Protein 7KMM (pdb70)

Secondary structure (DSSP, 8-state):
--B--TTSSTT-EEESSS-EEEEEE-STT-EEEEEETTEEEEEE--TTSEEEEEEPP--SEEEEEEEEE-SS-EEEEEEEEEEEEEEEEE---S-BGGGSTTHHHHHHH--EEEEEEEE--S---SS--SS-S---EEEE-HHHHTTSBHHHHHHHHHHHHHH-S-EEEEEEE-TT--GGGGS-HHHHT-----GGGSTTHHIIIIIGGGTTS--SEEEEE--GGG-STTTTTTHHHHHHHHHHHHHHHTT-TT--EEEEPPPP---S--BTTB-HHHHHHHHHHHGGGSTTEEEE--TTS--TT-SS-S--HHHHHHHHHHHHHHTT---S--S--EEEEEEEETTEEEEEEE-TTS-EEEGGGSS---EEEE-TT--EEE-EEEEETTEEEEEBTTBSS--EEEES-SS---S--EEETT-PBPPPEES---/--B--TTSSTT-EEETTS-EEEEEE-STT-EEEEEETTEEEEEE--TTSEEEEEEPP--SEEEEEEEEEETTEEEEEEEEEEEEEEEEEE---S-BGGGSTTHHHHHHT--EEEEEEEEPPP---SS--SS-S---EEEE-HHHHTTSBHHHHHHHHHHHHHH-S-EEEEEEE-TT--GGGGS-HHHH---GGGSTTHHHHHHTGGGTTS--SEEEEE--GGG-STTTTTTHHHHHHHHHHHHHHHHT-TT--EEEEPPPP---S--BTTB-HHHHHHHHHHHGGGSTTEEEE--TTS--TT-SS-S--HHHHHHHHHHHHHHTT---S--S--EEEEEEEETTEEEEEEE-TTS-EEETTSSS--SEEEEETT--EEE-EEEEETTEEEEE-TT-SSEEEEEES-SS--TT--EEETT-PBPPPEES---

Foldseek 3Di:
DWDFAQQQAALHEAEADAKGKGKTFDAAQWWKWKDKPHDIDIDTHHNVRIDMDIHDGHHWDDDIWIWMDTPVGIDIHTTYTYHFEEEEEAALQQQALCQFPCRVVVLQVFDDSLEKEWEQDQFWDLAADQGAPDTHIDGSHSVPRRRHRNLVVLLQVLCCVVVVGRYYYYYQYHHLADVQCQAAQVLVVHPRVVSSDDGPTSNRHRPRNCQQRDHLAYEYEYCPNQLAPPRQQCLLSSVLSRLCVSCVSNVHRQRAYEYEQQEFELPVRDDALDASSLSNSVSVVVSVVRHNYYYAYHNQQQDHHDSNGNNSNVSSVLRNLSCCCRRVVDQDQNAAWAWDDWDWDWQKIKIFTDRSPFWKAWVVRDFFAFKWWDQPVPHTDGWGWDDDTRIIMIHDPPGGGTDKMWGLRHSNSNPGTIGTPVRRHYRTDMDDPD/DWDFAQQQAALHEAEAQAWTKGKTFDAAQWWKWKDKPHDIDIDTHHNRRIDMDTHDHHHWDDDIWIWMDTPVGIDIHTGYTYHFEEEEEAALQQQFLCLFPCRLVVLQVQPFQLEKEWEQDQFWDPAADQGGDDTHIDGSHSVPRRRHRNLVVLLQVLCCVVPVGRYYYYYQYHHLADVQCQACCVLVCPPSSDHHVTSVRHRPRNCLVRDHLAYEYEYQPNQLAPPRQQVLLSSVLSRLCVSCVSNVHNQRAYEYEQQEFELPVHDDQLDASSLSNSVSVVVSPVRHNYYYAYHNQQADHHDSNGNPSNVSSVLRNLSCCCRRVVDQDQNAAWEWDDWDWPQQKIKTFTDRSPFWKDFAVDDWAFFKWWAQPVPDTDGWGWDGDTRIIMIHDPVGRGTDKMWGLRHSRSNRGTIGTPVRRGYRTDMDDPD

Sequence (865 aa):
VPTLPLLLADGAVLQRDQPMPVWGWSSPNAAIAVSFDGKRATVKADATGQWKVRLPAHAAGGPYVLRVQGDGGELQVRDVLVGDVWLAGGQNMEWPLAQASDGPQAVAAANDAQLRQFKVPKSWSVQPQARLTGGEWKAATPANAGEFTAVGYFFAKELRASTGVPIGIVNSTWGGSAIEAWMDAASLGLNADNKNQLPTLLYNQMIHPLQPFPVKGVIWYQGETNATDTGAVKYREQFAAMIRQWRAERGDKTLPFLWVQLANFKAGGDKGELSPWALLRESQSKTLALPATGQAVIIDIGNPTDIHPTNKRDVGHRLALAARHVAYGETLVYSAPVFKRASFDGGKAVLGFDLQGSALQVRGGGAVQGFRIAGADQRFHPATAQIDGDRVIVRSDAVAAPVAVRYGWSENPDDANLINRDALPVSPFRTDTWVPTLPLLLADGAVLQRDQPMPVWGWSSPNAAIAVSFDGKRATVKADATGQWKVRLPAHAAGGPYVLRVQGDGGELQVRDVLVGDVWLAGGQNMEWPLAQASDGPQAVAAANDAQLRQFKVPKSWSVQPQARLTGGEWKAATPANAGEFTAVGYFFAKELRASTGVPIGIVNSTWGGSAIEAWMDAASLGDNKNQLPTLLYNQMIHPLQPFPVKGVIWYQGETNATDTGAVKYREQFAAMIRQWRAERGDKTLPFLWVQLANFKAGGDKGELSPWALLRESQSKTLALPATGQAVIIDIGNPTDIHPTNKRDVGHRLALAARHVAYGETLVYSAPVFKRASFDGGKAVLGFDLQGSALQVRGGGAVQGFRIAGADQRFHPATAQIDGDRVIVRSDAVAAPVAVRYGWSENPDDANLINRDALPVSPFRTDTW

B-factor: mean 26.59, std 8.89, range [11.52, 85.83]

Nearest PDB structures (foldseek):
  7kmm-assembly1_A  TM=1.002E+00  e=4.870E-103  Xanthomonas citri pv. citri str. 306
  7kmm-assembly2_B  TM=9.979E-01  e=4.837E-97  Xanthomonas citri pv. citri str. 306
  8f9p-assembly1_A  TM=9.121E-01  e=1.038E-41  Canis lupus familiaris
  8f9o-assembly1_A  TM=9.042E-01  e=1.168E-41  Canis lupus familiaris
  1zmb-assembly2_C  TM=7.294E-01  e=3.458E-09  Clostridium acetobutylicum ATCC 824

Solvent-accessible surface area: 34286 Å² total

Structure (mmCIF, N/CA/C/O backbone):
data_7KMM
#
_entry.id   7KMM
#
_cell.length_a   77.852
_cell.length_b   63.497
_cell.length_c   88.284
_cell.angle_alpha   90.000
_cell.angle_beta   98.150
_cell.angle_gamma   90.000
#
_symmetry.space_group_name_H-M   'P 1 21 1'
#
loop_
_entity.id
_entity.type
_entity.pdbx_description
1 polymer 'Sialic acid-specific 9-O-acetylesterase'
2 non-polymer 'ZINC ION'
3 water water
#
loop_
_atom_site.group_PDB
_atom_site.id
_atom_site.type_symbol
_atom_site.label_atom_id
_atom_site.label_alt_id
_atom_site.label_comp_id
_atom_site.label_asym_id
_atom_site.label_entity_id
_atom_site.label_seq_id
_atom_site.pdbx_PDB_ins_code
_atom_site.Cartn_x
_atom_site.Cartn_y
_atom_site.Cartn_z
_atom_site.occupancy
_atom_site.B_iso_or_equiv
_atom_site.auth_seq_id
_atom_site.auth_comp_id
_atom_site.auth_asym_id
_atom_site.auth_atom_id
_atom_site.pdbx_PDB_model_num
ATOM 1 N N . VAL A 1 22 A 29.955 -5.845 129.418 1.00 53.92 24 VAL A N 1
ATOM 2 C CA . VAL A 1 22 A 29.431 -5.287 128.175 1.00 49.68 24 VAL A CA 1
ATOM 3 C C . VAL A 1 22 A 30.471 -5.403 127.053 1.00 49.18 24 VAL A C 1
ATOM 4 O O . VAL A 1 22 A 31.396 -4.586 126.962 1.00 48.13 24 VAL A O 1
ATOM 8 N N . PRO A 1 23 ? 30.312 -6.409 126.195 1.00 43.28 25 PRO A N 1
ATOM 9 C CA . PRO A 1 23 ? 31.352 -6.718 125.205 1.00 34.59 25 PRO A CA 1
ATOM 10 C C . PRO A 1 23 ? 31.345 -5.759 124.022 1.00 36.51 25 PRO A C 1
ATOM 11 O O . PRO A 1 23 ? 30.368 -5.056 123.751 1.00 36.49 25 PRO A O 1
ATOM 15 N N . THR A 1 24 ? 32.478 -5.734 123.320 1.00 36.00 26 THR A N 1
ATOM 16 C CA . THR A 1 24 ? 32.621 -4.974 122.085 1.00 33.72 26 THR A CA 1
ATOM 17 C C . THR A 1 24 ? 33.111 -5.899 120.979 1.00 31.30 26 THR A C 1
ATOM 18 O O . THR A 1 24 ? 33.708 -6.947 121.240 1.00 36.75 26 THR A O 1
ATOM 22 N N . LEU A 1 25 ? 32.858 -5.491 119.739 1.00 26.83 27 LEU A N 1
ATOM 23 C CA . LEU A 1 25 ? 33.151 -6.243 118.528 1.00 30.03 27 LEU A CA 1
ATOM 24 C C . LEU A 1 25 ? 34.021 -5.428 117.583 1.00 25.94 27 LEU A C 1
ATOM 25 O O . LEU A 1 25 ? 34.018 -4.195 117.628 1.00 27.90 27 LEU A O 1
ATOM 30 N N . PRO A 1 26 ? 34.757 -6.092 116.696 1.00 24.86 28 PRO A N 1
ATOM 31 C CA . PRO A 1 26 ? 35.537 -5.372 115.683 1.00 27.03 28 PRO A CA 1
ATOM 32 C C . PRO A 1 26 ? 34.643 -4.734 114.631 1.00 29.13 28 PRO A C 1
ATOM 33 O O . PRO A 1 26 ? 33.494 -5.131 114.426 1.00 25.37 28 PRO A O 1
ATOM 37 N N . LEU A 1 27 ? 35.214 -3.744 113.935 1.00 24.26 29 LEU A N 1
ATOM 38 C CA . LEU A 1 27 ? 34.427 -2.901 113.036 1.00 22.30 29 LEU A CA 1
ATOM 39 C C . LEU A 1 27 ? 33.855 -3.683 111.865 1.00 23.71 29 LEU A C 1
ATOM 40 O O . LEU A 1 27 ? 32.820 -3.293 111.313 1.00 25.69 29 LEU A O 1
ATOM 45 N N . LEU A 1 28 ? 34.495 -4.797 111.490 1.00 24.13 30 LEU A N 1
ATOM 46 C CA . LEU A 1 28 ? 33.990 -5.645 110.415 1.00 20.43 30 LEU A CA 1
ATOM 47 C C . LEU A 1 28 ? 32.744 -6.428 110.819 1.00 24.09 30 LEU A C 1
ATOM 48 O O . LEU A 1 28 ? 31.930 -6.766 109.956 1.00 21.44 30 LEU A O 1
ATOM 53 N N . LEU A 1 29 ? 32.595 -6.759 112.102 1.00 23.55 31 LEU A N 1
ATOM 54 C CA . LEU A 1 29 ? 31.431 -7.511 112.576 1.00 24.39 31 LEU A CA 1
ATOM 55 C C . LEU A 1 29 ? 30.395 -6.527 113.107 1.00 24.66 31 LEU A C 1
ATOM 56 O O . LEU A 1 29 ? 30.168 -6.388 114.310 1.00 26.69 31 LEU A O 1
ATOM 61 N N . ALA A 1 30 ? 29.767 -5.834 112.156 1.00 24.83 32 ALA A N 1
ATOM 62 C CA . ALA A 1 30 ? 28.821 -4.760 112.435 1.00 22.07 32 ALA A CA 1
ATOM 63 C C . ALA A 1 30 ? 27.584 -4.936 111.561 1.00 21.56 32 ALA A C 1
ATOM 64 O O . ALA A 1 30 ? 27.535 -5.809 110.694 1.00 20.46 32 ALA A O 1
ATOM 66 N N . ASP A 1 31 ? 26.562 -4.112 111.816 1.00 24.31 33 ASP A N 1
ATOM 67 C CA . ASP A 1 31 ? 25.320 -4.174 111.047 1.00 21.91 33 ASP A CA 1
ATOM 68 C C . ASP A 1 31 ? 25.592 -4.205 109.546 1.00 21.28 33 ASP A C 1
ATOM 69 O O . ASP A 1 31 ? 26.369 -3.401 109.022 1.00 18.99 33 ASP A O 1
ATOM 74 N N . GLY A 1 32 ? 24.943 -5.137 108.854 1.00 21.15 34 GLY A N 1
ATOM 75 C CA . GLY A 1 32 ? 25.037 -5.221 107.411 1.00 19.88 34 GLY A CA 1
ATOM 76 C C . GLY A 1 32 ? 26.184 -6.050 106.863 1.00 18.20 34 GLY A C 1
ATOM 77 O O . GLY A 1 32 ? 26.362 -6.093 105.634 1.00 18.35 34 GLY A O 1
ATOM 78 N N . ALA A 1 33 ? 26.944 -6.728 107.722 1.00 18.71 35 ALA A N 1
ATOM 79 C CA . ALA A 1 33 ? 28.127 -7.467 107.282 1.00 16.93 35 ALA A CA 1
ATOM 80 C C . ALA A 1 33 ? 27.767 -8.637 106.367 1.00 19.42 35 ALA A C 1
ATOM 81 O O . ALA A 1 33 ? 26.689 -9.228 106.477 1.00 19.65 35 ALA A O 1
ATOM 83 N N . VAL A 1 34 ? 28.690 -8.974 105.447 1.00 18.29 36 VAL A N 1
ATOM 84 C CA . VAL A 1 34 ? 28.679 -10.245 104.721 1.00 17.87 36 VAL A CA 1
ATOM 85 C C . VAL A 1 34 ? 29.775 -11.138 105.296 1.00 21.33 36 VAL A C 1
ATOM 86 O O . VAL A 1 34 ? 30.944 -10.733 105.366 1.00 21.89 36 VAL A O 1
ATOM 90 N N . LEU A 1 35 ? 29.397 -12.338 105.744 1.00 17.91 37 LEU A N 1
ATOM 91 C CA . LEU A 1 35 ? 30.325 -13.307 106.312 1.00 20.04 37 LEU A CA 1
ATOM 92 C C . LEU A 1 35 ? 30.577 -14.440 105.318 1.00 21.33 37 LEU A C 1
ATOM 93 O O . LEU A 1 35 ? 29.667 -14.861 104.594 1.00 19.70 37 LEU A O 1
ATOM 98 N N . GLN A 1 36 ? 31.822 -14.922 105.286 1.00 17.23 38 GLN A N 1
ATOM 99 C CA . GLN A 1 36 ? 32.220 -15.945 104.329 1.00 17.91 38 GLN A CA 1
ATOM 100 C C . GLN A 1 36 ? 31.497 -17.259 104.604 1.00 20.29 38 GLN A C 1
ATOM 101 O O . GLN A 1 36 ? 31.562 -17.798 105.718 1.00 24.93 38 GLN A O 1
ATOM 107 N N . ARG A 1 37 ? 30.827 -17.780 103.575 1.00 20.88 39 ARG A N 1
ATOM 108 C CA . ARG A 1 37 ? 30.042 -19.005 103.653 1.00 20.84 39 ARG A CA 1
ATOM 109 C C . ARG A 1 37 ? 30.943 -20.225 103.566 1.00 27.16 39 ARG A C 1
ATOM 110 O O . ARG A 1 37 ? 32.078 -20.152 103.080 1.00 21.81 39 ARG A O 1
ATOM 118 N N . ASP A 1 38 ? 30.404 -21.362 104.039 1.00 24.58 40 ASP A N 1
ATOM 119 C CA . ASP A 1 38 ? 30.944 -22.696 103.768 1.00 24.10 40 ASP A CA 1
ATOM 120 C C . ASP A 1 38 ? 32.363 -22.866 104.304 1.00 26.98 40 ASP A C 1
ATOM 121 O O . ASP A 1 38 ? 33.132 -23.685 103.815 1.00 25.71 40 ASP A O 1
ATOM 126 N N . GLN A 1 39 ? 32.714 -22.105 105.323 1.00 25.93 41 GLN A N 1
ATOM 127 C CA . GLN A 1 39 ? 33.913 -22.384 106.098 1.00 29.44 41 GLN A CA 1
ATOM 128 C C . GLN A 1 39 ? 33.691 -21.830 107.493 1.00 32.55 41 GLN A C 1
ATOM 129 O O . GLN A 1 39 ? 32.748 -21.059 107.717 1.00 30.65 41 GLN A O 1
ATOM 135 N N . PRO A 1 40 ? 34.520 -22.235 108.468 1.00 30.24 42 PRO A N 1
ATOM 136 C CA . PRO A 1 40 ? 34.292 -21.825 109.861 1.00 32.39 42 PRO A CA 1
ATOM 137 C C . PRO A 1 40 ? 34.164 -20.313 110.020 1.00 30.65 42 PRO A C 1
ATOM 138 O O . PRO A 1 40 ? 34.837 -19.531 109.345 1.00 26.69 42 PRO A O 1
ATOM 142 N N . MET A 1 41 ? 33.314 -19.911 110.961 1.00 28.68 43 MET A N 1
ATOM 143 C CA . MET A 1 41 ? 32.932 -18.516 111.139 1.00 26.15 43 MET A CA 1
ATOM 144 C C . MET A 1 41 ? 33.523 -17.952 112.422 1.00 28.61 43 MET A C 1
ATOM 145 O O . MET A 1 41 ? 32.950 -18.146 113.507 1.00 28.34 43 MET A O 1
ATOM 150 N N . PRO A 1 42 ? 34.643 -17.235 112.370 1.00 26.65 44 PRO A N 1
ATOM 151 C CA . PRO A 1 42 ? 35.198 -16.675 113.607 1.00 21.95 44 PRO A CA 1
ATOM 152 C C . PRO A 1 42 ? 34.455 -15.426 114.055 1.00 27.30 44 PRO A C 1
ATOM 153 O O . PRO A 1 42 ? 34.079 -14.564 113.256 1.00 27.75 44 PRO A O 1
ATOM 157 N N . VAL A 1 43 ? 34.222 -15.342 115.357 1.00 27.36 45 VAL A N 1
ATOM 158 C CA . VAL A 1 43 ? 33.700 -14.132 115.977 1.00 26.75 45 VAL A CA 1
ATOM 159 C C . VAL A 1 43 ? 34.616 -13.812 117.149 1.00 29.92 45 VAL A C 1
ATOM 160 O O . VAL A 1 43 ? 34.858 -14.671 118.004 1.00 31.85 45 VAL A O 1
ATOM 164 N N . TRP A 1 44 ? 35.163 -12.602 117.163 1.00 29.92 46 TRP A N 1
ATOM 165 C CA . TRP A 1 44 ? 36.156 -12.227 118.154 1.00 28.25 46 TRP A CA 1
ATOM 166 C C . TRP A 1 44 ? 35.829 -10.831 118.654 1.00 28.79 46 TRP A C 1
ATOM 167 O O . TRP A 1 44 ? 35.036 -10.109 118.048 1.00 29.44 46 TRP A O 1
ATOM 178 N N . GLY A 1 45 ? 36.430 -10.461 119.780 1.00 26.20 47 GLY A N 1
ATOM 179 C CA . GLY A 1 45 ? 36.183 -9.149 120.347 1.00 33.42 47 GLY A CA 1
ATOM 180 C C . GLY A 1 45 ? 36.810 -9.025 121.724 1.00 33.82 47 GLY A C 1
ATOM 181 O O . GLY A 1 45 ? 37.712 -9.782 122.079 1.00 29.97 47 GLY A O 1
ATOM 182 N N . TRP A 1 46 ? 36.312 -8.061 122.490 1.00 36.43 48 TRP A N 1
ATOM 183 C CA . TRP A 1 46 ? 36.894 -7.725 123.779 1.00 39.30 48 TRP A CA 1
ATOM 184 C C . TRP A 1 46 ? 35.803 -7.610 124.836 1.00 37.11 48 TRP A C 1
ATOM 185 O O . TRP A 1 46 ? 34.608 -7.531 124.534 1.00 34.89 48 TRP A O 1
ATOM 196 N N . SER A 1 47 ? 36.237 -7.615 126.089 1.00 38.46 49 SER A N 1
ATOM 197 C CA . SER A 1 47 ? 35.355 -7.569 127.250 1.00 36.84 49 SER A CA 1
ATOM 198 C C . SER A 1 47 ? 36.232 -7.447 128.488 1.00 43.36 49 SER A C 1
ATOM 199 O O . SER A 1 47 ? 37.436 -7.185 128.389 1.00 39.86 49 SER A O 1
ATOM 202 N N . SER A 1 48 ? 35.627 -7.646 129.656 1.00 42.78 50 SER A N 1
ATOM 203 C CA . SER A 1 48 ? 36.388 -7.724 130.890 1.00 43.47 50 SER A CA 1
ATOM 204 C C . SER A 1 48 ? 37.274 -8.968 130.879 1.00 38.68 50 SER A C 1
ATOM 205 O O . SER A 1 48 ? 36.946 -9.968 130.235 1.00 37.78 50 SER A O 1
ATOM 208 N N . PRO A 1 49 ? 38.413 -8.926 131.568 1.00 44.84 51 PRO A N 1
ATOM 209 C CA . PRO A 1 49 ? 39.246 -10.128 131.665 1.00 41.02 51 PRO A CA 1
ATOM 210 C C . PRO A 1 49 ? 38.443 -11.306 132.204 1.00 42.71 51 PRO A C 1
ATOM 211 O O . PRO A 1 49 ? 37.624 -11.164 133.117 1.00 39.11 51 PRO A O 1
ATOM 215 N N . ASN A 1 50 ? 38.650 -12.469 131.585 1.00 42.41 52 ASN A N 1
ATOM 216 C CA . ASN A 1 50 ? 37.991 -13.711 131.983 1.00 43.34 52 ASN A CA 1
ATOM 217 C C . ASN A 1 50 ? 36.469 -13.582 132.011 1.00 42.56 52 ASN A C 1
ATOM 218 O O . ASN A 1 50 ? 35.794 -14.295 132.753 1.00 41.91 52 ASN A O 1
ATOM 223 N N . ALA A 1 51 ? 35.907 -12.680 131.207 1.00 38.64 53 ALA A N 1
ATOM 224 C CA . ALA A 1 51 ? 34.456 -12.560 131.145 1.00 35.71 53 ALA A CA 1
ATOM 225 C C . ALA A 1 51 ? 33.849 -13.737 130.385 1.00 35.01 53 ALA A C 1
ATOM 226 O O . ALA A 1 51 ? 34.433 -14.257 129.431 1.00 35.78 53 ALA A O 1
ATOM 228 N N . ALA A 1 52 ? 32.665 -14.161 130.825 1.00 36.70 54 ALA A N 1
ATOM 229 C CA . ALA A 1 52 ? 31.929 -15.216 130.142 1.00 34.34 54 ALA A CA 1
ATOM 230 C C . ALA A 1 52 ? 31.123 -14.613 128.998 1.00 35.06 54 ALA A C 1
ATOM 231 O O . ALA A 1 52 ? 30.408 -13.627 129.189 1.00 35.23 54 ALA A O 1
ATOM 233 N N . ILE A 1 53 ? 31.241 -15.210 127.815 1.00 31.17 55 ILE A N 1
ATOM 234 C CA . ILE A 1 53 ? 30.709 -14.651 126.578 1.00 32.41 55 ILE A CA 1
ATOM 235 C C . ILE A 1 53 ? 29.947 -15.743 125.846 1.00 33.25 55 ILE A C 1
ATOM 236 O O . ILE A 1 53 ? 30.416 -16.882 125.757 1.00 32.91 55 ILE A O 1
ATOM 241 N N . ALA A 1 54 ? 28.779 -15.396 125.311 1.00 28.25 56 ALA A N 1
ATOM 242 C CA . ALA A 1 54 ? 28.020 -16.295 124.457 1.00 29.71 56 ALA A CA 1
ATOM 243 C C . ALA A 1 54 ? 27.772 -15.624 123.112 1.00 29.26 56 ALA A C 1
ATOM 244 O O . ALA A 1 54 ? 27.460 -14.435 123.056 1.00 28.37 56 ALA A O 1
ATOM 246 N N . VAL A 1 55 ? 27.941 -16.384 122.029 1.00 32.65 57 VAL A N 1
ATOM 247 C CA . VAL A 1 55 ? 27.746 -15.900 120.664 1.00 27.33 57 VAL A CA 1
ATOM 248 C C . VAL A 1 55 ? 26.749 -16.817 119.974 1.00 32.14 57 VAL A C 1
ATOM 249 O O . VAL A 1 55 ? 26.945 -18.037 119.952 1.00 28.92 57 VAL A O 1
ATOM 253 N N . SER A 1 56 ? 25.698 -16.238 119.389 1.00 28.64 58 SER A N 1
ATOM 254 C CA . SER A 1 56 ? 24.697 -17.032 118.687 1.00 26.37 58 SER A CA 1
ATOM 255 C C . SER A 1 56 ? 24.426 -16.484 117.289 1.00 32.17 58 SER A C 1
ATOM 256 O O . SER A 1 56 ? 24.399 -15.265 117.079 1.00 31.34 58 SER A O 1
ATOM 259 N N . PHE A 1 57 ? 24.198 -17.396 116.341 1.00 27.20 59 PHE A N 1
ATOM 260 C CA . PHE A 1 57 ? 23.975 -17.033 114.946 1.00 28.51 59 PHE A CA 1
ATOM 261 C C . PHE A 1 57 ? 23.138 -18.115 114.277 1.00 24.05 59 PHE A C 1
ATOM 262 O O . PHE A 1 57 ? 23.556 -19.274 114.224 1.00 30.78 59 PHE A O 1
ATOM 270 N N . ASP A 1 58 ? 21.965 -17.732 113.778 1.00 26.85 60 ASP A N 1
ATOM 271 C CA . ASP A 1 58 ? 21.010 -18.643 113.129 1.00 28.83 60 ASP A CA 1
ATOM 272 C C . ASP A 1 58 ? 20.844 -19.943 113.915 1.00 29.84 60 ASP A C 1
ATOM 273 O O . ASP A 1 58 ? 20.985 -21.049 113.386 1.00 34.75 60 ASP A O 1
ATOM 278 N N . GLY A 1 59 ? 20.543 -19.804 115.202 1.00 32.47 61 GLY A N 1
ATOM 279 C CA . GLY A 1 59 ? 20.243 -20.968 116.008 1.00 32.64 61 GLY A CA 1
ATOM 280 C C . GLY A 1 59 ? 21.425 -21.812 116.407 1.00 32.13 61 GLY A C 1
ATOM 281 O O . GLY A 1 59 ? 21.237 -22.961 116.811 1.00 42.82 61 GLY A O 1
ATOM 282 N N . LYS A 1 60 ? 22.640 -21.294 116.298 1.00 34.17 62 LYS A N 1
ATOM 283 C CA . LYS A 1 60 ? 23.824 -21.950 116.836 1.00 33.82 62 LYS A CA 1
ATOM 284 C C . LYS A 1 60 ? 24.403 -21.066 117.928 1.00 33.17 62 LYS A C 1
ATOM 285 O O . LYS A 1 60 ? 24.460 -19.846 117.775 1.00 31.45 62 LYS A O 1
ATOM 291 N N . ARG A 1 61 ? 24.815 -21.675 119.034 1.00 33.95 63 ARG A N 1
ATOM 292 C CA . ARG A 1 61 ? 25.291 -20.931 120.190 1.00 31.44 63 ARG A CA 1
ATOM 293 C C . ARG A 1 61 ? 26.654 -21.450 120.616 1.00 37.69 63 ARG A C 1
ATOM 294 O O . ARG A 1 61 ? 26.882 -22.662 120.672 1.00 39.87 63 ARG A O 1
ATOM 302 N N . ALA A 1 62 ? 27.557 -20.526 120.916 1.00 31.11 64 ALA A N 1
ATOM 303 C CA . ALA A 1 62 ? 28.894 -20.856 121.379 1.00 35.58 64 ALA A CA 1
ATOM 304 C C . ALA A 1 62 ? 29.215 -19.997 122.587 1.00 34.17 64 ALA A C 1
ATOM 305 O O . ALA A 1 62 ? 28.870 -18.813 122.626 1.00 35.46 64 ALA A O 1
ATOM 307 N N . THR A 1 63 ? 29.858 -20.608 123.579 1.00 35.86 65 THR A N 1
ATOM 308 C CA . THR A 1 63 ? 30.293 -19.928 124.789 1.00 39.30 65 THR A CA 1
ATOM 309 C C . THR A 1 63 ? 31.804 -20.029 124.896 1.00 39.54 65 THR A C 1
ATOM 310 O O . THR A 1 63 ? 32.414 -20.971 124.385 1.00 44.07 65 THR A O 1
ATOM 314 N N . VAL A 1 64 ? 32.407 -19.049 125.564 1.00 37.15 66 VAL A N 1
ATOM 315 C CA . VAL A 1 64 ? 33.854 -19.014 125.737 1.00 42.27 66 VAL A CA 1
ATOM 316 C C . VAL A 1 64 ? 34.150 -18.034 126.856 1.00 39.26 66 VAL A C 1
ATOM 317 O O . VAL A 1 64 ? 33.329 -17.175 127.185 1.00 39.09 66 VAL A O 1
ATOM 321 N N . LYS A 1 65 ? 35.327 -18.165 127.450 1.00 38.61 67 LYS A N 1
ATOM 322 C CA . LYS A 1 65 ? 35.803 -17.243 128.467 1.00 44.26 67 LYS A CA 1
ATOM 323 C C . LYS A 1 65 ? 36.919 -16.396 127.869 1.00 42.51 67 LYS A C 1
ATOM 324 O O . LYS A 1 65 ? 37.840 -16.931 127.244 1.00 47.77 67 LYS A O 1
ATOM 330 N N . ALA A 1 66 ? 36.820 -15.080 128.024 1.00 42.65 68 ALA A N 1
ATOM 331 C CA . ALA A 1 66 ? 37.900 -14.223 127.566 1.00 42.14 68 ALA A CA 1
ATOM 332 C C . ALA A 1 66 ? 39.140 -14.487 128.412 1.00 44.99 68 ALA A C 1
ATOM 333 O O . ALA A 1 66 ? 39.062 -15.062 129.501 1.00 49.79 68 ALA A O 1
ATOM 335 N N . ASP A 1 67 ? 40.300 -14.087 127.897 1.00 44.18 69 ASP A N 1
ATOM 336 C CA . ASP A 1 67 ? 41.526 -14.256 128.660 1.00 45.31 69 ASP A CA 1
ATOM 337 C C . ASP A 1 67 ? 41.741 -13.035 129.555 1.00 46.73 69 ASP A C 1
ATOM 338 O O . ASP A 1 67 ? 40.940 -12.097 129.572 1.00 43.97 69 ASP A O 1
ATOM 343 N N . ALA A 1 68 ? 42.841 -13.042 130.313 1.00 50.23 70 ALA A N 1
ATOM 344 C CA . ALA A 1 68 ? 43.110 -11.952 131.244 1.00 45.70 70 ALA A CA 1
ATOM 345 C C . ALA A 1 68 ? 43.362 -10.626 130.544 1.00 46.51 70 ALA A C 1
ATOM 346 O O . ALA A 1 68 ? 43.356 -9.587 131.210 1.00 51.79 70 ALA A O 1
ATOM 348 N N . THR A 1 69 ? 43.584 -10.634 129.230 1.00 49.00 71 THR A N 1
ATOM 349 C CA . THR A 1 69 ? 43.617 -9.386 128.473 1.00 51.97 71 THR A CA 1
ATOM 350 C C . THR A 1 69 ? 42.215 -8.821 128.265 1.00 50.25 71 THR A C 1
ATOM 351 O O . THR A 1 69 ? 42.047 -7.604 128.112 1.00 50.73 71 THR A O 1
ATOM 355 N N . GLY A 1 70 ? 41.202 -9.682 128.273 1.00 46.79 72 GLY A N 1
ATOM 356 C CA . GLY A 1 70 ? 39.862 -9.300 127.885 1.00 45.98 72 GLY A CA 1
ATOM 357 C C . GLY A 1 70 ? 39.496 -9.673 126.466 1.00 44.77 72 GLY A C 1
ATOM 358 O O . GLY A 1 70 ? 38.398 -9.327 126.016 1.00 45.33 72 GLY A O 1
ATOM 359 N N . GLN A 1 71 ? 40.377 -10.361 125.749 1.00 43.27 73 GLN A N 1
ATOM 360 C CA . GLN A 1 71 ? 40.105 -10.787 124.387 1.00 43.13 73 GLN A CA 1
ATOM 361 C C . GLN A 1 71 ? 39.428 -12.149 124.389 1.00 40.40 73 GLN A C 1
ATOM 362 O O . GLN A 1 71 ? 39.712 -13.001 125.236 1.00 39.68 73 GLN A O 1
ATOM 368 N N . TRP A 1 72 ? 38.533 -12.350 123.423 1.00 36.01 74 TRP A N 1
ATOM 369 C CA . TRP A 1 72 ? 37.802 -13.604 123.306 1.00 35.20 74 TRP A CA 1
ATOM 370 C C . TRP A 1 72 ? 37.577 -13.927 121.838 1.00 34.09 74 TRP A C 1
ATOM 371 O O . TRP A 1 72 ? 37.555 -13.037 120.984 1.00 35.45 74 TRP A O 1
ATOM 382 N N . LYS A 1 73 ? 37.391 -15.216 121.555 1.00 33.68 75 LYS A N 1
ATOM 383 C CA . LYS A 1 73 ? 37.184 -15.680 120.188 1.00 35.49 75 LYS A CA 1
ATOM 384 C C . LYS A 1 73 ? 36.478 -17.027 120.218 1.00 36.54 75 LYS A C 1
ATOM 385 O O . LYS A 1 73 ? 36.851 -17.905 121.002 1.00 40.49 75 LYS A O 1
ATOM 391 N N . VAL A 1 74 ? 35.450 -17.178 119.385 1.00 35.35 76 VAL A N 1
ATOM 392 C CA . VAL A 1 74 ? 34.837 -18.470 119.108 1.00 33.83 76 VAL A CA 1
ATOM 393 C C . VAL A 1 74 ? 34.905 -18.698 117.606 1.00 29.74 76 VAL A C 1
ATOM 394 O O . VAL A 1 74 ? 35.118 -17.770 116.829 1.00 33.12 76 VAL A O 1
ATOM 398 N N . ARG A 1 75 ? 34.689 -19.946 117.196 1.00 30.03 77 ARG A N 1
ATOM 399 C CA . ARG A 1 75 ? 34.475 -20.278 115.792 1.00 31.25 77 ARG A CA 1
ATOM 400 C C . ARG A 1 75 ? 33.118 -20.960 115.683 1.00 36.37 77 ARG A C 1
ATOM 401 O O . ARG A 1 75 ? 32.845 -21.941 116.384 1.00 36.13 77 ARG A O 1
ATOM 409 N N . LEU A 1 76 ? 32.274 -20.407 114.902 1.00 31.93 78 LEU A N 1
ATOM 410 C CA . LEU A 1 76 ? 30.936 -20.911 114.669 1.00 25.95 78 LEU A CA 1
ATOM 411 C C . LEU A 1 76 ? 30.937 -21.826 113.454 1.00 29.16 78 LEU A C 1
ATOM 412 O O . LEU A 1 76 ? 31.792 -21.689 112.571 1.00 32.37 78 LEU A O 1
ATOM 417 N N . PRO A 1 77 ? 29.992 -22.765 113.394 1.00 33.84 79 PRO A N 1
ATOM 418 C CA . PRO A 1 77 ? 29.995 -23.742 112.302 1.00 32.96 79 PRO A CA 1
ATOM 419 C C . PRO A 1 77 ? 29.941 -23.073 110.938 1.00 31.72 79 PRO A C 1
ATOM 420 O O . PRO A 1 77 ? 29.439 -21.959 110.786 1.00 34.66 79 PRO A O 1
ATOM 424 N N . ALA A 1 78 ? 30.470 -23.780 109.941 1.00 33.97 80 ALA A N 1
ATOM 425 C CA . ALA A 1 78 ? 30.366 -23.328 108.564 1.00 30.30 80 ALA A CA 1
ATOM 426 C C . ALA A 1 78 ? 28.904 -23.206 108.180 1.00 30.95 80 ALA A C 1
ATOM 427 O O . ALA A 1 78 ? 28.082 -24.063 108.508 1.00 29.08 80 ALA A O 1
ATOM 429 N N . HIS A 1 79 ? 28.569 -22.112 107.510 1.00 28.12 81 HIS A N 1
ATOM 430 C CA . HIS A 1 79 ? 27.181 -21.800 107.223 1.00 28.72 81 HIS A CA 1
ATOM 431 C C . HIS A 1 79 ? 27.031 -21.573 105.729 1.00 27.59 81 HIS A C 1
ATOM 432 O O . HIS A 1 79 ? 27.933 -21.031 105.077 1.00 28.33 81 HIS A O 1
ATOM 439 N N . ALA A 1 80 ? 25.905 -22.015 105.186 1.00 24.99 82 ALA A N 1
ATOM 440 C CA . ALA A 1 80 ? 25.628 -21.850 103.769 1.00 23.40 82 ALA A CA 1
ATOM 441 C C . ALA A 1 80 ? 25.161 -20.424 103.484 1.00 20.83 82 ALA A C 1
ATOM 442 O O . ALA A 1 80 ? 24.845 -19.653 104.396 1.00 22.87 82 ALA A O 1
ATOM 444 N N . ALA A 1 81 ? 25.092 -20.084 102.194 1.00 21.96 83 ALA A N 1
ATOM 445 C CA . ALA A 1 81 ? 24.674 -18.746 101.798 1.00 19.11 83 ALA A CA 1
ATOM 446 C C . ALA A 1 81 ? 23.254 -18.465 102.274 1.00 26.06 83 ALA A C 1
ATOM 447 O O . ALA A 1 81 ? 22.394 -19.342 102.245 1.00 25.10 83 ALA A O 1
ATOM 449 N N . GLY A 1 82 ? 23.013 -17.238 102.720 1.00 25.29 84 GLY A N 1
ATOM 450 C CA . GLY A 1 82 ? 21.673 -16.849 103.102 1.00 28.20 84 GLY A CA 1
ATOM 451 C C . GLY A 1 82 ? 21.680 -15.548 103.876 1.00 27.06 84 GLY A C 1
ATOM 452 O O . GLY A 1 82 ? 22.679 -14.822 103.908 1.00 20.81 84 GLY A O 1
ATOM 453 N N . GLY A 1 83 ? 20.538 -15.279 104.513 1.00 27.72 85 GLY A N 1
ATOM 454 C CA . GLY A 1 83 ? 20.368 -14.098 105.325 1.00 25.25 85 GLY A CA 1
ATOM 455 C C . GLY A 1 83 ? 19.201 -13.258 104.853 1.00 30.28 85 GLY A C 1
ATOM 456 O O . GLY A 1 83 ? 18.723 -13.406 103.727 1.00 31.88 85 GLY A O 1
ATOM 457 N N . PRO A 1 84 ? 18.781 -12.283 105.671 1.00 26.95 86 PRO A N 1
ATOM 458 C CA . PRO A 1 84 ? 19.570 -11.765 106.788 1.00 24.72 86 PRO A CA 1
ATOM 459 C C . PRO A 1 84 ? 19.417 -12.538 108.104 1.00 26.24 86 PRO A C 1
ATOM 460 O O . PRO A 1 84 ? 18.369 -13.110 108.413 1.00 22.32 86 PRO A O 1
ATOM 464 N N . TYR A 1 85 ? 20.498 -12.570 108.866 1.00 23.30 87 TYR A N 1
ATOM 465 C CA . TYR A 1 85 ? 20.478 -13.116 110.211 1.00 23.89 87 TYR A CA 1
ATOM 466 C C . TYR A 1 85 ? 20.948 -12.057 111.191 1.00 24.03 87 TYR A C 1
ATOM 467 O O . TYR A 1 85 ? 21.526 -11.034 110.813 1.00 21.41 87 TYR A O 1
ATOM 476 N N . VAL A 1 86 ? 20.725 -12.345 112.468 1.00 28.02 88 VAL A N 1
ATOM 477 C CA . VAL A 1 86 ? 21.211 -11.523 113.568 1.00 25.94 88 VAL A CA 1
ATOM 478 C C . VAL A 1 86 ? 22.318 -12.290 114.282 1.00 23.84 88 VAL A C 1
ATOM 479 O O . VAL A 1 86 ? 22.141 -13.460 114.644 1.00 26.05 88 VAL A O 1
ATOM 483 N N . LEU A 1 87 ? 23.463 -11.644 114.458 1.00 18.61 89 LEU A N 1
ATOM 484 C CA . LEU A 1 87 ? 24.529 -12.155 115.309 1.00 25.33 89 LEU A CA 1
ATOM 485 C C . LEU A 1 87 ? 24.373 -11.513 116.681 1.00 24.53 89 LEU A C 1
ATOM 486 O O . LEU A 1 87 ? 24.410 -10.283 116.792 1.00 28.15 89 LEU A O 1
ATOM 491 N N . ARG A 1 88 ? 24.159 -12.335 117.708 1.00 24.11 90 ARG A N 1
ATOM 492 C CA . ARG A 1 88 ? 24.036 -11.878 119.088 1.00 31.90 90 ARG A CA 1
ATOM 493 C C . ARG A 1 88 ? 25.300 -12.214 119.867 1.00 27.70 90 ARG A C 1
ATOM 494 O O . ARG A 1 88 ? 25.837 -13.318 119.750 1.00 28.17 90 ARG A O 1
ATOM 502 N N . VAL A 1 89 ? 25.755 -11.270 120.684 1.00 21.25 91 VAL A N 1
ATOM 503 C CA . VAL A 1 89 ? 26.842 -11.510 121.617 1.00 24.78 91 VAL A CA 1
ATOM 504 C C . VAL A 1 89 ? 26.357 -11.095 122.995 1.00 27.51 91 VAL A C 1
ATOM 505 O O . VAL A 1 89 ? 25.785 -10.012 123.154 1.00 29.01 91 VAL A O 1
ATOM 509 N N . GLN A 1 90 ? 26.573 -11.961 123.980 1.00 25.79 92 GLN A N 1
ATOM 510 C CA . GLN A 1 90 ? 25.976 -11.843 125.307 1.00 32.06 92 GLN A CA 1
ATOM 511 C C . GLN A 1 90 ? 27.078 -11.890 126.355 1.00 34.36 92 GLN A C 1
ATOM 512 O O . GLN A 1 90 ? 27.827 -12.870 126.427 1.00 35.34 92 GLN A O 1
ATOM 518 N N . GLY A 1 91 ? 27.192 -10.821 127.144 1.00 32.08 93 GLY A N 1
ATOM 519 C CA . GLY A 1 91 ? 27.949 -10.828 128.374 1.00 35.53 93 GLY A CA 1
ATOM 520 C C . GLY A 1 91 ? 27.019 -10.561 129.548 1.00 46.00 93 GLY A C 1
ATOM 521 O O . GLY A 1 91 ? 25.812 -10.349 129.383 1.00 43.75 93 GLY A O 1
ATOM 522 N N . ASP A 1 92 ? 27.603 -10.575 130.746 1.00 38.89 94 ASP A N 1
ATOM 523 C CA . ASP A 1 92 ? 26.776 -10.341 131.925 1.00 46.48 94 ASP A CA 1
ATOM 524 C C . ASP A 1 92 ? 26.280 -8.902 131.983 1.00 50.98 94 ASP A C 1
ATOM 525 O O . ASP A 1 92 ? 25.232 -8.634 132.584 1.00 43.07 94 ASP A O 1
ATOM 530 N N . GLY A 1 93 ? 27.006 -7.970 131.354 1.00 50.67 95 GLY A N 1
ATOM 531 C CA . GLY A 1 93 ? 26.598 -6.577 131.350 1.00 44.83 95 GLY A CA 1
ATOM 532 C C . GLY A 1 93 ? 25.508 -6.242 130.357 1.00 43.85 95 GLY A C 1
ATOM 533 O O . GLY A 1 93 ? 24.790 -5.257 130.556 1.00 44.52 95 GLY A O 1
ATOM 534 N N . GLY A 1 94 ? 25.367 -7.029 129.299 1.00 39.72 96 GLY A N 1
ATOM 535 C CA . GLY A 1 94 ? 24.370 -6.745 128.289 1.00 39.94 96 GLY A CA 1
ATOM 536 C C . GLY A 1 94 ? 24.630 -7.535 127.019 1.00 33.37 96 GLY A C 1
ATOM 537 O O . GLY A 1 94 ? 25.501 -8.399 126.966 1.00 34.92 96 GLY A O 1
ATOM 538 N N . GLU A 1 95 ? 23.854 -7.200 125.995 1.00 29.09 97 GLU A N 1
ATOM 539 C CA . GLU A 1 95 ? 23.852 -7.923 124.734 1.00 29.11 97 GLU A CA 1
ATOM 540 C C . GLU A 1 95 ? 24.166 -6.983 123.588 1.00 30.60 97 GLU A C 1
ATOM 541 O O . GLU A 1 95 ? 23.732 -5.830 123.580 1.00 36.80 97 GLU A O 1
ATOM 547 N N . LEU A 1 96 ? 24.920 -7.490 122.622 1.00 26.40 98 LEU A N 1
ATOM 548 C CA . LEU A 1 96 ? 25.148 -6.822 121.352 1.00 30.63 98 LEU A CA 1
ATOM 549 C C . LEU A 1 96 ? 24.340 -7.551 120.292 1.00 28.86 98 LEU A C 1
ATOM 550 O O . LEU A 1 96 ? 24.355 -8.786 120.237 1.00 27.74 98 LEU A O 1
ATOM 555 N N . GLN A 1 97 ? 23.620 -6.805 119.467 1.00 30.28 99 GLN A N 1
ATOM 556 C CA . GLN A 1 97 ? 22.961 -7.412 118.318 1.00 32.52 99 GLN A CA 1
ATOM 557 C C . GLN A 1 97 ? 23.517 -6.775 117.053 1.00 30.22 99 GLN A C 1
ATOM 558 O O . GLN A 1 97 ? 23.528 -5.545 116.917 1.00 32.19 99 GLN A O 1
ATOM 564 N N . VAL A 1 98 ? 24.022 -7.618 116.164 1.00 22.77 100 VAL A N 1
ATOM 565 C CA . VAL A 1 98 ? 24.495 -7.212 114.852 1.00 25.75 100 VAL A CA 1
ATOM 566 C C . VAL A 1 98 ? 23.438 -7.637 113.844 1.00 25.10 100 VAL A C 1
ATOM 567 O O . VAL A 1 98 ? 23.141 -8.831 113.716 1.00 22.64 100 VAL A O 1
ATOM 571 N N . ARG A 1 99 ? 22.858 -6.663 113.147 1.00 25.58 101 ARG A N 1
ATOM 572 C CA . ARG A 1 99 ? 21.661 -6.857 112.338 1.00 23.85 101 ARG A CA 1
ATOM 573 C C . ARG A 1 99 ? 21.995 -7.022 110.857 1.00 25.51 101 ARG A C 1
ATOM 574 O O . ARG A 1 99 ? 23.048 -6.590 110.377 1.00 22.88 101 ARG A O 1
ATOM 582 N N . ASP A 1 100 ? 21.059 -7.649 110.132 1.00 22.68 102 ASP A N 1
ATOM 583 C CA . ASP A 1 100 ? 21.086 -7.716 108.662 1.00 22.68 102 ASP A CA 1
ATOM 584 C C . ASP A 1 100 ? 22.387 -8.347 108.159 1.00 21.42 102 ASP A C 1
ATOM 585 O O . ASP A 1 100 ? 23.003 -7.876 107.202 1.00 26.65 102 ASP A O 1
ATOM 590 N N . VAL A 1 101 ? 22.816 -9.421 108.807 1.00 19.33 103 VAL A N 1
ATOM 591 C CA . VAL A 1 101 ? 24.040 -10.114 108.418 1.00 18.54 103 VAL A CA 1
ATOM 592 C C . VAL A 1 101 ? 23.705 -11.114 107.325 1.00 23.75 103 VAL A C 1
ATOM 593 O O . VAL A 1 101 ? 22.792 -11.934 107.475 1.00 22.66 103 VAL A O 1
ATOM 597 N N . LEU A 1 102 ? 24.438 -11.044 106.223 1.00 20.13 104 LEU A N 1
ATOM 598 C CA . LEU A 1 102 ? 24.345 -12.013 105.144 1.00 16.71 104 LEU A CA 1
ATOM 599 C C . LEU A 1 102 ? 25.515 -12.975 105.215 1.00 18.05 104 LEU A C 1
ATOM 600 O O . LEU A 1 102 ? 26.570 -12.666 105.772 1.00 19.41 104 LEU A O 1
ATOM 605 N N . VAL A 1 103 ? 25.306 -14.165 104.661 1.00 21.70 105 VAL A N 1
ATOM 606 C CA . VAL A 1 103 ? 26.356 -15.155 104.493 1.00 20.69 105 VAL A CA 1
ATOM 607 C C . VAL A 1 103 ? 26.511 -15.390 102.998 1.00 19.41 105 VAL A C 1
ATOM 608 O O . VAL A 1 103 ? 25.533 -15.704 102.303 1.00 19.86 105 VAL A O 1
ATOM 612 N N . GLY A 1 104 ? 27.729 -15.211 102.499 1.00 19.57 106 GLY A N 1
ATOM 613 C CA . GLY A 1 104 ? 28.000 -15.304 101.075 1.00 15.90 106 GLY A CA 1
ATOM 614 C C . GLY A 1 104 ? 29.488 -15.339 100.818 1.00 19.44 106 GLY A C 1
ATOM 615 O O . GLY A 1 104 ? 30.240 -15.821 101.662 1.00 18.94 106 GLY A O 1
ATOM 616 N N . ASP A 1 105 ? 29.936 -14.821 99.680 1.00 19.69 107 ASP A N 1
ATOM 617 C CA . ASP A 1 105 ? 31.360 -14.759 99.368 1.00 19.64 107 ASP A CA 1
ATOM 618 C C . ASP A 1 105 ? 31.865 -13.345 99.591 1.00 18.76 107 ASP A C 1
ATOM 619 O O . ASP A 1 105 ? 31.249 -12.379 99.133 1.00 21.48 107 ASP A O 1
ATOM 624 N N . VAL A 1 106 ? 32.973 -13.228 100.309 1.00 17.19 108 VAL A N 1
ATOM 625 C CA . VAL A 1 106 ? 33.593 -11.949 100.613 1.00 16.27 108 VAL A CA 1
ATOM 626 C C . VAL A 1 106 ? 34.895 -11.887 99.828 1.00 18.93 108 VAL A C 1
ATOM 627 O O . VAL A 1 106 ? 35.699 -12.828 99.874 1.00 16.04 108 VAL A O 1
ATOM 631 N N . TRP A 1 107 ? 35.085 -10.808 99.081 1.00 16.08 109 TRP A N 1
ATOM 632 C CA . TRP A 1 107 ? 36.290 -10.615 98.283 1.00 17.18 109 TRP A CA 1
ATOM 633 C C . TRP A 1 107 ? 36.993 -9.361 98.771 1.00 18.53 109 TRP A C 1
ATOM 634 O O . TRP A 1 107 ? 36.350 -8.331 98.965 1.00 17.75 109 TRP A O 1
ATOM 645 N N . LEU A 1 108 ? 38.302 -9.461 98.975 1.00 18.35 110 LEU A N 1
ATOM 646 C CA . LEU A 1 108 ? 39.143 -8.320 99.309 1.00 17.32 110 LEU A CA 1
ATOM 647 C C . LEU A 1 108 ? 39.595 -7.626 98.026 1.00 15.01 110 LEU A C 1
ATOM 648 O O . LEU A 1 108 ? 40.069 -8.284 97.098 1.00 16.07 110 LEU A O 1
ATOM 653 N N . ALA A 1 109 ? 39.405 -6.305 97.959 1.00 13.85 111 ALA A N 1
ATOM 654 C CA . ALA A 1 109 ? 39.699 -5.516 96.766 1.00 14.10 111 ALA A CA 1
ATOM 655 C C . ALA A 1 109 ? 40.738 -4.483 97.157 1.00 16.66 111 ALA A C 1
ATOM 656 O O . ALA A 1 109 ? 40.465 -3.622 97.997 1.00 21.37 111 ALA A O 1
ATOM 658 N N . GLY A 1 110 ? 41.941 -4.592 96.583 1.00 17.39 112 GLY A N 1
ATOM 659 C CA . GLY A 1 110 ? 43.043 -3.730 96.958 1.00 17.50 112 GLY A CA 1
ATOM 660 C C . GLY A 1 110 ? 43.702 -3.115 95.735 1.00 16.09 112 GLY A C 1
ATOM 661 O O . GLY A 1 110 ? 43.397 -3.464 94.596 1.00 18.48 112 GLY A O 1
ATOM 662 N N . GLY A 1 111 ? 44.601 -2.164 95.999 1.00 17.48 113 GLY A N 1
ATOM 663 C CA . GLY A 1 111 ? 45.454 -1.599 94.984 1.00 16.29 113 GLY A CA 1
ATOM 664 C C . GLY A 1 111 ? 45.452 -0.091 95.052 1.00 15.06 113 GLY A C 1
ATOM 665 O O . GLY A 1 111 ? 45.110 0.510 96.080 1.00 17.02 113 GLY A O 1
ATOM 666 N N . GLN A 1 112 ? 45.858 0.545 93.958 1.00 15.17 114 GLN A N 1
ATOM 667 C CA . GLN A 1 112 ? 45.919 2.005 93.994 1.00 17.24 114 GLN A CA 1
ATOM 668 C C . GLN A 1 112 ? 44.745 2.610 93.226 1.00 18.46 114 GLN A C 1
ATOM 669 O O . GLN A 1 112 ? 43.627 2.093 93.328 1.00 19.15 114 GLN A O 1
ATOM 691 N N . ASN A 1 114 ? 43.168 2.946 90.430 1.00 18.88 116 ASN A N 1
ATOM 692 C CA . ASN A 1 114 ? 42.165 2.368 89.547 1.00 17.94 116 ASN A CA 1
ATOM 693 C C . ASN A 1 114 ? 41.297 1.314 90.218 1.00 22.04 116 ASN A C 1
ATOM 694 O O . ASN A 1 114 ? 40.210 1.038 89.716 1.00 16.01 116 ASN A O 1
ATOM 699 N N . MET A 1 115 ? 41.729 0.756 91.365 1.00 16.08 117 MET A N 1
ATOM 700 C CA . MET A 1 115 ? 40.763 0.007 92.170 1.00 18.30 117 MET A CA 1
ATOM 701 C C . MET A 1 115 ? 39.984 0.941 93.085 1.00 21.52 117 MET A C 1
ATOM 702 O O . MET A 1 115 ? 38.802 0.716 93.358 1.00 19.68 117 MET A O 1
ATOM 707 N N . GLU A 1 116 ? 40.642 1.988 93.580 1.00 16.87 118 GLU A N 1
ATOM 708 C CA . GLU A 1 116 ? 39.951 2.977 94.394 1.00 18.03 118 GLU A CA 1
ATOM 709 C C . GLU A 1 116 ? 38.851 3.694 93.613 1.00 17.31 118 GLU A C 1
ATOM 710 O O . GLU A 1 116 ? 37.865 4.134 94.204 1.00 17.88 118 GLU A O 1
ATOM 716 N N . TRP A 1 117 ? 38.994 3.805 92.292 1.00 18.41 119 TRP A N 1
ATOM 717 C CA . TRP A 1 117 ? 38.128 4.629 91.455 1.00 20.46 119 TRP A CA 1
ATOM 718 C C . TRP A 1 117 ? 36.657 4.299 91.704 1.00 18.46 119 TRP A C 1
ATOM 719 O O . TRP A 1 117 ? 36.269 3.125 91.584 1.00 20.06 119 TRP A O 1
ATOM 730 N N . PRO A 1 118 ? 35.817 5.281 92.056 1.00 21.67 120 PRO A N 1
ATOM 731 C CA . PRO A 1 118 ? 34.446 4.968 92.474 1.00 20.75 120 PRO A CA 1
ATOM 732 C C . PRO A 1 118 ? 33.480 4.829 91.310 1.00 20.80 120 PRO A C 1
ATOM 733 O O . PRO A 1 118 ? 33.669 5.391 90.230 1.00 21.60 120 PRO A O 1
ATOM 737 N N . LEU A 1 119 ? 32.406 4.081 91.571 1.00 17.65 121 LEU A N 1
ATOM 738 C CA . LEU A 1 119 ? 31.436 3.772 90.529 1.00 19.83 121 LEU A CA 1
ATOM 739 C C . LEU A 1 119 ? 30.873 5.038 89.889 1.00 20.14 121 LEU A C 1
ATOM 740 O O . LEU A 1 119 ? 30.678 5.086 88.669 1.00 23.76 121 LEU A O 1
ATOM 745 N N . ALA A 1 120 ? 30.611 6.072 90.697 1.00 22.27 122 ALA A N 1
ATOM 746 C CA . ALA A 1 120 ? 30.019 7.304 90.171 1.00 22.95 122 ALA A CA 1
ATOM 747 C C . ALA A 1 120 ? 30.842 7.892 89.027 1.00 26.08 122 ALA A C 1
ATOM 748 O O . ALA A 1 120 ? 30.283 8.543 88.134 1.00 22.57 122 ALA A O 1
ATOM 750 N N . GLN A 1 121 ? 32.156 7.661 89.025 1.00 25.07 123 GLN A N 1
ATOM 751 C CA . GLN A 1 121 ? 33.062 8.245 88.046 1.00 21.78 123 GLN A CA 1
ATOM 752 C C . GLN A 1 121 ? 33.451 7.275 86.935 1.00 23.33 123 GLN A C 1
ATOM 753 O O . GLN A 1 121 ? 34.334 7.590 86.129 1.00 21.21 123 GLN A O 1
ATOM 759 N N . ALA A 1 122 ? 32.820 6.111 86.867 1.00 21.87 124 ALA A N 1
ATOM 760 C CA . ALA A 1 122 ? 33.046 5.222 85.737 1.00 19.41 124 ALA A CA 1
ATOM 761 C C . ALA A 1 122 ? 32.323 5.755 84.496 1.00 27.94 124 ALA A C 1
ATOM 762 O O . ALA A 1 122 ? 31.435 6.612 84.588 1.00 26.27 124 ALA A O 1
ATOM 764 N N . SER A 1 123 ? 32.706 5.221 83.326 1.00 25.95 125 SER A N 1
ATOM 765 C CA . SER A 1 123 ? 32.079 5.624 82.064 1.00 28.27 125 SER A CA 1
ATOM 766 C C . SER A 1 123 ? 30.563 5.518 82.130 1.00 33.20 125 SER A C 1
ATOM 767 O O . SER A 1 123 ? 29.844 6.370 81.594 1.00 33.50 125 SER A O 1
ATOM 770 N N . ASP A 1 124 ? 30.067 4.463 82.770 1.00 33.46 126 ASP A N 1
ATOM 771 C CA . ASP A 1 124 ? 28.648 4.186 82.945 1.00 34.80 126 ASP A CA 1
ATOM 772 C C . ASP A 1 124 ? 28.125 4.650 84.295 1.00 31.78 126 ASP A C 1
ATOM 773 O O . ASP A 1 124 ? 27.044 4.215 84.706 1.00 31.04 126 ASP A O 1
ATOM 778 N N . GLY A 1 125 ? 28.878 5.491 85.002 1.00 29.79 127 GLY A N 1
ATOM 779 C CA . GLY A 1 125 ? 28.636 5.765 86.403 1.00 26.41 127 GLY A CA 1
ATOM 780 C C . GLY A 1 125 ? 27.217 6.133 86.798 1.00 28.08 127 GLY A C 1
ATOM 781 O O . GLY A 1 125 ? 26.593 5.466 87.633 1.00 26.77 127 GLY A O 1
ATOM 782 N N . PRO A 1 126 ? 26.684 7.216 86.222 1.00 31.40 128 PRO A N 1
ATOM 783 C CA . PRO A 1 126 ? 25.311 7.619 86.592 1.00 31.50 128 PRO A CA 1
ATOM 784 C C . PRO A 1 126 ? 24.290 6.528 86.336 1.00 28.71 128 PRO A C 1
ATOM 785 O O . PRO A 1 126 ? 23.477 6.218 87.220 1.00 27.64 128 PRO A O 1
ATOM 789 N N . GLN A 1 127 ? 24.331 5.912 85.151 1.00 29.61 129 GLN A N 1
ATOM 790 C CA . GLN A 1 127 ? 23.379 4.852 84.833 1.00 30.04 129 GLN A CA 1
ATOM 791 C C . GLN A 1 127 ? 23.630 3.600 85.671 1.00 27.76 129 GLN A C 1
ATOM 792 O O . GLN A 1 127 ? 22.678 2.944 86.107 1.00 25.75 129 GLN A O 1
ATOM 798 N N . ALA A 1 128 ? 24.898 3.253 85.924 1.00 24.01 130 ALA A N 1
ATOM 799 C CA . ALA A 1 128 ? 25.155 2.061 86.733 1.00 24.53 130 ALA A CA 1
ATOM 800 C C . ALA A 1 128 ? 24.716 2.269 88.175 1.00 21.92 130 ALA A C 1
ATOM 801 O O . ALA A 1 128 ? 24.147 1.360 88.790 1.00 26.69 130 ALA A O 1
ATOM 803 N N . VAL A 1 129 ? 24.971 3.458 88.733 1.00 21.28 131 VAL A N 1
ATOM 804 C CA . VAL A 1 129 ? 24.475 3.759 90.074 1.00 20.05 131 VAL A CA 1
ATOM 805 C C . VAL A 1 129 ? 22.951 3.696 90.088 1.00 20.16 131 VAL A C 1
ATOM 806 O O . VAL A 1 129 ? 22.347 3.123 90.997 1.00 19.08 131 VAL A O 1
ATOM 810 N N . ALA A 1 130 ? 22.314 4.238 89.049 1.00 26.60 132 ALA A N 1
ATOM 811 C CA . ALA A 1 130 ? 20.856 4.257 88.991 1.00 24.04 132 ALA A CA 1
ATOM 812 C C . ALA A 1 130 ? 20.275 2.850 88.895 1.00 26.53 132 ALA A C 1
ATOM 813 O O . ALA A 1 130 ? 19.138 2.618 89.328 1.00 25.28 132 ALA A O 1
ATOM 815 N N . ALA A 1 131 ? 21.039 1.905 88.338 1.00 27.32 133 ALA A N 1
ATOM 816 C CA . ALA A 1 131 ? 20.623 0.510 88.247 1.00 26.53 133 ALA A CA 1
ATOM 817 C C . ALA A 1 131 ? 21.037 -0.319 89.454 1.00 27.67 133 ALA A C 1
ATOM 818 O O . ALA A 1 131 ? 20.569 -1.457 89.596 1.00 30.47 133 ALA A O 1
ATOM 820 N N . ALA A 1 132 ? 21.868 0.227 90.336 1.00 27.69 134 ALA A N 1
ATOM 821 C CA . ALA A 1 132 ? 22.415 -0.532 91.459 1.00 30.57 134 ALA A CA 1
ATOM 822 C C . ALA A 1 132 ? 21.346 -0.637 92.528 1.00 32.20 134 ALA A C 1
ATOM 823 O O . ALA A 1 132 ? 21.214 0.236 93.386 1.00 40.00 134 ALA A O 1
ATOM 825 N N . ASN A 1 133 ? 20.582 -1.733 92.493 1.00 31.49 135 ASN A N 1
ATOM 826 C CA . ASN A 1 133 ? 19.487 -1.967 93.426 1.00 33.42 135 ASN A CA 1
ATOM 827 C C . ASN A 1 133 ? 19.554 -3.422 93.903 1.00 33.75 135 ASN A C 1
ATOM 828 O O . ASN A 1 133 ? 18.656 -4.230 93.659 1.00 32.82 135 ASN A O 1
ATOM 833 N N . ASP A 1 134 ? 20.637 -3.755 94.608 1.00 27.76 136 ASP A N 1
ATOM 834 C CA . ASP A 1 134 ? 20.896 -5.115 95.075 1.00 26.26 136 ASP A CA 1
ATOM 835 C C . ASP A 1 134 ? 21.251 -5.064 96.559 1.00 26.15 136 ASP A C 1
ATOM 836 O O . ASP A 1 134 ? 22.383 -4.726 96.919 1.00 25.69 136 ASP A O 1
ATOM 841 N N . ALA A 1 135 ? 20.302 -5.431 97.417 1.00 23.31 137 ALA A N 1
ATOM 842 C CA . ALA A 1 135 ? 20.562 -5.440 98.853 1.00 29.60 137 ALA A CA 1
ATOM 843 C C . ALA A 1 135 ? 21.560 -6.510 99.270 1.00 27.66 137 ALA A C 1
ATOM 844 O O . ALA A 1 135 ? 22.054 -6.453 100.400 1.00 24.83 137 ALA A O 1
ATOM 846 N N . GLN A 1 136 ? 21.855 -7.482 98.405 1.00 22.15 138 GLN A N 1
ATOM 847 C CA . GLN A 1 136 ? 22.748 -8.579 98.743 1.00 23.35 138 GLN A CA 1
ATOM 848 C C . GLN A 1 136 ? 24.154 -8.378 98.203 1.00 21.78 138 GLN A C 1
ATOM 849 O O . GLN A 1 136 ? 24.954 -9.316 98.226 1.00 22.21 138 GLN A O 1
ATOM 855 N N . LEU A 1 137 ? 24.471 -7.172 97.727 1.00 23.89 139 LEU A N 1
ATOM 856 C CA . LEU A 1 137 ? 25.801 -6.795 97.258 1.00 22.05 139 LEU A CA 1
ATOM 857 C C . LEU A 1 137 ? 26.240 -5.625 98.123 1.00 23.96 139 LEU A C 1
ATOM 858 O O . LEU A 1 137 ? 25.581 -4.584 98.127 1.00 24.75 139 LEU A O 1
ATOM 863 N N . ARG A 1 138 ? 27.332 -5.794 98.870 1.00 19.83 140 ARG A N 1
ATOM 864 C CA . ARG A 1 138 ? 27.692 -4.822 99.895 1.00 19.20 140 ARG A CA 1
ATOM 865 C C . ARG A 1 138 ? 29.181 -4.520 99.843 1.00 21.91 140 ARG A C 1
ATOM 866 O O . ARG A 1 138 ? 29.981 -5.337 99.382 1.00 18.51 140 ARG A O 1
ATOM 874 N N . GLN A 1 139 ? 29.547 -3.327 100.330 1.00 20.59 141 GLN A N 1
ATOM 875 C CA . GLN A 1 139 ? 30.945 -2.918 100.401 1.00 21.73 141 GLN A CA 1
ATOM 876 C C . GLN A 1 139 ? 31.274 -2.397 101.790 1.00 21.88 141 GLN A C 1
ATOM 877 O O . GLN A 1 139 ? 30.467 -1.689 102.406 1.00 20.71 141 GLN A O 1
ATOM 883 N N . PHE A 1 140 ? 32.467 -2.761 102.272 1.00 18.40 142 PHE A N 1
ATOM 884 C CA . PHE A 1 140 ? 33.068 -2.211 103.480 1.00 17.86 142 PHE A CA 1
ATOM 885 C C . PHE A 1 140 ? 34.284 -1.415 103.023 1.00 18.21 142 PHE A C 1
ATOM 886 O O . PHE A 1 140 ? 35.248 -1.992 102.521 1.00 17.98 142 PHE A O 1
ATOM 894 N N . LYS A 1 141 ? 34.238 -0.092 103.182 1.00 20.03 143 LYS A N 1
ATOM 895 C CA . LYS A 1 141 ? 35.332 0.774 102.761 1.00 21.48 143 LYS A CA 1
ATOM 896 C C . LYS A 1 141 ? 36.274 0.994 103.941 1.00 19.67 143 LYS A C 1
ATOM 897 O O . LYS A 1 141 ? 35.951 1.726 104.880 1.00 20.48 143 LYS A O 1
ATOM 903 N N . VAL A 1 142 ? 37.435 0.364 103.882 1.00 19.88 144 VAL A N 1
ATOM 904 C CA . VAL A 1 142 ? 38.509 0.596 104.853 1.00 20.07 144 VAL A CA 1
ATOM 905 C C . VAL A 1 142 ? 39.040 2.013 104.668 1.00 18.58 144 VAL A C 1
ATOM 906 O O . VAL A 1 142 ? 39.451 2.370 103.555 1.00 23.68 144 VAL A O 1
ATOM 910 N N . PRO A 1 143 ? 39.070 2.845 105.701 1.00 22.69 145 PRO A N 1
ATOM 911 C CA . PRO A 1 143 ? 39.566 4.213 105.511 1.00 23.71 145 PRO A CA 1
ATOM 912 C C . PRO A 1 143 ? 41.064 4.214 105.227 1.00 22.10 145 PRO A C 1
ATOM 913 O O . PRO A 1 143 ? 41.801 3.349 105.693 1.00 17.55 145 PRO A O 1
ATOM 917 N N . LYS A 1 144 ? 41.512 5.199 104.446 1.00 23.24 146 LYS A N 1
ATOM 918 C CA . LYS A 1 144 ? 42.938 5.359 104.188 1.00 24.69 146 LYS A CA 1
ATOM 919 C C . LYS A 1 144 ? 43.673 5.675 105.483 1.00 22.08 146 LYS A C 1
ATOM 920 O O . LYS A 1 144 ? 43.462 6.734 106.076 1.00 23.81 146 LYS A O 1
ATOM 926 N N . SER A 1 145 ? 44.531 4.766 105.941 1.00 23.80 147 SER A N 1
ATOM 927 C CA . SER A 1 145 ? 45.192 4.945 107.226 1.00 21.82 147 SER A CA 1
ATOM 928 C C . SER A 1 145 ? 46.461 4.111 107.238 1.00 23.26 147 SER A C 1
ATOM 929 O O . SER A 1 145 ? 46.595 3.152 106.476 1.00 21.24 147 SER A O 1
ATOM 932 N N . TRP A 1 146 ? 47.394 4.480 108.114 1.00 18.92 148 TRP A N 1
ATOM 933 C CA . TRP A 1 146 ? 48.687 3.815 108.151 1.00 18.30 148 TRP A CA 1
ATOM 934 C C . TRP A 1 146 ? 49.171 3.693 109.586 1.00 21.37 148 TRP A C 1
ATOM 935 O O . TRP A 1 146 ? 48.676 4.365 110.491 1.00 20.93 148 TRP A O 1
ATOM 946 N N . SER A 1 147 ? 50.168 2.830 109.782 1.00 21.57 149 SER A N 1
ATOM 947 C CA . SER A 1 147 ? 50.767 2.671 111.100 1.00 20.48 149 SER A CA 1
ATOM 948 C C . SER A 1 147 ? 52.162 2.079 110.948 1.00 20.29 149 SER A C 1
ATOM 949 O O . SER A 1 147 ? 52.405 1.254 110.068 1.00 16.95 149 SER A O 1
ATOM 952 N N . VAL A 1 148 ? 53.075 2.496 111.826 1.00 19.98 150 VAL A N 1
ATOM 953 C CA . VAL A 1 148 ? 54.426 1.944 111.791 1.00 16.40 150 VAL A CA 1
ATOM 954 C C . VAL A 1 148 ? 54.494 0.524 112.333 1.00 19.15 150 VAL A C 1
ATOM 955 O O . VAL A 1 148 ? 55.535 -0.118 112.212 1.00 22.54 150 VAL A O 1
ATOM 959 N N . GLN A 1 149 ? 53.417 0.013 112.922 1.00 23.51 151 GLN A N 1
ATOM 960 C CA . GLN A 1 149 ? 53.363 -1.344 113.447 1.00 25.04 151 GLN A CA 1
ATOM 961 C C . GLN A 1 149 ? 52.087 -2.021 112.975 1.00 23.29 151 GLN A C 1
ATOM 962 O O . GLN A 1 149 ? 51.066 -1.352 112.797 1.00 22.61 151 GLN A O 1
ATOM 968 N N . PRO A 1 150 ? 52.111 -3.340 112.772 1.00 22.47 152 PRO A N 1
ATOM 969 C CA . PRO A 1 150 ? 50.870 -4.052 112.425 1.00 21.05 152 PRO A CA 1
ATOM 970 C C . PRO A 1 150 ? 49.821 -3.884 113.521 1.00 26.80 152 PRO A C 1
ATOM 971 O O . PRO A 1 150 ? 50.119 -3.963 114.709 1.00 24.78 152 PRO A O 1
ATOM 975 N N . GLN A 1 151 ? 48.585 -3.654 113.111 1.00 23.24 153 GLN A N 1
ATOM 976 C CA . GLN A 1 151 ? 47.510 -3.300 114.026 1.00 20.35 153 GLN A CA 1
ATOM 977 C C . GLN A 1 151 ? 46.454 -4.391 114.052 1.00 22.14 153 GLN A C 1
ATOM 978 O O . GLN A 1 151 ? 46.153 -5.009 113.027 1.00 23.25 153 GLN A O 1
ATOM 984 N N . ALA A 1 152 ? 45.876 -4.606 115.233 1.00 22.03 154 ALA A N 1
ATOM 985 C CA . ALA A 1 152 ? 44.836 -5.609 115.400 1.00 23.13 154 ALA A CA 1
ATOM 986 C C . ALA A 1 152 ? 43.445 -5.083 115.084 1.00 21.26 154 ALA A C 1
ATOM 987 O O . ALA A 1 152 ? 42.534 -5.893 114.906 1.00 22.59 154 ALA A O 1
ATOM 989 N N . ARG A 1 153 ? 43.260 -3.762 114.996 1.00 20.47 155 ARG A N 1
ATOM 990 C CA . ARG A 1 153 ? 41.946 -3.169 114.777 1.00 29.96 155 ARG A CA 1
ATOM 991 C C . ARG A 1 153 ? 41.995 -2.167 113.634 1.00 28.26 155 ARG A C 1
ATOM 992 O O . ARG A 1 153 ? 43.019 -1.524 113.392 1.00 29.38 155 ARG A O 1
ATOM 1000 N N . LEU A 1 154 ? 40.870 -2.033 112.940 1.00 26.71 156 LEU A N 1
ATOM 1001 C CA . LEU A 1 154 ? 40.694 -0.938 112.001 1.00 27.17 156 LEU A CA 1
ATOM 1002 C C . LEU A 1 154 ? 40.350 0.343 112.752 1.00 30.09 156 LEU A C 1
ATOM 1003 O O . LEU A 1 154 ? 39.931 0.324 113.913 1.00 29.69 156 LEU A O 1
ATOM 1008 N N . THR A 1 155 ? 40.517 1.472 112.070 1.00 28.25 157 THR A N 1
ATOM 1009 C CA . THR A 1 155 ? 40.184 2.757 112.667 1.00 31.16 157 THR A CA 1
ATOM 1010 C C . THR A 1 155 ? 38.859 3.327 112.167 1.00 29.88 157 THR A C 1
ATOM 1011 O O . THR A 1 155 ? 38.505 4.445 112.551 1.00 34.35 157 THR A O 1
ATOM 1015 N N . GLY A 1 156 ? 38.131 2.602 111.319 1.00 29.47 158 GLY A N 1
ATOM 1016 C CA . GLY A 1 156 ? 36.877 3.098 110.773 1.00 25.43 158 GLY A CA 1
ATOM 1017 C C . GLY A 1 156 ? 36.314 2.138 109.740 1.00 22.65 158 GLY A C 1
ATOM 1018 O O . GLY A 1 156 ? 36.901 1.097 109.435 1.00 26.59 158 GLY A O 1
ATOM 1019 N N . GLY A 1 157 ? 35.150 2.501 109.201 1.00 25.25 159 GLY A N 1
ATOM 1020 C CA . GLY A 1 157 ? 34.504 1.675 108.193 1.00 22.13 159 GLY A CA 1
ATOM 1021 C C . GLY A 1 157 ? 33.173 1.082 108.622 1.00 24.11 159 GLY A C 1
ATOM 1022 O O . GLY A 1 157 ? 32.990 0.694 109.776 1.00 20.11 159 GLY A O 1
ATOM 1023 N N . GLU A 1 158 ? 32.240 0.976 107.683 1.00 20.78 160 GLU A N 1
ATOM 1024 C CA . GLU A 1 158 ? 30.978 0.283 107.914 1.00 24.49 160 GLU A CA 1
ATOM 1025 C C . GLU A 1 158 ? 30.560 -0.410 106.624 1.00 21.45 160 GLU A C 1
ATOM 1026 O O . GLU A 1 158 ? 31.120 -0.167 105.549 1.00 21.48 160 GLU A O 1
ATOM 1032 N N . TRP A 1 159 ? 29.573 -1.292 106.742 1.00 18.55 161 TRP A N 1
ATOM 1033 C CA . TRP A 1 159 ? 29.026 -1.988 105.583 1.00 20.80 161 TRP A CA 1
ATOM 1034 C C . TRP A 1 159 ? 27.871 -1.177 105.015 1.00 22.94 161 TRP A C 1
ATOM 1035 O O . TRP A 1 159 ? 27.022 -0.687 105.771 1.00 21.20 161 TRP A O 1
ATOM 1046 N N . LYS A 1 160 ? 27.861 -1.022 103.691 1.00 21.01 162 LYS A N 1
ATOM 1047 C CA . LYS A 1 160 ? 26.795 -0.376 102.937 1.00 24.52 162 LYS A CA 1
ATOM 1048 C C . LYS A 1 160 ? 26.326 -1.318 101.841 1.00 24.12 162 LYS A C 1
ATOM 1049 O O . LYS A 1 160 ? 27.149 -1.940 101.166 1.00 24.06 162 LYS A O 1
ATOM 1055 N N . ALA A 1 161 ? 25.009 -1.404 101.643 1.00 25.26 163 ALA A N 1
ATOM 1056 C CA . ALA A 1 161 ? 24.468 -2.183 100.539 1.00 21.82 163 ALA A CA 1
ATOM 1057 C C . ALA A 1 161 ? 24.446 -1.361 99.246 1.00 27.62 163 ALA A C 1
ATOM 1058 O O . ALA A 1 161 ? 24.517 -0.129 99.258 1.00 28.04 163 ALA A O 1
ATOM 1060 N N . ALA A 1 162 ? 24.311 -2.062 98.118 1.00 21.29 164 ALA A N 1
ATOM 1061 C CA . ALA A 1 162 ? 24.386 -1.442 96.796 1.00 25.53 164 ALA A CA 1
ATOM 1062 C C . ALA A 1 162 ? 23.029 -0.853 96.388 1.00 29.08 164 ALA A C 1
ATOM 1063 O O . ALA A 1 162 ? 22.370 -1.294 95.445 1.00 33.93 164 ALA A O 1
ATOM 1065 N N . THR A 1 163 ? 22.632 0.187 97.100 1.00 27.00 165 THR A N 1
ATOM 1066 C CA . THR A 1 163 ? 21.511 1.038 96.726 1.00 26.55 165 THR A CA 1
ATOM 1067 C C . THR A 1 163 ? 22.016 2.249 95.946 1.00 28.03 165 THR A C 1
ATOM 1068 O O . THR A 1 163 ? 23.202 2.586 96.016 1.00 29.42 165 THR A O 1
ATOM 1072 N N . PRO A 1 164 ? 21.155 2.947 95.191 1.00 25.25 166 PRO A N 1
ATOM 1073 C CA . PRO A 1 164 ? 21.653 4.130 94.469 1.00 26.06 166 PRO A CA 1
ATOM 1074 C C . PRO A 1 164 ? 22.206 5.212 95.385 1.00 26.59 166 PRO A C 1
ATOM 1075 O O . PRO A 1 164 ? 23.062 5.992 94.956 1.00 23.05 166 PRO A O 1
ATOM 1079 N N . ALA A 1 165 ? 21.772 5.262 96.648 1.00 24.69 167 ALA A N 1
ATOM 1080 C CA . ALA A 1 165 ? 22.322 6.246 97.580 1.00 23.72 167 ALA A CA 1
ATOM 1081 C C . ALA A 1 165 ? 23.778 5.950 97.953 1.00 23.95 167 ALA A C 1
ATOM 1082 O O . ALA A 1 165 ? 24.540 6.879 98.250 1.00 24.79 167 ALA A O 1
ATOM 1084 N N . ASN A 1 166 ? 24.180 4.680 97.950 1.00 22.87 168 ASN A N 1
ATOM 1085 C CA . ASN A 1 166 ? 25.499 4.257 98.422 1.00 22.40 168 ASN A CA 1
ATOM 1086 C C . ASN A 1 166 ? 26.453 3.849 97.312 1.00 26.36 168 ASN A C 1
ATOM 1087 O O . ASN A 1 166 ? 27.678 3.979 97.485 1.00 26.31 168 ASN A O 1
ATOM 1092 N N . ALA A 1 167 ? 25.922 3.344 96.189 1.00 21.93 169 ALA A N 1
ATOM 1093 C CA . ALA A 1 167 ? 26.746 2.646 95.204 1.00 22.10 169 ALA A CA 1
ATOM 1094 C C . ALA A 1 167 ? 27.733 3.565 94.506 1.00 22.88 169 ALA A C 1
ATOM 1095 O O . ALA A 1 167 ? 28.761 3.089 94.010 1.00 25.18 169 ALA A O 1
ATOM 1097 N N . GLY A 1 168 ? 27.451 4.867 94.447 1.00 22.91 170 GLY A N 1
ATOM 1098 C CA . GLY A 1 168 ? 28.371 5.775 93.787 1.00 23.78 170 GLY A CA 1
ATOM 1099 C C . GLY A 1 168 ? 29.757 5.758 94.401 1.00 20.26 170 GLY A C 1
ATOM 1100 O O . GLY A 1 168 ? 30.742 5.993 93.708 1.00 22.53 170 GLY A O 1
ATOM 1101 N N . GLU A 1 169 ? 29.850 5.444 95.698 1.00 21.67 171 GLU A N 1
ATOM 1102 C CA . GLU A 1 169 ? 31.100 5.378 96.440 1.00 26.15 171 GLU A CA 1
ATOM 1103 C C . GLU A 1 169 ? 31.735 3.986 96.452 1.00 27.40 171 GLU A C 1
ATOM 1104 O O . GLU A 1 169 ? 32.821 3.822 97.031 1.00 28.55 171 GLU A O 1
ATOM 1110 N N . PHE A 1 170 ? 31.097 2.984 95.853 1.00 19.71 172 PHE A N 1
ATOM 1111 C CA . PHE A 1 170 ? 31.731 1.673 95.739 1.00 22.03 172 PHE A CA 1
ATOM 1112 C C . PHE A 1 170 ? 32.910 1.750 94.779 1.00 22.59 172 PHE A C 1
ATOM 1113 O O . PHE A 1 170 ? 32.920 2.555 93.847 1.00 21.44 172 PHE A O 1
ATOM 1121 N N . THR A 1 171 ? 33.916 0.903 95.005 1.00 21.38 173 THR A N 1
ATOM 1122 C CA . THR A 1 171 ? 34.926 0.713 93.973 1.00 17.75 173 THR A CA 1
ATOM 1123 C C . THR A 1 171 ? 34.217 0.294 92.695 1.00 19.86 173 THR A C 1
ATOM 1124 O O . THR A 1 171 ? 33.339 -0.577 92.718 1.00 16.30 173 THR A O 1
ATOM 1128 N N . ALA A 1 172 ? 34.543 0.977 91.596 1.00 16.30 174 ALA A N 1
ATOM 1129 C CA . ALA A 1 172 ? 33.864 0.716 90.336 1.00 15.26 174 ALA A CA 1
ATOM 1130 C C . ALA A 1 172 ? 34.206 -0.673 89.841 1.00 18.91 174 ALA A C 1
ATOM 1131 O O . AL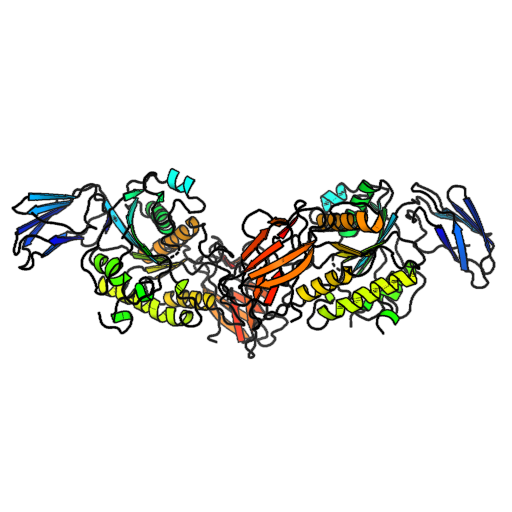A A 1 172 ? 33.318 -1.457 89.490 1.00 20.75 174 ALA A O 1
ATOM 1133 N N . VAL A 1 173 ? 35.502 -1.002 89.845 1.00 17.78 175 VAL A N 1
ATOM 1134 C CA . VAL A 1 173 ? 35.946 -2.320 89.422 1.00 17.32 175 VAL A CA 1
ATOM 1135 C C . VAL A 1 173 ? 35.385 -3.394 90.352 1.00 17.43 175 VAL A C 1
ATOM 1136 O O . VAL A 1 173 ? 34.950 -4.458 89.900 1.00 21.16 175 VAL A O 1
ATOM 1140 N N . GLY A 1 174 ? 35.350 -3.112 91.655 1.00 18.41 176 GLY A N 1
ATOM 1141 C CA . GLY A 1 174 ? 34.838 -4.086 92.609 1.00 15.56 176 GLY A CA 1
ATOM 1142 C C . GLY A 1 174 ? 33.337 -4.277 92.502 1.00 18.50 176 GLY A C 1
ATOM 1143 O O . GLY A 1 174 ? 32.839 -5.399 92.593 1.00 17.38 176 GLY A O 1
ATOM 1144 N N . TYR A 1 175 ? 32.593 -3.182 92.333 1.00 15.50 177 TYR A N 1
ATOM 1145 C CA . TYR A 1 175 ? 31.154 -3.292 92.098 1.00 17.46 177 TYR A CA 1
ATOM 1146 C C . TYR A 1 175 ? 30.856 -4.167 90.879 1.00 20.43 177 TYR A C 1
ATOM 1147 O O . TYR A 1 175 ? 30.052 -5.106 90.949 1.00 17.84 177 TYR A O 1
ATOM 1156 N N . PHE A 1 176 ? 31.470 -3.856 89.737 1.00 18.67 178 PHE A N 1
ATOM 1157 C CA . PHE A 1 176 ? 31.145 -4.607 88.527 1.00 18.30 178 PHE A CA 1
ATOM 1158 C C . PHE A 1 176 ? 31.571 -6.063 88.659 1.00 20.76 178 PHE A C 1
ATOM 1159 O O . PHE A 1 176 ? 30.857 -6.963 88.213 1.00 18.50 178 PHE A O 1
ATOM 1167 N N . PHE A 1 177 ? 32.731 -6.309 89.281 1.00 21.15 179 PHE A N 1
ATOM 1168 C CA . PHE A 1 177 ? 33.151 -7.669 89.613 1.00 20.20 179 PHE A CA 1
ATOM 1169 C C . PHE A 1 177 ? 32.103 -8.370 90.466 1.00 17.50 179 PHE A C 1
ATOM 1170 O O . PHE A 1 177 ? 31.693 -9.495 90.160 1.00 20.46 179 PHE A O 1
ATOM 1178 N N . ALA A 1 178 ? 31.649 -7.712 91.537 1.00 17.15 180 ALA A N 1
ATOM 1179 C CA . ALA A 1 178 ? 30.661 -8.319 92.431 1.00 21.30 180 ALA A CA 1
ATOM 1180 C C . ALA A 1 178 ? 29.336 -8.556 91.726 1.00 21.41 180 ALA A C 1
ATOM 1181 O O . ALA A 1 178 ? 28.671 -9.570 91.963 1.00 20.39 180 ALA A O 1
ATOM 1183 N N . LYS A 1 179 ? 28.933 -7.621 90.865 1.00 18.58 181 LYS A N 1
ATOM 1184 C CA . LYS A 1 179 ? 27.679 -7.767 90.134 1.00 21.15 181 LYS A CA 1
ATOM 1185 C C . LYS A 1 179 ? 27.703 -9.004 89.244 1.00 21.34 181 LYS A C 1
ATOM 1186 O O . LYS A 1 179 ? 26.687 -9.689 89.086 1.00 17.68 181 LYS A O 1
ATOM 1192 N N . GLU A 1 180 ? 28.855 -9.301 88.654 1.00 20.93 182 GLU A N 1
ATOM 1193 C CA . GLU A 1 180 ? 28.994 -10.502 87.839 1.00 18.64 182 GLU A CA 1
ATOM 1194 C C . GLU A 1 180 ? 28.882 -11.761 88.684 1.00 20.22 182 GLU A C 1
ATOM 1195 O O . GLU A 1 180 ? 28.230 -12.727 88.280 1.00 22.72 182 GLU A O 1
ATOM 1201 N N . LEU A 1 181 ? 29.534 -11.772 89.849 1.00 17.27 183 LEU A N 1
ATOM 1202 C CA . LEU A 1 181 ? 29.480 -12.933 90.732 1.00 19.27 183 LEU A CA 1
ATOM 1203 C C . LEU A 1 181 ? 28.082 -13.136 91.322 1.00 20.98 183 LEU A C 1
ATOM 1204 O O . LEU A 1 181 ? 27.642 -14.277 91.503 1.00 22.38 183 LEU A O 1
ATOM 1209 N N . ARG A 1 182 ? 27.382 -12.053 91.664 1.00 18.13 184 ARG A N 1
ATOM 1210 C CA . ARG A 1 182 ? 26.000 -12.207 92.113 1.00 18.40 184 ARG A CA 1
ATOM 1211 C C . ARG A 1 182 ? 25.207 -13.012 91.095 1.00 22.36 184 ARG A C 1
ATOM 1212 O O . ARG A 1 182 ? 24.452 -13.916 91.462 1.00 23.07 184 ARG A O 1
ATOM 1220 N N . ALA A 1 183 ? 25.421 -12.737 89.802 1.00 24.23 185 ALA A N 1
ATOM 1221 C CA . ALA A 1 183 ? 24.681 -13.432 88.751 1.00 22.09 185 ALA A CA 1
ATOM 1222 C C . ALA A 1 183 ? 25.159 -14.864 88.564 1.00 25.46 185 ALA A C 1
ATOM 1223 O O . ALA A 1 183 ? 24.350 -15.755 88.288 1.00 30.90 185 ALA A O 1
ATOM 1225 N N . SER A 1 184 ? 26.462 -15.122 88.678 1.00 24.88 186 SER A N 1
ATOM 1226 C CA . SER A 1 184 ? 26.896 -16.498 88.445 1.00 21.35 186 SER A CA 1
ATOM 1227 C C . SER A 1 184 ? 26.734 -17.378 89.681 1.00 26.73 186 SER A C 1
ATOM 1228 O O . SER A 1 184 ? 26.472 -18.578 89.543 1.00 27.46 186 SER A O 1
ATOM 1231 N N . THR A 1 185 ? 26.886 -16.818 90.886 1.00 27.43 187 THR A N 1
ATOM 1232 C CA . THR A 1 185 ? 26.770 -17.607 92.108 1.00 24.09 187 THR A CA 1
ATOM 1233 C C . THR A 1 185 ? 25.352 -17.633 92.657 1.00 23.98 187 THR A C 1
ATOM 1234 O O . THR A 1 185 ? 24.969 -18.600 93.322 1.00 25.46 187 THR A O 1
ATOM 1238 N N . GLY A 1 186 ? 24.589 -16.570 92.437 1.00 19.00 188 GLY A N 1
ATOM 1239 C CA . GLY A 1 186 ? 23.344 -16.394 93.153 1.00 25.31 188 GLY A CA 1
ATOM 1240 C C . GLY A 1 186 ? 23.454 -16.267 94.666 1.00 23.80 188 GLY A C 1
ATOM 1241 O O . GLY A 1 186 ? 22.456 -16.481 95.350 1.00 25.58 188 GLY A O 1
ATOM 1242 N N . VAL A 1 187 ? 24.610 -15.911 95.218 1.00 21.91 189 VAL A N 1
ATOM 1243 C CA . VAL A 1 187 ? 24.736 -15.765 96.669 1.00 16.42 189 VAL A CA 1
ATOM 1244 C C . VAL A 1 187 ? 25.118 -14.323 96.983 1.00 21.13 189 VAL A C 1
ATOM 1245 O O . VAL A 1 187 ? 25.535 -13.566 96.093 1.00 19.46 189 VAL A O 1
ATOM 1249 N N . PRO A 1 188 ? 24.971 -13.897 98.244 1.00 20.15 190 PRO A N 1
ATOM 1250 C CA . PRO A 1 188 ? 25.432 -12.559 98.626 1.00 17.86 190 PRO A CA 1
ATOM 1251 C C . PRO A 1 188 ? 26.910 -12.379 98.328 1.00 18.73 190 PRO A C 1
ATOM 1252 O O . PRO A 1 188 ? 27.712 -13.301 98.491 1.00 20.62 190 PRO A O 1
ATOM 1256 N N . ILE A 1 189 ? 27.266 -11.181 97.878 1.00 17.91 191 ILE A N 1
ATOM 1257 C CA . ILE A 1 189 ? 28.657 -10.814 97.645 1.00 17.23 191 ILE A CA 1
ATOM 1258 C C . ILE A 1 189 ? 28.969 -9.584 98.485 1.00 21.68 191 ILE A C 1
ATOM 1259 O O . ILE A 1 189 ? 28.215 -8.607 98.460 1.00 21.15 191 ILE A O 1
ATOM 1264 N N . GLY A 1 190 ? 30.082 -9.629 99.207 1.00 15.08 192 GLY A N 1
ATOM 1265 C CA . GLY A 1 190 ? 30.587 -8.474 99.930 1.00 16.09 192 GLY A CA 1
ATOM 1266 C C . GLY A 1 190 ? 31.977 -8.133 99.434 1.00 18.63 192 GLY A C 1
ATOM 1267 O O . GLY A 1 190 ? 32.782 -9.034 99.159 1.00 18.75 192 GLY A O 1
ATOM 1268 N N . ILE A 1 191 ? 32.247 -6.833 99.288 1.00 17.60 193 ILE A N 1
ATOM 1269 C CA . ILE A 1 191 ? 33.569 -6.334 98.902 1.00 18.35 193 ILE A CA 1
ATOM 1270 C C . ILE A 1 191 ? 34.168 -5.582 100.095 1.00 18.92 193 ILE A C 1
ATOM 1271 O O . ILE A 1 191 ? 33.576 -4.615 100.600 1.00 14.34 193 ILE A O 1
ATOM 1276 N N . VAL A 1 192 ? 35.340 -6.014 100.542 1.00 14.67 194 VAL A N 1
ATOM 1277 C CA . VAL A 1 192 ? 36.124 -5.239 101.494 1.00 17.75 194 VAL A CA 1
ATOM 1278 C C . VAL A 1 192 ? 37.092 -4.403 100.670 1.00 18.70 194 VAL A C 1
ATOM 1279 O O . VAL A 1 192 ? 38.015 -4.939 100.058 1.00 18.20 194 VAL A O 1
ATOM 1283 N N . ASN A 1 193 ? 36.830 -3.096 100.602 1.00 17.61 195 ASN A N 1
ATOM 1284 C CA . ASN A 1 193 ? 37.556 -2.165 99.740 1.00 21.82 195 ASN A CA 1
ATOM 1285 C C . ASN A 1 193 ? 38.709 -1.579 100.553 1.00 19.08 195 ASN A C 1
ATOM 1286 O O . ASN A 1 193 ? 38.487 -0.812 101.490 1.00 17.85 195 ASN A O 1
ATOM 1291 N N . SER A 1 194 ? 39.940 -1.933 100.204 1.00 19.59 196 SER A N 1
ATOM 1292 C CA . SER A 1 194 ? 41.108 -1.452 100.939 1.00 20.13 196 SER A CA 1
ATOM 1293 C C . SER A 1 194 ? 42.105 -0.957 99.894 1.00 15.20 196 SER A C 1
ATOM 1294 O O . SER A 1 194 ? 42.897 -1.743 99.377 1.00 17.24 196 SER A O 1
ATOM 1297 N N . THR A 1 195 ? 42.039 0.337 99.568 1.00 18.42 197 THR A N 1
ATOM 1298 C CA . THR A 1 195 ? 42.746 0.916 98.426 1.00 13.07 197 THR A CA 1
ATOM 1299 C C . THR A 1 195 ? 43.280 2.293 98.802 1.00 17.69 197 THR A C 1
ATOM 1300 O O . THR A 1 195 ? 42.777 2.945 99.727 1.00 18.02 197 THR A O 1
ATOM 1304 N N . TRP A 1 196 ? 44.305 2.740 98.065 1.00 15.31 198 TRP A N 1
ATOM 1305 C CA . TRP A 1 196 ? 44.896 4.054 98.304 1.00 16.35 198 TRP A CA 1
ATOM 1306 C C . TRP A 1 196 ? 45.588 4.517 97.022 1.00 18.61 198 TRP A C 1
ATOM 1307 O O . TRP A 1 196 ? 46.589 3.921 96.607 1.00 14.88 198 TRP A O 1
ATOM 1318 N N . GLY A 1 197 ? 45.072 5.584 96.416 1.00 16.46 199 GLY A N 1
ATOM 1319 C CA . GLY A 1 197 ? 45.650 6.068 95.168 1.00 19.24 199 GLY A CA 1
ATOM 1320 C C . GLY A 1 197 ? 47.119 6.424 95.333 1.00 22.96 199 GLY A C 1
ATOM 1321 O O . GLY A 1 197 ? 47.539 6.944 96.370 1.00 21.29 199 GLY A O 1
ATOM 1322 N N . GLY A 1 198 ? 47.915 6.098 94.306 1.00 18.20 200 GLY A N 1
ATOM 1323 C CA . GLY A 1 198 ? 49.321 6.435 94.291 1.00 21.30 200 GLY A CA 1
ATOM 1324 C C . GLY A 1 198 ? 50.219 5.511 95.082 1.00 24.24 200 GLY A C 1
ATOM 1325 O O . GLY A 1 198 ? 51.436 5.737 95.114 1.00 23.98 200 GLY A O 1
ATOM 1326 N N . SER A 1 199 ? 49.675 4.469 95.701 1.00 18.06 201 SER A N 1
ATOM 1327 C CA . SER A 1 199 ? 50.485 3.653 96.587 1.00 22.97 201 SER A CA 1
ATOM 1328 C C . SER A 1 199 ? 51.447 2.753 95.812 1.00 20.42 201 SER A C 1
ATOM 1329 O O . SER A 1 199 ? 51.189 2.340 94.675 1.00 20.76 201 SER A O 1
ATOM 1332 N N . ALA A 1 200 ? 52.578 2.475 96.447 1.00 19.71 202 ALA A N 1
ATOM 1333 C CA . ALA A 1 200 ? 53.562 1.512 95.987 1.00 18.47 202 ALA A CA 1
ATOM 1334 C C . ALA A 1 200 ? 53.261 0.141 96.591 1.00 19.43 202 ALA A C 1
ATOM 1335 O O . ALA A 1 200 ? 52.703 0.044 97.684 1.00 19.65 202 ALA A O 1
ATOM 1337 N N . ILE A 1 201 ? 53.658 -0.927 95.894 1.00 17.66 203 ILE A N 1
ATOM 1338 C CA . ILE A 1 201 ? 53.394 -2.247 96.463 1.00 17.88 203 ILE A CA 1
ATOM 1339 C C . ILE A 1 201 ? 54.124 -2.433 97.796 1.00 16.59 203 ILE A C 1
ATOM 1340 O O . ILE A 1 201 ? 53.626 -3.133 98.692 1.00 14.23 203 ILE A O 1
ATOM 1345 N N . GLU A 1 202 ? 55.279 -1.781 97.974 1.00 13.66 204 GLU A N 1
ATOM 1346 C CA . GLU A 1 202 ? 56.018 -1.937 99.226 1.00 19.04 204 GLU A CA 1
ATOM 1347 C C . GLU A 1 202 ? 55.183 -1.488 100.423 1.00 17.32 204 GLU A C 1
ATOM 1348 O O . GLU A 1 202 ? 55.325 -2.042 101.521 1.00 18.36 204 GLU A O 1
ATOM 1354 N N . ALA A 1 203 ? 54.305 -0.497 100.239 1.00 16.45 205 ALA A N 1
ATOM 1355 C CA . ALA A 1 203 ? 53.452 -0.075 101.355 1.00 20.05 205 ALA A CA 1
ATOM 1356 C C . ALA A 1 203 ? 52.449 -1.146 101.744 1.00 18.36 205 ALA A C 1
ATOM 1357 O O . ALA A 1 203 ? 51.991 -1.165 102.896 1.00 16.36 205 ALA A O 1
ATOM 1359 N N . TRP A 1 204 ? 52.113 -2.041 100.814 1.00 16.65 206 TRP A N 1
ATOM 1360 C CA . TRP A 1 204 ? 51.096 -3.062 101.018 1.00 16.41 206 TRP A CA 1
ATOM 1361 C C . TRP A 1 204 ? 51.690 -4.370 101.479 1.00 17.26 206 TRP A C 1
ATOM 1362 O O . TRP A 1 204 ? 50.944 -5.329 101.685 1.00 15.91 206 TRP A O 1
ATOM 1373 N N . MET A 1 205 ? 53.013 -4.434 101.633 1.00 16.64 207 MET A N 1
ATOM 1374 C CA . MET A 1 205 ? 53.704 -5.667 101.972 1.00 16.86 207 MET A CA 1
ATOM 1375 C C . MET A 1 205 ? 54.118 -5.626 103.437 1.00 20.45 207 MET A C 1
ATOM 1376 O O . MET A 1 205 ? 54.479 -4.569 103.959 1.00 18.74 207 MET A O 1
ATOM 1381 N N . ASP A 1 206 ? 54.051 -6.772 104.109 1.00 18.24 208 ASP A N 1
ATOM 1382 C CA . ASP A 1 206 ? 54.463 -6.745 105.502 1.00 19.31 208 ASP A CA 1
ATOM 1383 C C . ASP A 1 206 ? 55.989 -6.704 105.586 1.00 20.52 208 ASP A C 1
ATOM 1384 O O . ASP A 1 206 ? 56.692 -6.847 104.584 1.00 18.30 208 ASP A O 1
ATOM 1389 N N . ALA A 1 207 ? 56.496 -6.460 106.798 1.00 17.10 209 ALA A N 1
ATOM 1390 C CA . ALA A 1 207 ? 57.942 -6.349 106.993 1.00 22.83 209 ALA A CA 1
ATOM 1391 C C . ALA A 1 207 ? 58.685 -7.572 106.458 1.00 22.31 209 ALA A C 1
ATOM 1392 O O . ALA A 1 207 ? 59.681 -7.439 105.737 1.00 21.04 209 ALA A O 1
ATOM 1394 N N . ALA A 1 208 ? 58.205 -8.776 106.793 1.00 24.05 210 ALA A N 1
ATOM 1395 C CA . ALA A 1 208 ? 58.917 -10.003 106.435 1.00 24.34 210 ALA A CA 1
ATOM 1396 C C . ALA A 1 208 ? 59.098 -10.149 104.928 1.00 24.55 210 ALA A C 1
ATOM 1397 O O . ALA A 1 208 ? 60.174 -10.541 104.462 1.00 22.84 210 ALA A O 1
ATOM 1399 N N . SER A 1 209 ? 58.040 -9.891 104.144 1.00 19.37 211 SER A N 1
ATOM 1400 C CA . SER A 1 209 ? 58.166 -10.024 102.703 1.00 23.41 211 SER A CA 1
ATOM 1401 C C . SER A 1 209 ? 59.156 -9.019 102.120 1.00 22.53 211 SER A C 1
ATOM 1402 O O . SER A 1 209 ? 59.570 -9.178 100.969 1.00 21.37 211 SER A O 1
ATOM 1405 N N . LEU A 1 210 ? 59.583 -8.026 102.905 1.00 21.95 212 LEU A N 1
ATOM 1406 C CA . LEU A 1 210 ? 60.523 -7.002 102.469 1.00 20.10 212 LEU A CA 1
ATOM 1407 C C . LEU A 1 210 ? 61.908 -7.171 103.067 1.00 23.05 212 LEU A C 1
ATOM 1408 O O . LEU A 1 210 ? 62.806 -6.385 102.748 1.00 25.12 212 LEU A O 1
ATOM 1413 N N . GLY A 1 211 ? 62.102 -8.154 103.933 1.00 19.34 213 GLY A N 1
ATOM 1414 C CA . GLY A 1 211 ? 63.370 -8.285 104.617 1.00 23.52 213 GLY A CA 1
ATOM 1415 C C . GLY A 1 211 ? 63.561 -7.307 105.756 1.00 28.68 213 GLY A C 1
ATOM 1416 O O . GLY A 1 211 ? 64.702 -7.075 106.163 1.00 23.55 213 GLY A O 1
ATOM 1417 N N . LEU A 1 212 ? 62.483 -6.718 106.281 1.00 22.97 214 LEU A N 1
ATOM 1418 C CA . LEU A 1 212 ? 62.569 -5.630 107.253 1.00 28.87 214 LEU A CA 1
ATOM 1419 C C . LEU A 1 212 ? 62.184 -6.123 108.639 1.00 29.81 214 LEU A C 1
ATOM 1420 O O . LEU A 1 212 ? 61.791 -7.274 108.830 1.00 30.98 214 LEU A O 1
ATOM 1425 N N . ASN A 1 213 ? 62.273 -5.214 109.609 1.00 33.19 215 ASN A N 1
ATOM 1426 C CA . ASN A 1 213 ? 61.794 -5.442 110.963 1.00 38.94 215 ASN A CA 1
ATOM 1427 C C . ASN A 1 213 ? 60.383 -4.878 111.115 1.00 42.25 215 ASN A C 1
ATOM 1428 O O . ASN A 1 213 ? 60.050 -3.840 110.530 1.00 38.37 215 ASN A O 1
ATOM 1433 N N . ALA A 1 214 ? 59.557 -5.564 111.902 1.00 43.90 216 ALA A N 1
ATOM 1434 C CA . ALA A 1 214 ? 58.183 -5.120 112.136 1.00 45.59 216 ALA A CA 1
ATOM 1435 C C . ALA A 1 214 ? 58.146 -3.842 112.971 1.00 48.50 216 ALA A C 1
ATOM 1436 O O . ALA A 1 214 ? 59.002 -3.623 113.827 1.00 49.16 216 ALA A O 1
ATOM 1438 N N . ASP A 1 395 ? 57.839 12.062 103.756 1.00 51.16 397 ASP A N 1
ATOM 1439 C CA . ASP A 1 395 ? 57.451 11.580 102.432 1.00 54.40 397 ASP A CA 1
ATOM 1440 C C . ASP A 1 395 ? 56.021 11.022 102.442 1.00 50.67 397 ASP A C 1
ATOM 1441 O O . ASP A 1 395 ? 55.416 10.866 103.509 1.00 48.64 397 ASP A O 1
ATOM 1446 N N . ASN A 1 396 ? 55.481 10.743 101.254 1.00 45.49 398 ASN A N 1
ATOM 1447 C CA . ASN A 1 396 ? 54.139 10.179 101.141 1.00 44.63 398 ASN A CA 1
ATOM 1448 C C . ASN A 1 396 ? 54.087 8.790 101.768 1.00 34.77 398 ASN A C 1
ATOM 1449 O O . ASN A 1 396 ? 54.784 7.871 101.329 1.00 31.51 398 ASN A O 1
ATOM 1454 N N . LYS A 1 397 ? 53.238 8.639 102.783 1.00 32.02 399 LYS A N 1
ATOM 1455 C CA . LYS A 1 397 ? 53.193 7.390 103.532 1.00 30.96 399 LYS A CA 1
ATOM 1456 C C . LYS A 1 397 ? 52.733 6.220 102.670 1.00 27.98 399 LYS A C 1
ATOM 1457 O O . LYS A 1 397 ? 53.143 5.079 102.910 1.00 25.66 399 LYS A O 1
ATOM 1463 N N . ASN A 1 398 ? 51.908 6.482 101.652 1.00 27.32 400 ASN A N 1
ATOM 1464 C CA . ASN A 1 398 ? 51.423 5.426 100.772 1.00 28.20 400 ASN A CA 1
ATOM 1465 C C . ASN A 1 398 ? 52.516 4.844 99.878 1.00 25.07 400 ASN A C 1
ATOM 1466 O O . ASN A 1 398 ? 52.228 3.923 99.120 1.00 24.40 400 ASN A O 1
ATOM 1471 N N . GLN A 1 399 ? 53.751 5.342 99.955 1.00 24.48 401 GLN A N 1
ATOM 1472 C CA . GLN A 1 399 ? 54.873 4.756 99.244 1.00 27.97 401 GLN A CA 1
ATOM 1473 C C . GLN A 1 399 ? 55.931 4.186 100.177 1.00 28.68 401 GLN A C 1
ATOM 1474 O O . GLN A 1 399 ? 56.945 3.668 99.695 1.00 27.57 401 GLN A O 1
ATOM 1480 N N . LEU A 1 400 ? 55.711 4.243 101.491 1.00 24.95 402 LEU A N 1
ATOM 1481 C CA . LEU A 1 400 ? 56.655 3.745 102.481 1.00 21.08 402 LEU A CA 1
ATOM 1482 C C . LEU A 1 400 ? 56.361 2.282 102.826 1.00 22.79 402 LEU A C 1
ATOM 1483 O O . LEU A 1 400 ? 55.190 1.894 102.956 1.00 22.59 402 LEU A O 1
ATOM 1488 N N . PRO A 1 401 ? 57.426 1.504 103.010 1.00 23.38 403 PRO A N 1
ATOM 1489 C CA . PRO A 1 401 ? 57.286 0.072 103.322 1.00 18.95 403 PRO A CA 1
ATOM 1490 C C . PRO A 1 401 ? 56.389 -0.198 104.520 1.00 21.66 403 PRO A C 1
ATOM 1491 O O . PRO A 1 401 ? 56.548 0.402 105.588 1.00 22.59 403 PRO A O 1
ATOM 1495 N N . THR A 1 402 ? 55.450 -1.135 104.332 1.00 16.66 404 THR A N 1
ATOM 1496 C CA . THR A 1 402 ? 54.612 -1.740 105.363 1.00 18.92 404 THR A CA 1
ATOM 1497 C C . THR A 1 402 ? 53.530 -0.829 105.931 1.00 17.40 404 THR A C 1
ATOM 1498 O O . THR A 1 402 ? 52.637 -1.324 106.620 1.00 22.24 404 THR A O 1
ATOM 1502 N N . LEU A 1 403 ? 53.572 0.487 105.677 1.00 18.67 405 LEU A N 1
ATOM 1503 C CA . LEU A 1 403 ? 52.713 1.381 106.460 1.00 19.83 405 LEU A CA 1
ATOM 1504 C C . LEU A 1 403 ? 51.225 1.163 106.176 1.00 18.72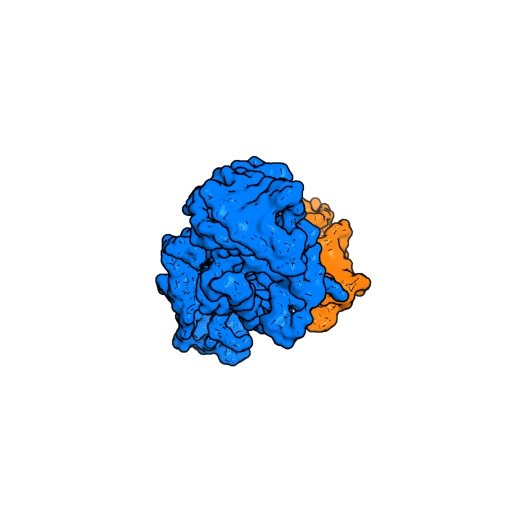 405 LEU A C 1
ATOM 1505 O O . LEU A 1 403 ? 50.413 1.292 107.092 1.00 19.91 405 LEU A O 1
ATOM 1510 N N . LEU A 1 404 ? 50.846 0.825 104.935 1.00 17.89 406 LEU A N 1
ATOM 1511 C CA . LEU A 1 404 ? 49.430 0.577 104.645 1.00 13.99 406 LEU A CA 1
ATOM 1512 C C . LEU A 1 404 ? 49.020 -0.838 105.034 1.00 20.21 406 LEU A C 1
ATOM 1513 O O . LEU A 1 404 ? 47.910 -1.045 105.548 1.00 18.79 406 LEU A O 1
ATOM 1518 N N . TYR A 1 405 ? 49.886 -1.825 104.765 1.00 15.82 407 TYR A N 1
ATOM 1519 C CA . TYR A 1 405 ? 49.619 -3.186 105.205 1.00 17.62 407 TYR A CA 1
ATOM 1520 C C . TYR A 1 405 ? 49.264 -3.205 106.680 1.00 17.49 407 TYR A C 1
ATOM 1521 O O . TYR A 1 405 ? 48.312 -3.876 107.090 1.00 17.12 407 TYR A O 1
ATOM 1530 N N . ASN A 1 406 ? 50.031 -2.467 107.493 1.00 17.68 408 ASN A N 1
ATOM 1531 C CA . ASN A 1 406 ? 49.896 -2.545 108.942 1.00 17.70 408 ASN A CA 1
ATOM 1532 C C . ASN A 1 406 ? 48.514 -2.110 109.415 1.00 18.71 408 ASN A C 1
ATOM 1533 O O . ASN A 1 406 ? 47.999 -2.648 110.410 1.00 17.82 408 ASN A O 1
ATOM 1538 N N . GLN A 1 407 ? 47.910 -1.127 108.742 1.00 16.63 409 GLN A N 1
ATOM 1539 C CA . GLN A 1 407 ? 46.639 -0.580 109.198 1.00 18.43 409 GLN A CA 1
ATOM 1540 C C . GLN A 1 407 ? 45.459 -0.914 108.291 1.00 17.92 409 GLN A C 1
ATOM 1541 O O . GLN A 1 407 ? 44.314 -0.857 108.751 1.00 18.99 409 GLN A O 1
ATOM 1547 N N . MET A 1 408 ? 45.698 -1.282 107.041 1.00 16.72 410 MET A N 1
ATOM 1548 C CA . MET A 1 408 ? 44.615 -1.545 106.103 1.00 18.11 410 MET A CA 1
ATOM 1549 C C . MET A 1 408 ? 44.529 -2.986 105.633 1.00 15.98 410 MET A C 1
ATOM 1550 O O . MET A 1 408 ? 43.548 -3.336 104.966 1.00 20.63 410 MET A O 1
ATOM 1555 N N . ILE A 1 409 ? 45.512 -3.829 105.948 1.00 15.64 411 ILE A N 1
ATOM 1556 C CA . ILE A 1 409 ? 45.444 -5.229 105.531 1.00 16.93 411 ILE A CA 1
ATOM 1557 C C . ILE A 1 409 ? 45.506 -6.104 106.772 1.00 19.67 411 ILE A C 1
ATOM 1558 O O . ILE A 1 409 ? 44.624 -6.937 107.017 1.00 18.93 411 ILE A O 1
ATOM 1563 N N . HIS A 1 410 ? 46.556 -5.915 107.554 1.00 18.09 412 HIS A N 1
ATOM 1564 C CA . HIS A 1 410 ? 46.805 -6.802 108.688 1.00 19.42 412 HIS A CA 1
ATOM 1565 C C . HIS A 1 410 ? 45.602 -6.943 109.609 1.00 17.18 412 HIS A C 1
ATOM 1566 O O . HIS A 1 410 ? 45.268 -8.081 109.958 1.00 16.99 412 HIS A O 1
ATOM 1573 N N . PRO A 1 411 ? 44.889 -5.875 109.994 1.00 19.03 413 PRO A N 1
ATOM 1574 C CA . PRO A 1 411 ? 43.705 -6.062 110.852 1.00 20.61 413 PRO A CA 1
ATOM 1575 C C . PRO A 1 411 ? 42.617 -6.914 110.225 1.00 21.76 413 PRO A C 1
ATOM 1576 O O . PRO A 1 411 ? 41.787 -7.463 110.961 1.00 21.70 413 PRO A O 1
ATOM 1580 N N . LEU A 1 412 ? 42.571 -7.011 108.898 1.00 20.60 414 LEU A N 1
ATOM 1581 C CA . LEU A 1 412 ? 41.538 -7.761 108.187 1.00 24.93 414 LEU A CA 1
ATOM 1582 C C . LEU A 1 412 ? 41.796 -9.258 108.154 1.00 21.29 414 LEU A C 1
ATOM 1583 O O . LEU A 1 412 ? 40.899 -10.014 107.775 1.00 21.57 414 LEU A O 1
ATOM 1588 N N . GLN A 1 413 ? 42.987 -9.702 108.528 1.00 24.89 415 GLN A N 1
ATOM 1589 C CA . GLN A 1 413 ? 43.380 -11.058 108.174 1.00 28.05 415 GLN A CA 1
ATOM 1590 C C . GLN A 1 413 ? 42.628 -12.161 108.932 1.00 24.84 415 GLN A C 1
ATOM 1591 O O . GLN A 1 413 ? 42.533 -13.269 108.396 1.00 25.09 415 GLN A O 1
ATOM 1597 N N . PRO A 1 414 ? 42.080 -11.948 110.139 1.00 23.02 416 PRO A N 1
ATOM 1598 C CA . PRO A 1 414 ? 41.251 -13.013 110.742 1.00 25.52 416 PRO A CA 1
ATOM 1599 C C . PRO A 1 414 ? 39.880 -13.151 110.117 1.00 29.25 416 PRO A C 1
ATOM 1600 O O . PRO A 1 414 ? 39.214 -14.165 110.362 1.00 24.44 416 PRO A O 1
ATOM 1604 N N . PHE A 1 415 ? 39.437 -12.167 109.332 1.00 26.38 417 PHE A N 1
ATOM 1605 C CA . PHE A 1 415 ? 38.149 -12.161 108.644 1.00 21.04 417 PHE A CA 1
ATOM 1606 C C . PHE A 1 415 ? 38.268 -12.956 107.354 1.00 21.45 417 PHE A C 1
ATOM 1607 O O . PHE A 1 415 ? 38.916 -12.494 106.407 1.00 22.19 417 PHE A O 1
ATOM 1615 N N . PRO A 1 416 ? 37.665 -14.142 107.272 1.00 19.29 418 PRO A N 1
ATOM 1616 C CA . PRO A 1 416 ? 37.874 -14.991 106.092 1.00 23.71 418 PRO A CA 1
ATOM 1617 C C . PRO A 1 416 ? 37.309 -14.345 104.840 1.00 20.98 418 PRO A C 1
ATOM 1618 O O . PRO A 1 416 ? 36.306 -13.626 104.891 1.00 19.96 418 PRO A O 1
ATOM 1622 N N . VAL A 1 417 ? 37.974 -14.599 103.708 1.00 17.44 419 VAL A N 1
ATOM 1623 C CA . VAL A 1 417 ? 37.534 -14.121 102.398 1.00 16.64 419 VAL A CA 1
ATOM 1624 C C . VAL A 1 417 ? 37.593 -15.276 101.406 1.00 18.02 419 VAL A C 1
ATOM 1625 O O . VAL A 1 417 ? 38.331 -16.247 101.582 1.00 17.43 419 VAL A O 1
ATOM 1629 N N . LYS A 1 418 ? 36.788 -15.152 100.343 1.00 19.47 420 LYS A N 1
ATOM 1630 C CA . LYS A 1 418 ? 36.815 -16.126 99.260 1.00 16.67 420 LYS A CA 1
ATOM 1631 C C . LYS A 1 418 ? 38.061 -15.966 98.404 1.00 16.30 420 LYS A C 1
ATOM 1632 O O . LYS A 1 418 ? 38.564 -16.953 97.851 1.00 19.25 420 LYS A O 1
ATOM 1638 N N . GLY A 1 419 ? 38.532 -14.736 98.242 1.00 16.07 421 GLY A N 1
ATOM 1639 C CA . GLY A 1 419 ? 39.700 -14.454 97.416 1.00 18.67 421 GLY A CA 1
ATOM 1640 C C . GLY A 1 419 ? 39.989 -12.963 97.420 1.00 14.37 421 GLY A C 1
ATOM 1641 O O . GLY A 1 419 ? 39.318 -12.183 98.101 1.00 13.42 421 GLY A O 1
ATOM 1642 N N . VAL A 1 420 ? 40.995 -12.575 96.628 1.00 11.55 422 VAL A N 1
ATOM 1643 C CA . VAL A 1 420 ? 41.466 -11.199 96.539 1.00 14.30 422 VAL A CA 1
ATOM 1644 C C . VAL A 1 420 ? 41.429 -10.769 95.077 1.00 14.34 422 VAL A C 1
ATOM 1645 O O . VAL A 1 420 ? 41.763 -11.557 94.186 1.00 14.32 422 VAL A O 1
ATOM 1649 N N . ILE A 1 421 ? 40.977 -9.537 94.823 1.00 15.85 423 ILE A N 1
ATOM 1650 C CA . ILE A 1 421 ? 41.187 -8.871 93.537 1.00 13.54 423 ILE A CA 1
ATOM 1651 C C . ILE A 1 421 ? 42.078 -7.659 93.781 1.00 14.10 423 ILE A C 1
ATOM 1652 O O . ILE A 1 421 ? 41.960 -6.985 94.812 1.00 15.58 423 ILE A O 1
ATOM 1657 N N . TRP A 1 422 ? 42.961 -7.382 92.820 1.00 14.09 424 TRP A N 1
ATOM 1658 C CA . TRP A 1 422 ? 44.081 -6.458 92.978 1.00 15.09 424 TRP A CA 1
ATOM 1659 C C . TRP A 1 422 ? 44.240 -5.650 91.698 1.00 13.57 424 TRP A C 1
ATOM 1660 O O . TRP A 1 422 ? 44.155 -6.201 90.608 1.00 16.87 424 TRP A O 1
ATOM 1671 N N . TYR A 1 423 ? 44.466 -4.350 91.821 1.00 13.17 425 TYR A N 1
ATOM 1672 C CA . TYR A 1 423 ? 44.738 -3.504 90.659 1.00 14.80 425 TYR A CA 1
ATOM 1673 C C . TYR A 1 423 ? 45.754 -2.466 91.127 1.00 14.43 425 TYR A C 1
ATOM 1674 O O . TYR A 1 423 ? 45.395 -1.414 91.667 1.00 17.67 425 TYR A O 1
ATOM 1683 N N . GLN A 1 424 ? 47.027 -2.767 90.902 1.00 16.62 426 GLN A N 1
ATOM 1684 C CA . GLN A 1 424 ? 48.094 -1.887 91.359 1.00 16.50 426 GLN A CA 1
ATOM 1685 C C . GLN A 1 424 ? 49.331 -2.124 90.498 1.00 16.37 426 GLN A C 1
ATOM 1686 O O . GLN A 1 424 ? 49.498 -3.186 89.891 1.00 16.79 426 GLN A O 1
ATOM 1692 N N . GLY A 1 425 ? 50.196 -1.119 90.447 1.00 17.51 427 GLY A N 1
ATOM 1693 C CA . GLY A 1 425 ? 51.489 -1.321 89.820 1.00 17.22 427 GLY A CA 1
ATOM 1694 C C . GLY A 1 425 ? 52.015 -0.125 89.055 1.00 18.52 427 GLY A C 1
ATOM 1695 O O . GLY A 1 425 ? 53.221 -0.034 88.802 1.00 18.90 427 GLY A O 1
ATOM 1696 N N . GLU A 1 426 ? 51.121 0.796 88.679 1.00 16.81 428 GLU A N 1
ATOM 1697 C CA . GLU A 1 426 ? 51.545 1.996 87.962 1.00 18.17 428 GLU A CA 1
ATOM 1698 C C . GLU A 1 426 ? 52.707 2.687 88.672 1.00 20.11 428 GLU A C 1
ATOM 1699 O O . GLU A 1 426 ? 53.673 3.113 88.033 1.00 16.96 428 GLU A O 1
ATOM 1705 N N . THR A 1 427 ? 52.637 2.771 89.998 1.00 15.40 429 THR A N 1
ATOM 1706 C CA . THR A 1 427 ? 53.670 3.434 90.786 1.00 20.64 429 THR A CA 1
ATOM 1707 C C . THR A 1 427 ? 55.015 2.722 90.703 1.00 21.98 429 THR A C 1
ATOM 1708 O O . THR A 1 427 ? 56.068 3.364 90.831 1.00 18.46 429 THR A O 1
ATOM 1712 N N . ASN A 1 428 ? 55.014 1.411 90.490 1.00 18.09 430 ASN A N 1
ATOM 1713 C CA . ASN A 1 428 ? 56.249 0.647 90.452 1.00 19.23 430 ASN A CA 1
ATOM 1714 C C . ASN A 1 428 ? 56.765 0.414 89.039 1.00 17.17 430 ASN A C 1
ATOM 1715 O O . ASN A 1 428 ? 57.788 -0.260 88.877 1.00 20.47 430 ASN A O 1
ATOM 1720 N N . ALA A 1 429 ? 56.092 0.956 88.020 1.00 17.93 431 ALA A N 1
ATOM 1721 C CA . ALA A 1 429 ? 56.497 0.784 86.622 1.00 18.42 431 ALA A CA 1
ATOM 1722 C C . ALA A 1 429 ? 57.593 1.784 86.254 1.00 23.30 431 ALA A C 1
ATOM 1723 O O . ALA A 1 429 ? 57.413 2.682 85.436 1.00 19.93 431 ALA A O 1
ATOM 1725 N N . THR A 1 430 ? 58.737 1.623 86.905 1.00 17.81 432 THR A N 1
ATOM 1726 C CA . THR A 1 430 ? 59.861 2.541 86.786 1.00 23.15 432 THR A CA 1
ATOM 1727 C C . THR A 1 430 ? 61.079 1.779 86.309 1.00 24.34 432 THR A C 1
ATOM 1728 O O . THR A 1 430 ? 61.106 0.546 86.321 1.00 23.77 432 THR A O 1
ATOM 1732 N N . ASP A 1 431 ? 62.106 2.532 85.901 1.00 27.28 433 ASP A N 1
ATOM 1733 C CA . ASP A 1 431 ? 63.376 1.907 85.543 1.00 27.03 433 ASP A CA 1
ATOM 1734 C C . ASP A 1 431 ? 63.875 0.995 86.655 1.00 28.18 433 ASP A C 1
ATOM 1735 O O . ASP A 1 431 ? 64.431 -0.075 86.387 1.00 32.75 433 ASP A O 1
ATOM 1740 N N . THR A 1 432 ? 63.705 1.410 87.912 1.00 24.31 434 THR A N 1
ATOM 1741 C CA . THR A 1 432 ? 64.267 0.641 89.018 1.00 29.99 434 THR A CA 1
ATOM 1742 C C . THR A 1 432 ? 63.357 -0.489 89.490 1.00 26.03 434 THR A C 1
ATOM 1743 O O . THR A 1 432 ? 63.846 -1.560 89.866 1.00 28.40 434 THR A O 1
ATOM 1747 N N . GLY A 1 433 ? 62.045 -0.298 89.475 1.00 26.06 435 GLY A N 1
ATOM 1748 C CA . GLY A 1 433 ? 61.213 -1.287 90.130 1.00 23.15 435 GLY A CA 1
ATOM 1749 C C . GLY A 1 433 ? 60.378 -2.209 89.267 1.00 21.31 435 GLY A C 1
ATOM 1750 O O . GLY A 1 433 ? 59.681 -3.072 89.814 1.00 23.25 435 GLY A O 1
ATOM 1751 N N . ALA A 1 434 ? 60.447 -2.062 87.938 1.00 21.23 436 ALA A N 1
ATOM 1752 C CA . ALA A 1 434 ? 59.489 -2.747 87.061 1.00 19.23 436 ALA A CA 1
ATOM 1753 C C . ALA A 1 434 ? 59.766 -4.240 86.964 1.00 23.33 436 ALA A C 1
ATOM 1754 O O . ALA A 1 434 ? 58.828 -5.040 86.863 1.00 20.27 436 ALA A O 1
ATOM 1756 N N . VAL A 1 435 ? 61.042 -4.635 86.935 1.00 18.73 437 VAL A N 1
ATOM 1757 C CA . VAL A 1 435 ? 61.368 -6.060 86.847 1.00 24.61 437 VAL A CA 1
ATOM 1758 C C . VAL A 1 435 ? 61.293 -6.716 88.219 1.00 18.70 437 VAL A C 1
ATOM 1759 O O . VAL A 1 435 ? 60.741 -7.811 88.365 1.00 18.50 437 VAL A O 1
ATOM 1763 N N . LYS A 1 436 ? 61.846 -6.071 89.248 1.00 21.42 438 LYS A N 1
ATOM 1764 C CA . LYS A 1 436 ? 61.841 -6.718 90.555 1.00 20.94 438 LYS A CA 1
ATOM 1765 C C . LYS A 1 436 ? 60.436 -6.823 91.133 1.00 17.59 438 LYS A C 1
ATOM 1766 O O . LYS A 1 436 ? 60.225 -7.633 92.042 1.00 18.06 438 LYS A O 1
ATOM 1772 N N . TYR A 1 437 ? 59.477 -6.055 90.604 1.00 16.31 439 TYR A N 1
ATOM 1773 C CA . TYR A 1 437 ? 58.078 -6.213 90.987 1.00 15.81 439 TYR A CA 1
ATOM 1774 C C . TYR A 1 437 ? 57.635 -7.673 90.945 1.00 15.59 439 TYR A C 1
ATOM 1775 O O . TYR A 1 437 ? 56.832 -8.103 91.781 1.00 15.11 439 TYR A O 1
ATOM 1784 N N . ARG A 1 438 ? 58.125 -8.451 89.972 1.00 16.44 440 ARG A N 1
ATOM 1785 C CA . ARG A 1 438 ? 57.685 -9.847 89.891 1.00 19.53 440 ARG A CA 1
ATOM 1786 C C . ARG A 1 438 ? 58.024 -10.606 91.173 1.00 17.56 440 ARG A C 1
ATOM 1787 O O . ARG A 1 438 ? 57.220 -11.407 91.659 1.00 16.98 440 ARG A O 1
ATOM 1795 N N . GLU A 1 439 ? 59.198 -10.349 91.756 1.00 17.66 441 GLU A N 1
ATOM 1796 C CA . GLU A 1 439 ? 59.533 -11.018 93.011 1.00 18.67 441 GLU A CA 1
ATOM 1797 C C . GLU A 1 439 ? 58.785 -10.422 94.197 1.00 14.94 441 GLU A C 1
ATOM 1798 O O . GLU A 1 439 ? 58.429 -11.153 95.129 1.00 17.94 441 GLU A O 1
ATOM 1804 N N . GLN A 1 440 ? 58.552 -9.102 94.200 1.00 14.99 442 GLN A N 1
ATOM 1805 C CA . GLN A 1 440 ? 57.824 -8.481 95.308 1.00 15.30 442 GLN A CA 1
ATOM 1806 C C . GLN A 1 440 ? 56.368 -8.923 95.314 1.00 17.92 442 GLN A C 1
ATOM 1807 O O . GLN A 1 440 ? 55.800 -9.241 96.367 1.00 15.60 442 GLN A O 1
ATOM 1813 N N . PHE A 1 441 ? 55.740 -8.882 94.140 1.00 12.38 443 PHE A N 1
ATOM 1814 C CA . PHE A 1 441 ? 54.332 -9.244 94.010 1.00 15.75 443 PHE A CA 1
ATOM 1815 C C . PHE A 1 441 ? 54.107 -10.697 94.415 1.00 15.77 443 PHE A C 1
ATOM 1816 O O . PHE A 1 441 ? 53.171 -11.015 95.154 1.00 14.93 443 PHE A O 1
ATOM 1824 N N . ALA A 1 442 ? 54.959 -11.603 93.938 1.00 15.83 444 ALA A N 1
ATOM 1825 C CA . ALA A 1 442 ? 54.802 -13.002 94.333 1.00 19.09 444 ALA A CA 1
ATOM 1826 C C . ALA A 1 442 ? 54.957 -13.164 95.842 1.00 21.76 444 ALA A C 1
ATOM 1827 O O . ALA A 1 442 ? 54.213 -13.923 96.481 1.00 16.82 444 ALA A O 1
ATOM 1829 N N . ALA A 1 443 ? 55.919 -12.445 96.429 1.00 18.41 445 ALA A N 1
ATOM 1830 C CA . ALA A 1 443 ? 56.138 -12.515 97.869 1.00 17.81 445 ALA A CA 1
ATOM 1831 C C . ALA A 1 443 ? 54.942 -11.968 98.633 1.00 20.55 445 ALA A C 1
ATOM 1832 O O . ALA A 1 443 ? 54.553 -12.518 99.674 1.00 16.29 445 ALA A O 1
ATOM 1834 N N . MET A 1 444 ? 54.343 -10.891 98.123 1.00 19.92 446 MET A N 1
ATOM 1835 C CA . MET A 1 444 ? 53.169 -10.324 98.769 1.00 17.76 446 MET A CA 1
ATOM 1836 C C . MET A 1 444 ? 52.031 -11.334 98.788 1.00 19.32 446 MET A C 1
ATOM 1837 O O . MET A 1 444 ? 51.450 -11.611 99.845 1.00 15.57 446 MET A O 1
ATOM 1842 N N . ILE A 1 445 ? 51.717 -11.913 97.621 1.00 14.81 447 ILE A N 1
ATOM 1843 C CA . ILE A 1 445 ? 50.660 -12.925 97.539 1.00 16.12 447 ILE A CA 1
ATOM 1844 C C . ILE A 1 445 ? 50.933 -14.071 98.505 1.00 19.45 447 ILE A C 1
ATOM 1845 O O . ILE A 1 445 ? 50.048 -14.506 99.247 1.00 18.07 447 ILE A O 1
ATOM 1850 N N . ARG A 1 446 ? 52.161 -14.591 98.498 1.00 16.55 448 ARG A N 1
ATOM 1851 C CA . ARG A 1 446 ? 52.451 -15.758 99.324 1.00 17.16 448 ARG A CA 1
ATOM 1852 C C . ARG A 1 446 ? 52.306 -15.428 100.804 1.00 19.14 448 ARG A C 1
ATOM 1853 O O . ARG A 1 446 ? 51.862 -16.271 101.596 1.00 19.30 448 ARG A O 1
ATOM 1861 N N . GLN A 1 447 ? 52.649 -14.204 101.188 1.00 18.30 449 GLN A N 1
ATOM 1862 C CA . GLN A 1 447 ? 52.605 -13.833 102.600 1.00 24.52 449 GLN A CA 1
ATOM 1863 C C . GLN A 1 447 ? 51.173 -13.579 103.052 1.00 22.17 449 GLN A C 1
ATOM 1864 O O . GLN A 1 447 ? 50.735 -14.120 104.073 1.00 19.72 449 GLN A O 1
ATOM 1870 N N . TRP A 1 448 ? 50.419 -12.770 102.299 1.00 20.71 450 TRP A N 1
ATOM 1871 C CA . TRP A 1 448 ? 48.997 -12.629 102.603 1.00 19.68 450 TRP A CA 1
ATOM 1872 C C . TRP A 1 448 ? 48.353 -13.999 102.760 1.00 21.26 450 TRP A C 1
ATOM 1873 O O . TRP A 1 448 ? 47.603 -14.239 103.715 1.00 20.58 450 TRP A O 1
ATOM 1884 N N . ARG A 1 449 ? 48.674 -14.926 101.848 1.00 21.38 451 ARG A N 1
ATOM 1885 C CA . ARG A 1 449 ? 48.082 -16.261 101.881 1.00 22.16 451 ARG A CA 1
ATOM 1886 C C . ARG A 1 449 ? 48.498 -17.041 103.123 1.00 21.96 451 ARG A C 1
ATOM 1887 O O . ARG A 1 449 ? 47.675 -17.738 103.733 1.00 21.93 451 ARG A O 1
ATOM 1895 N N . ALA A 1 450 ? 49.780 -16.975 103.485 1.00 22.34 452 ALA A N 1
ATOM 1896 C CA . ALA A 1 450 ? 50.248 -17.688 104.669 1.00 20.69 452 ALA A CA 1
ATOM 1897 C C . ALA A 1 450 ? 49.587 -17.140 105.930 1.00 25.03 452 ALA A C 1
ATOM 1898 O O . ALA A 1 450 ? 49.139 -17.909 106.793 1.00 24.27 452 ALA A O 1
ATOM 1900 N N . GLU A 1 451 ? 49.465 -15.810 106.019 1.00 18.05 453 GLU A N 1
ATOM 1901 C CA . GLU A 1 451 ? 48.818 -15.176 107.163 1.00 23.71 453 GLU A CA 1
ATOM 1902 C C . GLU A 1 451 ? 47.402 -15.704 107.361 1.00 25.57 453 GLU A C 1
ATOM 1903 O O . GLU A 1 451 ? 46.950 -15.883 108.494 1.00 25.92 453 GLU A O 1
ATOM 1909 N N . ARG A 1 452 ? 46.700 -15.977 106.271 1.00 22.81 454 ARG A N 1
ATOM 1910 C CA . ARG A 1 452 ? 45.327 -16.466 106.292 1.00 24.15 454 ARG A CA 1
ATOM 1911 C C . ARG A 1 452 ? 45.228 -17.980 106.366 1.00 28.29 454 ARG A C 1
ATOM 1912 O O . ARG A 1 452 ? 44.114 -18.517 106.328 1.00 27.34 454 ARG A O 1
ATOM 1920 N N . GLY A 1 453 ? 46.357 -18.674 106.444 1.00 24.88 455 GLY A N 1
ATOM 1921 C CA . GLY A 1 453 ? 46.359 -20.125 106.481 1.00 28.37 455 GLY A CA 1
ATOM 1922 C C . GLY A 1 453 ? 45.810 -20.801 105.245 1.00 34.24 455 GLY A C 1
ATOM 1923 O O . GLY A 1 453 ? 45.225 -21.885 105.356 1.00 37.52 455 GLY A O 1
ATOM 1924 N N . ASP A 1 454 ? 45.977 -20.206 104.059 1.00 28.04 456 ASP A N 1
ATOM 1925 C CA . ASP A 1 454 ? 45.418 -20.803 102.842 1.00 29.12 456 ASP A CA 1
ATOM 1926 C C . ASP A 1 454 ? 46.381 -20.563 101.685 1.00 26.60 456 ASP A C 1
ATOM 1927 O O . ASP A 1 454 ? 46.347 -19.507 101.040 1.00 25.74 456 ASP A O 1
ATOM 1932 N N . LYS A 1 455 ? 47.208 -21.567 101.391 1.00 25.66 457 LYS A N 1
ATOM 1933 C CA . LYS A 1 455 ? 48.248 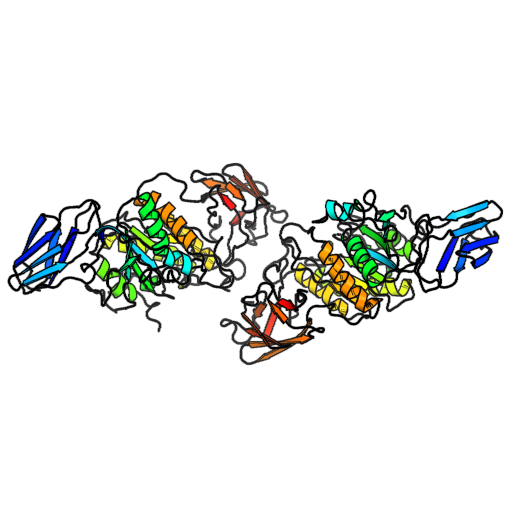-21.369 100.392 1.00 29.92 457 LYS A CA 1
ATOM 1934 C C . LYS A 1 455 ? 47.700 -21.295 98.978 1.00 24.85 457 LYS A C 1
ATOM 1935 O O . LYS A 1 455 ? 48.452 -20.934 98.072 1.00 25.41 457 LYS A O 1
ATOM 1941 N N . THR A 1 456 ? 46.419 -21.595 98.764 1.00 26.75 458 THR A N 1
ATOM 1942 C CA . THR A 1 456 ? 45.822 -21.490 97.439 1.00 24.26 458 THR A CA 1
ATOM 1943 C C . THR A 1 456 ? 44.626 -20.546 97.435 1.00 22.10 458 THR A C 1
ATOM 1944 O O . THR A 1 456 ? 43.696 -20.722 96.650 1.00 21.80 458 THR A O 1
ATOM 1948 N N . LEU A 1 457 ? 44.638 -19.555 98.320 1.00 22.79 459 LEU A N 1
ATOM 1949 C CA . LEU A 1 457 ? 43.595 -18.546 98.340 1.00 20.58 459 LEU A CA 1
ATOM 1950 C C . LEU A 1 457 ? 43.603 -17.825 97.003 1.00 19.26 459 LEU A C 1
ATOM 1951 O O . LEU A 1 457 ? 44.653 -17.291 96.607 1.00 17.38 459 LEU A O 1
ATOM 1956 N N . PRO A 1 458 ? 42.495 -17.809 96.272 1.00 18.30 460 PRO A N 1
ATOM 1957 C CA . PRO A 1 458 ? 42.477 -17.159 94.954 1.00 15.24 460 PRO A CA 1
ATOM 1958 C C . PRO A 1 458 ? 42.960 -15.717 95.000 1.00 15.66 460 PRO A C 1
ATOM 1959 O O . PRO A 1 458 ? 42.526 -14.922 95.832 1.00 16.57 460 PRO A O 1
ATOM 1963 N N . PHE A 1 459 ? 43.863 -15.376 94.079 1.00 20.31 461 PHE A N 1
ATOM 1964 C CA . PHE A 1 459 ? 44.423 -14.033 93.999 1.00 19.19 461 PHE A CA 1
ATOM 1965 C C . PHE A 1 459 ? 44.420 -13.622 92.533 1.00 18.03 461 PHE A C 1
ATOM 1966 O O . PHE A 1 459 ? 45.120 -14.221 91.711 1.00 17.84 461 PHE A O 1
ATOM 1974 N N . LEU A 1 460 ? 43.641 -12.598 92.221 1.00 16.39 462 LEU A N 1
ATOM 1975 C CA . LEU A 1 460 ? 43.406 -12.148 90.862 1.00 16.12 462 LEU A CA 1
ATOM 1976 C C . LEU A 1 460 ? 43.840 -10.698 90.741 1.00 16.54 462 LEU A C 1
ATOM 1977 O O . LEU A 1 460 ? 43.634 -9.918 91.665 1.00 16.73 462 LEU A O 1
ATOM 1982 N N . TRP A 1 461 ? 44.440 -10.326 89.609 1.00 15.12 463 TRP A N 1
ATOM 1983 C CA . TRP A 1 461 ? 44.856 -8.940 89.427 1.00 12.50 463 TRP A CA 1
ATOM 1984 C C . TRP A 1 461 ? 44.571 -8.474 88.006 1.00 18.67 463 TRP A C 1
ATOM 1985 O O . TRP A 1 461 ? 44.260 -9.265 87.107 1.00 18.11 463 TRP A O 1
ATOM 1996 N N . VAL A 1 462 ? 44.704 -7.162 87.826 1.00 12.92 464 VAL A N 1
ATOM 1997 C CA . VAL A 1 462 ? 44.502 -6.483 86.552 1.00 15.17 464 VAL A CA 1
ATOM 1998 C C . VAL A 1 462 ? 45.873 -6.064 86.048 1.00 18.18 464 VAL A C 1
ATOM 1999 O O . VAL A 1 462 ? 46.612 -5.369 86.753 1.00 17.37 464 VAL A O 1
ATOM 2003 N N . GLN A 1 463 ? 46.237 -6.531 84.864 1.00 18.95 465 GLN A N 1
ATOM 2004 C CA . GLN A 1 463 ? 47.466 -6.068 84.237 1.00 18.06 465 GLN A CA 1
ATOM 2005 C C . GLN A 1 463 ? 47.310 -4.602 83.846 1.00 18.50 465 GLN A C 1
ATOM 2006 O O . GLN A 1 463 ? 46.216 -4.153 83.504 1.00 14.41 465 GLN A O 1
ATOM 2012 N N . LEU A 1 464 ? 48.399 -3.837 83.929 1.00 15.32 466 LEU A N 1
ATOM 2013 C CA . LEU A 1 464 ? 48.282 -2.404 83.664 1.00 18.03 466 LEU A CA 1
ATOM 2014 C C . LEU A 1 464 ? 47.678 -2.134 82.284 1.00 17.42 466 LEU A C 1
ATOM 2015 O O . LEU A 1 464 ? 47.990 -2.814 81.305 1.00 17.04 466 LEU A O 1
ATOM 2020 N N . ALA A 1 465 ? 46.805 -1.130 82.225 1.00 15.79 467 ALA A N 1
ATOM 2021 C CA . ALA A 1 465 ? 46.246 -0.628 80.985 1.00 21.33 467 ALA A CA 1
ATOM 2022 C C . ALA A 1 465 ? 47.323 0.092 80.161 1.00 23.09 467 ALA A C 1
ATOM 2023 O O . ALA A 1 465 ? 48.441 0.349 80.624 1.00 17.51 467 ALA A O 1
ATOM 2025 N N . ASN A 1 466 ? 46.974 0.413 78.921 1.00 20.92 468 ASN A N 1
ATOM 2026 C CA . ASN A 1 466 ? 47.852 1.210 78.074 1.00 22.91 468 ASN A CA 1
ATOM 2027 C C . ASN A 1 466 ? 47.790 2.675 78.495 1.00 22.54 468 ASN A C 1
ATOM 2028 O O . ASN A 1 466 ? 46.713 3.202 78.788 1.00 20.09 468 ASN A O 1
ATOM 2033 N N . PHE A 1 467 ? 48.961 3.316 78.574 1.00 18.42 469 PHE A N 1
ATOM 2034 C CA . PHE A 1 467 ? 49.036 4.724 78.948 1.00 18.15 469 PHE A CA 1
ATOM 2035 C C . PHE A 1 467 ? 50.336 5.321 78.429 1.00 22.82 469 PHE A C 1
ATOM 2036 O O . PHE A 1 467 ? 51.392 4.705 78.571 1.00 20.94 469 PHE A O 1
ATOM 2044 N N . LYS A 1 468 ? 50.260 6.519 77.843 1.00 20.62 470 LYS A N 1
ATOM 2045 C CA . LYS A 1 468 ? 51.463 7.246 77.421 1.00 26.94 470 LYS A CA 1
ATOM 2046 C C . LYS A 1 468 ? 52.158 7.789 78.669 1.00 29.09 470 LYS A C 1
ATOM 2047 O O . LYS A 1 468 ? 51.990 8.942 79.077 1.00 25.88 470 LYS A O 1
ATOM 2053 N N . ALA A 1 469 ? 52.955 6.925 79.295 1.00 28.44 471 ALA A N 1
ATOM 2054 C CA . ALA A 1 469 ? 53.529 7.230 80.594 1.00 26.20 471 ALA A CA 1
ATOM 2055 C C . ALA A 1 469 ? 54.851 7.983 80.518 1.00 28.98 471 ALA A C 1
ATOM 2056 O O . ALA A 1 469 ? 55.343 8.439 81.555 1.00 36.16 471 ALA A O 1
ATOM 2058 N N . GLY A 1 470 ? 55.441 8.125 79.335 1.00 27.38 472 GLY A N 1
ATOM 2059 C CA . GLY A 1 470 ? 56.698 8.826 79.212 1.00 29.53 472 GLY A CA 1
ATOM 2060 C C . GLY A 1 470 ? 57.906 8.045 79.676 1.00 36.07 472 GLY A C 1
ATOM 2061 O O . GLY A 1 470 ? 59.013 8.596 79.677 1.00 35.36 472 GLY A O 1
ATOM 2062 N N . GLY A 1 471 ? 57.736 6.782 80.058 1.00 30.92 473 GLY A N 1
ATOM 2063 C CA . GLY A 1 471 ? 58.838 5.993 80.573 1.00 27.75 473 GLY A CA 1
ATOM 2064 C C . GLY A 1 471 ? 59.629 5.271 79.506 1.00 30.04 473 GLY A C 1
ATOM 2065 O O . GLY A 1 471 ? 60.786 4.917 79.740 1.00 31.20 473 GLY A O 1
ATOM 2066 N N . ASP A 1 472 ? 59.029 5.053 78.334 1.00 28.17 474 ASP A N 1
ATOM 2067 C CA . ASP A 1 472 ? 59.701 4.316 77.270 1.00 28.75 474 ASP A CA 1
ATOM 2068 C C . ASP A 1 472 ? 60.884 5.103 76.715 1.00 33.75 474 ASP A C 1
ATOM 2069 O O . ASP A 1 472 ? 60.793 6.311 76.483 1.00 35.83 474 ASP A O 1
ATOM 2074 N N . LYS A 1 473 ? 61.991 4.400 76.476 1.00 34.76 475 LYS A N 1
ATOM 2075 C CA . LYS A 1 473 ? 63.155 4.993 75.831 1.00 33.96 475 LYS A CA 1
ATOM 2076 C C . LYS A 1 473 ? 63.969 3.870 75.209 1.00 35.19 475 LYS A C 1
ATOM 2077 O O . LYS A 1 473 ? 64.305 2.900 75.892 1.00 33.96 475 LYS A O 1
ATOM 2083 N N . GLY A 1 474 ? 64.269 3.994 73.917 1.00 34.08 476 GLY A N 1
ATOM 2084 C CA . GLY A 1 474 ? 64.980 2.925 73.231 1.00 37.93 476 GLY A CA 1
ATOM 2085 C C . GLY A 1 474 ? 64.133 1.667 73.176 1.00 33.18 476 GLY A C 1
ATOM 2086 O O . GLY A 1 474 ? 62.928 1.714 72.912 1.00 32.32 476 GLY A O 1
ATOM 2087 N N . GLU A 1 475 ? 64.764 0.523 73.438 1.00 34.89 477 GLU A N 1
ATOM 2088 C CA . GLU A 1 475 ? 64.046 -0.732 73.612 1.00 31.38 477 GLU A CA 1
ATOM 2089 C C . GLU A 1 475 ? 63.707 -1.007 75.079 1.00 31.36 477 GLU A C 1
ATOM 2090 O O . GLU A 1 475 ? 63.375 -2.146 75.430 1.00 26.77 477 GLU A O 1
ATOM 2096 N N . LEU A 1 476 ? 63.802 0.002 75.942 1.00 30.97 478 LEU A N 1
ATOM 2097 C CA . LEU A 1 476 ? 63.466 -0.137 77.351 1.00 29.23 478 LEU A CA 1
ATOM 2098 C C . LEU A 1 476 ? 62.067 0.416 77.576 1.00 30.16 478 LEU A C 1
ATOM 2099 O O . LEU A 1 476 ? 61.802 1.590 77.287 1.00 27.65 478 LEU A O 1
ATOM 2104 N N . SER A 1 477 ? 61.182 -0.418 78.116 1.00 25.84 479 SER A N 1
ATOM 2105 C CA . SER A 1 477 ? 59.825 0.006 78.453 1.00 24.18 479 SER A CA 1
ATOM 2106 C C . SER A 1 477 ? 59.492 -0.465 79.865 1.00 18.36 479 SER A C 1
ATOM 2107 O O . SER A 1 477 ? 59.146 -1.641 80.059 1.00 18.18 479 SER A O 1
ATOM 2110 N N . PRO A 1 478 ? 59.634 0.399 80.878 1.00 22.05 480 PRO A N 1
ATOM 2111 C CA . PRO A 1 478 ? 59.261 -0.015 82.243 1.00 21.38 480 PRO A CA 1
ATOM 2112 C C . PRO A 1 478 ? 57.823 -0.503 82.365 1.00 18.22 480 PRO A C 1
ATOM 2113 O O . PRO A 1 478 ? 57.565 -1.439 83.136 1.00 20.24 480 PRO A O 1
ATOM 2117 N N . TRP A 1 479 ? 56.871 0.117 81.659 1.00 14.14 481 TRP A N 1
ATOM 2118 C CA . TRP A 1 479 ? 55.484 -0.345 81.762 1.00 15.74 481 TRP A CA 1
ATOM 2119 C C . TRP A 1 479 ? 55.311 -1.739 81.168 1.00 17.08 481 TRP A C 1
ATOM 2120 O O . TRP A 1 479 ? 54.619 -2.581 81.752 1.00 16.86 481 TRP A O 1
ATOM 2131 N N . ALA A 1 480 ? 55.944 -2.017 80.022 1.00 18.32 482 ALA A N 1
ATOM 2132 C CA . ALA A 1 480 ? 55.910 -3.373 79.479 1.00 15.59 482 ALA A CA 1
ATOM 2133 C C . ALA A 1 480 ? 56.658 -4.351 80.379 1.00 17.99 482 ALA A C 1
ATOM 2134 O O . ALA A 1 480 ? 56.254 -5.512 80.516 1.00 13.77 482 ALA A O 1
ATOM 2136 N N . LEU A 1 481 ? 57.768 -3.911 80.981 1.00 19.28 483 LEU A N 1
ATOM 2137 C CA . LEU A 1 481 ? 58.456 -4.756 81.952 1.00 20.04 483 LEU A CA 1
ATOM 2138 C C . LEU A 1 481 ? 57.550 -5.063 83.138 1.00 19.20 483 LEU A C 1
ATOM 2139 O O . LEU A 1 481 ? 57.534 -6.193 83.635 1.00 19.31 483 LEU A O 1
ATOM 2144 N N . LEU A 1 482 ? 56.771 -4.078 83.591 1.00 16.90 484 LEU A N 1
ATOM 2145 C CA . LEU A 1 482 ? 55.885 -4.329 84.723 1.00 15.63 484 LEU A CA 1
ATOM 2146 C C . LEU A 1 482 ? 54.775 -5.297 84.339 1.00 19.68 484 LEU A C 1
ATOM 2147 O O . LEU A 1 482 ? 54.412 -6.177 85.130 1.00 15.40 484 LEU A O 1
ATOM 2152 N N . ARG A 1 483 ? 54.207 -5.140 83.137 1.00 16.63 485 ARG A N 1
ATOM 2153 C CA . ARG A 1 483 ? 53.181 -6.083 82.701 1.00 17.83 485 ARG A CA 1
ATOM 2154 C C . ARG A 1 483 ? 53.737 -7.496 82.629 1.00 18.33 485 ARG A C 1
ATOM 2155 O O . ARG A 1 483 ? 53.054 -8.462 82.996 1.00 19.36 485 ARG A O 1
ATOM 2163 N N . GLU A 1 484 ? 54.981 -7.637 82.169 1.00 16.76 486 GLU A N 1
ATOM 2164 C CA . GLU A 1 484 ? 55.610 -8.948 82.168 1.00 19.85 486 GLU A CA 1
ATOM 2165 C C . GLU A 1 484 ? 55.730 -9.477 83.584 1.00 16.49 486 GLU A C 1
ATOM 2166 O O . GLU A 1 484 ? 55.419 -10.643 83.849 1.00 17.69 486 GLU A O 1
ATOM 2172 N N . SER A 1 485 ? 56.186 -8.623 84.513 1.00 19.12 487 SER A N 1
ATOM 2173 C CA . SER A 1 485 ? 56.266 -9.030 85.909 1.00 17.70 487 SER A CA 1
ATOM 2174 C C . SER A 1 485 ? 54.907 -9.492 86.421 1.00 15.80 487 SER A C 1
ATOM 2175 O O . SER A 1 485 ? 54.827 -10.403 87.255 1.00 15.74 487 SER A O 1
ATOM 2178 N N . GLN A 1 486 ? 53.828 -8.859 85.947 1.00 17.47 488 GLN A N 1
ATOM 2179 C CA . GLN A 1 486 ? 52.487 -9.313 86.304 1.00 17.87 488 GLN A CA 1
ATOM 2180 C C . GLN A 1 486 ? 52.169 -10.673 85.676 1.00 18.93 488 GLN A C 1
ATOM 2181 O O . GLN A 1 486 ? 51.650 -11.567 86.351 1.00 19.89 488 GLN A O 1
ATOM 2187 N N . SER A 1 487 ? 52.464 -10.854 84.383 1.00 18.41 489 SER A N 1
ATOM 2188 C CA . SER A 1 487 ? 52.151 -12.135 83.747 1.00 14.80 489 SER A CA 1
ATOM 2189 C C . SER A 1 487 ? 52.949 -13.278 84.361 1.00 15.64 489 SER A C 1
ATOM 2190 O O . SER A 1 487 ? 52.415 -14.370 84.573 1.00 17.56 489 SER A O 1
ATOM 2193 N N . LYS A 1 488 ? 54.220 -13.037 84.701 1.00 19.08 490 LYS A N 1
ATOM 2194 C CA . LYS A 1 488 ? 55.035 -14.088 85.308 1.00 17.33 490 LYS A CA 1
ATOM 2195 C C . LYS A 1 488 ? 54.438 -14.600 86.619 1.00 16.71 490 LYS A C 1
ATOM 2196 O O . LYS A 1 488 ? 54.627 -15.768 86.971 1.00 16.58 490 LYS A O 1
ATOM 2202 N N . THR A 1 489 ? 53.709 -13.752 87.345 1.00 17.61 491 THR A N 1
ATOM 2203 C CA . THR A 1 489 ? 53.130 -14.169 88.614 1.00 16.93 491 THR A CA 1
ATOM 2204 C C . THR A 1 489 ? 52.046 -15.225 88.441 1.00 17.31 491 THR A C 1
ATOM 2205 O O . THR A 1 489 ? 51.687 -15.890 89.420 1.00 19.49 491 THR A O 1
ATOM 2209 N N . LEU A 1 490 ? 51.530 -15.417 87.223 1.00 18.48 492 LEU A N 1
ATOM 2210 C CA . LEU A 1 490 ? 50.643 -16.547 86.962 1.00 17.94 492 LEU A CA 1
ATOM 2211 C C . LEU A 1 490 ? 51.301 -17.899 87.247 1.00 18.14 492 LEU A C 1
ATOM 2212 O O . LEU A 1 490 ? 50.611 -18.923 87.238 1.00 18.72 492 LEU A O 1
ATOM 2217 N N . ALA A 1 491 ? 52.608 -17.934 87.505 1.00 17.06 493 ALA A N 1
ATOM 2218 C CA . ALA A 1 491 ? 53.228 -19.194 87.889 1.00 21.06 493 ALA A CA 1
ATOM 2219 C C . ALA A 1 491 ? 52.717 -19.674 89.237 1.00 20.12 493 ALA A C 1
ATOM 2220 O O . ALA A 1 491 ? 52.716 -20.876 89.499 1.00 20.45 493 ALA A O 1
ATOM 2222 N N . LEU A 1 492 ? 52.289 -18.756 90.103 1.00 18.74 494 LEU A N 1
ATOM 2223 C CA . LEU A 1 492 ? 51.795 -19.136 91.411 1.00 20.13 494 LEU A CA 1
ATOM 2224 C C . LEU A 1 492 ? 50.445 -19.847 91.280 1.00 20.55 494 LEU A C 1
ATOM 2225 O O . LEU A 1 492 ? 49.678 -19.572 90.355 1.00 18.51 494 LEU A O 1
ATOM 2230 N N . PRO A 1 493 ? 50.142 -20.774 92.183 1.00 22.37 495 PRO A N 1
ATOM 2231 C CA . PRO A 1 493 ? 48.852 -21.465 92.120 1.00 19.58 495 PRO A CA 1
ATOM 2232 C C . PRO A 1 493 ? 47.692 -20.517 92.400 1.00 20.56 495 PRO A C 1
ATOM 2233 O O . PRO A 1 493 ? 47.832 -19.508 93.101 1.00 20.66 495 PRO A O 1
ATOM 2237 N N . ALA A 1 494 ? 46.538 -20.845 91.816 1.00 17.00 496 ALA A N 1
ATOM 2238 C CA . ALA A 1 494 ? 45.276 -20.147 92.099 1.00 18.24 496 ALA A CA 1
ATOM 2239 C C . ALA A 1 494 ? 45.389 -18.644 91.838 1.00 15.61 496 ALA A C 1
ATOM 2240 O O . ALA A 1 494 ? 44.981 -17.809 92.649 1.00 16.42 496 ALA A O 1
ATOM 2242 N N . THR A 1 495 ? 45.965 -18.299 90.695 1.00 20.52 497 THR A N 1
ATOM 2243 C CA . THR A 1 495 ? 46.091 -16.912 90.283 1.00 19.27 497 THR A CA 1
ATOM 2244 C C . THR A 1 495 ? 45.408 -16.731 88.938 1.00 18.24 497 THR A C 1
ATOM 2245 O O . THR A 1 495 ? 45.310 -17.679 88.147 1.00 16.85 497 THR A O 1
ATOM 2249 N N . GLY A 1 496 ? 44.933 -15.506 88.691 1.00 15.68 498 GLY A N 1
ATOM 2250 C CA . GLY A 1 496 ? 44.451 -15.133 87.369 1.00 13.66 498 GLY A CA 1
ATOM 2251 C C . GLY A 1 496 ? 44.714 -13.669 87.079 1.00 15.75 498 GLY A C 1
ATOM 2252 O O . GLY A 1 496 ? 44.991 -12.874 87.983 1.00 16.97 498 GLY A O 1
ATOM 2253 N N . GLN A 1 497 ? 44.618 -13.317 85.794 1.00 14.71 499 GLN A N 1
ATOM 2254 C CA . GLN A 1 497 ? 44.956 -11.982 85.329 1.00 17.13 499 GLN A CA 1
ATOM 2255 C C . GLN A 1 497 ? 43.958 -11.491 84.288 1.00 18.01 499 GLN A C 1
ATOM 2256 O O . GLN A 1 497 ? 43.673 -12.199 83.317 1.00 18.37 499 GLN A O 1
ATOM 2262 N N . ALA A 1 498 ? 43.445 -10.271 84.478 1.00 15.97 500 ALA A N 1
ATOM 2263 C CA . ALA A 1 498 ? 42.662 -9.592 83.456 1.00 17.15 500 ALA A CA 1
ATOM 2264 C C . ALA A 1 498 ? 43.583 -8.707 82.619 1.00 19.26 500 ALA A C 1
ATOM 2265 O O . ALA A 1 498 ? 44.319 -7.875 83.165 1.00 20.15 500 ALA A O 1
ATOM 2267 N N . VAL A 1 499 ? 43.556 -8.899 81.302 1.00 16.17 501 VAL A N 1
ATOM 2268 C CA . VAL A 1 499 ? 44.319 -8.073 80.359 1.00 18.19 501 VAL A CA 1
ATOM 2269 C C . VAL A 1 499 ? 43.398 -6.993 79.819 1.00 15.15 501 VAL A C 1
ATOM 2270 O O . VAL A 1 499 ? 42.234 -7.267 79.480 1.00 18.11 501 VAL A O 1
ATOM 2274 N N . ILE A 1 500 ? 43.892 -5.752 79.785 1.00 17.42 502 ILE A N 1
ATOM 2275 C CA . ILE A 1 500 ? 43.039 -4.605 79.497 1.00 18.30 502 ILE A CA 1
ATOM 2276 C C . ILE A 1 500 ? 43.777 -3.559 78.669 1.00 20.19 502 ILE A C 1
ATOM 2277 O O . ILE A 1 500 ? 43.433 -2.377 78.729 1.00 19.46 502 ILE A O 1
ATOM 2282 N N . ILE A 1 501 ? 44.767 -3.957 77.866 1.00 19.59 503 ILE A N 1
ATOM 2283 C CA . ILE A 1 501 ? 45.460 -2.956 77.050 1.00 18.55 503 ILE A CA 1
ATOM 2284 C C . ILE A 1 501 ? 44.606 -2.455 75.882 1.00 22.89 503 ILE A C 1
ATOM 2285 O O . ILE A 1 501 ? 45.036 -1.575 75.130 1.00 21.26 503 ILE A O 1
ATOM 2290 N N . ASP A 1 502 ? 43.397 -2.993 75.721 1.00 21.28 504 ASP A N 1
ATOM 2291 C CA . ASP A 1 502 ? 42.462 -2.512 74.711 1.00 20.77 504 ASP A CA 1
ATOM 2292 C C . ASP A 1 502 ? 41.508 -1.456 75.242 1.00 22.04 504 ASP A C 1
ATOM 2293 O O . ASP A 1 502 ? 40.744 -0.877 74.458 1.00 22.85 504 ASP A O 1
ATOM 2298 N N . ILE A 1 503 ? 41.525 -1.181 76.545 1.00 18.76 505 ILE A N 1
ATOM 2299 C CA . ILE A 1 503 ? 40.516 -0.300 77.121 1.00 22.12 505 ILE A CA 1
ATOM 2300 C C . ILE A 1 503 ? 41.141 0.726 78.057 1.00 18.67 505 ILE A C 1
ATOM 2301 O O . ILE A 1 503 ? 40.446 1.342 78.862 1.00 21.70 505 ILE A O 1
ATOM 2306 N N . GLY A 1 504 ? 42.446 0.933 77.959 1.00 26.04 506 GLY A N 1
ATOM 2307 C CA . GLY A 1 504 ? 43.054 2.032 78.678 1.00 23.93 506 GLY A CA 1
ATOM 2308 C C . GLY A 1 504 ? 42.703 3.364 78.028 1.00 27.38 506 GLY A C 1
ATOM 2309 O O . GLY A 1 504 ? 41.896 3.456 77.104 1.00 21.01 506 GLY A O 1
ATOM 2310 N N . ASN A 1 505 ? 43.316 4.424 78.553 1.00 24.77 507 ASN A N 1
ATOM 2311 C CA . ASN A 1 505 ? 43.234 5.753 77.960 1.00 23.22 507 ASN A CA 1
ATOM 2312 C C . ASN A 1 505 ? 44.655 6.197 77.651 1.00 22.39 507 ASN A C 1
ATOM 2313 O O . ASN A 1 505 ? 45.460 6.371 78.584 1.00 22.33 507 ASN A O 1
ATOM 2318 N N . PRO A 1 506 ? 45.018 6.370 76.380 1.00 21.64 508 PRO A N 1
ATOM 2319 C CA . PRO A 1 506 ? 46.382 6.832 76.069 1.00 25.74 508 PRO A CA 1
ATOM 2320 C C . PRO A 1 506 ? 46.811 8.058 76.863 1.00 26.04 508 PRO A C 1
ATOM 2321 O O . PRO A 1 506 ? 47.985 8.159 77.250 1.00 24.96 508 PRO A O 1
ATOM 2325 N N . THR A 1 507 ? 45.892 8.970 77.166 1.00 22.00 509 THR A N 1
ATOM 2326 C CA . THR A 1 507 ? 46.258 10.252 77.757 1.00 24.28 509 THR A CA 1
ATOM 2327 C C . THR A 1 507 ? 45.819 10.405 79.206 1.00 26.15 509 THR A C 1
ATOM 2328 O O . THR A 1 507 ? 45.869 11.519 79.733 1.00 26.17 509 THR A O 1
ATOM 2332 N N . ASP A 1 508 ? 45.384 9.332 79.869 1.00 24.50 510 ASP A N 1
ATOM 2333 C CA . ASP A 1 508 ? 45.034 9.454 81.279 1.00 24.02 510 ASP A CA 1
ATOM 2334 C C . ASP A 1 508 ? 45.246 8.118 81.968 1.00 21.87 510 ASP A C 1
ATOM 2335 O O . ASP A 1 508 ? 44.707 7.100 81.531 1.00 21.49 510 ASP A O 1
ATOM 2340 N N . ILE A 1 509 ? 46.045 8.127 83.037 1.00 24.85 511 ILE A N 1
ATOM 2341 C CA . ILE A 1 509 ? 46.334 6.901 83.774 1.00 22.15 511 ILE A CA 1
ATOM 2342 C C . ILE A 1 509 ? 45.097 6.325 84.448 1.00 21.82 511 ILE A C 1
ATOM 2343 O O . ILE A 1 509 ? 45.159 5.215 84.987 1.00 21.04 511 ILE A O 1
ATOM 2348 N N . HIS A 1 510 ? 43.963 7.043 84.402 1.00 19.08 512 HIS A N 1
ATOM 2349 C CA . HIS A 1 510 ? 42.698 6.643 85.006 1.00 20.81 512 HIS A CA 1
ATOM 2350 C C . HIS A 1 510 ? 41.625 6.394 83.947 1.00 22.22 512 HIS A C 1
ATOM 2351 O O . HIS A 1 510 ? 40.722 7.225 83.776 1.00 24.05 512 HIS A O 1
ATOM 2358 N N . PRO A 1 511 ? 41.664 5.267 83.235 1.00 22.90 513 PRO A N 1
ATOM 2359 C CA . PRO A 1 511 ? 40.604 4.991 82.254 1.00 24.68 513 PRO A CA 1
ATOM 2360 C C . PRO A 1 511 ? 39.264 4.764 82.945 1.00 21.91 513 PRO A C 1
ATOM 2361 O O . PRO A 1 511 ? 39.190 4.162 84.017 1.00 22.29 513 PRO A O 1
ATOM 2365 N N . THR A 1 512 ? 38.198 5.281 82.343 1.00 24.64 514 THR A N 1
ATOM 2366 C CA . THR A 1 512 ? 36.902 5.229 83.008 1.00 23.39 514 THR A CA 1
ATOM 2367 C C . THR A 1 512 ? 36.092 3.975 82.687 1.00 24.56 514 THR A C 1
ATOM 2368 O O . THR A 1 512 ? 35.074 3.730 83.357 1.00 23.89 514 THR A O 1
ATOM 2372 N N . ASN A 1 513 ? 36.492 3.188 81.686 1.00 23.51 515 ASN A N 1
ATOM 2373 C CA . ASN A 1 513 ? 35.816 1.923 81.376 1.00 24.05 515 ASN A CA 1
ATOM 2374 C C . ASN A 1 513 ? 36.214 0.891 82.421 1.00 23.58 515 ASN A C 1
ATOM 2375 O O . ASN A 1 513 ? 37.154 0.114 82.223 1.00 22.80 515 ASN A O 1
ATOM 2380 N N . LYS A 1 514 ? 35.474 0.868 83.529 1.00 18.98 516 LYS A N 1
ATOM 2381 C CA . LYS A 1 514 ? 35.668 -0.142 84.563 1.00 18.74 516 LYS A CA 1
ATOM 2382 C C . LYS A 1 514 ? 34.736 -1.342 84.422 1.00 23.55 516 LYS A C 1
ATOM 2383 O O . LYS A 1 514 ? 35.051 -2.411 84.958 1.00 17.14 516 LYS A O 1
ATOM 2389 N N . ARG A 1 515 ? 33.597 -1.202 83.728 1.00 20.13 517 ARG A N 1
ATOM 2390 C CA . ARG A 1 515 ? 32.722 -2.359 83.549 1.00 24.89 517 ARG A CA 1
ATOM 2391 C C . ARG A 1 515 ? 33.461 -3.535 82.918 1.00 23.56 517 ARG A C 1
ATOM 2392 O O . ARG A 1 515 ? 33.304 -4.681 83.355 1.00 27.03 517 ARG A O 1
ATOM 2400 N N . ASP A 1 516 ? 34.264 -3.288 81.885 1.00 21.16 518 ASP A N 1
ATOM 2401 C CA . ASP A 1 516 ? 34.924 -4.421 81.243 1.00 23.53 518 ASP A CA 1
ATOM 2402 C C . ASP A 1 516 ? 36.069 -4.961 82.093 1.00 22.50 518 ASP A C 1
ATOM 2403 O O . ASP A 1 516 ? 36.435 -6.131 81.962 1.00 17.89 518 ASP A O 1
ATOM 2408 N N . VAL A 1 517 ? 36.651 -4.131 82.957 1.00 23.55 519 VAL A N 1
ATOM 2409 C CA . VAL A 1 517 ? 37.636 -4.642 83.902 1.00 19.57 519 VAL A CA 1
ATOM 2410 C C . VAL A 1 517 ? 36.980 -5.640 84.845 1.00 17.35 519 VAL A C 1
ATOM 2411 O O . VAL A 1 517 ? 37.464 -6.762 85.028 1.00 17.34 519 VAL A O 1
ATOM 2415 N N . GLY A 1 518 ? 35.861 -5.246 85.444 1.00 17.85 520 GLY A N 1
ATOM 2416 C CA . GLY A 1 518 ? 35.134 -6.153 86.318 1.00 21.12 520 GLY A CA 1
ATOM 2417 C C . GLY A 1 518 ? 34.686 -7.422 85.615 1.00 16.95 520 GLY A C 1
ATOM 2418 O O . GLY A 1 518 ? 34.721 -8.507 86.196 1.00 18.65 520 GLY A O 1
ATOM 2419 N N . HIS A 1 519 ? 34.272 -7.310 84.352 1.00 18.56 521 HIS A N 1
ATOM 2420 C CA . HIS A 1 519 ? 33.849 -8.504 83.623 1.00 19.61 521 HIS A CA 1
ATOM 2421 C C . HIS A 1 519 ? 34.994 -9.493 83.489 1.00 19.06 521 HIS A C 1
ATOM 2422 O O . HIS A 1 519 ? 34.810 -10.696 83.697 1.00 19.17 521 HIS A O 1
ATOM 2429 N N . ARG A 1 520 ? 36.201 -9.008 83.210 1.00 19.04 522 ARG A N 1
ATOM 2430 C CA . ARG A 1 520 ? 37.298 -9.941 82.962 1.00 15.93 522 ARG A CA 1
ATOM 2431 C C . ARG A 1 520 ? 37.866 -10.536 84.243 1.00 19.44 522 ARG A C 1
ATOM 2432 O O . ARG A 1 520 ? 38.282 -11.703 84.242 1.00 17.22 522 ARG A O 1
ATOM 2440 N N . LEU A 1 521 ? 37.896 -9.759 85.333 1.00 17.36 523 LEU A N 1
ATOM 2441 C CA . LEU A 1 521 ? 38.250 -10.315 86.634 1.00 16.33 523 LEU A CA 1
ATOM 2442 C C . LEU A 1 521 ? 37.252 -11.382 87.068 1.00 17.05 523 LEU A C 1
ATOM 2443 O O . LEU A 1 521 ? 37.633 -12.366 87.708 1.00 16.59 523 LEU A O 1
ATOM 2448 N N . ALA A 1 522 ? 35.962 -11.189 86.758 1.00 15.73 524 ALA A N 1
ATOM 2449 C CA . ALA A 1 522 ? 34.952 -12.168 87.164 1.00 15.75 524 ALA A CA 1
ATOM 2450 C C . ALA A 1 522 ? 35.069 -13.462 86.366 1.00 18.07 524 ALA A C 1
ATOM 2451 O O . ALA A 1 522 ? 34.887 -14.549 86.922 1.00 17.57 524 ALA A O 1
ATOM 2453 N N . LEU A 1 523 ? 35.336 -13.371 85.059 1.00 18.58 525 LEU A N 1
ATOM 2454 C CA . LEU A 1 523 ? 35.707 -14.566 84.303 1.00 18.84 525 LEU A CA 1
ATOM 2455 C C . LEU A 1 523 ? 36.804 -15.341 85.020 1.00 17.52 525 LEU A C 1
ATOM 2456 O O . LEU A 1 523 ? 36.695 -16.557 85.226 1.00 17.43 525 LEU A O 1
ATOM 2461 N N . ALA A 1 524 ? 37.875 -14.649 85.410 1.00 18.68 526 ALA A N 1
ATOM 2462 C CA . ALA A 1 524 ? 38.976 -15.337 86.073 1.00 18.02 526 ALA A CA 1
ATOM 2463 C C . ALA A 1 524 ? 38.541 -15.895 87.423 1.00 17.11 526 ALA A C 1
ATOM 2464 O O . ALA A 1 524 ? 38.863 -17.039 87.756 1.00 18.25 526 ALA A O 1
ATOM 2466 N N . ALA A 1 525 ? 37.804 -15.111 88.212 1.00 13.09 527 ALA A N 1
ATOM 2467 C CA . ALA A 1 525 ? 37.360 -15.616 89.507 1.00 15.16 527 ALA A CA 1
ATOM 2468 C C . ALA A 1 525 ? 36.540 -16.879 89.335 1.00 17.45 527 ALA A C 1
ATOM 2469 O O . ALA A 1 525 ? 36.669 -17.822 90.125 1.00 19.40 527 ALA A O 1
ATOM 2471 N N . ARG A 1 526 ? 35.707 -16.926 88.291 1.00 15.26 528 ARG A N 1
ATOM 2472 C CA . ARG A 1 526 ? 34.846 -18.087 88.114 1.00 19.01 528 ARG A CA 1
ATOM 2473 C C . ARG A 1 526 ? 35.674 -19.338 87.853 1.00 19.72 528 ARG A C 1
ATOM 2474 O O . ARG A 1 526 ? 35.358 -20.416 88.363 1.00 20.99 528 ARG A O 1
ATOM 2482 N N . HIS A 1 527 ? 36.756 -19.210 87.084 1.00 23.81 529 HIS A N 1
ATOM 2483 C CA . HIS A 1 527 ? 37.661 -20.340 86.905 1.00 21.49 529 HIS A CA 1
ATOM 2484 C C . HIS A 1 527 ? 38.467 -20.623 88.171 1.00 20.96 529 HIS A C 1
ATOM 2485 O O . HIS A 1 527 ? 38.479 -21.754 88.674 1.00 19.65 529 HIS A O 1
ATOM 2492 N N . VAL A 1 528 ? 39.190 -19.613 88.673 1.00 20.62 530 VAL A N 1
ATOM 2493 C CA . VAL A 1 528 ? 40.192 -19.850 89.711 1.00 18.22 530 VAL A CA 1
ATOM 2494 C C . VAL A 1 528 ? 39.537 -20.132 91.063 1.00 22.34 530 VAL A C 1
ATOM 2495 O O . VAL A 1 528 ? 39.949 -21.048 91.785 1.00 22.34 530 VAL A O 1
ATOM 2499 N N . ALA A 1 529 ? 38.522 -19.351 91.438 1.00 19.52 531 ALA A N 1
ATOM 2500 C CA . ALA A 1 529 ? 37.937 -19.492 92.767 1.00 21.16 531 ALA A CA 1
ATOM 2501 C C . ALA A 1 529 ? 36.748 -20.428 92.795 1.00 21.30 531 ALA A C 1
A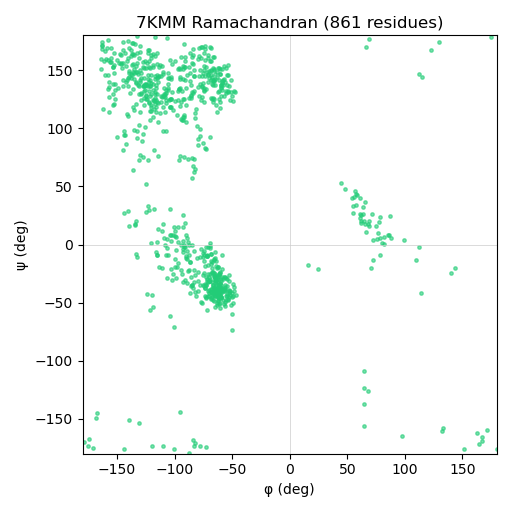TOM 2502 O O . ALA A 1 529 ? 36.500 -21.073 93.818 1.00 20.34 531 ALA A O 1
ATOM 2504 N N . TYR A 1 530 ? 35.983 -20.486 91.710 1.00 18.42 532 TYR A N 1
ATOM 2505 C CA . TYR A 1 530 ? 34.757 -21.266 91.668 1.00 22.55 532 TYR A CA 1
ATOM 2506 C C . TYR A 1 530 ? 34.903 -22.537 90.836 1.00 23.03 532 TYR A C 1
ATOM 2507 O O . TYR A 1 530 ? 33.923 -23.266 90.668 1.00 23.84 532 TYR A O 1
ATOM 2516 N N . GLY A 1 531 ? 36.111 -22.830 90.345 1.00 22.36 533 GLY A N 1
ATOM 2517 C CA . GLY A 1 531 ? 36.397 -24.087 89.672 1.00 20.36 533 GLY A CA 1
ATOM 2518 C C . GLY A 1 531 ? 35.591 -24.330 88.418 1.00 22.73 533 GLY A C 1
ATOM 2519 O O . GLY A 1 531 ? 35.433 -25.478 88.004 1.00 22.85 533 GLY A O 1
ATOM 2520 N N . GLU A 1 532 ? 35.077 -23.280 87.796 1.00 22.41 534 GLU A N 1
ATOM 2521 C CA . GLU A 1 532 ? 34.297 -23.437 86.583 1.00 23.06 534 GLU A CA 1
ATOM 2522 C C . GLU A 1 532 ? 35.213 -23.530 85.360 1.00 24.41 534 GLU A C 1
ATOM 2523 O O . GLU A 1 532 ? 36.347 -23.053 85.360 1.00 22.86 534 GLU A O 1
ATOM 2529 N N . THR A 1 533 ? 34.703 -24.157 84.306 1.00 18.84 535 THR A N 1
ATOM 2530 C CA . THR A 1 533 ? 35.389 -24.212 83.019 1.00 23.99 535 THR A CA 1
ATOM 2531 C C . THR A 1 533 ? 34.715 -23.243 82.057 1.00 25.39 535 THR A C 1
ATOM 2532 O O . THR A 1 533 ? 33.528 -23.387 81.748 1.00 24.76 535 THR A O 1
ATOM 2536 N N . LEU A 1 534 ? 35.475 -22.260 81.591 1.00 25.23 536 LEU A N 1
ATOM 2537 C CA . LEU A 1 534 ? 34.960 -21.240 80.690 1.00 19.80 536 LEU A CA 1
ATOM 2538 C C . LEU A 1 534 ? 36.156 -20.552 80.043 1.00 22.43 536 LEU A C 1
ATOM 2539 O O . LEU A 1 534 ? 37.300 -20.725 80.463 1.00 21.18 536 LEU A O 1
ATOM 2544 N N . VAL A 1 535 ? 35.883 -19.754 79.015 1.00 20.52 537 VAL A N 1
ATOM 2545 C CA . VAL A 1 535 ? 36.943 -18.942 78.420 1.00 21.18 537 VAL A CA 1
ATOM 2546 C C . VAL A 1 535 ? 37.163 -17.744 79.344 1.00 19.56 537 VAL A C 1
ATOM 2547 O O . VAL A 1 535 ? 36.399 -16.784 79.322 1.00 20.75 537 VAL A O 1
ATOM 2551 N N . TYR A 1 536 ? 38.190 -17.815 80.191 1.00 19.32 538 TYR A N 1
ATOM 2552 C CA . TYR A 1 536 ? 38.513 -16.726 81.108 1.00 18.94 538 TYR A CA 1
ATOM 2553 C C . TYR A 1 536 ? 39.765 -15.964 80.695 1.00 21.34 538 TYR A C 1
ATOM 2554 O O . TYR A 1 536 ? 40.069 -14.924 81.291 1.00 19.50 538 TYR A O 1
ATOM 2563 N N . SER A 1 537 ? 40.496 -16.455 79.702 1.00 19.45 539 SER A N 1
ATOM 2564 C CA . SER A 1 537 ? 41.749 -15.853 79.286 1.00 21.80 539 SER A CA 1
ATOM 2565 C C . SER A 1 537 ? 41.815 -15.883 77.771 1.00 24.38 539 SER A C 1
ATOM 2566 O O . SER A 1 537 ? 41.241 -16.767 77.128 1.00 23.80 539 SER A O 1
ATOM 2569 N N . ALA A 1 538 ? 42.498 -14.895 77.204 1.00 22.39 540 ALA A N 1
ATOM 2570 C CA . ALA A 1 538 ? 42.860 -14.953 75.804 1.00 21.52 540 ALA A CA 1
ATOM 2571 C C . ALA A 1 538 ? 43.994 -15.966 75.639 1.00 20.27 540 ALA A C 1
ATOM 2572 O O . ALA A 1 538 ? 44.537 -16.466 76.626 1.00 20.84 540 ALA A O 1
ATOM 2574 N N . PRO A 1 539 ? 44.356 -16.315 74.403 1.00 21.76 541 PRO A N 1
ATOM 2575 C CA . PRO A 1 539 ? 45.506 -17.199 74.202 1.00 24.76 541 PRO A CA 1
ATOM 2576 C C . PRO A 1 539 ? 46.749 -16.654 74.888 1.00 21.41 541 PRO A C 1
ATOM 2577 O O . PRO A 1 539 ? 46.956 -15.444 74.969 1.00 19.60 541 PRO A O 1
ATOM 2581 N N . VAL A 1 540 ? 47.574 -17.564 75.383 1.00 24.18 542 VAL A N 1
ATOM 2582 C CA . VAL A 1 540 ? 48.798 -17.225 76.098 1.00 22.42 542 VAL A CA 1
ATOM 2583 C C . VAL A 1 540 ? 49.985 -17.771 75.315 1.00 25.24 542 VAL A C 1
ATOM 2584 O O . VAL A 1 540 ? 50.002 -18.952 74.951 1.00 25.01 542 VAL A O 1
ATOM 2588 N N . PHE A 1 541 ? 50.969 -16.910 75.065 1.00 26.07 543 PHE A N 1
ATOM 2589 C CA . PHE A 1 541 ? 52.211 -17.334 74.435 1.00 24.88 543 PHE A CA 1
ATOM 2590 C C . PHE A 1 541 ? 52.896 -18.393 75.282 1.00 26.20 543 PHE A C 1
ATOM 2591 O O . PHE A 1 541 ? 52.997 -18.254 76.508 1.00 25.59 543 PHE A O 1
ATOM 2599 N N . LYS A 1 542 ? 53.365 -19.451 74.628 1.00 26.44 544 LYS A N 1
ATOM 2600 C CA . LYS A 1 542 ? 54.013 -20.565 75.318 1.00 31.23 544 LYS A CA 1
ATOM 2601 C C . LYS A 1 542 ? 55.412 -20.873 74.816 1.00 31.38 544 LYS A C 1
ATOM 2602 O O . LYS A 1 542 ? 56.303 -21.124 75.628 1.00 33.98 544 LYS A O 1
ATOM 2608 N N . ARG A 1 543 ? 55.636 -20.873 73.506 1.00 33.62 545 ARG A N 1
ATOM 2609 C CA . ARG A 1 543 ? 56.893 -21.380 72.977 1.00 35.56 545 ARG A CA 1
ATOM 2610 C C . ARG A 1 543 ? 57.212 -20.691 71.657 1.00 33.14 545 ARG A C 1
ATOM 2611 O O . ARG A 1 543 ? 56.317 -20.321 70.891 1.00 36.79 545 ARG A O 1
ATOM 2619 N N . ALA A 1 544 ? 58.505 -20.519 71.404 1.00 32.55 546 ALA A N 1
ATOM 2620 C CA . ALA A 1 544 ? 58.974 -19.841 70.208 1.00 38.39 546 ALA A CA 1
ATOM 2621 C C . ALA A 1 544 ? 60.097 -20.647 69.582 1.00 38.50 546 ALA A C 1
ATOM 2622 O O . ALA A 1 544 ? 60.951 -21.201 70.284 1.00 38.67 546 ALA A O 1
ATOM 2624 N N . SER A 1 545 ? 60.078 -20.717 68.260 1.00 37.96 547 SER A N 1
ATOM 2625 C CA . SER A 1 545 ? 61.161 -21.308 67.496 1.00 39.08 547 SER A CA 1
ATOM 2626 C C . SER A 1 545 ? 61.529 -20.347 66.383 1.00 40.60 547 SER A C 1
ATOM 2627 O O . SER A 1 545 ? 60.652 -19.768 65.735 1.00 38.03 547 SER A O 1
ATOM 2630 N N . PHE A 1 546 ? 62.829 -20.167 66.191 1.00 38.79 548 PHE A N 1
ATOM 2631 C CA . PHE A 1 546 ? 63.383 -19.319 65.143 1.00 44.03 548 PHE A CA 1
ATOM 2632 C C . PHE A 1 546 ? 64.137 -20.216 64.165 1.00 46.39 548 PHE A C 1
ATOM 2633 O O . PHE A 1 546 ? 65.226 -20.709 64.480 1.00 47.86 548 PHE A O 1
ATOM 2641 N N . ASP A 1 547 ? 63.544 -20.449 62.995 1.00 49.41 549 ASP A N 1
ATOM 2642 C CA . ASP A 1 547 ? 64.208 -21.147 61.902 1.00 54.44 549 ASP A CA 1
ATOM 2643 C C . ASP A 1 547 ? 63.881 -20.420 60.607 1.00 53.43 549 ASP A C 1
ATOM 2644 O O . ASP A 1 547 ? 62.789 -19.868 60.446 1.00 51.07 549 ASP A O 1
ATOM 2649 N N . GLY A 1 548 ? 64.839 -20.422 59.683 1.00 54.82 550 GLY A N 1
ATOM 2650 C CA . GLY A 1 548 ? 64.667 -19.569 58.531 1.00 47.81 550 GLY A CA 1
ATOM 2651 C C . GLY A 1 548 ? 64.665 -18.116 58.977 1.00 50.16 550 GLY A C 1
ATOM 2652 O O . GLY A 1 548 ? 65.204 -17.751 60.029 1.00 55.59 550 GLY A O 1
ATOM 2653 N N . GLY A 1 549 ? 64.034 -17.278 58.158 1.00 46.10 551 GLY A N 1
ATOM 2654 C CA . GLY A 1 549 ? 63.898 -15.872 58.483 1.00 40.63 551 GLY A CA 1
ATOM 2655 C C . GLY A 1 549 ? 62.596 -15.597 59.205 1.00 44.54 551 GLY A C 1
ATOM 2656 O O . GLY A 1 549 ? 62.076 -14.478 59.169 1.00 42.42 551 GLY A O 1
ATOM 2657 N N . LYS A 1 550 ? 62.071 -16.626 59.871 1.00 43.93 552 LYS A N 1
ATOM 2658 C CA . LYS A 1 550 ? 60.757 -16.601 60.491 1.00 41.39 552 LYS A CA 1
ATOM 2659 C C . LYS A 1 550 ? 60.853 -17.009 61.954 1.00 42.74 552 LYS A C 1
ATOM 2660 O O . LYS A 1 550 ? 61.739 -17.775 62.352 1.00 37.40 552 LYS A O 1
ATOM 2666 N N . ALA A 1 551 ? 59.923 -16.487 62.751 1.00 38.69 553 ALA A N 1
ATOM 2667 C CA . ALA A 1 551 ? 59.675 -16.972 64.101 1.00 31.84 553 ALA A CA 1
ATOM 2668 C C . ALA A 1 551 ? 58.270 -17.556 64.148 1.00 30.72 553 ALA A C 1
ATOM 2669 O O . ALA A 1 551 ? 57.312 -16.915 63.709 1.00 33.39 553 ALA A O 1
ATOM 2671 N N . VAL A 1 552 ? 58.145 -18.772 64.658 1.00 36.64 554 VAL A N 1
ATOM 2672 C CA . VAL A 1 552 ? 56.843 -19.387 64.873 1.00 32.79 554 VAL A CA 1
ATOM 2673 C C . VAL A 1 552 ? 56.596 -19.392 66.369 1.00 33.32 554 VAL A C 1
ATOM 2674 O O . VAL A 1 552 ? 57.414 -19.908 67.140 1.00 33.08 554 VAL A O 1
ATOM 2678 N N . LEU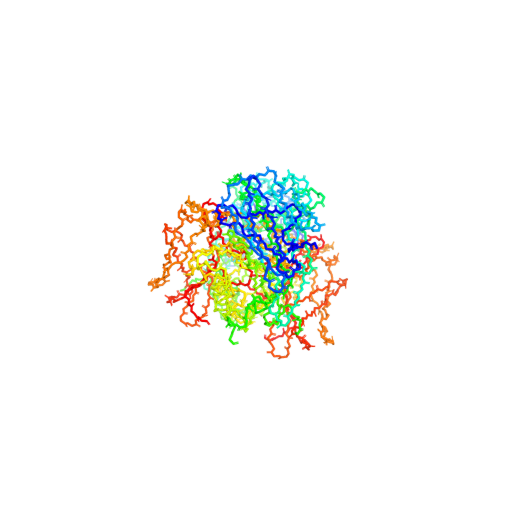 A 1 553 ? 55.477 -18.817 66.780 1.00 32.29 555 LEU A N 1
ATOM 2679 C CA . LEU A 1 553 ? 55.145 -18.688 68.190 1.00 36.06 555 LEU A CA 1
ATOM 2680 C C . LEU A 1 553 ? 53.963 -19.591 68.494 1.00 32.71 555 LEU A C 1
ATOM 2681 O O . LEU A 1 553 ? 52.937 -19.521 67.813 1.00 36.92 555 LEU A O 1
ATOM 2686 N N . GLY A 1 554 ? 54.108 -20.440 69.506 1.00 34.99 556 GLY A N 1
ATOM 2687 C CA . GLY A 1 554 ? 53.042 -21.342 69.907 1.00 35.53 556 GLY A CA 1
ATOM 2688 C C . GLY A 1 554 ? 52.254 -20.764 71.066 1.00 31.35 556 GLY A C 1
ATOM 2689 O O . GLY A 1 554 ? 52.830 -20.298 72.053 1.00 32.65 556 GLY A O 1
ATOM 2690 N N . PHE A 1 555 ? 50.929 -20.804 70.938 1.00 27.71 557 PHE A N 1
ATOM 2691 C CA . PHE A 1 555 ? 50.020 -20.293 71.955 1.00 29.49 557 PHE A CA 1
ATOM 2692 C C . PHE A 1 555 ? 49.189 -21.428 72.548 1.00 31.81 557 PHE A C 1
ATOM 2693 O O . PHE A 1 555 ? 48.856 -22.404 71.867 1.00 31.41 557 PHE A O 1
ATOM 2701 N N . ASP A 1 556 ? 48.885 -21.301 73.838 1.00 27.36 558 ASP A N 1
ATOM 2702 C CA . ASP A 1 556 ? 47.799 -22.047 74.464 1.00 27.95 558 ASP A CA 1
ATOM 2703 C C . ASP A 1 556 ? 46.514 -21.287 74.157 1.00 27.77 558 ASP A C 1
ATOM 2704 O O . ASP A 1 556 ? 46.327 -20.168 74.637 1.00 27.98 558 ASP A O 1
ATOM 2709 N N . LEU A 1 557 ? 45.629 -21.879 73.351 1.00 24.91 559 LEU A N 1
ATOM 2710 C CA . LEU A 1 557 ? 44.456 -21.145 72.896 1.00 24.83 559 LEU A CA 1
ATOM 2711 C C . LEU A 1 557 ? 43.421 -20.911 73.990 1.00 25.47 559 LEU A C 1
ATOM 2712 O O . LEU A 1 557 ? 42.475 -20.148 73.760 1.00 25.41 559 LEU A O 1
ATOM 2717 N N . GLN A 1 558 ? 43.562 -21.545 75.155 1.00 23.27 560 GLN A N 1
ATOM 2718 C CA . GLN A 1 558 ? 42.710 -21.242 76.301 1.00 25.85 560 GLN A CA 1
ATOM 2719 C C . GLN A 1 558 ? 41.224 -21.359 75.951 1.00 27.06 560 GLN A C 1
ATOM 2720 O O . GLN A 1 558 ? 40.405 -20.529 76.355 1.00 22.86 560 GLN A O 1
ATOM 2726 N N . GLY A 1 559 ? 40.876 -22.377 75.159 1.00 23.87 561 GLY A N 1
ATOM 2727 C CA . GLY A 1 559 ? 39.477 -22.673 74.875 1.00 20.45 561 GLY A CA 1
ATOM 2728 C C . GLY A 1 559 ? 38.829 -21.849 73.782 1.00 20.45 561 GLY A C 1
ATOM 2729 O O . GLY A 1 559 ? 37.615 -21.961 73.576 1.00 24.14 561 GLY A O 1
ATOM 2730 N N . SER A 1 560 ? 39.581 -21.014 73.075 1.00 25.27 562 SER A N 1
ATOM 2731 C CA . SER A 1 560 ? 38.973 -20.186 72.043 1.00 25.98 562 SER A CA 1
ATOM 2732 C C . SER A 1 560 ? 39.773 -20.303 70.751 1.00 29.40 562 SER A C 1
ATOM 2733 O O . SER A 1 560 ? 40.432 -21.324 70.516 1.00 29.33 562 SER A O 1
ATOM 2736 N N . ALA A 1 561 ? 39.710 -19.271 69.909 1.00 26.65 563 ALA A N 1
ATOM 2737 C CA . ALA A 1 561 ? 40.484 -19.190 68.678 1.00 30.70 563 ALA A CA 1
ATOM 2738 C C . ALA A 1 561 ? 41.067 -17.789 68.561 1.00 28.39 563 ALA A C 1
ATOM 2739 O O . ALA A 1 561 ? 40.477 -16.814 69.032 1.00 25.01 563 ALA A O 1
ATOM 2741 N N . LEU A 1 562 ? 42.241 -17.697 67.947 1.00 27.73 564 LEU A N 1
ATOM 2742 C CA . LEU A 1 562 ? 42.876 -16.405 67.722 1.00 25.92 564 LEU A CA 1
ATOM 2743 C C . LEU A 1 562 ? 42.166 -15.657 66.598 1.00 30.03 564 LEU A C 1
ATOM 2744 O O . LEU A 1 562 ? 41.899 -16.223 65.533 1.00 27.43 564 LEU A O 1
ATOM 2749 N N . GLN A 1 563 ? 41.853 -14.386 66.828 1.00 29.60 565 GLN A N 1
ATOM 2750 C CA . GLN A 1 563 ? 41.363 -13.535 65.762 1.00 25.27 565 GLN A CA 1
ATOM 2751 C C . GLN A 1 563 ? 41.915 -12.129 65.973 1.00 28.81 565 GLN A C 1
ATOM 2752 O O . GLN A 1 563 ? 42.760 -11.891 66.843 1.00 29.51 565 GLN A O 1
ATOM 2758 N N . VAL A 1 564 ? 41.491 -11.201 65.123 1.00 30.70 566 VAL A N 1
ATOM 2759 C CA . VAL A 1 564 ? 42.120 -9.890 65.020 1.00 28.39 566 VAL A CA 1
ATOM 2760 C C . VAL A 1 564 ? 41.039 -8.843 65.184 1.00 27.85 566 VAL A C 1
ATOM 2761 O O . VAL A 1 564 ? 40.033 -8.878 64.470 1.00 31.34 566 VAL A O 1
ATOM 2765 N N . ARG A 1 565 ? 41.245 -7.916 66.121 1.00 25.41 567 ARG A N 1
ATOM 2766 C CA . ARG A 1 565 ? 40.286 -6.837 66.322 1.00 26.31 567 ARG A CA 1
ATOM 2767 C C . ARG A 1 565 ? 40.197 -5.997 65.055 1.00 31.64 567 ARG A C 1
ATOM 2768 O O . ARG A 1 565 ? 41.217 -5.613 64.479 1.00 28.81 567 ARG A O 1
ATOM 2776 N N . GLY A 1 566 ? 38.972 -5.730 64.609 1.00 30.13 568 GLY A N 1
ATOM 2777 C CA . GLY A 1 566 ? 38.764 -5.050 63.350 1.00 32.73 568 GLY A CA 1
ATOM 2778 C C . GLY A 1 566 ? 38.914 -5.915 62.116 1.00 34.72 568 GLY A C 1
ATOM 2779 O O . GLY A 1 566 ? 38.591 -5.450 61.018 1.00 34.05 568 GLY A O 1
ATOM 2780 N N . GLY A 1 567 ? 39.396 -7.149 62.252 1.00 30.46 569 GLY A N 1
ATOM 2781 C CA . GLY A 1 567 ? 39.420 -8.100 61.157 1.00 32.82 569 GLY A CA 1
ATOM 2782 C C . GLY A 1 567 ? 40.530 -7.922 60.136 1.00 37.55 569 GLY A C 1
ATOM 2783 O O . GLY A 1 567 ? 40.550 -8.655 59.140 1.00 33.48 569 GLY A O 1
ATOM 2784 N N . GLY A 1 568 ? 41.466 -7.002 60.346 1.00 33.55 570 GLY A N 1
ATOM 2785 C CA . GLY A 1 568 ? 42.510 -6.803 59.355 1.00 32.45 570 GLY A CA 1
ATOM 2786 C C . GLY A 1 568 ? 43.788 -7.566 59.640 1.00 31.46 570 GLY A C 1
ATOM 2787 O O . GLY A 1 568 ? 43.755 -8.695 60.146 1.00 31.83 570 GLY A O 1
ATOM 2788 N N . ALA A 1 569 ? 44.923 -6.955 59.320 1.00 34.23 571 ALA A N 1
ATOM 2789 C CA . ALA A 1 569 ? 46.221 -7.567 59.565 1.00 29.46 571 ALA A CA 1
ATOM 2790 C C . ALA A 1 569 ? 46.615 -7.445 61.035 1.00 31.10 571 ALA A C 1
ATOM 2791 O O . ALA A 1 569 ? 46.225 -6.504 61.735 1.00 32.55 571 ALA A O 1
ATOM 2793 N N . VAL A 1 570 ? 47.392 -8.420 61.503 1.00 31.72 572 VAL A N 1
ATOM 2794 C CA . VAL A 1 570 ? 47.818 -8.437 62.898 1.00 30.42 572 VAL A CA 1
ATOM 2795 C C . VAL A 1 570 ? 48.789 -7.290 63.146 1.00 32.22 572 VAL A C 1
ATOM 2796 O O . VAL A 1 570 ? 49.802 -7.155 62.448 1.00 35.03 572 VAL A O 1
ATOM 2800 N N . GLN A 1 571 ? 48.495 -6.465 64.149 1.00 27.55 573 GLN A N 1
ATOM 2801 C CA . GLN A 1 571 ? 49.376 -5.373 64.540 1.00 25.37 573 GLN A CA 1
ATOM 2802 C C . GLN A 1 571 ? 49.989 -5.658 65.906 1.00 28.20 573 GLN A C 1
ATOM 2803 O O . GLN A 1 571 ? 49.414 -6.384 66.721 1.00 24.25 573 GLN A O 1
ATOM 2809 N N . GLY A 1 572 ? 51.166 -5.085 66.154 1.00 26.86 574 GLY A N 1
ATOM 2810 C CA . GLY A 1 572 ? 51.755 -5.110 67.480 1.00 27.52 574 GLY A CA 1
ATOM 2811 C C . GLY A 1 572 ? 53.018 -5.932 67.628 1.00 26.47 574 GLY A C 1
ATOM 2812 O O . GLY A 1 572 ? 53.601 -5.939 68.723 1.00 25.05 574 GLY A O 1
ATOM 2813 N N . PHE A 1 573 ? 53.478 -6.608 66.577 1.00 27.85 575 PHE A N 1
ATOM 2814 C CA . PHE A 1 573 ? 54.666 -7.443 66.657 1.00 25.93 575 PHE A CA 1
ATOM 2815 C C . PHE A 1 573 ? 55.894 -6.676 66.201 1.00 27.37 575 PHE A C 1
ATOM 2816 O O . PHE A 1 573 ? 55.825 -5.874 65.271 1.00 28.00 575 PHE A O 1
ATOM 2824 N N . ARG A 1 574 ? 57.013 -6.919 66.881 1.00 26.80 576 ARG A N 1
ATOM 2825 C CA . ARG A 1 574 ? 58.321 -6.445 66.454 1.00 30.59 576 ARG A CA 1
ATOM 2826 C C . ARG A 1 574 ? 59.310 -7.597 66.572 1.00 28.49 576 ARG A C 1
ATOM 2827 O O . ARG A 1 574 ? 59.110 -8.529 67.356 1.00 25.68 576 ARG A O 1
ATOM 2835 N N . ILE A 1 575 ? 60.368 -7.553 65.767 1.00 25.18 577 ILE A N 1
ATOM 2836 C CA . ILE A 1 575 ? 61.282 -8.686 65.673 1.00 30.92 577 ILE A CA 1
ATOM 2837 C C . ILE A 1 575 ? 62.716 -8.167 65.588 1.00 25.65 577 ILE A C 1
ATOM 2838 O O . ILE A 1 575 ? 62.982 -7.115 64.995 1.00 27.21 577 ILE A O 1
ATOM 2843 N N . ALA A 1 576 ? 63.636 -8.882 66.222 1.00 31.65 578 ALA A N 1
ATOM 2844 C CA . ALA A 1 576 ? 65.012 -8.426 66.318 1.00 34.18 578 ALA A CA 1
ATOM 2845 C C . ALA A 1 576 ? 65.972 -9.540 65.949 1.00 36.42 578 ALA A C 1
ATOM 2846 O O . ALA A 1 576 ? 65.716 -10.720 66.210 1.00 32.18 578 ALA A O 1
ATOM 2848 N N . GLY A 1 577 ? 67.085 -9.144 65.339 1.00 40.00 579 GLY A N 1
ATOM 2849 C CA . GLY A 1 577 ? 68.206 -10.029 65.144 1.00 37.78 579 GLY A CA 1
ATOM 2850 C C . GLY A 1 577 ? 69.076 -10.062 66.381 1.00 40.77 579 GLY A C 1
ATOM 2851 O O . GLY A 1 577 ? 68.713 -9.577 67.453 1.00 35.96 579 GLY A O 1
ATOM 2852 N N . ALA A 1 578 ? 70.262 -10.655 66.221 1.00 41.65 580 ALA A N 1
ATOM 2853 C CA . ALA A 1 578 ? 71.215 -10.731 67.322 1.00 43.71 580 ALA A CA 1
ATOM 2854 C C . ALA A 1 578 ? 71.708 -9.361 67.763 1.00 45.41 580 ALA A C 1
ATOM 2855 O O . ALA A 1 578 ? 72.237 -9.239 68.873 1.00 46.71 580 ALA A O 1
ATOM 2857 N N . ASP A 1 579 ? 71.560 -8.331 66.921 1.00 43.08 581 ASP A N 1
ATOM 2858 C CA . ASP A 1 579 ? 71.977 -6.989 67.308 1.00 47.46 581 ASP A CA 1
ATOM 2859 C C . ASP A 1 579 ? 71.019 -6.344 68.303 1.00 42.67 581 ASP A C 1
ATOM 2860 O O . ASP A 1 579 ? 71.301 -5.241 68.783 1.00 40.06 581 ASP A O 1
ATOM 2865 N N . GLN A 1 580 ? 69.894 -6.997 68.602 1.00 40.39 582 GLN A N 1
ATOM 2866 C CA . GLN A 1 580 ? 68.911 -6.556 69.589 1.00 39.22 582 GLN A CA 1
ATOM 2867 C C . GLN A 1 580 ? 68.160 -5.296 69.165 1.00 38.73 582 GLN A C 1
ATOM 2868 O O . GLN A 1 580 ? 67.507 -4.653 69.996 1.00 36.04 582 GLN A O 1
ATOM 2874 N N . ARG A 1 581 ? 68.216 -4.939 67.886 1.00 37.99 583 ARG A N 1
ATOM 2875 C CA . ARG A 1 581 ? 67.402 -3.852 67.353 1.00 42.12 583 ARG A CA 1
ATOM 2876 C C . ARG A 1 581 ? 66.099 -4.431 66.815 1.00 41.09 583 ARG A C 1
ATOM 2877 O O . ARG A 1 581 ? 66.119 -5.336 65.975 1.00 40.17 583 ARG A O 1
ATOM 2885 N N . PHE A 1 582 ? 64.971 -3.908 67.297 1.00 39.33 584 PHE A N 1
ATOM 2886 C CA . PHE A 1 582 ? 63.659 -4.426 66.940 1.00 32.98 584 PHE A CA 1
ATOM 2887 C C . PHE A 1 582 ? 63.062 -3.621 65.788 1.00 34.32 584 PHE A C 1
ATOM 2888 O O . PHE A 1 582 ? 63.114 -2.387 65.784 1.00 37.19 584 PHE A O 1
ATOM 2896 N N . HIS A 1 583 ? 62.513 -4.327 64.804 1.00 32.01 585 HIS A N 1
ATOM 2897 C CA . HIS A 1 583 ? 61.872 -3.734 63.642 1.00 34.89 585 HIS A CA 1
ATOM 2898 C C . HIS A 1 583 ? 60.402 -4.146 63.604 1.00 31.62 585 HIS A C 1
ATOM 2899 O O . HIS A 1 583 ? 60.039 -5.192 64.152 1.00 33.14 585 HIS A O 1
ATOM 2906 N N . PRO A 1 584 ? 59.533 -3.357 62.970 1.00 34.81 586 PRO A N 1
ATOM 2907 C CA . PRO A 1 584 ? 58.140 -3.797 62.804 1.00 35.59 586 PRO A CA 1
ATOM 2908 C C . PRO A 1 584 ? 58.090 -5.088 62.005 1.00 34.40 586 PRO A C 1
ATOM 2909 O O . PRO A 1 584 ? 58.922 -5.331 61.130 1.00 35.69 586 PRO A O 1
ATOM 2913 N N . ALA A 1 585 ? 57.112 -5.935 62.326 1.00 32.49 587 ALA A N 1
ATOM 2914 C CA . ALA A 1 585 ? 57.055 -7.263 61.739 1.00 31.49 587 ALA A CA 1
ATOM 2915 C C . ALA A 1 585 ? 55.626 -7.609 61.347 1.00 35.91 587 ALA A C 1
ATOM 2916 O O . ALA A 1 585 ? 54.660 -7.069 61.896 1.00 33.45 587 ALA A O 1
ATOM 2918 N N . THR A 1 586 ? 55.515 -8.504 60.367 1.00 37.33 588 THR A N 1
ATOM 2919 C CA . THR A 1 586 ? 54.252 -9.076 59.926 1.00 37.60 588 THR A CA 1
ATOM 2920 C C . THR A 1 586 ? 53.981 -10.370 60.681 1.00 37.61 588 THR A C 1
ATOM 2921 O O . THR A 1 586 ? 54.909 -11.088 61.070 1.00 34.19 588 THR A O 1
ATOM 2925 N N . ALA A 1 587 ? 52.696 -10.682 60.852 1.00 33.40 589 ALA A N 1
ATOM 2926 C CA . ALA A 1 587 ? 52.296 -11.852 61.619 1.00 37.72 589 ALA A CA 1
ATOM 2927 C C . ALA A 1 587 ? 51.046 -12.472 61.017 1.00 36.76 589 ALA A C 1
ATOM 2928 O O . ALA A 1 587 ? 50.099 -11.759 60.675 1.00 38.02 589 ALA A O 1
ATOM 2930 N N . GLN A 1 588 ? 51.044 -13.803 60.907 1.00 37.26 590 GLN A N 1
ATOM 2931 C CA . GLN A 1 588 ? 49.920 -14.558 60.361 1.00 39.52 590 GLN A CA 1
ATOM 2932 C C . GLN A 1 588 ? 49.475 -15.619 61.363 1.00 29.94 590 GLN A C 1
ATOM 2933 O O . GLN A 1 588 ? 50.304 -16.297 61.976 1.00 32.13 590 GLN A O 1
ATOM 2939 N N . ILE A 1 589 ? 48.174 -15.760 61.526 1.00 33.42 591 ILE A N 1
ATOM 2940 C CA . ILE A 1 589 ? 47.586 -16.727 62.450 1.00 37.40 591 ILE A CA 1
ATOM 2941 C C . ILE A 1 589 ? 47.448 -18.082 61.759 1.00 37.24 591 ILE A C 1
ATOM 2942 O O . ILE A 1 589 ? 47.014 -18.164 60.606 1.00 39.44 591 ILE A O 1
ATOM 2947 N N . ASP A 1 590 ? 47.796 -19.162 62.478 1.00 36.93 592 ASP A N 1
ATOM 2948 C CA . ASP A 1 590 ? 47.680 -20.532 61.959 1.00 38.58 592 ASP A CA 1
ATOM 2949 C C . ASP A 1 590 ? 47.283 -21.443 63.123 1.00 38.25 592 ASP A C 1
ATOM 2950 O O . ASP A 1 590 ? 48.116 -22.134 63.719 1.00 38.15 592 ASP A O 1
ATOM 2955 N N . GLY A 1 591 ? 45.991 -21.455 63.443 1.00 30.05 593 GLY A N 1
ATOM 2956 C CA . GLY A 1 591 ? 45.523 -22.256 64.556 1.00 34.50 593 GLY A CA 1
ATOM 2957 C C . GLY A 1 591 ? 46.089 -21.786 65.882 1.00 35.92 593 GLY A C 1
ATOM 2958 O O . GLY A 1 591 ? 45.720 -20.714 66.363 1.00 36.31 593 GLY A O 1
ATOM 2959 N N . ASP A 1 592 ? 46.998 -22.558 66.479 1.00 32.41 594 ASP A N 1
ATOM 2960 C CA . ASP A 1 592 ? 47.581 -22.177 67.757 1.00 32.58 594 ASP A CA 1
ATOM 2961 C C . ASP A 1 592 ? 48.969 -21.571 67.599 1.00 32.34 594 ASP A C 1
ATOM 2962 O O . ASP A 1 592 ? 49.697 -21.434 68.587 1.00 35.94 594 ASP A O 1
ATOM 2967 N N . ARG A 1 593 ? 49.336 -21.188 66.382 1.00 33.90 595 ARG A N 1
ATOM 2968 C CA . ARG A 1 593 ? 50.630 -20.588 66.114 1.00 37.03 595 ARG A CA 1
ATOM 2969 C C . ARG A 1 593 ? 50.438 -19.251 65.421 1.00 33.72 595 ARG A C 1
ATOM 2970 O O . ARG A 1 593 ? 49.443 -19.023 64.731 1.00 32.73 595 ARG A O 1
ATOM 2978 N N . VAL A 1 594 ? 51.401 -18.365 65.632 1.00 35.91 596 VAL A N 1
ATOM 2979 C CA . VAL A 1 594 ? 51.520 -17.123 64.887 1.00 31.20 596 VAL A CA 1
ATOM 2980 C C . VAL A 1 594 ? 52.911 -17.103 64.283 1.00 30.27 596 VAL A C 1
ATOM 2981 O O . VAL A 1 594 ? 53.900 -17.320 64.991 1.00 34.94 596 VAL A O 1
ATOM 2985 N N . ILE A 1 595 ? 52.997 -16.862 62.985 1.00 30.86 597 ILE A N 1
ATOM 2986 C CA . ILE A 1 595 ? 54.289 -16.841 62.306 1.00 32.43 597 ILE A CA 1
ATOM 2987 C C . ILE A 1 595 ? 54.656 -15.391 62.037 1.00 31.03 597 ILE A C 1
ATOM 2988 O O . ILE A 1 595 ? 53.866 -14.645 61.451 1.00 28.49 597 ILE A O 1
ATOM 2993 N N . VAL A 1 596 ? 55.843 -14.984 62.492 1.00 33.69 598 VAL A N 1
ATOM 2994 C CA . VAL A 1 596 ? 56.246 -13.581 62.506 1.00 36.25 598 VAL A CA 1
ATOM 2995 C C . VAL A 1 596 ? 57.533 -13.429 61.710 1.00 34.03 598 VAL A C 1
ATOM 2996 O O . VAL A 1 596 ? 58.437 -14.264 61.816 1.00 31.02 598 VAL A O 1
ATOM 3000 N N . ARG A 1 597 ? 57.626 -12.349 60.937 1.00 34.67 599 ARG A N 1
ATOM 3001 C CA . ARG A 1 597 ? 58.798 -12.143 60.096 1.00 39.77 599 ARG A CA 1
ATOM 3002 C C . ARG A 1 597 ? 58.891 -10.674 59.709 1.00 38.56 599 ARG A C 1
ATOM 3003 O O . ARG A 1 597 ? 57.946 -9.900 59.877 1.00 38.25 599 ARG A O 1
ATOM 3011 N N . SER A 1 598 ? 60.053 -10.302 59.180 1.00 39.38 600 SER A N 1
ATOM 3012 C CA . SER A 1 598 ? 60.296 -8.930 58.766 1.00 37.97 600 SER A CA 1
ATOM 3013 C C . SER A 1 598 ? 61.308 -8.920 57.634 1.00 43.69 600 SER A C 1
ATOM 3014 O O . SER A 1 598 ? 62.350 -9.576 57.727 1.00 36.69 600 SER A O 1
ATOM 3017 N N . ASP A 1 599 ? 61.001 -8.153 56.583 1.00 48.19 601 ASP A N 1
ATOM 3018 C CA . ASP A 1 599 ? 61.935 -7.980 55.475 1.00 49.23 601 ASP A CA 1
ATOM 3019 C C . ASP A 1 599 ? 63.309 -7.527 55.956 1.00 49.83 601 ASP A C 1
ATOM 3020 O O . ASP A 1 599 ? 64.321 -7.806 55.302 1.00 52.50 601 ASP A O 1
ATOM 3025 N N . ALA A 1 600 ? 63.370 -6.849 57.100 1.00 42.67 602 ALA A N 1
ATOM 3026 C CA . ALA A 1 600 ? 64.597 -6.231 57.580 1.00 44.28 602 ALA A CA 1
ATOM 3027 C C . ALA A 1 600 ? 65.324 -7.061 58.634 1.00 43.86 602 ALA A C 1
ATOM 3028 O O . ALA A 1 600 ? 66.305 -6.581 59.209 1.00 49.49 602 ALA A O 1
ATOM 3030 N N . VAL A 1 601 ? 64.871 -8.284 58.909 1.00 37.72 603 VAL A N 1
ATOM 3031 C CA . VAL A 1 601 ? 65.519 -9.172 59.875 1.00 38.52 603 VAL A CA 1
ATOM 3032 C C . VAL A 1 601 ? 65.596 -10.556 59.244 1.00 39.63 603 VAL A C 1
ATOM 3033 O O . VAL A 1 601 ? 64.625 -11.317 59.289 1.00 39.34 603 VAL A O 1
ATOM 3037 N N . ALA A 1 602 ? 66.756 -10.901 58.683 1.00 44.34 604 ALA A N 1
ATOM 3038 C CA . ALA A 1 602 ? 66.902 -12.177 57.992 1.00 41.20 604 ALA A CA 1
ATOM 3039 C C . ALA A 1 602 ? 67.205 -13.332 58.936 1.00 46.49 604 ALA A C 1
ATOM 3040 O O . ALA A 1 602 ? 66.945 -14.488 58.580 1.00 46.63 604 ALA A O 1
ATOM 3042 N N . ALA A 1 603 ? 67.741 -13.055 60.124 1.00 44.28 605 ALA A N 1
ATOM 3043 C CA . ALA A 1 603 ? 68.042 -14.083 61.120 1.00 44.14 605 ALA A CA 1
ATOM 3044 C C . ALA A 1 603 ? 67.455 -13.651 62.456 1.00 40.05 605 ALA A C 1
ATOM 3045 O O . ALA A 1 603 ? 68.182 -13.200 63.350 1.00 42.48 605 ALA A O 1
ATOM 3047 N N . PRO A 1 604 ? 66.144 -13.788 62.635 1.00 39.97 606 PRO A N 1
ATOM 3048 C CA . PRO A 1 604 ? 65.519 -13.312 63.876 1.00 36.24 606 PRO A CA 1
ATOM 3049 C C . PRO A 1 604 ? 65.867 -14.197 65.064 1.00 37.46 606 PRO A C 1
ATOM 3050 O O . PRO A 1 604 ? 66.067 -15.408 64.934 1.00 35.87 606 PRO A O 1
ATOM 3054 N N . VAL A 1 605 ? 65.942 -13.575 66.243 1.00 35.85 607 VAL A N 1
ATOM 3055 C CA . VAL A 1 605 ? 66.295 -14.299 67.460 1.00 33.70 607 VAL A CA 1
ATOM 3056 C C . VAL A 1 605 ? 65.336 -13.967 68.601 1.00 33.33 607 VAL A C 1
ATOM 3057 O O . VAL A 1 605 ? 65.356 -14.634 69.642 1.00 36.23 607 VAL A O 1
ATOM 3061 N N . ALA A 1 606 ? 64.494 -12.947 68.424 1.00 30.66 608 ALA A N 1
ATOM 3062 C CA . ALA A 1 606 ? 63.542 -12.548 69.460 1.00 33.96 608 ALA A CA 1
ATOM 3063 C C . ALA A 1 606 ? 62.321 -11.880 68.835 1.00 29.03 608 ALA A C 1
ATOM 3064 O O . ALA A 1 606 ? 62.393 -11.316 67.740 1.00 29.03 608 ALA A O 1
ATOM 3066 N N . VAL A 1 607 ? 61.191 -11.952 69.540 1.00 26.69 609 VAL A N 1
ATOM 3067 C CA . VAL A 1 607 ? 59.958 -11.290 69.127 1.00 25.17 609 VAL A CA 1
ATOM 3068 C C . VAL A 1 607 ? 59.361 -10.602 70.349 1.00 26.36 609 VAL A C 1
ATOM 3069 O O . VAL A 1 607 ? 59.454 -11.122 71.467 1.00 26.51 609 VAL A O 1
ATOM 3073 N N . ARG A 1 608 ? 58.786 -9.416 70.140 1.00 23.37 610 ARG A N 1
ATOM 3074 C CA . ARG A 1 608 ? 58.081 -8.687 71.185 1.00 27.31 610 ARG A CA 1
ATOM 3075 C C . ARG A 1 608 ? 56.707 -8.290 70.670 1.00 26.74 610 ARG A C 1
ATOM 3076 O O . ARG A 1 608 ? 56.589 -7.742 69.572 1.00 21.88 610 ARG A O 1
ATOM 3084 N N . TYR A 1 609 ? 55.673 -8.573 71.460 1.00 24.64 611 TYR A N 1
ATOM 3085 C CA . TYR A 1 609 ? 54.300 -8.236 71.102 1.00 21.10 611 TYR A CA 1
ATOM 3086 C C . TYR A 1 609 ? 53.744 -7.251 72.122 1.00 23.86 611 TYR A C 1
ATOM 3087 O O . TYR A 1 609 ? 53.763 -7.527 73.327 1.00 23.54 611 TYR A O 1
ATOM 3096 N N . GLY A 1 610 ? 53.236 -6.110 71.635 1.00 20.05 612 GLY A N 1
ATOM 3097 C CA . GLY A 1 610 ? 52.690 -5.076 72.493 1.00 22.28 612 GLY A CA 1
ATOM 3098 C C . GLY A 1 610 ? 53.651 -4.598 73.565 1.00 20.22 612 GLY A C 1
ATOM 3099 O O . GLY A 1 610 ? 53.232 -4.252 74.671 1.00 20.40 612 GLY A O 1
ATOM 3100 N N . TRP A 1 611 ? 54.946 -4.589 73.258 1.00 19.49 613 TRP A N 1
ATOM 3101 C CA . TRP A 1 611 ? 55.970 -4.221 74.234 1.00 20.01 613 TRP A CA 1
ATOM 3102 C C . TRP A 1 611 ? 56.196 -2.707 74.198 1.00 20.43 613 TRP A C 1
ATOM 3103 O O . TRP A 1 611 ? 57.189 -2.199 73.681 1.00 21.51 613 TRP A O 1
ATOM 3114 N N . SER A 1 612 ? 55.227 -1.978 74.743 1.00 19.69 614 SER A N 1
ATOM 3115 C CA . SER A 1 612 ? 55.403 -0.547 74.964 1.00 20.10 614 SER A CA 1
ATOM 3116 C C . SER A 1 612 ? 54.416 -0.102 76.028 1.00 20.35 614 SER A C 1
ATOM 3117 O O . SER A 1 612 ? 53.502 -0.841 76.397 1.00 20.50 614 SER A O 1
ATOM 3120 N N . GLU A 1 613 ? 54.595 1.131 76.503 1.00 20.78 615 GLU A N 1
ATOM 3121 C CA . GLU A 1 613 ? 53.712 1.631 77.551 1.00 22.55 615 GLU A CA 1
ATOM 3122 C C . GLU A 1 613 ? 52.295 1.854 77.035 1.00 21.53 615 GLU A C 1
ATOM 3123 O O . GLU A 1 613 ? 51.337 1.689 77.798 1.00 21.63 615 GLU A O 1
ATOM 3129 N N . ASN A 1 614 ? 52.138 2.205 75.751 1.00 24.85 616 ASN A N 1
ATOM 3130 C CA . ASN A 1 614 ? 50.834 2.440 75.124 1.00 17.98 616 ASN A CA 1
ATOM 3131 C C . ASN A 1 614 ? 50.666 1.531 73.907 1.00 24.86 616 ASN A C 1
ATOM 3132 O O . ASN A 1 614 ? 50.700 1.997 72.760 1.00 18.42 616 ASN A O 1
ATOM 3137 N N . PRO A 1 615 ? 50.464 0.227 74.116 1.00 25.95 617 PRO A N 1
ATOM 3138 C CA . PRO A 1 615 ? 50.252 -0.680 72.970 1.00 22.02 617 PRO A CA 1
ATOM 3139 C C . PRO A 1 615 ? 48.801 -0.671 72.499 1.00 27.90 617 PRO A C 1
ATOM 3140 O O . PRO A 1 615 ? 48.090 -1.683 72.544 1.00 25.90 617 PRO A O 1
ATOM 3144 N N . ASP A 1 616 ? 48.339 0.491 72.041 1.00 24.42 618 ASP A N 1
ATOM 3145 C CA . ASP A 1 616 ? 46.935 0.610 71.674 1.00 28.50 618 ASP A CA 1
ATOM 3146 C C . ASP A 1 616 ? 46.644 0.113 70.265 1.00 32.90 618 ASP A C 1
ATOM 3147 O O . ASP A 1 616 ? 45.470 0.044 69.886 1.00 30.94 618 ASP A O 1
ATOM 3152 N N . ASP A 1 617 ? 47.672 -0.252 69.499 1.00 27.09 619 ASP A N 1
ATOM 3153 C CA . ASP A 1 617 ? 47.488 -0.870 68.194 1.00 30.91 619 ASP A CA 1
ATOM 3154 C C . ASP A 1 617 ? 47.395 -2.385 68.263 1.00 29.37 619 ASP A C 1
ATOM 3155 O O . ASP A 1 617 ? 46.717 -2.985 67.423 1.00 24.78 619 ASP A O 1
ATOM 3160 N N . ALA A 1 618 ? 48.105 -3.013 69.207 1.00 27.50 620 ALA A N 1
ATOM 3161 C CA . ALA A 1 618 ? 48.091 -4.466 69.339 1.00 21.05 620 ALA A CA 1
ATOM 3162 C C . ALA A 1 618 ? 46.660 -4.972 69.299 1.00 23.79 620 ALA A C 1
ATOM 3163 O O . ALA A 1 618 ? 45.774 -4.423 69.966 1.00 25.20 620 ALA A O 1
ATOM 3165 N N . ASN A 1 619 ? 46.421 -5.996 68.472 1.00 22.38 621 ASN A N 1
ATOM 3166 C CA . ASN A 1 619 ? 45.030 -6.316 68.175 1.00 23.67 621 ASN A CA 1
ATOM 3167 C C . ASN A 1 619 ? 44.732 -7.813 68.128 1.00 23.05 621 ASN A C 1
ATOM 3168 O O . ASN A 1 619 ? 43.663 -8.198 67.636 1.00 24.11 621 ASN A O 1
ATOM 3173 N N . LEU A 1 620 ? 45.617 -8.662 68.650 1.00 20.76 622 LEU A N 1
ATOM 3174 C CA . LEU A 1 620 ? 45.300 -10.082 68.781 1.00 22.33 622 LEU A CA 1
ATOM 3175 C C . LEU A 1 620 ? 44.315 -10.290 69.928 1.00 26.51 622 LEU A C 1
ATOM 3176 O O . LEU A 1 620 ? 44.597 -9.895 71.065 1.00 17.34 622 LEU A O 1
ATOM 3181 N N . ILE A 1 621 ? 43.155 -10.898 69.619 1.00 25.31 623 ILE A N 1
ATOM 3182 C CA . ILE A 1 621 ? 42.095 -11.199 70.570 1.00 22.17 623 ILE A CA 1
ATOM 3183 C C . ILE A 1 621 ? 41.646 -12.642 70.357 1.00 23.48 623 ILE A C 1
ATOM 3184 O O . ILE A 1 621 ? 42.153 -13.344 69.481 1.00 26.95 623 ILE A O 1
ATOM 3189 N N . ASN A 1 622 ? 40.671 -13.082 71.166 1.00 22.58 624 ASN A N 1
ATOM 3190 C CA . ASN A 1 622 ? 39.994 -14.342 70.890 1.00 19.91 624 ASN A CA 1
ATOM 3191 C C . ASN A 1 622 ? 38.560 -14.048 70.454 1.00 24.88 624 ASN A C 1
ATOM 3192 O O . ASN A 1 622 ? 38.173 -12.888 70.282 1.00 27.29 624 ASN A O 1
ATOM 3197 N N . ARG A 1 623 ? 37.759 -15.106 70.286 1.00 24.56 625 ARG A N 1
ATOM 3198 C CA . ARG A 1 623 ? 36.403 -14.928 69.763 1.00 24.91 625 ARG A CA 1
ATOM 3199 C C . ARG A 1 623 ? 35.458 -14.257 70.766 1.00 26.77 625 ARG A C 1
ATOM 3200 O O . ARG A 1 623 ? 34.411 -13.737 70.356 1.00 26.89 625 ARG A O 1
ATOM 3208 N N . ASP A 1 624 ? 35.795 -14.238 72.060 1.00 24.42 626 ASP A N 1
ATOM 3209 C CA . ASP A 1 624 ? 35.041 -13.469 73.052 1.00 24.06 626 ASP A CA 1
ATOM 3210 C C . ASP A 1 624 ? 35.573 -12.051 73.219 1.00 24.02 626 ASP A C 1
ATOM 3211 O O . ASP A 1 624 ? 35.158 -11.357 74.153 1.00 27.64 626 ASP A O 1
ATOM 3216 N N . ALA A 1 625 ? 36.508 -11.635 72.366 1.00 23.02 627 ALA A N 1
ATOM 3217 C CA . ALA A 1 625 ? 37.102 -10.300 72.341 1.00 23.29 627 ALA A CA 1
ATOM 3218 C C . ALA A 1 625 ? 37.979 -10.014 73.553 1.00 25.91 627 ALA A C 1
ATOM 3219 O O . ALA A 1 625 ? 38.239 -8.843 73.859 1.00 26.00 627 ALA A O 1
ATOM 3221 N N . LEU A 1 626 ? 38.449 -11.058 74.248 1.00 20.98 628 LEU A N 1
ATOM 3222 C CA . LEU A 1 626 ? 39.491 -10.899 75.264 1.00 23.15 628 LEU A CA 1
ATOM 3223 C C . LEU A 1 626 ? 40.836 -10.665 74.580 1.00 21.19 628 LEU A C 1
ATOM 3224 O O . LEU A 1 626 ? 41.175 -11.392 73.640 1.00 20.96 628 LEU A O 1
ATOM 3229 N N . PRO A 1 627 ? 41.619 -9.679 75.014 1.00 21.34 629 PRO A N 1
ATOM 3230 C CA . PRO A 1 627 ? 42.889 -9.395 74.338 1.00 17.78 629 PRO A CA 1
ATOM 3231 C C . PRO A 1 627 ? 44.010 -10.301 74.826 1.00 23.45 629 PRO A C 1
ATOM 3232 O O . PRO A 1 627 ? 44.082 -10.676 76.000 1.00 19.78 629 PRO A O 1
ATOM 3236 N N . VAL A 1 628 ? 44.900 -10.651 73.896 1.00 18.15 630 VAL A N 1
ATOM 3237 C CA . VAL A 1 628 ? 46.102 -11.389 74.264 1.00 19.95 630 VAL A CA 1
ATOM 3238 C C . VAL A 1 628 ? 47.052 -10.468 75.026 1.00 22.03 630 VAL A C 1
ATOM 3239 O O . VAL A 1 628 ? 47.210 -9.287 74.685 1.00 21.29 630 VAL A O 1
ATOM 3243 N N . SER A 1 629 ? 47.685 -11.006 76.070 1.00 18.25 631 SER A N 1
ATOM 3244 C CA . SER A 1 629 ? 48.627 -10.224 76.850 1.00 16.96 631 SER A CA 1
ATOM 3245 C C . SER A 1 629 ? 49.873 -9.908 76.026 1.00 20.49 631 SER A C 1
ATOM 3246 O O . SER A 1 629 ? 50.335 -10.750 75.244 1.00 21.75 631 SER A O 1
ATOM 3249 N N . PRO A 1 630 ? 50.424 -8.704 76.159 1.00 22.95 632 PRO A N 1
ATOM 3250 C CA . PRO A 1 630 ? 51.772 -8.452 75.635 1.00 18.49 632 PRO A CA 1
ATOM 3251 C C . PRO A 1 630 ? 52.752 -9.480 76.183 1.00 22.81 632 PRO A C 1
ATOM 3252 O O . PRO A 1 630 ? 52.535 -10.053 77.249 1.00 18.93 632 PRO A O 1
ATOM 3256 N N . PHE A 1 631 ? 53.834 -9.721 75.438 1.00 23.54 633 PHE A N 1
ATOM 3257 C CA . PHE A 1 631 ? 54.871 -10.656 75.876 1.00 19.98 633 PHE A CA 1
ATOM 3258 C C . PHE A 1 631 ? 56.128 -10.415 75.057 1.00 22.09 633 PHE A C 1
ATOM 3259 O O . PHE A 1 631 ? 56.134 -9.638 74.100 1.00 21.28 633 PHE A O 1
ATOM 3267 N N . ARG A 1 632 ? 57.189 -11.122 75.435 1.00 20.71 634 ARG A N 1
ATOM 3268 C CA . ARG A 1 632 ? 58.443 -11.109 74.694 1.00 21.64 634 ARG A CA 1
ATOM 3269 C C . ARG A 1 632 ? 59.077 -12.485 74.817 1.00 23.47 634 ARG A C 1
ATOM 3270 O O . ARG A 1 632 ? 58.800 -13.224 75.767 1.00 21.16 634 ARG A O 1
ATOM 3278 N N . THR A 1 633 ? 59.933 -12.828 73.840 1.00 24.89 635 THR A N 1
ATOM 3279 C CA . THR A 1 633 ? 60.646 -14.102 73.871 1.00 25.67 635 THR A CA 1
ATOM 3280 C C . THR A 1 633 ? 62.023 -13.986 74.512 1.00 28.45 635 THR A C 1
ATOM 3281 O O . THR A 1 633 ? 62.528 -14.968 75.065 1.00 32.43 635 THR A O 1
ATOM 3285 N N . ASP A 1 634 ? 62.622 -12.804 74.483 1.00 31.58 636 ASP A N 1
ATOM 3286 C CA . ASP A 1 634 ? 63.957 -12.568 75.015 1.00 28.09 636 ASP A CA 1
ATOM 3287 C C . ASP A 1 634 ? 63.901 -12.244 76.502 1.00 33.84 636 ASP A C 1
ATOM 3288 O O . ASP A 1 634 ? 62.851 -11.900 77.049 1.00 27.44 636 ASP A O 1
ATOM 3293 N N . THR A 1 635 ? 65.073 -12.319 77.153 1.00 34.38 637 THR A N 1
ATOM 3294 C CA . THR A 1 635 ? 65.259 -11.838 78.519 1.00 29.95 637 THR A CA 1
ATOM 3295 C C . THR A 1 635 ? 66.282 -10.706 78.573 1.00 35.15 637 THR A C 1
ATOM 3296 O O . THR A 1 635 ? 66.977 -10.541 79.577 1.00 39.40 637 THR A O 1
ATOM 3300 N N . TRP A 1 636 ? 66.379 -9.915 77.501 1.00 34.81 638 TRP A N 1
ATOM 3301 C CA . TRP A 1 636 ? 67.305 -8.779 77.432 1.00 35.62 638 TRP A CA 1
ATOM 3302 C C . TRP A 1 636 ? 66.879 -7.638 78.358 1.00 43.96 638 TRP A C 1
ATOM 3303 O O . TRP A 1 636 ? 65.944 -7.764 79.154 1.00 43.96 638 TRP A O 1
ATOM 3315 N N . VAL B 1 22 ? 48.517 15.830 4.538 1.00 56.54 24 VAL B N 1
ATOM 3316 C CA . VAL B 1 22 ? 47.430 16.224 5.427 1.00 51.03 24 VAL B CA 1
ATOM 3317 C C . VAL B 1 22 ? 47.980 16.515 6.825 1.00 48.16 24 VAL B C 1
ATOM 3318 O O . VAL B 1 22 ? 48.810 15.758 7.343 1.00 43.90 24 VAL B O 1
ATOM 3322 N N . PRO B 1 23 ? 47.546 17.622 7.426 1.00 46.00 25 PRO B N 1
ATOM 3323 C CA . PRO B 1 23 ? 48.100 18.012 8.726 1.00 39.79 25 PRO B CA 1
ATOM 3324 C C . PRO B 1 23 ? 47.662 17.063 9.828 1.00 35.47 25 PRO B C 1
ATOM 3325 O O . PRO B 1 23 ? 46.667 16.346 9.721 1.00 36.07 25 PRO B O 1
ATOM 3329 N N . THR B 1 24 ? 48.450 17.059 10.897 1.00 37.22 26 THR B N 1
ATOM 3330 C CA . THR B 1 24 ? 48.207 16.215 12.053 1.00 30.97 26 THR B CA 1
ATOM 3331 C C . THR B 1 24 ? 48.407 17.044 13.313 1.00 32.96 26 THR B C 1
ATOM 3332 O O . THR B 1 24 ? 49.233 17.960 13.349 1.00 33.24 26 THR B O 1
ATOM 3336 N N . LEU B 1 25 ? 47.647 16.716 14.342 1.00 29.13 27 LEU B N 1
ATOM 3337 C CA . LEU B 1 25 ? 47.668 17.466 15.587 1.00 28.51 27 LEU B CA 1
ATOM 3338 C C . LEU B 1 25 ? 48.257 16.624 16.722 1.00 26.86 27 LEU B C 1
ATOM 3339 O O . LEU B 1 25 ? 48.204 15.392 16.673 1.00 26.92 27 LEU B O 1
ATOM 3344 N N . PRO B 1 26 ? 48.828 17.251 17.750 1.00 25.64 28 PRO B N 1
ATOM 3345 C CA . PRO B 1 26 ? 49.286 16.483 18.917 1.00 25.38 28 PRO B CA 1
ATOM 3346 C C . PRO B 1 26 ? 48.114 15.855 19.649 1.00 23.67 28 PRO B C 1
ATOM 3347 O O . PRO B 1 26 ? 46.960 16.265 19.495 1.00 22.14 28 PRO B O 1
ATOM 3351 N N . LEU B 1 27 ? 48.433 14.845 20.470 1.00 25.32 29 LEU B N 1
ATOM 3352 C CA . LEU B 1 27 ? 47.389 14.048 21.125 1.00 25.54 29 LEU B CA 1
ATOM 3353 C C . LEU B 1 27 ? 46.515 14.884 22.056 1.00 23.66 29 LEU B C 1
ATOM 3354 O O . LEU B 1 27 ? 45.320 14.593 22.208 1.00 22.96 29 LEU B O 1
ATOM 3359 N N . LEU B 1 28 ? 47.080 15.919 22.690 1.00 21.92 30 LEU B N 1
ATOM 3360 C CA . LEU B 1 28 ? 46.276 16.779 23.559 1.00 20.18 30 LEU B CA 1
ATOM 3361 C C . LEU B 1 28 ? 45.185 17.524 22.794 1.00 22.60 30 LEU B C 1
ATOM 3362 O O . LEU B 1 28 ? 44.135 17.842 23.364 1.00 16.62 30 LEU B O 1
ATOM 3367 N N . LEU B 1 29 ? 45.427 17.857 21.527 1.00 21.64 31 LEU B N 1
ATOM 3368 C CA . LEU B 1 29 ? 44.485 18.660 20.748 1.00 21.43 31 LEU B CA 1
ATOM 3369 C C . LEU B 1 29 ? 43.610 17.695 19.952 1.00 23.39 31 LEU B C 1
ATOM 3370 O O . LEU B 1 29 ? 43.779 17.504 18.752 1.00 23.33 31 LEU B O 1
ATOM 3375 N N . ALA B 1 30 ? 42.655 17.081 20.656 1.00 25.62 32 ALA B N 1
ATOM 3376 C CA . ALA B 1 30 ? 41.843 15.991 20.122 1.00 23.16 32 ALA B CA 1
ATOM 3377 C C . ALA B 1 30 ? 40.437 16.108 20.698 1.00 23.97 32 ALA B C 1
ATOM 3378 O O . ALA B 1 30 ? 40.163 16.971 21.540 1.00 22.01 32 ALA B O 1
ATOM 3380 N N . ASP B 1 31 ? 39.534 15.246 20.216 1.00 24.44 33 ASP B N 1
ATOM 3381 C CA . ASP B 1 31 ? 38.118 15.333 20.567 1.00 19.07 33 ASP B CA 1
ATOM 3382 C C . ASP B 1 31 ? 37.925 15.417 22.077 1.00 23.67 33 ASP B C 1
ATOM 3383 O O . ASP B 1 31 ? 38.471 14.611 22.831 1.00 23.55 33 ASP B O 1
ATOM 3388 N N . GLY B 1 32 ? 37.119 16.380 22.512 1.00 21.62 34 GLY B N 1
ATOM 3389 C CA . GLY B 1 32 ? 36.768 16.483 23.911 1.00 25.67 34 GLY B CA 1
ATOM 3390 C C . GLY B 1 32 ? 37.748 17.263 24.746 1.00 21.10 34 GLY B C 1
ATOM 3391 O O . GLY B 1 32 ? 37.610 17.297 25.975 1.00 22.44 34 GLY B O 1
ATOM 3392 N N . ALA B 1 33 ? 38.723 17.902 24.113 1.00 18.24 35 ALA B N 1
ATOM 3393 C CA . ALA B 1 33 ? 39.742 18.639 24.842 1.00 21.91 35 ALA B CA 1
ATOM 3394 C C . ALA B 1 33 ? 39.126 19.782 25.640 1.00 23.63 35 ALA B C 1
ATOM 3395 O O . ALA B 1 33 ? 38.069 20.324 25.297 1.00 21.07 35 ALA B O 1
ATOM 3397 N N . VAL B 1 34 ? 39.796 20.125 26.735 1.00 20.00 36 VAL B N 1
ATOM 3398 C CA . VAL B 1 34 ? 39.598 21.389 27.423 1.00 23.48 36 VAL B CA 1
ATOM 3399 C C . VAL B 1 34 ? 40.843 22.234 27.192 1.00 21.97 36 VAL B C 1
ATOM 3400 O O . VAL B 1 34 ? 41.967 21.760 27.393 1.00 26.27 36 VAL B O 1
ATOM 3404 N N . LEU B 1 35 ? 40.643 23.473 26.751 1.00 19.49 37 LEU B N 1
ATOM 3405 C CA . LEU B 1 35 ? 41.728 24.410 26.494 1.00 20.49 37 LEU B CA 1
ATOM 3406 C C . LEU B 1 35 ? 41.671 25.541 27.513 1.00 19.66 37 LEU B C 1
ATOM 3407 O O . LEU B 1 35 ? 40.587 25.970 27.921 1.00 18.53 37 LEU B O 1
ATOM 3412 N N . GLN B 1 36 ? 42.849 26.024 27.912 1.00 18.14 38 GLN B N 1
ATOM 3413 C CA . GLN B 1 36 ? 42.934 27.026 28.971 1.00 22.72 38 GLN B CA 1
ATOM 3414 C C . GLN B 1 36 ? 42.321 28.355 28.530 1.00 21.36 38 GLN B C 1
ATOM 3415 O O . GLN B 1 36 ? 42.762 28.961 27.548 1.00 20.33 38 GLN B O 1
ATOM 3421 N N . ARG B 1 37 ? 41.336 28.822 29.290 1.00 21.39 39 ARG B N 1
ATOM 3422 C CA . ARG B 1 37 ? 40.667 30.091 29.021 1.00 24.74 39 ARG B CA 1
ATOM 3423 C C . ARG B 1 37 ? 41.550 31.285 29.376 1.00 26.67 39 ARG B C 1
ATOM 3424 O O . ARG B 1 37 ? 42.486 31.190 30.178 1.00 20.61 39 ARG B O 1
ATOM 3432 N N . ASP B 1 38 ? 41.214 32.428 28.766 1.00 27.45 40 ASP B N 1
ATOM 3433 C CA . ASP B 1 38 ? 41.697 33.750 29.176 1.00 29.54 40 ASP B CA 1
ATOM 3434 C C . ASP B 1 38 ? 43.204 33.896 29.025 1.00 26.40 40 ASP B C 1
ATOM 3435 O O . ASP B 1 38 ? 43.829 34.690 29.728 1.00 27.09 40 ASP B O 1
ATOM 3440 N N . GLN B 1 39 ? 43.812 33.144 28.119 1.00 25.40 41 GLN B N 1
ATOM 3441 C CA . GLN B 1 39 ? 45.174 33.446 27.700 1.00 28.65 41 GLN B CA 1
ATOM 3442 C C . GLN B 1 39 ? 45.370 32.876 26.305 1.00 26.49 41 GLN B C 1
ATOM 3443 O O . GLN B 1 39 ? 44.575 32.033 25.870 1.00 29.59 41 GLN B O 1
ATOM 3449 N N . PRO B 1 40 ? 46.375 33.352 25.561 1.00 27.68 42 PRO B N 1
ATOM 3450 C CA . PRO B 1 40 ? 46.517 32.942 24.158 1.00 28.71 42 PRO B CA 1
ATOM 3451 C C . PRO B 1 40 ? 46.479 31.432 23.998 1.00 30.41 42 PRO B C 1
ATOM 3452 O O . PRO B 1 40 ? 46.995 30.679 24.826 1.00 27.07 42 PRO B O 1
ATOM 3456 N N . MET B 1 41 ? 45.831 30.995 22.931 1.00 27.23 43 MET B N 1
ATOM 3457 C CA . MET B 1 41 ? 45.487 29.593 22.747 1.00 28.76 43 MET B CA 1
ATOM 3458 C C . MET B 1 41 ? 46.380 28.997 21.671 1.00 29.04 43 MET B C 1
ATOM 3459 O O . MET B 1 41 ? 46.109 29.173 20.472 1.00 31.20 43 MET B O 1
ATOM 3464 N N . PRO B 1 42 ? 47.456 28.304 22.036 1.00 27.12 44 PRO B N 1
ATOM 3465 C CA . PRO B 1 42 ? 48.356 27.757 21.020 1.00 28.71 44 PRO B CA 1
ATOM 3466 C C . PRO B 1 42 ? 47.765 26.528 20.353 1.00 28.05 44 PRO B C 1
ATOM 3467 O O . PRO B 1 42 ? 47.154 25.670 20.999 1.00 28.28 44 PRO B O 1
ATOM 3471 N N . VAL B 1 43 ? 47.954 26.458 19.039 1.00 24.20 45 VAL B N 1
ATOM 3472 C CA . VAL B 1 43 ? 47.589 25.303 18.227 1.00 26.04 45 VAL B CA 1
ATOM 3473 C C . VAL B 1 43 ? 48.771 25.003 17.317 1.00 28.39 45 VAL B C 1
ATOM 3474 O O . VAL B 1 43 ? 49.193 25.869 16.543 1.00 29.33 45 VAL B O 1
ATOM 3478 N N . TRP B 1 44 ? 49.319 23.794 17.425 1.00 26.26 46 TRP B N 1
ATOM 3479 C CA . TRP B 1 44 ? 50.521 23.423 16.698 1.00 26.42 46 TRP B CA 1
ATOM 3480 C C . TRP B 1 44 ? 50.343 22.025 16.135 1.00 30.29 46 TRP B C 1
ATOM 3481 O O . TRP B 1 44 ? 49.362 21.338 16.422 1.00 29.72 46 TRP B O 1
ATOM 3492 N N . GLY B 1 45 ? 51.305 21.600 15.328 1.00 31.07 47 GLY B N 1
ATOM 3493 C CA . GLY B 1 45 ? 51.189 20.309 14.681 1.00 30.86 47 GLY B CA 1
ATOM 3494 C C . GLY B 1 45 ? 52.146 20.213 13.505 1.00 28.78 47 GLY B C 1
ATOM 3495 O O . GLY B 1 45 ? 53.090 20.997 13.389 1.00 26.86 47 GLY B O 1
ATOM 3496 N N . TRP B 1 46 ? 51.857 19.246 12.632 1.00 30.98 48 TRP B N 1
ATOM 3497 C CA . TRP B 1 46 ? 52.772 18.846 11.575 1.00 30.84 48 TRP B CA 1
ATOM 3498 C C . TRP B 1 46 ? 52.053 18.781 10.232 1.00 33.13 48 TRP B C 1
ATOM 3499 O O . TRP B 1 46 ? 50.821 18.689 10.151 1.00 27.89 48 TRP B O 1
ATOM 3510 N N . SER B 1 47 ? 52.855 18.836 9.175 1.00 34.30 49 SER B N 1
ATOM 3511 C CA . SER B 1 47 ? 52.374 18.796 7.797 1.00 36.56 49 SER B CA 1
ATOM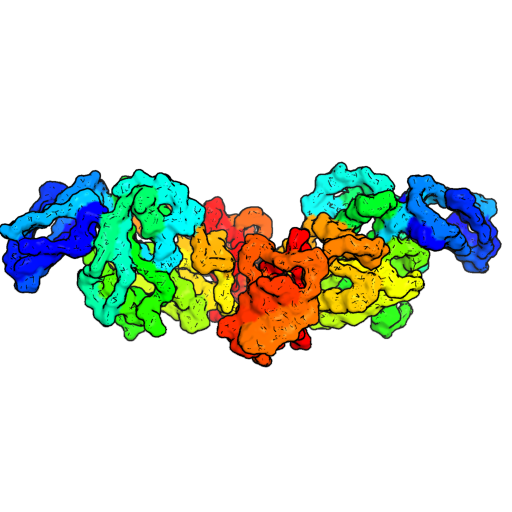 3512 C C . SER B 1 47 ? 53.584 18.645 6.883 1.00 39.43 49 SER B C 1
ATOM 3513 O O . SER B 1 47 ? 54.720 18.497 7.342 1.00 37.31 49 SER B O 1
ATOM 3516 N N . SER B 1 48 ? 53.333 18.701 5.581 1.00 43.60 50 SER B N 1
ATOM 3517 C CA . SER B 1 48 ? 54.430 18.795 4.635 1.00 43.57 50 SER B CA 1
ATOM 3518 C C . SER B 1 48 ? 55.210 20.082 4.887 1.00 42.44 50 SER B C 1
ATOM 3519 O O . SER B 1 48 ? 54.659 21.058 5.406 1.00 43.46 50 SER B O 1
ATOM 3522 N N . PRO B 1 49 ? 56.500 20.101 4.560 1.00 47.70 51 PRO B N 1
ATOM 3523 C CA . PRO B 1 49 ? 57.260 21.355 4.624 1.00 46.70 51 PRO B CA 1
ATOM 3524 C C . PRO B 1 49 ? 56.566 22.463 3.842 1.00 44.83 51 PRO B C 1
ATOM 3525 O O . PRO B 1 49 ? 56.056 22.247 2.739 1.00 48.12 51 PRO B O 1
ATOM 3529 N N . ASN B 1 50 ? 56.521 23.648 4.445 1.00 38.48 52 ASN B N 1
ATOM 3530 C CA . ASN B 1 50 ? 56.002 24.863 3.817 1.00 44.94 52 ASN B CA 1
ATOM 3531 C C . ASN B 1 50 ? 54.531 24.754 3.437 1.00 46.30 52 ASN B C 1
ATOM 3532 O O . ASN B 1 50 ? 54.039 25.546 2.624 1.00 46.55 52 ASN B O 1
ATOM 3537 N N . ALA B 1 51 ? 53.807 23.801 4.020 1.00 43.54 53 ALA B N 1
ATOM 3538 C CA . ALA B 1 51 ? 52.374 23.711 3.786 1.00 41.36 53 ALA B CA 1
ATOM 3539 C C . ALA B 1 51 ? 51.659 24.919 4.382 1.00 44.64 53 ALA B C 1
ATOM 3540 O O . ALA B 1 51 ? 51.971 25.366 5.491 1.00 41.90 53 ALA B O 1
ATOM 3542 N N . ALA B 1 52 ? 50.710 25.465 3.626 1.00 36.13 54 ALA B N 1
ATOM 3543 C CA . ALA B 1 52 ? 49.837 26.499 4.153 1.00 40.31 54 ALA B CA 1
ATOM 3544 C C . ALA B 1 52 ? 48.761 25.841 4.998 1.00 35.70 54 ALA B C 1
ATOM 3545 O O . ALA B 1 52 ? 48.087 24.915 4.541 1.00 36.27 54 ALA B O 1
ATOM 3547 N N . ILE B 1 53 ? 48.607 26.315 6.231 1.00 37.07 55 ILE B N 1
ATOM 3548 C CA . ILE B 1 53 ? 47.659 25.758 7.189 1.00 33.72 55 ILE B CA 1
ATOM 3549 C C . ILE B 1 53 ? 46.685 26.850 7.607 1.00 30.24 55 ILE B C 1
ATOM 3550 O O . ILE B 1 53 ? 47.088 27.988 7.867 1.00 33.99 55 ILE B O 1
ATOM 3555 N N . ALA B 1 54 ? 45.403 26.507 7.669 1.00 27.44 56 ALA B N 1
ATOM 3556 C CA . ALA B 1 54 ? 44.394 27.377 8.259 1.00 31.83 56 ALA B CA 1
ATOM 3557 C C . ALA B 1 54 ? 43.806 26.703 9.493 1.00 27.42 56 ALA B C 1
ATOM 3558 O O . ALA B 1 54 ? 43.492 25.509 9.462 1.00 28.78 56 ALA B O 1
ATOM 3560 N N . VAL B 1 55 ? 43.665 27.466 10.577 1.00 28.51 57 VAL B N 1
ATOM 3561 C CA . VAL B 1 55 ? 43.123 26.979 11.846 1.00 28.73 57 VAL B CA 1
ATOM 3562 C C . VAL B 1 55 ? 41.932 27.853 12.227 1.00 31.51 57 VAL B C 1
ATOM 3563 O O . VAL B 1 55 ? 42.064 29.079 12.311 1.00 32.62 57 VAL B O 1
ATOM 3567 N N . SER B 1 56 ? 40.779 27.222 12.472 1.00 28.55 58 SER B N 1
ATOM 3568 C CA . SER B 1 56 ? 39.547 27.915 12.837 1.00 28.00 58 SER B CA 1
ATOM 3569 C C . SER B 1 56 ? 39.059 27.477 14.214 1.00 30.15 58 SER B C 1
ATOM 3570 O O . SER B 1 56 ? 39.059 26.282 14.536 1.00 27.28 58 SER B O 1
ATOM 3573 N N . PHE B 1 57 ? 38.605 28.447 15.008 1.00 29.98 59 PHE B N 1
ATOM 3574 C CA . PHE B 1 57 ? 38.001 28.159 16.301 1.00 29.83 59 PHE B CA 1
ATOM 3575 C C . PHE B 1 57 ? 37.018 29.267 16.648 1.00 30.89 59 PHE B C 1
ATOM 3576 O O . PHE B 1 57 ? 37.415 30.431 16.752 1.00 30.94 59 PHE B O 1
ATOM 3584 N N . ASP B 1 58 ? 35.751 28.901 16.839 1.00 28.69 60 ASP B N 1
ATOM 3585 C CA . ASP B 1 58 ? 34.709 29.825 17.292 1.00 34.22 60 ASP B CA 1
ATOM 3586 C C . ASP B 1 58 ? 34.721 31.136 16.498 1.00 32.10 60 ASP B C 1
ATOM 3587 O O . ASP B 1 58 ? 34.692 32.236 17.056 1.00 30.00 60 ASP B O 1
ATOM 3592 N N . GLY B 1 59 ? 34.783 31.009 15.179 1.00 33.04 61 GLY B N 1
ATOM 3593 C CA . GLY B 1 59 ? 34.700 32.153 14.298 1.00 32.62 61 GLY B CA 1
ATOM 3594 C C . GLY B 1 59 ? 35.982 32.928 14.100 1.00 38.12 61 GLY B C 1
ATOM 3595 O O . GLY B 1 59 ? 35.974 33.924 13.367 1.00 42.71 61 GLY B O 1
ATOM 3596 N N . LYS B 1 60 ? 37.080 32.527 14.726 1.00 36.30 62 LYS B N 1
ATOM 3597 C CA . LYS B 1 60 ? 38.370 33.138 14.452 1.00 31.79 62 LYS B CA 1
ATOM 3598 C C . LYS B 1 60 ? 39.179 32.202 13.567 1.00 32.32 62 LYS B C 1
ATOM 3599 O O . LYS B 1 60 ? 39.114 30.977 13.713 1.00 30.93 62 LYS B O 1
ATOM 3605 N N . ARG B 1 61 ? 39.925 32.784 12.634 1.00 32.25 63 ARG B N 1
ATOM 3606 C CA . ARG B 1 61 ? 40.620 32.018 11.608 1.00 33.22 63 ARG B CA 1
ATOM 3607 C C . ARG B 1 61 ? 42.018 32.583 11.457 1.00 38.06 63 ARG B C 1
ATOM 3608 O O . ARG B 1 61 ? 42.180 33.750 11.093 1.00 47.49 63 ARG B O 1
ATOM 3616 N N . ALA B 1 62 ? 43.020 31.762 11.734 1.00 35.00 64 ALA B N 1
ATOM 3617 C CA . ALA B 1 62 ? 44.411 32.164 11.620 1.00 37.70 64 ALA B CA 1
ATOM 3618 C C . ALA B 1 62 ? 45.115 31.243 10.637 1.00 37.44 64 ALA B C 1
ATOM 3619 O O . ALA B 1 62 ? 44.905 30.026 10.653 1.00 40.59 64 ALA B O 1
ATOM 3621 N N . THR B 1 63 ? 45.931 31.826 9.767 1.00 36.12 65 THR B N 1
ATOM 3622 C CA . THR B 1 63 ? 46.686 31.064 8.786 1.00 39.21 65 THR B CA 1
ATOM 3623 C C . THR B 1 63 ? 48.177 31.208 9.061 1.00 40.80 65 THR B C 1
ATOM 3624 O O . THR B 1 63 ? 48.629 32.188 9.663 1.00 41.68 65 THR B O 1
ATOM 3628 N N . VAL B 1 64 ? 48.942 30.213 8.617 1.00 35.52 66 VAL B N 1
ATOM 3629 C CA . VAL B 1 64 ? 50.377 30.182 8.858 1.00 36.45 66 VAL B CA 1
ATOM 3630 C C . VAL B 1 64 ? 50.982 29.208 7.863 1.00 38.94 66 VAL B C 1
ATOM 3631 O O . VAL B 1 64 ? 50.294 28.339 7.322 1.00 41.00 66 VAL B O 1
ATOM 3635 N N . LYS B 1 65 ? 52.271 29.361 7.605 1.00 38.27 67 LYS B N 1
ATOM 3636 C CA . LYS B 1 65 ? 52.996 28.472 6.718 1.00 41.26 67 LYS B CA 1
ATOM 3637 C C . LYS B 1 65 ? 53.900 27.595 7.568 1.00 39.20 67 LYS B C 1
ATOM 3638 O O . LYS B 1 65 ? 54.572 28.092 8.475 1.00 42.04 67 LYS B O 1
ATOM 3644 N N . ALA B 1 66 ? 53.894 26.295 7.300 1.00 35.38 68 ALA B N 1
ATOM 3645 C CA . ALA B 1 66 ? 54.796 25.414 8.020 1.00 44.61 68 ALA B CA 1
ATOM 3646 C C . ALA B 1 66 ? 56.236 25.701 7.604 1.00 46.55 68 ALA B C 1
ATOM 3647 O O . ALA B 1 66 ? 56.501 26.265 6.539 1.00 44.03 68 ALA B O 1
ATOM 3649 N N . ASP B 1 67 ? 57.173 25.332 8.469 1.00 48.87 69 ASP B N 1
ATOM 3650 C CA . ASP B 1 67 ? 58.581 25.542 8.161 1.00 47.56 69 ASP B CA 1
ATOM 3651 C C . ASP B 1 67 ? 59.090 24.394 7.285 1.00 46.55 69 ASP B C 1
ATOM 3652 O O . ASP B 1 67 ? 58.330 23.528 6.837 1.00 42.71 69 ASP B O 1
ATOM 3657 N N . ALA B 1 68 ? 60.403 24.380 7.040 1.00 53.31 70 ALA B N 1
ATOM 3658 C CA . ALA B 1 68 ? 61.001 23.323 6.229 1.00 50.00 70 ALA B CA 1
ATOM 3659 C C . ALA B 1 68 ? 60.888 21.965 6.906 1.00 49.02 70 ALA B C 1
ATOM 3660 O O . ALA B 1 68 ? 60.837 20.940 6.219 1.00 50.97 70 ALA B O 1
ATOM 3662 N N . THR B 1 69 ? 60.839 21.939 8.243 1.00 48.83 71 THR B N 1
ATOM 3663 C CA . THR B 1 69 ? 60.648 20.694 8.984 1.00 49.61 71 THR B CA 1
ATOM 3664 C C . THR B 1 69 ? 59.281 20.075 8.732 1.00 50.55 71 THR B C 1
ATOM 3665 O O . THR B 1 69 ? 59.114 18.862 8.906 1.00 51.12 71 THR B O 1
ATOM 3669 N N . GLY B 1 70 ? 58.297 20.873 8.340 1.00 46.86 72 GLY B N 1
ATOM 3670 C CA . GLY B 1 70 ? 56.926 20.418 8.391 1.00 42.87 72 GLY B CA 1
ATOM 3671 C C . GLY B 1 70 ? 56.253 20.648 9.723 1.00 41.77 72 GLY B C 1
ATOM 3672 O O . GLY B 1 70 ? 55.304 19.929 10.063 1.00 42.33 72 GLY B O 1
ATOM 3673 N N . GLN B 1 71 ? 56.722 21.615 10.499 1.00 39.41 73 GLN B N 1
ATOM 3674 C CA . GLN B 1 71 ? 56.086 21.996 11.746 1.00 39.81 73 GLN B CA 1
ATOM 3675 C C . GLN B 1 71 ? 55.372 23.319 11.549 1.00 34.88 73 GLN B C 1
ATOM 3676 O O . GLN B 1 71 ? 55.817 24.165 10.773 1.00 41.49 73 GLN B O 1
ATOM 3682 N N . TRP B 1 72 ? 54.267 23.495 12.260 1.00 30.18 74 TRP B N 1
ATOM 3683 C CA . TRP B 1 72 ? 53.534 24.747 12.194 1.00 33.69 74 TRP B CA 1
ATOM 3684 C C . TRP B 1 72 ? 52.938 25.029 13.559 1.00 29.50 74 TRP B C 1
ATOM 3685 O O . TRP B 1 72 ? 52.664 24.108 14.334 1.00 31.99 74 TRP B O 1
ATOM 3696 N N . LYS B 1 73 ? 52.749 26.310 13.848 1.00 30.94 75 LYS B N 1
ATOM 3697 C CA . LYS B 1 73 ? 52.064 26.695 15.070 1.00 30.28 75 LYS B CA 1
ATOM 3698 C C . LYS B 1 73 ? 51.430 28.052 14.856 1.00 31.14 75 LYS B C 1
ATOM 3699 O O . LYS B 1 73 ? 51.882 28.842 14.022 1.00 33.95 75 LYS B O 1
ATOM 3705 N N . VAL B 1 74 ? 50.351 28.294 15.599 1.00 31.97 76 VAL B N 1
ATOM 3706 C CA . VAL B 1 74 ? 49.636 29.561 15.563 1.00 33.02 76 VAL B CA 1
ATOM 3707 C C . VAL B 1 74 ? 49.093 29.828 16.958 1.00 34.76 76 VAL B C 1
ATOM 3708 O O . VAL B 1 74 ? 48.887 28.908 17.756 1.00 33.03 76 VAL B O 1
ATOM 3712 N N . ARG B 1 75 ? 48.868 31.100 17.259 1.00 31.81 77 ARG B N 1
ATOM 3713 C CA . ARG B 1 75 ? 48.343 31.515 18.557 1.00 32.90 77 ARG B CA 1
ATOM 3714 C C . ARG B 1 75 ? 46.981 32.150 18.331 1.00 32.64 77 ARG B C 1
ATOM 3715 O O . ARG B 1 75 ? 46.880 33.199 17.688 1.00 36.41 77 ARG B O 1
ATOM 3723 N N . LEU B 1 76 ? 45.944 31.507 18.828 1.00 29.51 78 LEU B N 1
ATOM 3724 C CA . LEU B 1 76 ? 44.605 32.055 18.723 1.00 26.64 78 LEU B CA 1
ATOM 3725 C C . LEU B 1 76 ? 44.342 33.020 19.871 1.00 27.38 78 LEU B C 1
ATOM 3726 O O . LEU B 1 76 ? 45.056 33.009 20.876 1.00 29.72 78 LEU B O 1
ATOM 3731 N N . PRO B 1 77 ? 43.336 33.884 19.743 1.00 27.93 79 PRO B N 1
ATOM 3732 C CA . PRO B 1 77 ? 43.052 34.847 20.812 1.00 29.26 79 PRO B CA 1
ATOM 3733 C C . PRO B 1 77 ? 42.698 34.164 22.121 1.00 29.30 79 PRO B C 1
ATOM 3734 O O . PRO B 1 77 ? 42.136 33.066 22.145 1.00 30.40 79 PRO B O 1
ATOM 3738 N N . ALA B 1 78 ? 43.015 34.846 23.215 1.00 27.52 80 ALA B N 1
ATOM 3739 C CA . ALA B 1 78 ? 42.509 34.446 24.520 1.00 27.86 80 ALA B CA 1
ATOM 3740 C C . ALA B 1 78 ? 40.989 34.365 24.475 1.00 29.45 80 ALA B C 1
ATOM 3741 O O . ALA B 1 78 ? 40.315 35.267 23.970 1.00 27.26 80 ALA B O 1
ATOM 3743 N N . HIS B 1 79 ? 40.448 33.271 24.990 1.00 27.85 81 HIS B N 1
ATOM 3744 C CA . HIS B 1 79 ? 39.030 32.983 24.884 1.00 27.13 81 HIS B CA 1
ATOM 3745 C C . HIS B 1 79 ? 38.441 32.791 26.279 1.00 27.58 81 HIS B C 1
ATOM 3746 O O . HIS B 1 79 ? 39.110 32.294 27.192 1.00 30.59 81 HIS B O 1
ATOM 3753 N N . ALA B 1 80 ? 37.188 33.207 26.448 1.00 28.35 82 ALA B N 1
ATOM 3754 C CA . ALA B 1 80 ? 36.488 33.027 27.713 1.00 23.91 82 ALA B CA 1
ATOM 3755 C C . ALA B 1 80 ? 35.879 31.627 27.774 1.00 21.03 82 ALA B C 1
ATOM 3756 O O . ALA B 1 80 ? 35.808 30.915 26.773 1.00 23.20 82 ALA B O 1
ATOM 3758 N N . ALA B 1 81 ? 35.423 31.237 28.962 1.00 25.56 83 ALA B N 1
ATOM 3759 C CA . ALA B 1 81 ? 34.917 29.880 29.146 1.00 23.54 83 ALA B CA 1
ATOM 3760 C C . ALA B 1 81 ? 33.684 29.641 28.287 1.00 22.25 83 ALA B C 1
ATOM 3761 O O . ALA B 1 81 ? 32.854 30.539 28.104 1.00 25.91 83 ALA B O 1
ATOM 3763 N N . GLY B 1 82 ? 33.555 28.423 27.767 1.00 23.32 84 GLY B N 1
ATOM 3764 C CA . GLY B 1 82 ? 32.431 28.106 26.904 1.00 26.12 84 GLY B CA 1
ATOM 3765 C C . GLY B 1 82 ? 32.631 26.789 26.181 1.00 25.19 84 GLY B C 1
ATOM 3766 O O . GLY B 1 82 ? 33.558 26.025 26.471 1.00 26.22 84 GLY B O 1
ATOM 3767 N N . GLY B 1 83 ? 31.748 26.551 25.214 1.00 29.66 85 GLY B N 1
ATOM 3768 C CA . GLY B 1 83 ? 31.744 25.316 24.465 1.00 28.29 85 GLY B CA 1
ATOM 3769 C C . GLY B 1 83 ? 30.376 24.660 24.410 1.00 28.85 85 GLY B C 1
ATOM 3770 O O . GLY B 1 83 ? 29.422 25.094 25.063 1.00 30.36 85 GLY B O 1
ATOM 3771 N N . PRO B 1 84 ? 30.260 23.577 23.636 1.00 24.29 86 PRO B N 1
ATOM 3772 C CA . PRO B 1 84 ? 31.367 22.967 22.890 1.00 29.76 86 PRO B CA 1
ATOM 3773 C C . PRO B 1 84 ? 31.660 23.637 21.545 1.00 28.40 86 PRO B C 1
ATOM 3774 O O . PRO B 1 84 ? 30.747 24.089 20.858 1.00 30.00 86 PRO B O 1
ATOM 3778 N N . TYR B 1 85 ? 32.938 23.688 21.182 1.00 26.62 87 TYR B N 1
ATOM 3779 C CA . TYR B 1 85 ? 33.387 24.259 19.925 1.00 23.36 87 TYR B CA 1
ATOM 3780 C C . TYR B 1 85 ? 34.056 23.189 19.079 1.00 28.39 87 TYR B C 1
ATOM 3781 O O . TYR B 1 85 ? 34.480 22.145 19.583 1.00 27.27 87 TYR B O 1
ATOM 3790 N N . VAL B 1 86 ? 34.172 23.474 17.786 1.00 29.57 88 VAL B N 1
ATOM 3791 C CA . VAL B 1 86 ? 34.881 22.612 16.849 1.00 27.73 88 VAL B CA 1
ATOM 3792 C C . VAL B 1 86 ? 36.133 23.337 16.394 1.00 26.40 88 VAL B C 1
ATOM 3793 O O . VAL B 1 86 ? 36.071 24.494 15.967 1.00 30.12 88 VAL B O 1
ATOM 3797 N N . LEU B 1 87 ? 37.266 22.668 16.517 1.00 29.74 89 LEU B N 1
ATOM 3798 C CA . LEU B 1 87 ? 38.554 23.199 16.098 1.00 25.42 89 LEU B CA 1
ATOM 3799 C C . LEU B 1 87 ? 38.883 22.558 14.758 1.00 28.11 89 LEU B C 1
ATOM 3800 O O . LEU B 1 87 ? 39.042 21.337 14.678 1.00 31.81 89 LEU B O 1
ATOM 3805 N N . ARG B 1 88 ? 38.961 23.374 13.708 1.00 27.53 90 ARG B N 1
ATOM 3806 C CA . ARG B 1 88 ? 39.172 22.895 12.350 1.00 28.57 90 ARG B CA 1
ATOM 3807 C C . ARG B 1 88 ? 40.569 23.264 11.901 1.00 26.13 90 ARG B C 1
ATOM 3808 O O . ARG B 1 88 ? 41.007 24.406 12.079 1.00 27.27 90 ARG B O 1
ATOM 3816 N N . VAL B 1 89 ? 41.255 22.307 11.300 1.00 27.00 91 VAL B N 1
ATOM 3817 C CA . VAL B 1 89 ? 42.560 22.547 10.717 1.00 24.68 91 VAL B CA 1
ATOM 3818 C C . VAL B 1 89 ? 42.462 22.176 9.251 1.00 27.74 91 VAL B C 1
ATOM 3819 O O . VAL B 1 89 ? 42.113 21.039 8.915 1.00 32.93 91 VAL B O 1
ATOM 3823 N N . GLN B 1 90 ? 42.773 23.125 8.387 1.00 28.89 92 GLN B N 1
ATOM 3824 C CA . GLN B 1 90 ? 42.626 22.963 6.948 1.00 34.88 92 GLN B CA 1
ATOM 3825 C C . GLN B 1 90 ? 44.001 23.035 6.295 1.00 36.00 92 GLN B C 1
ATOM 3826 O O . GLN B 1 90 ? 44.744 24.002 6.506 1.00 35.86 92 GLN B O 1
ATOM 3832 N N . GLY B 1 91 ? 44.344 22.002 5.532 1.00 36.82 93 GLY B N 1
ATOM 3833 C CA . GLY B 1 91 ? 45.460 22.061 4.606 1.00 35.80 93 GLY B CA 1
ATOM 3834 C C . GLY B 1 91 ? 44.954 21.826 3.195 1.00 44.22 93 GLY B C 1
ATOM 3835 O O . GLY B 1 91 ? 43.738 21.736 2.990 1.00 39.72 93 GLY B O 1
ATOM 3836 N N . ASP B 1 92 ? 45.860 21.716 2.215 1.00 46.22 94 ASP B N 1
ATOM 3837 C CA . ASP B 1 92 ? 45.437 21.453 0.841 1.00 44.77 94 ASP B CA 1
ATOM 3838 C C . ASP B 1 92 ? 44.963 20.016 0.635 1.00 43.99 94 ASP B C 1
ATOM 3839 O O . ASP B 1 92 ? 44.270 19.741 -0.352 1.00 46.05 94 ASP B O 1
ATOM 3844 N N . GLY B 1 93 ? 45.318 19.097 1.531 1.00 44.83 95 GLY B N 1
ATOM 3845 C CA . GLY B 1 93 ? 44.864 17.724 1.430 1.00 42.39 95 GLY B CA 1
ATOM 3846 C C . GLY B 1 93 ? 43.557 17.423 2.122 1.00 45.17 95 GLY B C 1
ATOM 3847 O O . GLY B 1 93 ? 42.974 16.354 1.905 1.00 47.73 95 GLY B O 1
ATOM 3848 N N . GLY B 1 94 ? 43.072 18.332 2.946 1.00 36.76 96 GLY B N 1
ATOM 3849 C CA . GLY B 1 94 ? 41.817 18.115 3.631 1.00 38.00 96 GLY B CA 1
ATOM 3850 C C . GLY B 1 94 ? 41.792 18.851 4.955 1.00 35.75 96 GLY B C 1
ATOM 3851 O O . GLY B 1 94 ? 42.700 19.597 5.305 1.00 33.77 96 GLY B O 1
ATOM 3852 N N . GLU B 1 95 ? 40.708 18.624 5.678 1.00 29.45 97 GLU B N 1
ATOM 3853 C CA . GLU B 1 95 ? 40.471 19.249 6.963 1.00 30.51 97 GLU B CA 1
ATOM 3854 C C . GLU B 1 95 ? 40.485 18.199 8.052 1.00 27.39 97 GLU B C 1
ATOM 3855 O O . GLU B 1 95 ? 40.053 17.062 7.839 1.00 28.09 97 GLU B O 1
ATOM 3861 N N . LEU B 1 96 ? 40.996 18.592 9.206 1.00 28.63 98 LEU B N 1
ATOM 3862 C CA . LEU B 1 96 ? 40.791 17.887 10.454 1.00 28.85 98 LEU B CA 1
ATOM 3863 C C . LEU B 1 96 ? 39.759 18.662 11.241 1.00 25.91 98 LEU B C 1
ATOM 3864 O O . LEU B 1 96 ? 39.738 19.895 11.194 1.00 28.83 98 LEU B O 1
ATOM 3869 N N . GLN B 1 97 ? 38.910 17.953 11.967 1.00 30.21 99 GLN B N 1
ATOM 3870 C CA . GLN B 1 97 ? 37.984 18.617 12.870 1.00 29.44 99 GLN B CA 1
ATOM 3871 C C . GLN B 1 97 ? 38.054 17.956 14.234 1.00 28.67 99 GLN B C 1
ATOM 3872 O O . GLN B 1 97 ? 37.972 16.727 14.351 1.00 30.04 99 GLN B O 1
ATOM 3878 N N . VAL B 1 98 ? 38.223 18.778 15.254 1.00 27.26 100 VAL B N 1
ATOM 3879 C CA . VAL B 1 98 ? 38.315 18.330 16.632 1.00 28.09 100 VAL B CA 1
ATOM 3880 C C . VAL B 1 98 ? 37.022 18.749 17.324 1.00 26.68 100 VAL B C 1
ATOM 3881 O O . VAL B 1 98 ? 36.754 19.943 17.491 1.00 27.66 100 VAL B O 1
ATOM 3885 N N . ARG B 1 99 ? 36.229 17.764 17.728 1.00 28.68 101 ARG B N 1
ATOM 3886 C CA . ARG B 1 99 ? 34.879 17.963 18.227 1.00 23.95 101 ARG B CA 1
ATOM 3887 C C . ARG B 1 99 ? 34.860 18.154 19.740 1.00 27.04 101 ARG B C 1
ATOM 3888 O O . ARG B 1 99 ? 35.786 17.754 20.461 1.00 24.93 101 ARG B O 1
ATOM 3896 N N . ASP B 1 100 ? 33.775 18.777 20.214 1.00 22.94 102 ASP B N 1
ATOM 3897 C CA . ASP B 1 100 ? 33.418 18.780 21.634 1.00 24.85 102 ASP B CA 1
ATOM 3898 C C . ASP B 1 100 ? 34.504 19.431 22.490 1.00 26.25 102 ASP B C 1
ATOM 3899 O O . ASP B 1 100 ? 34.820 18.963 23.583 1.00 26.81 102 ASP B O 1
ATOM 3904 N N . VAL B 1 101 ? 35.082 20.520 21.988 1.00 26.98 103 VAL B N 1
ATOM 3905 C CA . VAL B 1 101 ? 36.147 21.238 22.682 1.00 20.75 103 VAL B CA 1
ATOM 3906 C C . VAL B 1 101 ? 35.534 22.270 23.615 1.00 23.91 103 VAL B C 1
ATOM 3907 O O . VAL B 1 101 ? 34.743 23.113 23.181 1.00 25.20 103 VAL B O 1
ATOM 3911 N N . LEU B 1 102 ? 35.917 22.224 24.887 1.00 21.59 104 LEU B N 1
ATOM 3912 C CA . LEU B 1 102 ? 35.534 23.241 25.854 1.00 23.69 104 LEU B CA 1
ATOM 3913 C C . LEU B 1 102 ? 36.710 24.167 26.146 1.00 22.00 104 LEU B C 1
ATOM 3914 O O . LEU B 1 102 ? 37.871 23.830 25.913 1.00 20.82 104 LEU B O 1
ATOM 3919 N N . VAL B 1 103 ? 36.384 25.357 26.640 1.00 20.55 105 VAL B N 1
ATOM 3920 C CA . VAL B 1 103 ? 37.361 26.329 27.108 1.00 19.42 105 VAL B CA 1
ATOM 3921 C C . VAL B 1 103 ? 37.089 26.543 28.586 1.00 22.86 105 VAL B C 1
ATOM 3922 O O . VAL B 1 103 ? 35.967 26.887 28.971 1.00 21.85 105 VAL B O 1
ATOM 3926 N N . GLY B 1 104 ? 38.103 26.313 29.414 1.00 21.29 106 GLY B N 1
ATOM 3927 C CA . GLY B 1 104 ? 37.933 26.414 30.847 1.00 21.08 106 GLY B CA 1
ATOM 3928 C C . GLY B 1 104 ? 39.279 26.418 31.531 1.00 24.41 106 GLY B C 1
ATOM 3929 O O . GLY B 1 104 ? 40.250 26.946 30.976 1.00 21.27 106 GLY B O 1
ATOM 3930 N N . ASP B 1 105 ? 39.381 25.819 32.712 1.00 18.92 107 ASP B N 1
ATOM 3931 C CA . ASP B 1 105 ? 40.654 25.777 33.428 1.00 22.14 107 ASP B CA 1
ATOM 3932 C C . ASP B 1 105 ? 41.215 24.363 33.367 1.00 21.33 107 ASP B C 1
ATOM 3933 O O . ASP B 1 105 ? 40.504 23.402 33.656 1.00 20.53 107 ASP B O 1
ATOM 3938 N N . VAL B 1 106 ? 42.483 24.245 32.980 1.00 22.14 108 VAL B N 1
ATOM 3939 C CA . VAL B 1 106 ? 43.172 22.968 32.851 1.00 18.87 108 VAL B CA 1
ATOM 3940 C C . VAL B 1 106 ? 44.171 22.864 33.988 1.00 20.22 108 VAL B C 1
ATOM 3941 O O . VAL B 1 106 ? 44.995 23.764 34.176 1.00 17.20 108 VAL B O 1
ATOM 3945 N N . TRP B 1 107 ? 44.102 21.771 34.743 1.00 19.23 109 TRP B N 1
ATOM 3946 C CA . TRP B 1 107 ? 45.015 21.522 35.850 1.00 18.24 109 TRP B CA 1
ATOM 3947 C C . TRP B 1 107 ? 45.831 20.275 35.554 1.00 17.28 109 TRP B C 1
ATOM 3948 O O . TRP B 1 107 ? 45.278 19.245 35.164 1.00 16.95 109 TRP B O 1
ATOM 3959 N N . LEU B 1 108 ? 47.141 20.375 35.725 1.00 18.05 110 LEU B N 1
ATOM 3960 C CA . LEU B 1 108 ? 48.025 19.227 35.632 1.00 16.36 110 LEU B CA 1
ATOM 3961 C C . LEU B 1 108 ? 48.088 18.531 36.992 1.00 21.71 110 LEU B C 1
ATOM 3962 O O . LEU B 1 108 ? 48.378 19.170 38.010 1.00 20.19 110 LEU B O 1
ATOM 3967 N N . ALA B 1 109 ? 47.810 17.226 37.004 1.00 18.87 111 ALA B N 1
ATOM 3968 C CA . ALA B 1 109 ? 47.771 16.416 38.224 1.00 20.14 111 ALA B CA 1
ATOM 3969 C C . ALA B 1 109 ? 48.870 15.363 38.166 1.00 15.33 111 ALA B C 1
ATOM 3970 O O . ALA B 1 109 ? 48.844 14.494 37.289 1.00 18.98 111 ALA B O 1
ATOM 3972 N N . GLY B 1 110 ? 49.816 15.412 39.110 1.00 15.85 112 GLY B N 1
ATOM 3973 C CA . GLY B 1 110 ? 50.996 14.578 39.040 1.00 15.86 112 GLY B CA 1
ATOM 3974 C C . GLY B 1 110 ? 51.242 13.830 40.340 1.00 17.86 112 GLY B C 1
ATOM 3975 O O . GLY B 1 110 ? 50.671 14.152 41.389 1.00 16.30 112 GLY B O 1
ATOM 3976 N N . GLY B 1 111 ? 52.128 12.818 40.258 1.00 21.43 113 GLY B N 1
ATOM 3977 C CA . GLY B 1 111 ? 52.670 12.189 41.445 1.00 15.33 113 GLY B CA 1
ATOM 3978 C C . GLY B 1 111 ? 52.621 10.683 41.355 1.00 18.10 113 GLY B C 1
ATOM 3979 O O . GLY B 1 111 ? 52.579 10.105 40.264 1.00 19.64 113 GLY B O 1
ATOM 3980 N N . GLN B 1 112 ? 52.655 10.027 42.512 1.00 17.48 114 GLN B N 1
ATOM 3981 C CA . GLN B 1 112 ? 52.644 8.568 42.519 1.00 18.43 114 GLN B CA 1
ATOM 3982 C C . GLN B 1 112 ? 51.234 8.042 42.827 1.00 20.07 114 GLN B C 1
ATOM 3983 O O . GLN B 1 112 ? 50.254 8.675 42.456 1.00 19.39 114 GLN B O 1
ATOM 4005 N N . ASN B 1 114 ? 48.838 7.646 45.075 1.00 20.06 116 ASN B N 1
ATOM 4006 C CA . ASN B 1 114 ? 47.693 8.272 45.721 1.00 19.99 116 ASN B CA 1
ATOM 4007 C C . ASN B 1 114 ? 47.067 9.362 44.838 1.00 20.82 116 ASN B C 1
ATOM 4008 O O . ASN B 1 114 ? 45.911 9.720 45.024 1.00 18.57 116 ASN B O 1
ATOM 4013 N N . MET B 1 115 ? 47.834 9.886 43.879 1.00 16.91 117 MET B N 1
ATOM 4014 C CA . MET B 1 115 ? 47.220 10.667 42.814 1.00 21.18 117 MET B CA 1
ATOM 4015 C C . MET B 1 115 ? 46.715 9.776 41.694 1.00 19.66 117 MET B C 1
ATOM 4016 O O . MET B 1 115 ? 45.701 10.088 41.076 1.00 18.93 117 MET B O 1
ATOM 4021 N N . GLU B 1 116 ? 47.426 8.684 41.416 1.00 22.62 118 GLU B N 1
ATOM 4022 C CA . GLU B 1 116 ? 46.998 7.741 40.388 1.00 25.77 118 GLU B CA 1
ATOM 4023 C C . GLU B 1 116 ? 45.684 7.068 40.761 1.00 22.75 118 GLU B C 1
ATOM 4024 O O . GLU B 1 116 ? 44.882 6.729 39.876 1.00 22.69 118 GLU B O 1
ATOM 4030 N N . TRP B 1 117 ? 45.449 6.894 42.065 1.00 19.42 119 TRP B N 1
ATOM 4031 C CA . TRP B 1 117 ? 44.362 6.112 42.627 1.00 20.18 119 TRP B CA 1
ATOM 4032 C C . TRP B 1 117 ? 43.038 6.501 41.978 1.00 20.73 119 TRP B C 1
ATOM 4033 O O . TRP B 1 117 ? 42.674 7.687 42.005 1.00 21.26 119 TRP B O 1
ATOM 4044 N N . PRO B 1 118 ? 42.304 5.558 41.391 1.00 22.78 120 PRO B N 1
ATOM 4045 C CA . PRO B 1 118 ? 41.124 5.926 40.598 1.00 24.97 120 PRO B CA 1
ATOM 4046 C C . PRO B 1 118 ? 39.855 6.053 41.426 1.00 18.64 120 PRO B C 1
ATOM 4047 O O . PRO B 1 118 ? 39.682 5.421 42.465 1.00 19.85 120 PRO B O 1
ATOM 4051 N N . LEU B 1 119 ? 38.960 6.899 40.917 1.00 20.95 121 LEU B N 1
ATOM 4052 C CA . LEU B 1 119 ? 37.713 7.204 41.607 1.00 22.26 121 LEU B CA 1
ATOM 4053 C C . LEU B 1 119 ? 36.931 5.949 41.947 1.00 23.13 121 LEU B C 1
ATOM 4054 O O . LEU B 1 119 ? 36.184 5.928 42.936 1.00 25.59 121 LEU B O 1
ATOM 4059 N N . ALA B 1 120 ? 37.075 4.898 41.143 1.00 19.94 122 ALA B N 1
ATOM 4060 C CA . ALA B 1 120 ? 36.291 3.689 41.381 1.00 26.43 122 ALA B CA 1
ATOM 4061 C C . ALA B 1 120 ? 36.690 3.016 42.677 1.00 29.22 122 ALA B C 1
ATOM 4062 O O . ALA B 1 120 ? 35.878 2.292 43.261 1.00 32.86 122 ALA B O 1
ATOM 4064 N N . GLN B 1 121 ? 37.911 3.262 43.143 1.00 29.53 123 GLN B N 1
ATOM 4065 C CA . GLN B 1 121 ? 38.441 2.679 44.365 1.00 28.58 123 GLN B CA 1
ATOM 4066 C C . GLN B 1 121 ? 38.468 3.677 45.515 1.00 26.32 123 GLN B C 1
ATOM 4067 O O . GLN B 1 121 ? 39.040 3.382 46.570 1.00 26.27 123 GLN B O 1
ATOM 4073 N N . ALA B 1 122 ? 37.867 4.850 45.329 1.00 25.26 124 ALA B N 1
ATOM 4074 C CA . ALA B 1 122 ? 37.688 5.798 46.419 1.00 28.53 124 ALA B CA 1
ATOM 4075 C C . ALA B 1 122 ? 36.634 5.281 47.392 1.00 32.29 124 ALA B C 1
ATOM 4076 O O . ALA B 1 122 ? 35.831 4.400 47.072 1.00 32.13 124 ALA B O 1
ATOM 4078 N N . SER B 1 123 ? 36.631 5.863 48.591 1.00 30.06 125 SER B N 1
ATOM 4079 C CA . SER B 1 123 ? 35.746 5.379 49.651 1.00 36.57 125 SER B CA 1
ATOM 4080 C C . SER B 1 123 ? 34.279 5.473 49.250 1.00 41.07 125 SER B C 1
ATOM 4081 O O . SER B 1 123 ? 33.474 4.603 49.605 1.00 44.42 125 SER B O 1
ATOM 4084 N N . ASP B 1 124 ? 33.909 6.519 48.513 1.00 36.37 126 ASP B N 1
ATOM 4085 C CA . ASP B 1 124 ? 32.573 6.647 47.945 1.00 43.45 126 ASP B CA 1
ATOM 4086 C C . ASP B 1 124 ? 32.566 6.348 46.455 1.00 41.57 126 ASP B C 1
ATOM 4087 O O . ASP B 1 124 ? 31.751 6.912 45.716 1.00 41.35 126 ASP B O 1
ATOM 4092 N N . GLY B 1 125 ? 33.464 5.465 46.015 1.00 39.80 127 GLY B N 1
ATOM 4093 C CA . GLY B 1 125 ? 33.761 5.254 44.618 1.00 37.68 127 GLY B CA 1
ATOM 4094 C C . GLY B 1 125 ? 32.553 5.040 43.733 1.00 36.38 127 GLY B C 1
ATOM 4095 O O . GLY B 1 125 ? 32.165 5.916 42.952 1.00 36.92 127 GLY B O 1
ATOM 4096 N N . PRO B 1 126 ? 31.935 3.863 43.838 1.00 40.80 128 PRO B N 1
ATOM 4097 C CA . PRO B 1 126 ? 30.772 3.567 42.983 1.00 39.25 128 PRO B CA 1
ATOM 4098 C C . PRO B 1 126 ? 29.676 4.625 43.044 1.00 35.38 128 PRO B C 1
ATOM 4099 O O . PRO B 1 126 ? 29.088 4.958 42.007 1.00 35.36 128 PRO B O 1
ATOM 4103 N N . GLN B 1 127 ? 29.390 5.170 44.231 1.00 38.16 129 GLN B N 1
ATOM 4104 C CA . GLN B 1 127 ? 28.344 6.187 44.342 1.00 38.50 129 GLN B CA 1
ATOM 4105 C C . GLN B 1 127 ? 28.791 7.518 43.754 1.00 35.64 129 GLN B C 1
ATOM 4106 O O . GLN B 1 127 ? 27.967 8.252 43.195 1.00 31.18 129 GLN B O 1
ATOM 4112 N N . ALA B 1 128 ? 30.078 7.854 43.896 1.00 35.34 130 ALA B N 1
ATOM 4113 C CA . ALA B 1 128 ? 30.607 9.058 43.265 1.00 30.35 130 ALA B CA 1
ATOM 4114 C C . ALA B 1 128 ? 30.673 8.892 41.755 1.00 28.24 130 ALA B C 1
ATOM 4115 O O . ALA B 1 128 ? 30.369 9.827 41.008 1.00 29.16 130 ALA B O 1
ATOM 4117 N N . VAL B 1 129 ? 31.049 7.700 41.286 1.00 32.03 131 VAL B N 1
ATOM 4118 C CA . VAL B 1 129 ? 30.999 7.413 39.852 1.00 29.81 131 VAL B CA 1
ATOM 4119 C C . VAL B 1 129 ? 29.567 7.547 39.325 1.00 31.94 131 VAL B C 1
ATOM 4120 O O . VAL B 1 129 ? 29.332 8.141 38.266 1.00 31.88 131 VAL B O 1
ATOM 4124 N N . ALA B 1 130 ? 28.586 7.032 40.072 1.00 29.76 132 ALA B N 1
ATOM 4125 C CA . ALA B 1 130 ? 27.195 7.097 39.622 1.00 33.58 132 ALA B CA 1
ATOM 4126 C C . ALA B 1 130 ? 26.676 8.529 39.583 1.00 36.52 132 ALA B C 1
ATOM 4127 O O . ALA B 1 130 ? 25.853 8.877 38.729 1.00 35.17 132 ALA B O 1
ATOM 4129 N N . ALA B 1 131 ? 27.115 9.363 40.519 1.00 32.80 133 ALA B N 1
ATOM 4130 C CA . ALA B 1 131 ? 26.726 10.764 40.525 1.00 33.95 133 ALA B CA 1
ATOM 4131 C C . ALA B 1 131 ? 27.613 11.627 39.630 1.00 34.98 133 ALA B C 1
ATOM 4132 O O . ALA B 1 131 ? 27.381 12.837 39.540 1.00 41.20 133 ALA B O 1
ATOM 4134 N N . ALA B 1 132 ? 28.612 11.041 38.967 1.00 40.31 134 ALA B N 1
ATOM 4135 C CA . ALA B 1 132 ? 29.488 11.788 38.059 1.00 39.29 134 ALA B CA 1
ATOM 4136 C C . ALA B 1 132 ? 28.767 11.981 36.730 1.00 44.27 134 ALA B C 1
ATOM 4137 O O . ALA B 1 132 ? 28.943 11.207 35.787 1.00 43.67 134 ALA B O 1
ATOM 4139 N N . ASN B 1 133 ? 27.951 13.032 36.644 1.00 39.67 135 ASN B N 1
ATOM 4140 C CA . ASN B 1 133 ? 27.204 13.303 35.419 1.00 40.79 135 ASN B CA 1
ATOM 4141 C C . ASN B 1 133 ? 27.485 14.707 34.912 1.00 40.51 135 ASN B C 1
ATOM 4142 O O . ASN B 1 133 ? 26.555 15.484 34.666 1.00 39.64 135 ASN B O 1
ATOM 4147 N N . ASP B 1 134 ? 28.762 15.042 34.760 1.00 31.23 136 ASP B N 1
ATOM 4148 C CA . ASP B 1 134 ? 29.182 16.382 34.373 1.00 29.94 136 ASP B CA 1
ATOM 4149 C C . ASP B 1 134 ? 29.984 16.267 33.089 1.00 33.70 136 ASP B C 1
ATOM 4150 O O . ASP B 1 134 ? 31.129 15.803 33.107 1.00 36.68 136 ASP B O 1
ATOM 4155 N N . ALA B 1 135 ? 29.389 16.698 31.978 1.00 29.92 137 ALA B N 1
ATOM 4156 C CA . ALA B 1 135 ? 30.083 16.682 30.700 1.00 32.16 137 ALA B CA 1
ATOM 4157 C C . ALA B 1 135 ? 31.113 17.792 30.572 1.00 33.38 137 ALA B C 1
ATOM 4158 O O . ALA B 1 135 ? 31.862 17.805 29.589 1.00 32.76 137 ALA B O 1
ATOM 4160 N N . GLN B 1 136 ? 31.170 18.721 31.525 1.00 28.42 138 GLN B N 1
ATOM 4161 C CA . GLN B 1 136 ? 32.141 19.805 31.471 1.00 28.23 138 GLN B CA 1
ATOM 4162 C C . GLN B 1 136 ? 33.352 19.551 32.362 1.00 25.99 138 GLN B C 1
ATOM 4163 O O . GLN B 1 136 ? 34.185 20.441 32.527 1.00 23.62 138 GLN B O 1
ATOM 4169 N N . LEU B 1 137 ? 33.454 18.359 32.940 1.00 28.87 139 LEU B N 1
ATOM 4170 C CA . LEU B 1 137 ? 34.596 17.904 33.724 1.00 24.40 139 LEU B CA 1
ATOM 4171 C C . LEU B 1 137 ? 35.233 16.756 32.951 1.00 30.25 139 LEU B C 1
ATOM 4172 O O . LEU B 1 137 ? 34.550 15.777 32.639 1.00 27.69 139 LEU B O 1
ATOM 4177 N N . ARG B 1 138 ? 36.523 16.886 32.608 1.00 23.43 140 ARG B N 1
ATOM 4178 C CA . ARG B 1 138 ? 37.180 15.945 31.705 1.00 20.33 140 ARG B CA 1
ATOM 4179 C C . ARG B 1 138 ? 38.615 15.669 32.143 1.00 24.61 140 ARG B C 1
ATOM 4180 O O . ARG B 1 138 ? 39.255 16.509 32.780 1.00 24.98 140 ARG B O 1
ATOM 4188 N N . GLN B 1 139 ? 39.116 14.489 31.778 1.00 20.97 141 GLN B N 1
ATOM 4189 C CA . GLN B 1 139 ? 40.462 14.046 32.126 1.00 21.99 141 GLN B CA 1
ATOM 4190 C C . GLN B 1 139 ? 41.190 13.535 30.891 1.00 20.11 141 GLN B C 1
ATOM 4191 O O . GLN B 1 139 ? 40.594 12.886 30.029 1.00 21.46 141 GLN B O 1
ATOM 4197 N N . PHE B 1 140 ? 42.482 13.835 30.804 1.00 20.73 142 PHE B N 1
ATOM 4198 C CA . PHE B 1 140 ? 43.370 13.253 29.805 1.00 20.74 142 PHE B CA 1
ATOM 4199 C C . PHE B 1 140 ? 44.419 12.452 30.559 1.00 22.43 142 PHE B C 1
ATOM 4200 O O . PHE B 1 140 ? 45.126 13.008 31.402 1.00 19.74 142 PHE B O 1
ATOM 4208 N N . LYS B 1 141 ? 44.500 11.152 30.275 1.00 21.98 143 LYS B N 1
ATOM 4209 C CA . LYS B 1 141 ? 45.361 10.235 31.012 1.00 20.85 143 LYS B CA 1
ATOM 4210 C C . LYS B 1 141 ? 46.654 10.057 30.224 1.00 21.22 143 LYS B C 1
ATOM 4211 O O . LYS B 1 141 ? 46.647 9.479 29.135 1.00 19.75 143 LYS B O 1
ATOM 4217 N N . VAL B 1 142 ? 47.760 10.561 30.760 1.00 18.90 144 VAL B N 1
ATOM 4218 C CA . VAL B 1 142 ? 49.048 10.395 30.095 1.00 21.46 144 VAL B CA 1
ATOM 4219 C C . VAL B 1 142 ? 49.502 8.964 30.365 1.00 21.96 144 VAL B C 1
ATOM 4220 O O . VAL B 1 142 ? 49.562 8.544 31.530 1.00 24.77 144 VAL B O 1
ATOM 4224 N N . PRO B 1 143 ? 49.788 8.178 29.329 1.00 29.26 145 PRO B N 1
ATOM 4225 C CA . PRO B 1 143 ? 50.230 6.794 29.548 1.00 23.61 145 PRO B CA 1
ATOM 4226 C C . PRO B 1 143 ? 51.570 6.734 30.263 1.00 25.45 145 PRO B C 1
ATOM 4227 O O . PRO B 1 143 ? 52.459 7.557 30.034 1.00 23.77 145 PRO B O 1
ATOM 4231 N N . LYS B 1 144 ? 51.704 5.751 31.151 1.00 26.86 146 LYS B N 1
ATOM 4232 C CA . LYS B 1 144 ? 52.976 5.525 31.817 1.00 25.40 146 LYS B CA 1
ATOM 4233 C C . LYS B 1 144 ? 54.040 5.204 30.777 1.00 28.45 146 LYS B C 1
ATOM 4234 O O . LYS B 1 144 ? 53.926 4.228 30.032 1.00 29.29 146 LYS B O 1
ATOM 4240 N N . SER B 1 145 ? 55.056 6.051 30.693 1.00 27.55 147 SER B N 1
ATOM 4241 C CA . SER B 1 145 ? 56.046 5.912 29.639 1.00 25.70 147 SER B CA 1
ATOM 4242 C C . SER B 1 145 ? 57.256 6.739 30.025 1.00 26.56 147 SER B C 1
ATOM 4243 O O . SER B 1 145 ? 57.134 7.734 30.742 1.00 24.64 147 SER B O 1
ATOM 4246 N N . TRP B 1 146 ? 58.421 6.313 29.558 1.00 24.37 148 TRP B N 1
ATOM 4247 C CA . TRP B 1 146 ? 59.666 6.964 29.923 1.00 24.43 148 TRP B CA 1
ATOM 4248 C C . TRP B 1 146 ? 60.553 7.089 28.695 1.00 26.71 148 TRP B C 1
ATOM 4249 O O . TRP B 1 146 ? 60.309 6.473 27.653 1.00 25.58 148 TRP B O 1
ATOM 4260 N N . SER B 1 147 ? 61.598 7.898 28.836 1.00 22.48 149 SER B N 1
ATOM 4261 C CA . SER B 1 147 ? 62.564 8.087 27.768 1.00 23.18 149 SER B CA 1
ATOM 4262 C C . SER B 1 147 ? 63.844 8.640 28.356 1.00 25.00 149 SER B C 1
ATOM 4263 O O . SER B 1 147 ? 63.820 9.433 29.305 1.00 22.20 149 SER B O 1
ATOM 4266 N N . VAL B 1 148 ? 64.967 8.232 27.761 1.00 21.81 150 VAL B N 1
ATOM 4267 C CA . VAL B 1 148 ? 66.250 8.790 28.159 1.00 23.80 150 VAL B CA 1
ATOM 4268 C C . VAL B 1 148 ? 66.442 10.225 27.702 1.00 24.77 150 VAL B C 1
ATOM 4269 O O . VAL B 1 148 ? 67.398 10.868 28.145 1.00 25.96 150 VAL B O 1
ATOM 4273 N N . GLN B 1 149 ? 65.569 10.746 26.843 1.00 21.78 151 GLN B N 1
ATOM 4274 C CA . GLN B 1 149 ? 65.680 12.095 26.308 1.00 21.73 151 GLN B CA 1
ATOM 4275 C C . GLN B 1 149 ? 64.346 12.820 26.384 1.00 22.05 151 GLN B C 1
ATOM 4276 O O . GLN B 1 149 ? 63.292 12.203 26.206 1.00 23.59 151 GLN B O 1
ATOM 4282 N N . PRO B 1 150 ? 64.369 14.141 26.568 1.00 24.28 152 PRO B N 1
ATOM 4283 C CA . PRO B 1 150 ? 63.121 14.915 26.551 1.00 20.58 152 PRO B CA 1
ATOM 4284 C C . PRO B 1 150 ? 62.398 14.758 25.223 1.00 26.12 152 PRO B C 1
ATOM 4285 O O . PRO B 1 150 ? 62.993 14.887 24.157 1.00 22.41 152 PRO B O 1
ATOM 4289 N N . GLN B 1 151 ? 61.100 14.499 25.300 1.00 20.59 153 GLN B N 1
ATOM 4290 C CA . GLN B 1 151 ? 60.279 14.159 24.150 1.00 23.33 153 GLN B CA 1
ATOM 4291 C C . GLN B 1 151 ? 59.311 15.291 23.834 1.00 24.01 153 GLN B C 1
ATOM 4292 O O . GLN B 1 151 ? 58.863 16.021 24.725 1.00 24.23 153 GLN B O 1
ATOM 4298 N N . ALA B 1 152 ? 59.003 15.441 22.550 1.00 22.42 154 ALA B N 1
ATOM 4299 C CA . ALA B 1 152 ? 58.079 16.477 22.121 1.00 25.13 154 ALA B CA 1
ATOM 4300 C C . ALA B 1 152 ? 56.660 15.962 21.942 1.00 22.19 154 ALA B C 1
ATOM 4301 O O . ALA B 1 152 ? 55.728 16.773 21.874 1.00 27.74 154 ALA B O 1
ATOM 4303 N N . ARG B 1 153 ? 56.474 14.643 21.871 1.00 22.60 155 ARG B N 1
ATOM 4304 C CA . ARG B 1 153 ? 55.179 14.045 21.575 1.00 24.73 155 ARG B CA 1
ATOM 4305 C C . ARG B 1 153 ? 54.803 13.013 22.627 1.00 27.47 155 ARG B C 1
ATOM 4306 O O . ARG B 1 153 ? 55.663 12.394 23.265 1.00 22.17 155 ARG B O 1
ATOM 4314 N N . LEU B 1 154 ? 53.502 12.829 22.789 1.00 26.20 156 LEU B N 1
ATOM 4315 C CA . LEU B 1 154 ? 52.984 11.762 23.625 1.00 27.88 156 LEU B CA 1
ATOM 4316 C C . LEU B 1 154 ? 52.766 10.511 22.785 1.00 31.52 156 LEU B C 1
ATOM 4317 O O . LEU B 1 154 ? 52.692 10.562 21.553 1.00 31.74 156 LEU B O 1
ATOM 4322 N N . THR B 1 155 ? 52.670 9.373 23.473 1.00 32.99 157 THR B N 1
ATOM 4323 C CA . THR B 1 155 ? 52.493 8.076 22.837 1.00 33.13 157 THR B CA 1
ATOM 4324 C C . THR B 1 155 ? 51.052 7.602 22.856 1.00 34.33 157 THR B C 1
ATOM 4325 O O . THR B 1 155 ? 50.723 6.629 22.169 1.00 34.45 157 THR B O 1
ATOM 4329 N N . GLY B 1 156 ? 50.203 8.253 23.638 1.00 30.65 158 GLY B N 1
ATOM 4330 C CA . GLY B 1 156 ? 48.811 7.877 23.717 1.00 28.90 158 GLY B CA 1
ATOM 4331 C C . GLY B 1 156 ? 48.075 8.868 24.580 1.00 26.53 158 GLY B C 1
ATOM 4332 O O . GLY B 1 156 ? 48.640 9.878 25.006 1.00 26.24 158 GLY B O 1
ATOM 4333 N N . GLY B 1 157 ? 46.816 8.556 24.849 1.00 26.21 159 GLY B N 1
ATOM 4334 C CA . GLY B 1 157 ? 45.976 9.382 25.690 1.00 24.49 159 GLY B CA 1
ATOM 4335 C C . GLY B 1 157 ? 44.854 10.026 24.892 1.00 24.59 159 GLY B C 1
ATOM 4336 O O . GLY B 1 157 ? 45.000 10.345 23.706 1.00 26.71 159 GLY B O 1
ATOM 4337 N N . GLU B 1 158 ? 43.713 10.206 25.552 1.00 26.39 160 GLU B N 1
ATOM 4338 C CA . GLU B 1 158 ? 42.534 10.823 24.957 1.00 29.64 160 GLU B CA 1
ATOM 4339 C C . GLU B 1 158 ? 41.762 11.531 26.062 1.00 24.42 160 GLU B C 1
ATOM 4340 O O . GLU B 1 158 ? 41.909 11.214 27.243 1.00 24.62 160 GLU B O 1
ATOM 4346 N N . TRP B 1 159 ? 40.930 12.492 25.672 1.00 24.72 161 TRP B N 1
ATOM 4347 C CA . TRP B 1 159 ? 40.083 13.178 26.638 1.00 18.46 161 TRP B CA 1
ATOM 4348 C C . TRP B 1 159 ? 38.823 12.363 26.916 1.00 28.87 161 TRP B C 1
ATOM 4349 O O . TRP B 1 159 ? 38.152 11.907 25.987 1.00 30.70 161 TRP B O 1
ATOM 4360 N N . LYS B 1 160 ? 38.491 12.183 28.196 1.00 22.50 162 LYS B N 1
ATOM 4361 C CA . LYS B 1 160 ? 37.254 11.514 28.566 1.00 24.26 162 LYS B CA 1
ATOM 4362 C C . LYS B 1 160 ? 36.461 12.404 29.513 1.00 26.72 162 LYS B C 1
ATOM 4363 O O . LYS B 1 160 ? 37.031 13.018 30.416 1.00 25.88 162 LYS B O 1
ATOM 4369 N N . ALA B 1 161 ? 35.147 12.463 29.308 1.00 25.74 163 ALA B N 1
ATOM 4370 C CA . ALA B 1 161 ? 34.280 13.315 30.100 1.00 28.30 163 ALA B CA 1
ATOM 4371 C C . ALA B 1 161 ? 33.736 12.556 31.305 1.00 28.33 163 ALA B C 1
ATOM 4372 O O . ALA B 1 161 ? 33.587 11.332 31.279 1.00 32.61 163 ALA B O 1
ATOM 4374 N N . ALA B 1 162 ? 33.432 13.308 32.366 1.00 29.67 164 ALA B N 1
ATOM 4375 C CA . ALA B 1 162 ? 33.047 12.751 33.665 1.00 32.19 164 ALA B CA 1
ATOM 4376 C C . ALA B 1 162 ? 31.637 12.170 33.577 1.00 37.99 164 ALA B C 1
ATOM 4377 O O . ALA B 1 162 ? 30.639 12.794 33.954 1.00 38.92 164 ALA B O 1
ATOM 4379 N N . THR B 1 163 ? 31.562 10.949 33.066 1.00 33.16 165 THR B N 1
ATOM 4380 C CA . THR B 1 163 ? 30.338 10.174 32.965 1.00 34.08 165 THR B CA 1
ATOM 4381 C C . THR B 1 163 ? 30.522 8.889 33.752 1.00 29.28 165 THR B C 1
ATOM 4382 O O . THR B 1 163 ? 31.656 8.485 34.031 1.00 29.42 165 THR B O 1
ATOM 4386 N N . PRO B 1 164 ? 29.434 8.214 34.126 1.00 31.49 166 PRO B N 1
ATOM 4387 C CA . PRO B 1 164 ? 29.598 7.005 34.946 1.00 35.72 166 PRO B CA 1
ATOM 4388 C C . PRO B 1 164 ? 30.345 5.894 34.231 1.00 31.70 166 PRO B C 1
ATOM 4389 O O . PRO B 1 164 ? 31.069 5.127 34.876 1.00 32.18 166 PRO B O 1
ATOM 4393 N N . ALA B 1 165 ? 30.231 5.811 32.910 1.00 35.37 167 ALA B N 1
ATOM 4394 C CA . ALA B 1 165 ? 31.026 4.836 32.180 1.00 32.19 167 ALA B CA 1
ATOM 4395 C C . ALA B 1 165 ? 32.520 5.166 32.229 1.00 37.42 167 ALA B C 1
ATOM 4396 O O . ALA B 1 165 ? 33.349 4.247 32.253 1.00 32.37 167 ALA B O 1
ATOM 4398 N N . ASN B 1 166 ? 32.886 6.455 32.274 1.00 33.67 168 ASN B N 1
ATOM 4399 C CA . ASN B 1 166 ? 34.293 6.869 32.252 1.00 33.48 168 ASN B CA 1
ATOM 4400 C C . ASN B 1 166 ? 34.851 7.278 33.611 1.00 32.03 168 ASN B C 1
ATOM 4401 O O . ASN B 1 166 ? 36.055 7.118 33.845 1.00 27.61 168 ASN B O 1
ATOM 4406 N N . ALA B 1 167 ? 34.020 7.823 34.507 1.00 30.54 169 ALA B N 1
ATOM 4407 C CA . ALA B 1 167 ? 34.549 8.487 35.700 1.00 27.04 169 ALA B CA 1
ATOM 4408 C C . ALA B 1 167 ? 35.350 7.544 36.592 1.00 28.66 169 ALA B C 1
ATOM 4409 O O . ALA B 1 167 ? 36.222 8.001 37.340 1.00 25.46 169 ALA B O 1
ATOM 4411 N N . GLY B 1 168 ? 35.085 6.234 36.531 1.00 27.14 170 GLY B N 1
ATOM 4412 C CA . GLY B 1 168 ? 35.808 5.304 37.381 1.00 22.14 170 GLY B CA 1
ATOM 4413 C C . GLY B 1 168 ? 37.315 5.328 37.195 1.00 27.82 170 GLY B C 1
ATOM 4414 O O . GLY B 1 168 ? 38.062 5.044 38.138 1.00 23.87 170 GLY B O 1
ATOM 4415 N N . GLU B 1 169 ? 37.786 5.663 35.987 1.00 31.08 171 GLU B N 1
ATOM 4416 C CA . GLU B 1 169 ? 39.213 5.678 35.678 1.00 30.61 171 GLU B CA 1
ATOM 4417 C C . GLU B 1 169 ? 39.867 7.037 35.920 1.00 24.78 171 GLU B C 1
ATOM 4418 O O . GLU B 1 169 ? 41.080 7.168 35.719 1.00 28.27 171 GLU B O 1
ATOM 4424 N N . PHE B 1 170 ? 39.099 8.043 36.322 1.00 25.01 172 PHE B N 1
ATOM 4425 C CA . PHE B 1 170 ? 39.671 9.330 36.693 1.00 26.01 172 PHE B CA 1
ATOM 4426 C C . PHE B 1 170 ? 40.490 9.195 37.970 1.00 22.93 172 PHE B C 1
ATOM 4427 O O . PHE B 1 170 ? 40.116 8.459 38.882 1.00 22.63 172 PHE B O 1
ATOM 4435 N N . THR B 1 171 ? 41.593 9.934 38.056 1.00 21.52 173 THR B N 1
ATOM 4436 C CA . THR B 1 171 ? 42.222 10.125 39.356 1.00 20.51 173 THR B CA 1
ATOM 4437 C C . THR B 1 171 ? 41.165 10.570 40.358 1.00 17.67 173 THR B C 1
ATOM 4438 O O . THR B 1 171 ? 40.395 11.495 40.095 1.00 19.62 173 THR B O 1
ATOM 4442 N N . ALA B 1 172 ? 41.090 9.863 41.488 1.00 21.94 174 ALA B N 1
ATOM 4443 C CA . ALA B 1 172 ? 40.103 10.209 42.507 1.00 18.43 174 ALA B CA 1
ATOM 4444 C C . ALA B 1 172 ? 40.352 11.611 43.041 1.00 17.84 174 ALA B C 1
ATOM 4445 O O . ALA B 1 172 ? 39.440 12.444 43.095 1.00 18.93 174 ALA B O 1
ATOM 4447 N N . VAL B 1 173 ? 41.603 11.901 43.404 1.00 18.26 175 VAL B N 1
ATOM 4448 C CA . VAL B 1 173 ? 41.923 13.213 43.953 1.00 21.08 175 VAL B CA 1
ATOM 4449 C C . VAL B 1 173 ? 41.668 14.289 42.914 1.00 17.98 175 VAL B C 1
ATOM 4450 O O . VAL B 1 173 ? 41.054 15.317 43.210 1.00 19.74 175 VAL B O 1
ATOM 4454 N N . GLY B 1 174 ? 42.087 14.049 41.669 1.00 18.86 176 GLY B N 1
ATOM 4455 C CA . GLY B 1 174 ? 41.864 15.035 40.619 1.00 19.24 176 GLY B CA 1
ATOM 4456 C C . GLY B 1 174 ? 40.393 15.248 40.306 1.00 19.49 176 GLY B C 1
ATOM 4457 O O . GLY B 1 174 ? 39.963 16.376 40.037 1.00 21.13 176 GLY B O 1
ATOM 4458 N N . TYR B 1 175 ? 39.600 14.174 40.333 1.00 19.41 177 TYR B N 1
ATOM 4459 C CA . TYR B 1 175 ? 38.158 14.319 40.124 1.00 20.80 177 TYR B CA 1
ATOM 4460 C C . TYR B 1 175 ? 37.529 15.214 41.192 1.00 18.21 177 TYR B C 1
ATOM 4461 O O . TYR B 1 175 ? 36.837 16.189 40.873 1.00 24.03 177 TYR B O 1
ATOM 4470 N N . PHE B 1 176 ? 37.736 14.890 42.466 1.00 19.96 178 PHE B N 1
ATOM 4471 C CA . PHE B 1 176 ? 37.078 15.660 43.520 1.00 17.72 178 PHE B CA 1
ATOM 4472 C C . PHE B 1 176 ? 37.578 17.099 43.544 1.00 18.92 178 PHE B C 1
ATOM 4473 O O . PHE B 1 176 ? 36.788 18.031 43.734 1.00 18.59 178 PHE B O 1
ATOM 4481 N N . PHE B 1 177 ? 38.881 17.298 43.328 1.00 20.40 179 PHE B N 1
ATOM 4482 C CA . PHE B 1 177 ? 39.419 18.640 43.092 1.00 19.38 179 PHE B CA 1
ATOM 4483 C C . PHE B 1 177 ? 38.640 19.364 41.993 1.00 16.89 179 PHE B C 1
ATOM 4484 O O . PHE B 1 177 ? 38.170 20.495 42.177 1.00 18.05 179 PHE B O 1
ATOM 4492 N N . ALA B 1 178 ? 38.489 18.718 40.840 1.00 19.90 180 ALA B N 1
ATOM 4493 C CA . ALA B 1 178 ? 37.833 19.361 39.707 1.00 18.65 180 ALA B CA 1
ATOM 4494 C C . ALA B 1 178 ? 36.362 19.633 40.007 1.00 21.73 180 ALA B C 1
ATOM 4495 O O . ALA B 1 178 ? 35.826 20.692 39.649 1.00 25.41 180 ALA B O 1
ATOM 4497 N N . LYS B 1 179 ? 35.700 18.682 40.666 1.00 23.40 181 LYS B N 1
ATOM 4498 C CA . LYS B 1 179 ? 34.307 18.856 41.052 1.00 23.46 181 LYS B CA 1
ATOM 4499 C C . LYS B 1 179 ? 34.132 20.079 41.945 1.00 22.58 181 LYS B C 1
ATOM 4500 O O . LYS B 1 179 ? 33.178 20.845 41.782 1.00 19.87 181 LYS B O 1
ATOM 4506 N N . GLU B 1 180 ? 35.062 20.291 42.877 1.00 20.21 182 GLU B N 1
ATOM 4507 C CA . GLU B 1 180 ? 35.016 21.480 43.719 1.00 21.82 182 GLU B CA 1
ATOM 4508 C C . GLU B 1 180 ? 35.160 22.743 42.882 1.00 20.87 182 GLU B C 1
ATOM 4509 O O . GLU B 1 180 ? 34.428 23.721 43.079 1.00 21.06 182 GLU B O 1
ATOM 4515 N N . LEU B 1 181 ? 36.110 22.743 41.946 1.00 19.93 183 LEU B N 1
ATOM 4516 C CA . LEU B 1 181 ? 36.350 23.939 41.150 1.00 20.02 183 LEU B CA 1
ATOM 4517 C C . LEU B 1 181 ? 35.234 24.193 40.143 1.00 18.24 183 LEU B C 1
ATOM 4518 O O . LEU B 1 181 ? 34.980 25.350 39.798 1.00 23.49 183 LEU B O 1
ATOM 4523 N N . ARG B 1 182 ? 34.597 23.134 39.628 1.00 18.38 184 ARG B N 1
ATOM 4524 C CA . ARG B 1 182 ? 33.398 23.317 38.813 1.00 18.90 184 ARG B CA 1
ATOM 4525 C C . ARG B 1 182 ? 32.361 24.141 39.567 1.00 23.88 184 ARG B C 1
ATOM 4526 O O . ARG B 1 182 ? 31.756 25.057 39.003 1.00 26.64 184 ARG B O 1
ATOM 4534 N N . ALA B 1 183 ? 32.161 23.834 40.855 1.00 19.64 185 ALA B N 1
ATOM 4535 C CA . ALA B 1 183 ? 31.210 24.564 41.688 1.00 25.70 185 ALA B CA 1
ATOM 4536 C C . ALA B 1 183 ? 31.657 26.002 41.934 1.00 28.16 185 ALA B C 1
ATOM 4537 O O . ALA B 1 183 ? 30.856 26.936 41.841 1.00 28.04 185 ALA B O 1
ATOM 4539 N N . SER B 1 184 ? 32.934 26.206 42.261 1.00 25.69 186 SER B N 1
ATOM 4540 C CA . SER B 1 184 ? 33.347 27.540 42.683 1.00 23.77 186 SER B CA 1
ATOM 4541 C C . SER B 1 184 ? 33.618 28.477 41.510 1.00 25.64 186 SER B C 1
ATOM 4542 O O . SER B 1 184 ? 33.512 29.700 41.666 1.00 27.98 186 SER B O 1
ATOM 4545 N N . THR B 1 185 ? 33.981 27.945 40.345 1.00 22.24 187 THR B N 1
ATOM 4546 C CA . THR B 1 185 ? 34.275 28.787 39.188 1.00 26.34 187 THR B CA 1
ATOM 4547 C C . THR B 1 185 ? 33.138 28.841 38.181 1.00 24.95 187 THR B C 1
ATOM 4548 O O . THR B 1 185 ? 33.061 29.793 37.399 1.00 28.17 187 THR B O 1
ATOM 4552 N N . GLY B 1 186 ? 32.292 27.817 38.146 1.00 24.08 188 GLY B N 1
ATOM 4553 C CA . GLY B 1 186 ? 31.294 27.710 37.104 1.00 24.19 188 GLY B CA 1
ATOM 4554 C C . GLY B 1 186 ? 31.820 27.522 35.695 1.00 25.01 188 GLY B C 1
ATOM 4555 O O . GLY B 1 186 ? 31.094 27.809 34.746 1.00 29.25 188 GLY B O 1
ATOM 4556 N N . VAL B 1 187 ? 33.054 27.064 35.517 1.00 25.55 189 VAL B N 1
ATOM 4557 C CA . VAL B 1 187 ? 33.611 26.882 34.175 1.00 23.43 189 VAL B CA 1
ATOM 4558 C C . VAL B 1 187 ? 33.982 25.413 34.011 1.00 24.18 189 VAL B C 1
ATOM 4559 O O . VAL B 1 187 ? 34.027 24.659 34.998 1.00 22.88 189 VAL B O 1
ATOM 4563 N N . PRO B 1 188 ? 34.182 24.950 32.766 1.00 25.22 190 PRO B N 1
ATOM 4564 C CA . PRO B 1 188 ? 34.685 23.583 32.560 1.00 23.55 190 PRO B CA 1
ATOM 4565 C C . PRO B 1 188 ? 36.079 23.409 33.150 1.00 23.71 190 PRO B C 1
ATOM 4566 O O . PRO B 1 188 ? 36.878 24.347 33.183 1.00 24.47 190 PRO B O 1
ATOM 4570 N N . ILE B 1 189 ? 36.366 22.186 33.610 1.00 18.86 191 ILE B N 1
ATOM 4571 C CA . ILE B 1 189 ? 37.650 21.839 34.222 1.00 22.70 191 ILE B CA 1
ATOM 4572 C C . ILE B 1 189 ? 38.236 20.642 33.482 1.00 20.20 191 ILE B C 1
ATOM 4573 O O . ILE B 1 189 ? 37.581 19.606 33.351 1.00 25.53 191 ILE B O 1
ATOM 4578 N N . GLY B 1 190 ? 39.465 20.782 32.998 1.00 22.11 192 GLY B N 1
ATOM 4579 C CA . GLY B 1 190 ? 40.236 19.660 32.475 1.00 19.31 192 GLY B CA 1
ATOM 4580 C C . GLY B 1 190 ? 41.332 19.263 33.450 1.00 21.66 192 GLY B C 1
ATOM 4581 O O . GLY B 1 190 ? 42.036 20.118 33.991 1.00 22.16 192 GLY B O 1
ATOM 4582 N N . ILE B 1 191 ? 41.463 17.958 33.666 1.00 20.18 193 ILE B N 1
ATOM 4583 C CA . ILE B 1 191 ? 42.539 17.382 34.465 1.00 18.84 193 ILE B CA 1
ATOM 4584 C C . ILE B 1 191 ? 43.460 16.630 33.514 1.00 20.04 193 ILE B C 1
ATOM 4585 O O . ILE B 1 191 ? 43.025 15.690 32.842 1.00 21.91 193 ILE B O 1
ATOM 4590 N N . VAL B 1 192 ? 44.714 17.051 33.423 1.00 18.77 194 VAL B N 1
ATOM 4591 C CA . VAL B 1 192 ? 45.728 16.262 32.729 1.00 18.74 194 VAL B CA 1
ATOM 4592 C C . VAL B 1 192 ? 46.393 15.387 33.786 1.00 21.37 194 VAL B C 1
ATOM 4593 O O . VAL B 1 192 ? 47.149 15.886 34.630 1.00 21.55 194 VAL B O 1
ATOM 4597 N N . ASN B 1 193 ? 46.124 14.080 33.716 1.00 19.82 195 ASN B N 1
ATOM 4598 C CA . ASN B 1 193 ? 46.549 13.093 34.709 1.00 19.58 195 ASN B CA 1
ATOM 4599 C C . ASN B 1 193 ? 47.861 12.470 34.250 1.00 19.14 195 ASN B C 1
ATOM 4600 O O . ASN B 1 193 ? 47.872 11.666 33.316 1.00 21.30 195 ASN B O 1
ATOM 4605 N N . SER B 1 194 ? 48.964 12.814 34.930 1.00 19.14 196 SER B N 1
ATOM 4606 C CA . SER B 1 194 ? 50.300 12.327 34.592 1.00 18.63 196 SER B CA 1
ATOM 4607 C C . SER B 1 194 ? 50.926 11.746 35.862 1.00 23.96 196 SER B C 1
ATOM 4608 O O . SER B 1 194 ? 51.598 12.470 36.603 1.00 17.74 196 SER B O 1
ATOM 4611 N N . THR B 1 195 ? 50.704 10.448 36.103 1.00 17.62 197 THR B N 1
ATOM 4612 C CA . THR B 1 195 ? 51.026 9.814 37.375 1.00 20.75 197 THR B CA 1
ATOM 4613 C C . THR B 1 195 ? 51.595 8.426 37.143 1.00 25.75 197 THR B C 1
ATOM 4614 O O . THR B 1 195 ? 51.366 7.810 36.100 1.00 21.60 197 THR B O 1
ATOM 4618 N N . TRP B 1 196 ? 52.286 7.912 38.168 1.00 20.73 198 TRP B N 1
ATOM 4619 C CA . TRP B 1 196 ? 52.925 6.600 38.074 1.00 25.31 198 TRP B CA 1
ATOM 4620 C C . TRP B 1 196 ? 53.236 6.127 39.484 1.00 19.59 198 TRP B C 1
ATOM 4621 O O . TRP B 1 196 ? 54.035 6.761 40.181 1.00 23.98 198 TRP B O 1
ATOM 4632 N N . GLY B 1 197 ? 52.619 5.022 39.892 1.00 24.07 199 GLY B N 1
ATOM 4633 C CA . GLY B 1 197 ? 52.812 4.525 41.246 1.00 24.72 199 GLY B CA 1
ATOM 4634 C C . GLY B 1 197 ? 54.261 4.182 41.534 1.00 26.18 199 GLY B C 1
ATOM 4635 O O . GLY B 1 197 ? 55.006 3.728 40.662 1.00 23.25 199 GLY B O 1
ATOM 4636 N N . GLY B 1 198 ? 54.661 4.399 42.788 1.00 25.72 200 GLY B N 1
ATOM 4637 C CA . GLY B 1 198 ? 56.005 4.076 43.234 1.00 24.10 200 GLY B CA 1
ATOM 4638 C C . GLY B 1 198 ? 57.115 4.976 42.725 1.00 28.86 200 GLY B C 1
ATOM 4639 O O . GLY B 1 198 ? 58.289 4.701 43.013 1.00 27.14 200 GLY B O 1
ATOM 4640 N N . SER B 1 199 ? 56.799 6.040 41.986 1.00 21.95 201 SER B N 1
ATOM 4641 C CA . SER B 1 199 ? 57.840 6.853 41.381 1.00 23.64 201 SER B CA 1
ATOM 4642 C C . SER B 1 199 ? 58.509 7.739 42.426 1.00 21.84 201 SER B C 1
ATOM 4643 O O . SER B 1 199 ? 57.893 8.155 43.417 1.00 21.09 201 SER B O 1
ATOM 4646 N N . ALA B 1 200 ? 59.794 7.982 42.219 1.00 22.00 202 ALA B N 1
ATOM 4647 C CA . ALA B 1 200 ? 60.590 8.880 43.040 1.00 20.74 202 ALA B CA 1
ATOM 4648 C C . ALA B 1 200 ? 60.663 10.238 42.361 1.00 23.34 202 ALA B C 1
ATOM 4649 O O . ALA B 1 200 ? 60.590 10.335 41.133 1.00 21.14 202 ALA B O 1
ATOM 4651 N N . ILE B 1 201 ? 60.806 11.295 43.166 1.00 19.73 203 ILE B N 1
ATOM 4652 C CA . ILE B 1 201 ? 60.726 12.640 42.594 1.00 22.46 203 ILE B CA 1
ATOM 4653 C C . ILE B 1 201 ? 61.855 12.887 41.590 1.00 23.97 203 ILE B C 1
ATOM 4654 O O . ILE B 1 201 ? 61.672 13.638 40.624 1.00 20.98 203 ILE B O 1
ATOM 4659 N N . GLU B 1 202 ? 63.014 12.235 41.769 1.00 22.48 204 GLU B N 1
ATOM 4660 C CA . GLU B 1 202 ? 64.101 12.355 40.796 1.00 21.29 204 GLU B CA 1
ATOM 4661 C C . GLU B 1 202 ? 63.651 12.008 39.374 1.00 21.22 204 GLU B C 1
ATOM 4662 O O . GLU B 1 202 ? 64.132 12.601 38.399 1.00 22.32 204 GLU B O 1
ATOM 4668 N N . ALA B 1 203 ? 62.748 11.032 39.235 1.00 19.85 205 ALA B N 1
ATOM 4669 C CA . ALA B 1 203 ? 62.255 10.653 37.911 1.00 27.19 205 ALA B CA 1
ATOM 4670 C C . ALA B 1 203 ? 61.463 11.777 37.247 1.00 26.74 205 ALA B C 1
ATOM 4671 O O . ALA B 1 203 ? 61.414 11.851 36.012 1.00 25.24 205 ALA B O 1
ATOM 4673 N N . TRP B 1 204 ? 60.850 12.659 38.041 1.00 24.61 206 TRP B N 1
ATOM 4674 C CA . TRP B 1 204 ? 60.009 13.752 37.557 1.00 21.36 206 TRP B CA 1
ATOM 4675 C C . TRP B 1 204 ? 60.768 15.071 37.362 1.00 23.19 206 TRP B C 1
ATOM 4676 O O . TRP B 1 204 ? 60.146 16.086 37.030 1.00 21.44 206 TRP B O 1
ATOM 4687 N N . MET B 1 205 ? 62.079 15.093 37.570 1.00 20.13 207 MET B N 1
ATOM 4688 C CA . MET B 1 205 ? 62.876 16.304 37.450 1.00 23.68 207 MET B CA 1
ATOM 4689 C C . MET B 1 205 ? 63.769 16.209 36.221 1.00 28.85 207 MET B C 1
ATOM 4690 O O . MET B 1 205 ? 64.230 15.124 35.860 1.00 27.71 207 MET B O 1
ATOM 4695 N N . ASP B 1 206 ? 64.011 17.346 35.575 1.00 27.98 208 ASP B N 1
ATOM 4696 C CA . ASP B 1 206 ? 64.901 17.329 34.423 1.00 31.48 208 ASP B CA 1
ATOM 4697 C C . ASP B 1 206 ? 66.360 17.247 34.873 1.00 35.83 208 ASP B C 1
ATOM 4698 O O . ASP B 1 206 ? 66.691 17.395 36.057 1.00 33.51 208 ASP B O 1
ATOM 4703 N N . ALA B 1 207 ? 67.244 17.017 33.899 1.00 36.34 209 ALA B N 1
ATOM 4704 C CA . ALA B 1 207 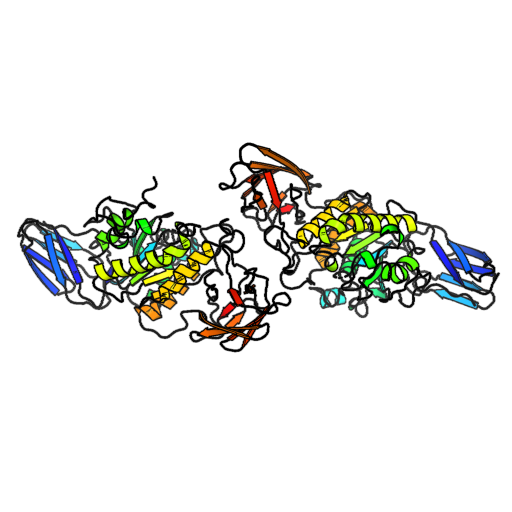? 68.656 16.835 34.216 1.00 37.05 209 ALA B CA 1
ATOM 4705 C C . ALA B 1 207 ? 69.222 18.043 34.956 1.00 40.08 209 ALA B C 1
ATOM 4706 O O . ALA B 1 207 ? 70.002 17.888 35.903 1.00 43.25 209 ALA B O 1
ATOM 4708 N N . ALA B 1 208 ? 68.831 19.254 34.548 1.00 42.94 210 ALA B N 1
ATOM 4709 C CA . ALA B 1 208 ? 69.398 20.463 35.143 1.00 43.17 210 ALA B CA 1
ATOM 4710 C C . ALA B 1 208 ? 69.036 20.585 36.619 1.00 42.66 210 ALA B C 1
ATOM 4711 O O . ALA B 1 208 ? 69.913 20.742 37.478 1.00 43.67 210 ALA B O 1
ATOM 4713 N N . SER B 1 209 ? 67.741 20.516 36.935 1.00 43.77 211 SER B N 1
ATOM 4714 C CA . SER B 1 209 ? 67.298 20.704 38.313 1.00 36.41 211 SER B CA 1
ATOM 4715 C C . SER B 1 209 ? 67.919 19.692 39.269 1.00 42.01 211 SER B C 1
ATOM 4716 O O . SER B 1 209 ? 67.973 19.956 40.476 1.00 37.61 211 SER B O 1
ATOM 4719 N N . LEU B 1 210 ? 68.400 18.552 38.760 1.00 40.54 212 LEU B N 1
ATOM 4720 C CA . LEU B 1 210 ? 69.091 17.547 39.565 1.00 43.83 212 LEU B CA 1
ATOM 4721 C C . LEU B 1 210 ? 70.587 17.815 39.699 1.00 44.66 212 LEU B C 1
ATOM 4722 O O . LEU B 1 210 ? 71.151 17.629 40.783 1.00 49.43 212 LEU B O 1
ATOM 4727 N N . GLY B 1 211 ? 71.247 18.224 38.619 1.00 49.60 213 GLY B N 1
ATOM 4728 C CA . GLY B 1 211 ? 72.677 18.491 38.654 1.00 51.62 213 GLY B CA 1
ATOM 4729 C C . GLY B 1 211 ? 73.502 17.534 37.812 1.00 52.96 213 GLY B C 1
ATOM 4730 O O . GLY B 1 211 ? 72.961 16.635 37.160 1.00 60.83 213 GLY B O 1
ATOM 4731 N N . ASP B 1 395 ? 66.341 0.065 40.452 1.00 64.95 397 ASP B N 1
ATOM 4732 C CA . ASP B 1 395 ? 66.607 0.121 39.017 1.00 63.54 397 ASP B CA 1
ATOM 4733 C C . ASP B 1 395 ? 65.293 0.052 38.229 1.00 59.32 397 ASP B C 1
ATOM 4734 O O . ASP B 1 395 ? 65.279 -0.174 37.016 1.00 57.58 397 ASP B O 1
ATOM 4739 N N . ASN B 1 396 ? 64.179 0.238 38.929 1.00 58.32 398 ASN B N 1
ATOM 4740 C CA . ASN B 1 396 ? 62.933 0.538 38.241 1.00 50.39 398 ASN B CA 1
ATOM 4741 C C . ASN B 1 396 ? 63.044 1.912 37.593 1.00 40.73 398 ASN B C 1
ATOM 4742 O O . ASN B 1 396 ? 63.639 2.836 38.158 1.00 36.19 398 ASN B O 1
ATOM 4747 N N . LYS B 1 397 ? 62.476 2.045 36.394 1.00 39.15 399 LYS B N 1
ATOM 4748 C CA . LYS B 1 397 ? 62.640 3.292 35.652 1.00 34.51 399 LYS B CA 1
ATOM 4749 C C . LYS B 1 397 ? 61.870 4.442 36.302 1.00 31.37 399 LYS B C 1
ATOM 4750 O O . LYS B 1 397 ? 62.282 5.602 36.183 1.00 33.44 399 LYS B O 1
ATOM 4756 N N . ASN B 1 398 ? 60.770 4.151 37.004 1.00 33.67 400 ASN B N 1
ATOM 4757 C CA . ASN B 1 398 ? 60.037 5.215 37.691 1.00 31.49 400 ASN B CA 1
ATOM 4758 C C . ASN B 1 398 ? 60.806 5.794 38.872 1.00 32.73 400 ASN B C 1
ATOM 4759 O O . ASN B 1 398 ? 60.301 6.700 39.543 1.00 30.17 400 ASN B O 1
ATOM 4764 N N . GLN B 1 399 ? 62.016 5.321 39.134 1.00 31.78 401 GLN B N 1
ATOM 4765 C CA . GLN B 1 399 ? 62.842 5.881 40.187 1.00 27.69 401 GLN B CA 1
ATOM 4766 C C . GLN B 1 399 ? 64.162 6.426 39.669 1.00 32.78 401 GLN B C 1
ATOM 4767 O O . GLN B 1 399 ? 64.958 6.943 40.462 1.00 30.35 401 GLN B O 1
ATOM 4773 N N . LEU B 1 400 ? 64.409 6.359 38.333 1.00 29.24 402 LEU B N 1
ATOM 4774 C CA . LEU B 1 400 ? 65.680 6.882 37.875 1.00 30.29 402 LEU B CA 1
ATOM 4775 C C . LEU B 1 400 ? 65.519 8.320 37.404 1.00 29.49 402 LEU B C 1
ATOM 4776 O O . LEU B 1 400 ? 64.438 8.714 36.951 1.00 29.08 402 LEU B O 1
ATOM 4781 N N . PRO B 1 401 ? 66.582 9.111 37.510 1.00 26.68 403 PRO B N 1
ATOM 4782 C CA . PRO B 1 401 ? 66.464 10.548 37.234 1.00 25.81 403 PRO B CA 1
ATOM 4783 C C . PRO B 1 401 ? 65.972 10.833 35.824 1.00 26.22 403 PRO B C 1
ATOM 4784 O O . PRO B 1 401 ? 66.380 10.184 34.860 1.00 30.55 403 PRO B O 1
ATOM 4788 N N . THR B 1 402 ? 65.078 11.820 35.731 1.00 23.50 404 THR B N 1
ATOM 4789 C CA . THR B 1 402 ? 64.588 12.460 34.510 1.00 23.85 404 THR B CA 1
ATOM 4790 C C . THR B 1 402 ? 63.674 11.602 33.642 1.00 21.49 404 THR B C 1
ATOM 4791 O O . THR B 1 402 ? 62.961 12.145 32.794 1.00 21.48 404 THR B O 1
ATOM 4795 N N . LEU B 1 403 ? 63.703 10.276 33.803 1.00 22.50 405 LEU B N 1
ATOM 4796 C CA . LEU B 1 403 ? 63.134 9.418 32.770 1.00 24.50 405 LEU B CA 1
ATOM 4797 C C . LEU B 1 403 ? 61.634 9.628 32.623 1.00 20.46 405 LEU B C 1
ATOM 4798 O O . LEU B 1 403 ? 61.108 9.532 31.512 1.00 20.75 405 LEU B O 1
ATOM 4803 N N . LEU B 1 404 ? 60.932 9.930 33.716 1.00 19.73 406 LEU B N 1
ATOM 4804 C CA . LEU B 1 404 ? 59.495 10.160 33.585 1.00 21.66 406 LEU B CA 1
ATOM 4805 C C . LEU B 1 404 ? 59.199 11.594 33.163 1.00 20.79 406 LEU B C 1
ATOM 4806 O O . LEU B 1 404 ? 58.274 11.827 32.380 1.00 22.48 406 LEU B O 1
ATOM 4811 N N . TYR B 1 405 ? 59.970 12.562 33.671 1.00 20.84 407 TYR B N 1
ATOM 4812 C CA . TYR B 1 405 ? 59.846 13.940 33.190 1.00 20.70 407 TYR B CA 1
ATOM 4813 C C . TYR B 1 405 ? 59.936 14.012 31.667 1.00 19.47 407 TYR B C 1
ATOM 4814 O O . TYR B 1 405 ? 59.174 14.740 31.026 1.00 21.78 407 TYR B O 1
ATOM 4823 N N . ASN B 1 406 ? 60.876 13.272 31.077 1.00 21.10 408 ASN B N 1
ATOM 4824 C CA . ASN B 1 406 ? 61.162 13.420 29.653 1.00 22.65 408 ASN B CA 1
ATOM 4825 C C . ASN B 1 406 ? 59.978 13.016 28.782 1.00 20.69 408 ASN B C 1
ATOM 4826 O O . ASN B 1 406 ? 59.785 13.579 27.700 1.00 20.79 408 ASN B O 1
ATOM 4831 N N . GLN B 1 407 ? 59.171 12.053 29.228 1.00 20.60 409 GLN B N 1
ATOM 4832 C CA . GLN B 1 407 ? 58.105 11.523 28.395 1.00 19.22 409 GLN B CA 1
ATOM 4833 C C . GLN B 1 407 ? 56.708 11.830 28.910 1.00 19.31 409 GLN B C 1
ATOM 4834 O O . GLN B 1 407 ? 55.760 11.745 28.130 1.00 21.73 409 GLN B O 1
ATOM 4840 N N . MET B 1 408 ? 56.550 12.181 30.194 1.00 20.94 410 MET B N 1
ATOM 4841 C CA . MET B 1 408 ? 55.224 12.425 30.753 1.00 17.91 410 MET B CA 1
ATOM 4842 C C . MET B 1 408 ? 54.990 13.857 31.208 1.00 17.21 410 MET B C 1
ATOM 4843 O O . MET B 1 408 ? 53.848 14.202 31.517 1.00 19.46 410 MET B O 1
ATOM 4848 N N . ILE B 1 409 ? 56.016 14.698 31.242 1.00 15.58 411 ILE B N 1
ATOM 4849 C CA . ILE B 1 409 ? 55.877 16.108 31.581 1.00 16.98 411 ILE B CA 1
ATOM 4850 C C . ILE B 1 409 ? 56.311 17.001 30.421 1.00 21.21 411 ILE B C 1
ATOM 4851 O O . ILE B 1 409 ? 55.553 17.864 29.969 1.00 21.00 411 ILE B O 1
ATOM 4856 N N . HIS B 1 410 ? 57.532 16.796 29.920 1.00 20.17 412 HIS B N 1
ATOM 4857 C CA . HIS B 1 410 ? 58.084 17.658 28.882 1.00 23.24 412 HIS B CA 1
ATOM 4858 C C . HIS B 1 410 ? 57.186 17.785 27.654 1.00 23.11 412 HIS B C 1
ATOM 4859 O O . HIS B 1 410 ? 57.035 18.914 27.161 1.00 21.60 412 HIS B O 1
ATOM 4866 N N . PRO B 1 411 ? 56.563 16.724 27.125 1.00 19.86 413 PRO B N 1
ATOM 4867 C CA . PRO B 1 411 ? 55.657 16.914 25.976 1.00 21.91 413 PRO B CA 1
ATOM 4868 C C . PRO B 1 411 ? 54.458 17.791 26.272 1.00 21.99 413 PRO B C 1
ATOM 4869 O O . PRO B 1 411 ? 53.841 18.296 25.329 1.00 25.43 413 PRO B O 1
ATOM 4873 N N . LEU B 1 412 ? 54.092 17.979 27.537 1.00 18.51 414 LEU B N 1
ATOM 4874 C CA . LEU B 1 412 ? 52.915 18.765 27.883 1.00 23.40 414 LEU B CA 1
ATOM 4875 C C . LEU B 1 412 ? 53.206 20.248 27.990 1.00 25.46 414 LEU B C 1
ATOM 4876 O O . LEU B 1 412 ? 52.259 21.042 28.050 1.00 23.37 414 LEU B O 1
ATOM 4881 N N . GLN B 1 413 ? 54.479 20.633 28.067 1.00 24.61 415 GLN B N 1
ATOM 4882 C CA . GLN B 1 413 ? 54.793 22.008 28.424 1.00 29.99 415 GLN B CA 1
ATOM 4883 C C . GLN B 1 413 ? 54.231 23.047 27.448 1.00 24.58 415 GLN B C 1
ATOM 4884 O O . GLN B 1 413 ? 53.845 24.122 27.928 1.00 28.52 415 GLN B O 1
ATOM 4890 N N . PRO B 1 414 ? 54.111 22.809 26.133 1.00 26.65 416 PRO B N 1
ATOM 4891 C CA . PRO B 1 414 ? 53.422 23.793 25.278 1.00 24.24 416 PRO B CA 1
ATOM 4892 C C . PRO B 1 414 ? 51.938 23.944 25.572 1.00 26.55 416 PRO B C 1
ATOM 4893 O O . PRO B 1 414 ? 51.324 24.896 25.070 1.00 21.87 416 PRO B O 1
ATOM 4897 N N . PHE B 1 415 ? 51.340 23.044 26.352 1.00 22.37 417 PHE B N 1
ATOM 4898 C CA . PHE B 1 415 ? 49.905 23.072 26.599 1.00 23.39 417 PHE B CA 1
ATOM 4899 C C . PHE B 1 415 ? 49.669 23.904 27.849 1.00 17.88 417 PHE B C 1
ATOM 4900 O O . PHE B 1 415 ? 50.011 23.447 28.952 1.00 22.27 417 PHE B O 1
ATOM 4908 N N . PRO B 1 416 ? 49.096 25.105 27.745 1.00 20.21 418 PRO B N 1
ATOM 4909 C CA . PRO B 1 416 ? 48.961 25.957 28.938 1.00 20.69 418 PRO B CA 1
ATOM 4910 C C . PRO B 1 416 ? 48.016 25.359 29.975 1.00 22.76 418 PRO B C 1
ATOM 4911 O O . PRO B 1 416 ? 46.962 24.800 29.644 1.00 19.86 418 PRO B O 1
ATOM 4915 N N . VAL B 1 417 ? 48.393 25.499 31.248 1.00 17.91 419 VAL B N 1
ATOM 4916 C CA . VAL B 1 417 ? 47.555 25.045 32.350 1.00 16.06 419 VAL B CA 1
ATOM 4917 C C . VAL B 1 417 ? 47.366 26.192 33.331 1.00 20.89 419 VAL B C 1
ATOM 4918 O O . VAL B 1 417 ? 48.171 27.119 33.405 1.00 20.67 419 VAL B O 1
ATOM 4922 N N . LYS B 1 418 ? 46.280 26.100 34.099 1.00 16.02 420 LYS B N 1
ATOM 4923 C CA . LYS B 1 418 ? 46.016 27.048 35.177 1.00 18.34 420 LYS B CA 1
ATOM 4924 C C . LYS B 1 418 ? 46.943 26.826 36.375 1.00 19.72 420 LYS B C 1
ATOM 4925 O O . LYS B 1 418 ? 47.342 27.795 37.035 1.00 20.06 420 LYS B O 1
ATOM 4931 N N . GLY B 1 419 ? 47.298 25.576 36.659 1.00 17.21 421 GLY B N 1
ATOM 4932 C CA . GLY B 1 419 ? 48.211 25.267 37.747 1.00 17.97 421 GLY B CA 1
ATOM 4933 C C . GLY B 1 419 ? 48.477 23.774 37.837 1.00 20.81 421 GLY B C 1
ATOM 4934 O O . GLY B 1 419 ? 48.072 22.995 36.968 1.00 17.39 421 GLY B O 1
ATOM 4935 N N . VAL B 1 420 ? 49.140 23.378 38.925 1.00 13.91 422 VAL B N 1
ATOM 4936 C CA . VAL B 1 420 ? 49.526 21.984 39.167 1.00 16.88 422 VAL B CA 1
ATOM 4937 C C . VAL B 1 420 ? 49.006 21.562 40.535 1.00 19.44 422 VAL B C 1
ATOM 4938 O O . VAL B 1 420 ? 49.140 22.309 41.511 1.00 16.19 422 VAL B O 1
ATOM 4942 N N . ILE B 1 421 ? 48.434 20.351 40.613 1.00 14.95 423 ILE B N 1
ATOM 4943 C CA . ILE B 1 421 ? 48.296 19.644 41.883 1.00 14.29 423 ILE B CA 1
ATOM 4944 C C . ILE B 1 421 ? 49.174 18.399 41.844 1.00 15.37 423 ILE B C 1
ATOM 4945 O O . ILE B 1 421 ? 49.419 17.808 40.784 1.00 18.39 423 ILE B O 1
ATOM 4950 N N . TRP B 1 422 ? 49.611 17.973 43.020 1.00 15.80 424 TRP B N 1
ATOM 4951 C CA . TRP B 1 422 ? 50.734 17.057 43.115 1.00 18.54 424 TRP B CA 1
ATOM 4952 C C . TRP B 1 422 ? 50.611 16.254 44.404 1.00 15.28 424 TRP B C 1
ATOM 4953 O O . TRP B 1 422 ? 50.227 16.795 45.437 1.00 15.98 424 TRP B O 1
ATOM 4964 N N . TYR B 1 423 ? 50.885 14.952 44.327 1.00 14.46 425 TYR B N 1
ATOM 4965 C CA . TYR B 1 423 ? 50.721 14.076 45.490 1.00 15.30 425 TYR B CA 1
ATOM 4966 C C . TYR B 1 423 ? 51.756 12.963 45.331 1.00 17.54 425 TYR B C 1
ATOM 4967 O O . TYR B 1 423 ? 51.500 11.951 44.676 1.00 20.34 425 TYR B O 1
ATOM 4976 N N . GLN B 1 424 ? 52.931 13.185 45.923 1.00 20.01 426 GLN B N 1
ATOM 4977 C CA . GLN B 1 424 ? 54.098 12.326 45.765 1.00 17.64 426 GLN B CA 1
ATOM 4978 C C . GLN B 1 424 ? 54.980 12.506 46.988 1.00 18.90 426 GLN B C 1
ATOM 4979 O O . GLN B 1 424 ? 54.920 13.526 47.670 1.00 18.15 426 GLN B O 1
ATOM 4985 N N . GLY B 1 425 ? 55.814 11.506 47.254 1.00 19.06 427 GLY B N 1
ATOM 4986 C CA . GLY B 1 425 ? 56.783 11.664 48.315 1.00 20.71 427 GLY B CA 1
ATOM 4987 C C . GLY B 1 425 ? 56.950 10.414 49.147 1.00 19.82 427 GLY B C 1
ATOM 4988 O O . GLY B 1 425 ? 58.020 10.214 49.742 1.00 22.65 427 GLY B O 1
ATOM 4989 N N . GLU B 1 426 ? 55.919 9.556 49.164 1.00 18.65 428 GLU B N 1
ATOM 4990 C CA . GLU B 1 426 ? 56.020 8.285 49.873 1.00 20.77 428 GLU B CA 1
ATOM 4991 C C . GLU B 1 426 ? 57.310 7.549 49.523 1.00 19.91 428 GLU B C 1
ATOM 4992 O O . GLU B 1 426 ? 57.945 6.961 50.399 1.00 21.44 428 GLU B O 1
ATOM 4998 N N . THR B 1 427 ? 57.721 7.580 48.247 1.00 18.54 429 THR B N 1
ATOM 4999 C CA . THR B 1 427 ? 58.907 6.830 47.826 1.00 19.69 429 THR B CA 1
ATOM 5000 C C . THR B 1 427 ? 60.194 7.433 48.376 1.00 19.34 429 THR B C 1
ATOM 5001 O O . THR B 1 427 ? 61.142 6.698 48.670 1.00 24.38 429 THR B O 1
ATOM 5005 N N . ASN B 1 428 ? 60.235 8.750 48.563 1.00 20.00 430 ASN B N 1
ATOM 5006 C CA . ASN B 1 428 ? 61.422 9.460 49.029 1.00 20.20 430 ASN B CA 1
ATOM 5007 C C . ASN B 1 428 ? 61.490 9.630 50.544 1.00 21.67 430 ASN B C 1
ATOM 5008 O O . ASN B 1 428 ? 62.453 10.235 51.035 1.00 23.16 430 ASN B O 1
ATOM 5013 N N . ALA B 1 429 ? 60.495 9.140 51.292 1.00 21.47 431 ALA B N 1
ATOM 5014 C CA . ALA B 1 429 ? 60.448 9.289 52.752 1.00 19.45 431 ALA B CA 1
ATOM 5015 C C . ALA B 1 429 ? 61.293 8.190 53.414 1.00 20.25 431 ALA B C 1
ATOM 5016 O O . ALA B 1 429 ? 60.802 7.216 53.992 1.00 21.69 431 ALA B O 1
ATOM 5018 N N . THR B 1 430 ? 62.604 8.357 53.306 1.00 23.13 432 THR B N 1
ATOM 5019 C CA . THR B 1 430 ? 63.567 7.337 53.685 1.00 24.48 432 THR B CA 1
ATOM 5020 C C . THR B 1 430 ? 64.666 8.012 54.474 1.00 25.05 432 THR B C 1
ATOM 5021 O O . THR B 1 430 ? 64.814 9.233 54.427 1.00 23.60 432 THR B O 1
ATOM 5025 N N . ASP B 1 431 ? 65.436 7.200 55.200 1.00 30.44 433 ASP B N 1
ATOM 5026 C CA . ASP B 1 431 ? 66.589 7.716 55.923 1.00 26.60 433 ASP B CA 1
ATOM 5027 C C . ASP B 1 431 ? 67.421 8.636 55.048 1.00 32.05 433 ASP B C 1
ATOM 5028 O O . ASP B 1 431 ? 67.840 9.711 55.488 1.00 32.97 433 ASP B O 1
ATOM 5033 N N . THR B 1 432 ? 67.647 8.242 53.793 1.00 29.62 434 THR B N 1
ATOM 5034 C CA . THR B 1 432 ? 68.511 8.998 52.897 1.00 30.90 434 THR B CA 1
ATOM 5035 C C . THR B 1 432 ? 67.775 10.079 52.112 1.00 28.02 434 THR B C 1
ATOM 5036 O O . THR B 1 432 ? 68.407 11.040 51.675 1.00 36.75 434 THR B O 1
ATOM 5040 N N . GLY B 1 433 ? 66.461 9.965 51.938 1.00 30.26 435 GLY B N 1
ATOM 5041 C CA . GLY B 1 433 ? 65.767 10.869 51.041 1.00 26.61 435 GLY B CA 1
ATOM 5042 C C . GLY B 1 433 ? 64.966 12.005 51.659 1.00 23.46 435 GLY B C 1
ATOM 5043 O O . GLY B 1 433 ? 64.725 13.005 50.975 1.00 24.29 435 GLY B O 1
ATOM 5044 N N . ALA B 1 434 ? 64.580 11.888 52.939 1.00 22.45 436 ALA B N 1
ATOM 5045 C CA . ALA B 1 434 ? 63.483 12.705 53.470 1.00 23.02 436 ALA B CA 1
ATOM 5046 C C . ALA B 1 434 ? 63.857 14.178 53.622 1.00 23.31 436 ALA B C 1
ATOM 5047 O O . ALA B 1 434 ? 63.057 15.060 53.281 1.00 23.78 436 ALA B O 1
ATOM 5049 N N . VAL B 1 435 ? 65.038 14.476 54.160 1.00 22.84 437 VAL B N 1
ATOM 5050 C CA . VAL B 1 435 ? 65.447 15.875 54.308 1.00 20.31 437 VAL B CA 1
ATOM 5051 C C . VAL B 1 435 ? 65.805 16.466 52.954 1.00 25.66 437 VAL B C 1
ATOM 5052 O O . VAL B 1 435 ? 65.411 17.592 52.625 1.00 21.39 437 VAL B O 1
ATOM 5056 N N . LYS B 1 436 ? 66.580 15.716 52.165 1.00 22.70 438 LYS B N 1
ATOM 5057 C CA . LYS B 1 436 ? 67.008 16.153 50.841 1.00 21.52 438 LYS B CA 1
ATOM 5058 C C . LYS B 1 436 ? 65.821 16.508 49.942 1.00 23.78 438 LYS B C 1
ATOM 5059 O O . LYS B 1 436 ? 65.950 17.352 49.044 1.00 21.02 438 LYS B O 1
ATOM 5065 N N . TYR B 1 437 ? 64.663 15.880 50.178 1.00 22.70 439 TYR B N 1
ATOM 5066 C CA . TYR B 1 437 ? 63.460 16.176 49.410 1.00 17.66 439 TYR B CA 1
ATOM 5067 C C . TYR B 1 437 ? 63.137 17.664 49.383 1.00 19.75 439 TYR B C 1
ATOM 5068 O O . TYR B 1 437 ? 62.560 18.146 48.404 1.00 19.59 439 TYR B O 1
ATOM 5077 N N . ARG B 1 438 ? 63.467 18.419 50.443 1.00 18.73 440 ARG B N 1
ATOM 5078 C CA . ARG B 1 438 ? 63.066 19.821 50.412 1.00 18.08 440 ARG B CA 1
ATOM 5079 C C . ARG B 1 438 ? 63.802 20.566 49.314 1.00 21.13 440 ARG B C 1
ATOM 5080 O O . ARG B 1 438 ? 63.220 21.421 48.641 1.00 17.60 440 ARG B O 1
ATOM 5088 N N . GLU B 1 439 ? 65.076 20.248 49.107 1.00 20.19 441 GLU B N 1
ATOM 5089 C CA . GLU B 1 439 ? 65.804 20.889 48.023 1.00 22.99 441 GLU B CA 1
ATOM 5090 C C . GLU B 1 439 ? 65.308 20.395 46.666 1.00 18.04 441 GLU B C 1
ATOM 5091 O O . GLU B 1 439 ? 65.088 21.201 45.756 1.00 21.90 441 GLU B O 1
ATOM 5097 N N . GLN B 1 440 ? 65.102 19.080 46.520 1.00 19.78 442 GLN B N 1
ATOM 5098 C CA . GLN B 1 440 ? 64.675 18.529 45.233 1.00 21.09 442 GLN B CA 1
ATOM 5099 C C . GLN B 1 440 ? 63.315 19.083 44.817 1.00 18.71 442 GLN B C 1
ATOM 5100 O O . GLN B 1 440 ? 63.132 19.508 43.669 1.00 18.98 442 GLN B O 1
ATOM 5106 N N . PHE B 1 441 ? 62.347 19.072 45.746 1.00 18.35 443 PHE B N 1
ATOM 5107 C CA . PHE B 1 441 ? 60.976 19.517 45.467 1.00 17.36 443 PHE B CA 1
ATOM 5108 C C . PHE B 1 441 ? 60.946 20.973 45.012 1.00 20.42 443 PHE B C 1
ATOM 5109 O O . PHE B 1 441 ? 60.253 21.326 44.048 1.00 19.47 443 PHE B O 1
ATOM 5117 N N . ALA B 1 442 ? 61.682 21.842 45.714 1.00 17.27 444 ALA B N 1
ATOM 5118 C CA . ALA B 1 442 ? 61.736 23.243 45.319 1.00 15.25 444 ALA B CA 1
ATOM 5119 C C . ALA B 1 442 ? 62.363 23.403 43.934 1.00 20.75 444 ALA B C 1
ATOM 5120 O O . ALA B 1 442 ? 61.888 24.204 43.122 1.00 21.53 444 ALA B O 1
ATOM 5122 N N . ALA B 1 443 ? 63.441 22.653 43.656 1.00 21.31 445 ALA B N 1
ATOM 5123 C CA . ALA B 1 443 ? 64.079 22.689 42.339 1.00 19.33 445 ALA B CA 1
ATOM 5124 C C . ALA B 1 443 ? 63.120 22.239 41.234 1.00 21.76 445 ALA B C 1
ATOM 5125 O O . ALA B 1 443 ? 63.077 22.844 40.157 1.00 18.75 445 ALA B O 1
ATOM 5127 N N . MET B 1 444 ? 62.334 21.188 41.485 1.00 19.83 446 MET B N 1
ATOM 5128 C CA . MET B 1 444 ? 61.377 20.727 40.480 1.00 20.98 446 MET B CA 1
ATOM 5129 C C . MET B 1 444 ? 60.330 21.790 40.195 1.00 19.87 446 MET B C 1
ATOM 5130 O O . MET B 1 444 ? 60.079 22.130 39.031 1.00 21.70 446 MET B O 1
ATOM 5135 N N . ILE B 1 445 ? 59.688 22.310 41.250 1.00 21.27 447 ILE B N 1
ATOM 5136 C CA . ILE B 1 445 ? 58.681 23.360 41.076 1.00 20.68 447 ILE B CA 1
ATOM 5137 C C . ILE B 1 445 ? 59.260 24.522 40.276 1.00 21.11 447 ILE B C 1
ATOM 5138 O O . ILE B 1 445 ? 58.651 25.013 39.317 1.00 18.65 447 ILE B O 1
ATOM 5143 N N . ARG B 1 446 ? 60.457 24.970 40.653 1.00 19.65 448 ARG B N 1
ATOM 5144 C CA . ARG B 1 446 ? 61.060 26.096 39.951 1.00 22.10 448 ARG B CA 1
ATOM 5145 C C . ARG B 1 446 ? 61.351 25.750 38.499 1.00 23.34 448 ARG B C 1
ATOM 5146 O O . ARG B 1 446 ? 61.175 26.589 37.606 1.00 23.59 448 ARG B O 1
ATOM 5154 N N . GLN B 1 447 ? 61.784 24.520 38.239 1.00 20.80 449 GLN B N 1
ATOM 5155 C CA . GLN B 1 447 ? 62.154 24.152 36.872 1.00 26.25 449 GLN B CA 1
ATOM 5156 C C . GLN B 1 447 ? 60.922 24.007 35.983 1.00 25.27 449 GLN B C 1
ATOM 5157 O O . GLN B 1 447 ? 60.909 24.492 34.844 1.00 22.23 449 GLN B O 1
ATOM 5163 N N . TRP B 1 448 ? 59.882 23.323 36.470 1.00 20.96 450 TRP B N 1
ATOM 5164 C CA . TRP B 1 448 ? 58.662 23.230 35.673 1.00 22.02 450 TRP B CA 1
ATOM 5165 C C . TRP B 1 448 ? 58.091 24.613 35.388 1.00 20.90 450 TRP B C 1
ATOM 5166 O O . TRP B 1 448 ? 57.607 24.876 34.283 1.00 21.42 450 TRP B O 1
ATOM 5177 N N . ARG B 1 449 ? 58.124 25.509 36.377 1.00 20.99 451 ARG B N 1
ATOM 5178 C CA . ARG B 1 449 ? 57.591 26.851 36.159 1.00 22.57 451 ARG B CA 1
ATOM 5179 C C . ARG B 1 449 ? 58.415 27.599 35.121 1.00 21.76 451 ARG B C 1
ATOM 5180 O O . ARG B 1 449 ? 57.860 28.246 34.230 1.00 20.83 451 ARG B O 1
ATOM 5188 N N . ALA B 1 450 ? 59.741 27.510 35.216 1.00 21.83 452 ALA B N 1
ATOM 5189 C CA . ALA B 1 450 ? 60.598 28.226 34.279 1.00 24.15 452 ALA B CA 1
ATOM 5190 C C . ALA B 1 450 ? 60.406 27.715 32.855 1.00 24.29 452 ALA B C 1
ATOM 5191 O O . ALA B 1 450 ? 60.344 28.507 31.908 1.00 22.10 452 ALA B O 1
ATOM 5193 N N . GLU B 1 451 ? 60.290 26.395 32.692 1.00 24.10 453 GLU B N 1
ATOM 5194 C CA . GLU B 1 451 ? 60.078 25.819 31.368 1.00 30.08 453 GLU B CA 1
ATOM 5195 C C . GLU B 1 451 ? 58.723 26.217 30.796 1.00 28.19 453 GLU B C 1
ATOM 5196 O O . GLU B 1 451 ? 58.570 26.295 29.573 1.00 29.42 453 GLU B O 1
ATOM 5202 N N . ARG B 1 452 ? 57.735 26.506 31.654 1.00 31.37 454 ARG B N 1
ATOM 5203 C CA . ARG B 1 452 ? 56.431 26.972 31.187 1.00 25.50 454 ARG B CA 1
ATOM 5204 C C . ARG B 1 452 ? 56.340 28.489 31.042 1.00 31.94 454 ARG B C 1
ATOM 5205 O O . ARG B 1 452 ? 55.315 28.989 30.562 1.00 32.55 454 ARG B O 1
ATOM 5213 N N . GLY B 1 453 ? 57.369 29.230 31.449 1.00 29.57 455 GLY B N 1
ATOM 5214 C CA . GLY B 1 453 ? 57.366 30.670 31.283 1.00 26.61 455 GLY B CA 1
ATOM 5215 C C . GLY B 1 453 ? 56.538 31.421 32.294 1.00 32.15 455 GLY B C 1
ATOM 5216 O O . GLY B 1 453 ? 56.094 32.538 32.012 1.00 30.30 455 GLY B O 1
ATOM 5217 N N . ASP B 1 454 ? 56.305 30.841 33.470 1.00 34.11 456 ASP B N 1
ATOM 5218 C CA . ASP B 1 454 ? 55.453 31.455 34.487 1.00 29.50 456 ASP B CA 1
ATOM 5219 C C . ASP B 1 454 ? 56.081 31.133 35.838 1.00 28.72 456 ASP B C 1
ATOM 5220 O O . ASP B 1 454 ? 55.805 30.075 36.411 1.00 27.60 456 ASP B O 1
ATOM 5225 N N . LYS B 1 455 ? 56.906 32.053 36.351 1.00 26.67 457 LYS B N 1
ATOM 5226 C CA . LYS B 1 455 ? 57.569 31.795 37.624 1.00 25.12 457 LYS B CA 1
ATOM 5227 C C . LYS B 1 455 ? 56.612 31.778 38.807 1.00 25.20 457 LYS B C 1
ATOM 5228 O O . LYS B 1 455 ? 57.038 31.431 39.910 1.00 26.82 457 LYS B O 1
ATOM 5234 N N . THR B 1 456 ? 55.342 32.141 38.630 1.00 24.23 458 THR B N 1
ATOM 5235 C CA . THR B 1 456 ? 54.372 32.005 39.709 1.00 22.58 458 THR B CA 1
ATOM 5236 C C . THR B 1 456 ? 53.175 31.146 39.299 1.00 24.02 458 THR B C 1
ATOM 5237 O O . THR B 1 456 ? 52.053 31.385 39.755 1.00 23.54 458 THR B O 1
ATOM 5241 N N . LEU B 1 457 ? 53.391 30.148 38.444 1.00 18.31 459 LEU B N 1
ATOM 5242 C CA . LEU B 1 457 ? 52.333 29.194 38.139 1.00 20.91 459 LEU B CA 1
ATOM 5243 C C . LEU B 1 457 ? 51.921 28.462 39.413 1.00 18.82 459 LEU B C 1
ATOM 5244 O O . LEU B 1 457 ? 52.781 27.895 40.100 1.00 19.89 459 LEU B O 1
ATOM 5249 N N . PRO B 1 458 ? 50.641 28.469 39.775 1.00 21.50 460 PRO B N 1
ATOM 5250 C CA . PRO B 1 458 ? 50.235 27.857 41.049 1.00 15.83 460 PRO B CA 1
ATOM 5251 C C . PRO B 1 458 ? 50.627 26.391 41.120 1.00 17.30 460 PRO B C 1
ATOM 5252 O O . PRO B 1 458 ? 50.453 25.628 40.171 1.00 21.56 460 PRO B O 1
ATOM 5256 N N . PHE B 1 459 ? 51.136 25.992 42.278 1.00 16.69 461 PHE B N 1
ATOM 5257 C CA . PHE B 1 459 ? 51.598 24.630 42.465 1.00 17.73 461 PHE B CA 1
ATOM 5258 C C . PHE B 1 459 ? 51.219 24.204 43.873 1.00 16.82 461 PHE B C 1
ATOM 5259 O O . PHE B 1 459 ? 51.777 24.710 44.847 1.00 16.58 461 PHE B O 1
ATOM 5267 N N . LEU B 1 460 ? 50.295 23.255 43.959 1.00 16.94 462 LEU B N 1
ATOM 5268 C CA . LEU B 1 460 ? 49.690 22.780 45.191 1.00 15.52 462 LEU B CA 1
ATOM 5269 C C . LEU B 1 460 ? 50.038 21.313 45.375 1.00 17.06 462 LEU B C 1
ATOM 5270 O O . LEU B 1 460 ? 50.085 20.560 44.403 1.00 15.13 462 LEU B O 1
ATOM 5275 N N . TRP B 1 461 ? 50.294 20.894 46.612 1.00 15.82 463 TRP B N 1
ATOM 5276 C CA . TRP B 1 461 ? 50.612 19.494 46.838 1.00 12.03 463 TRP B CA 1
ATOM 5277 C C . TRP B 1 461 ? 49.894 18.996 48.087 1.00 16.18 463 TRP B C 1
ATOM 5278 O O . TRP B 1 461 ? 49.432 19.782 48.917 1.00 13.65 463 TRP B O 1
ATOM 5289 N N . VAL B 1 462 ? 49.807 17.668 48.189 1.00 14.39 464 VAL B N 1
ATOM 5290 C CA . VAL B 1 462 ? 49.254 16.963 49.341 1.00 14.72 464 VAL B CA 1
ATOM 5291 C C . VAL B 1 462 ? 50.397 16.540 50.254 1.00 13.09 464 VAL B C 1
ATOM 5292 O O . VAL B 1 462 ? 51.317 15.832 49.821 1.00 12.31 464 VAL B O 1
ATOM 5296 N N . GLN B 1 463 ? 50.332 16.937 51.524 1.00 12.60 465 GLN B N 1
ATOM 5297 C CA . GLN B 1 463 ? 51.298 16.422 52.491 1.00 18.33 465 GLN B CA 1
ATOM 5298 C C . GLN B 1 463 ? 51.005 14.947 52.764 1.00 17.76 465 GLN B C 1
ATOM 5299 O O . GLN B 1 463 ? 49.852 14.520 52.741 1.00 16.83 465 GLN B O 1
ATOM 5305 N N . LEU B 1 464 ? 52.057 14.166 53.019 1.00 15.26 466 LEU B N 1
ATOM 5306 C CA . LEU B 1 464 ? 51.889 12.722 53.141 1.00 18.37 466 LEU B CA 1
ATOM 5307 C C . LEU B 1 464 ? 50.897 12.383 54.247 1.00 17.39 466 LEU B C 1
ATOM 5308 O O . LEU B 1 464 ? 50.863 13.045 55.290 1.00 20.09 466 LEU B O 1
ATOM 5313 N N . ALA B 1 465 ? 50.077 11.356 54.005 1.00 14.93 467 ALA B N 1
ATOM 5314 C CA . ALA B 1 465 ? 49.089 10.919 54.978 1.00 19.18 467 ALA B CA 1
ATOM 5315 C C . ALA B 1 465 ? 49.774 10.181 56.132 1.00 21.15 467 ALA B C 1
ATOM 5316 O O . ALA B 1 465 ? 50.959 9.841 56.077 1.00 21.57 467 ALA B O 1
ATOM 5318 N N . ASN B 1 466 ? 49.021 9.938 57.199 1.00 16.93 468 ASN B N 1
ATOM 5319 C CA . ASN B 1 466 ? 49.541 9.093 58.266 1.00 18.23 468 ASN B CA 1
ATOM 5320 C C . ASN B 1 466 ? 49.531 7.637 57.819 1.00 19.60 468 ASN B C 1
ATOM 5321 O O . ASN B 1 466 ? 48.553 7.167 57.240 1.00 17.34 468 ASN B O 1
ATOM 5326 N N . PHE B 1 467 ? 50.636 6.934 58.081 1.00 17.85 469 PHE B N 1
ATOM 5327 C CA . PHE B 1 467 ? 50.810 5.545 57.671 1.00 20.37 469 PHE B CA 1
ATOM 5328 C C . PHE B 1 467 ? 51.859 4.896 58.568 1.00 22.65 469 PHE B C 1
ATOM 5329 O O . PHE B 1 467 ? 52.874 5.515 58.882 1.00 22.11 469 PHE B O 1
ATOM 5337 N N . LYS B 1 468 ? 51.620 3.643 58.960 1.00 23.15 470 LYS B N 1
ATOM 5338 C CA . LYS B 1 468 ? 52.589 2.899 59.763 1.00 24.37 470 LYS B CA 1
ATOM 5339 C C . LYS B 1 468 ? 53.610 2.258 58.825 1.00 27.41 470 LYS B C 1
ATOM 5340 O O . LYS B 1 468 ? 53.618 1.050 58.571 1.00 24.20 470 LYS B O 1
ATOM 5346 N N . ALA B 1 469 ? 54.495 3.111 58.308 1.00 24.27 471 ALA B N 1
ATOM 5347 C CA . ALA B 1 469 ? 55.428 2.711 57.264 1.00 25.63 471 ALA B CA 1
ATOM 5348 C C . ALA B 1 469 ? 56.567 1.853 57.793 1.00 32.23 471 ALA B C 1
ATOM 5349 O O . ALA B 1 469 ? 57.322 1.284 56.991 1.00 30.56 471 ALA B O 1
ATOM 5351 N N . GLY B 1 470 ? 56.718 1.754 59.110 1.00 28.49 472 GLY B N 1
ATOM 5352 C CA . GLY B 1 470 ? 57.813 0.984 59.666 1.00 29.68 472 GLY B CA 1
ATOM 5353 C C . GLY B 1 470 ? 59.172 1.614 59.492 1.00 29.89 472 GLY B C 1
ATOM 5354 O O . GLY B 1 470 ? 60.177 0.899 59.476 1.00 34.14 472 GLY B O 1
ATOM 5355 N N . GLY B 1 471 ? 59.239 2.940 59.373 1.00 29.39 473 GLY B N 1
ATOM 5356 C CA . GLY B 1 471 ? 60.521 3.603 59.214 1.00 29.02 473 GLY B CA 1
ATOM 5357 C C . GLY B 1 471 ? 61.040 4.352 60.432 1.00 32.05 473 GLY B C 1
ATOM 5358 O O . GLY B 1 471 ? 62.192 4.806 60.434 1.00 30.32 473 GLY B O 1
ATOM 5359 N N . ASP B 1 472 ? 60.213 4.497 61.470 1.00 26.43 474 ASP B N 1
ATOM 5360 C CA . ASP B 1 472 ? 60.615 5.254 62.651 1.00 28.46 474 ASP B CA 1
ATOM 5361 C C . ASP B 1 472 ? 61.578 4.448 63.515 1.00 35.96 474 ASP B C 1
ATOM 5362 O O . ASP B 1 472 ? 61.378 3.252 63.750 1.00 31.66 474 ASP B O 1
ATOM 5367 N N . LYS B 1 473 ? 62.631 5.114 63.984 1.00 33.47 475 LYS B N 1
ATOM 5368 C CA . LYS B 1 473 ? 63.648 4.485 64.831 1.00 36.13 475 LYS B CA 1
ATOM 5369 C C . LYS B 1 473 ? 64.030 5.494 65.902 1.00 35.26 475 LYS B C 1
ATOM 5370 O O . LYS B 1 473 ? 64.672 6.502 65.595 1.00 35.84 475 LYS B O 1
ATOM 5376 N N . GLY B 1 474 ? 63.654 5.227 67.145 1.00 38.33 476 GLY B N 1
ATOM 5377 C CA . GLY B 1 474 ? 63.976 6.171 68.204 1.00 34.67 476 GLY B CA 1
ATOM 5378 C C . GLY B 1 474 ? 63.238 7.467 67.947 1.00 36.01 476 GLY B C 1
ATOM 5379 O O . GLY B 1 474 ? 62.012 7.488 67.811 1.00 33.95 476 GLY B O 1
ATOM 5380 N N . GLU B 1 475 ? 63.968 8.575 67.853 1.00 32.48 477 GLU B N 1
ATOM 5381 C CA . GLU B 1 475 ? 63.343 9.853 67.548 1.00 33.38 477 GLU B CA 1
ATOM 5382 C C . GLU B 1 475 ? 63.551 10.278 66.091 1.00 33.00 477 GLU B C 1
ATOM 5383 O O . GLU B 1 475 ? 63.198 11.405 65.726 1.00 26.65 477 GLU B O 1
ATOM 5389 N N . LEU B 1 476 ? 64.107 9.399 65.253 1.00 28.87 478 LEU B N 1
ATOM 5390 C CA . LEU B 1 476 ? 64.214 9.648 63.820 1.00 26.38 478 LEU B CA 1
ATOM 5391 C C . LEU B 1 476 ? 62.970 9.110 63.120 1.00 28.07 478 LEU B C 1
ATOM 5392 O O . LEU B 1 476 ? 62.674 7.912 63.195 1.00 28.02 478 LEU B O 1
ATOM 5397 N N . SER B 1 477 ? 62.238 9.993 62.444 1.00 24.72 479 SER B N 1
ATOM 5398 C CA . SER B 1 477 ? 61.068 9.604 61.655 1.00 19.17 479 SER B CA 1
ATOM 5399 C C . SER B 1 477 ? 61.234 10.122 60.233 1.00 18.20 479 SER B C 1
ATOM 5400 O O . SER B 1 477 ? 61.006 11.319 59.987 1.00 18.62 479 SER B O 1
ATOM 5403 N N . PRO B 1 478 ? 61.637 9.279 59.278 1.00 21.87 480 PRO B N 1
ATOM 5404 C CA . PRO B 1 478 ? 61.750 9.767 57.893 1.00 20.21 480 PRO B CA 1
ATOM 5405 C C . PRO B 1 478 ? 60.439 10.280 57.316 1.00 19.39 480 PRO B C 1
ATOM 5406 O O . PRO B 1 478 ? 60.460 11.235 56.528 1.00 21.43 480 PRO B O 1
ATOM 5410 N N . TRP B 1 479 ? 59.296 9.688 57.677 1.00 18.54 481 TRP B N 1
ATOM 5411 C CA . TRP B 1 479 ? 58.033 10.203 57.144 1.00 19.66 481 TRP B CA 1
ATOM 5412 C C . TRP B 1 479 ? 57.726 11.600 57.682 1.00 14.48 481 TRP B C 1
ATOM 5413 O O . TRP B 1 479 ? 57.284 12.473 56.932 1.00 16.70 481 TRP B O 1
ATOM 5424 N N . ALA B 1 480 ? 57.959 11.841 58.968 1.00 17.88 482 ALA B N 1
ATOM 5425 C CA . ALA B 1 480 ? 57.775 13.193 59.490 1.00 21.97 482 ALA B CA 1
ATOM 5426 C C . ALA B 1 480 ? 58.752 14.179 58.847 1.00 18.53 482 ALA B C 1
ATOM 5427 O O . ALA B 1 480 ? 58.398 15.332 58.568 1.00 16.73 482 ALA B O 1
ATOM 5429 N N . LEU B 1 481 ? 59.989 13.746 58.610 1.00 16.15 483 LEU B N 1
ATOM 5430 C CA . LEU B 1 481 ? 60.966 14.608 57.949 1.00 18.29 483 LEU B CA 1
ATOM 5431 C C . LEU B 1 481 ? 60.540 14.928 56.516 1.00 18.00 483 LEU B C 1
ATOM 5432 O O . LEU B 1 481 ? 60.732 16.052 56.037 1.00 15.20 483 LEU B O 1
ATOM 5437 N N . LEU B 1 482 ? 59.967 13.945 55.819 1.00 17.26 484 LEU B N 1
ATOM 5438 C CA . LEU B 1 482 ? 59.386 14.203 54.505 1.00 17.86 484 LEU B CA 1
ATOM 5439 C C . LEU B 1 482 ? 58.281 15.245 54.606 1.00 15.57 484 LEU B C 1
ATOM 5440 O O . LEU B 1 482 ? 58.221 16.182 53.799 1.00 18.98 484 LEU B O 1
ATOM 5445 N N . ARG B 1 483 ? 57.396 15.101 55.600 1.00 14.46 485 ARG B N 1
ATOM 5446 C CA . ARG B 1 483 ? 56.300 16.060 55.750 1.00 14.24 485 ARG B CA 1
ATOM 5447 C C . ARG B 1 483 ? 56.842 17.457 56.007 1.00 15.97 485 ARG B C 1
ATOM 5448 O O . ARG B 1 483 ? 56.342 18.435 55.447 1.00 13.94 485 ARG B O 1
ATOM 5456 N N . GLU B 1 484 ? 57.894 17.566 56.826 1.00 18.02 486 GLU B N 1
ATOM 5457 C CA . GLU B 1 484 ? 58.532 18.858 57.037 1.00 15.03 486 GLU B CA 1
ATOM 5458 C C . GLU B 1 484 ? 59.108 19.417 55.736 1.00 18.56 486 GLU B C 1
ATOM 5459 O O . GLU B 1 484 ? 58.979 20.620 55.448 1.00 17.62 486 GLU B O 1
ATOM 5465 N N . SER B 1 485 ? 59.775 18.566 54.951 1.00 19.31 487 SER B N 1
ATOM 5466 C CA . SER B 1 485 ? 60.305 19.000 53.659 1.00 19.30 487 SER B CA 1
ATOM 5467 C C . SER B 1 485 ? 59.205 19.574 52.776 1.00 16.48 487 SER B C 1
ATOM 5468 O O . SER B 1 485 ? 59.417 20.565 52.061 1.00 15.54 487 SER B O 1
ATOM 5471 N N . GLN B 1 486 ? 58.020 18.964 52.816 1.00 14.71 488 GLN B N 1
ATOM 5472 C CA . GLN B 1 486 ? 56.885 19.503 52.073 1.00 17.69 488 GLN B CA 1
ATOM 5473 C C . GLN B 1 486 ? 56.464 20.866 52.632 1.00 18.93 488 GLN B C 1
ATOM 5474 O O . GLN B 1 486 ? 56.365 21.845 51.884 1.00 17.56 488 GLN B O 1
ATOM 5480 N N . SER B 1 487 ? 56.300 20.970 53.957 1.00 17.84 489 SER B N 1
ATOM 5481 C CA . SER B 1 487 ? 55.893 22.238 54.565 1.00 19.05 489 SER B CA 1
ATOM 5482 C C . SER B 1 487 ? 56.885 23.357 54.276 1.00 21.45 489 SER B C 1
ATOM 5483 O O . SER B 1 487 ? 56.482 24.496 54.019 1.00 22.76 489 SER B O 1
ATOM 5486 N N . LYS B 1 488 ? 58.183 23.054 54.296 1.00 20.45 490 LYS B N 1
ATOM 5487 C CA . LYS B 1 488 ? 59.184 24.080 54.028 1.00 26.01 490 LYS B CA 1
ATOM 5488 C C . LYS B 1 488 ? 59.042 24.657 52.626 1.00 22.92 490 LYS B C 1
ATOM 5489 O O . LYS B 1 488 ? 59.451 25.797 52.382 1.00 19.44 490 LYS B O 1
ATOM 5495 N N . THR B 1 489 ? 58.484 23.886 51.691 1.00 20.04 491 THR B N 1
ATOM 5496 C CA . THR B 1 489 ? 58.383 24.342 50.313 1.00 17.60 491 THR B CA 1
ATOM 5497 C C . THR B 1 489 ? 57.333 25.436 50.144 1.00 18.31 491 THR B C 1
ATOM 5498 O O . THR B 1 489 ? 57.294 26.078 49.087 1.00 17.50 491 THR B O 1
ATOM 5502 N N . LEU B 1 490 ? 56.518 25.689 51.171 1.00 16.48 492 LEU B N 1
ATOM 5503 C CA . LEU B 1 490 ? 55.566 26.795 51.183 1.00 18.57 492 LEU B CA 1
ATOM 5504 C C . LEU B 1 490 ? 56.246 28.156 51.136 1.00 21.10 492 LEU B C 1
ATOM 5505 O O . LEU B 1 490 ? 55.579 29.161 50.858 1.00 16.33 492 LEU B O 1
ATOM 5510 N N . ALA B 1 491 ? 57.557 28.208 51.389 1.00 19.16 493 ALA B N 1
ATOM 5511 C CA . ALA B 1 491 ? 58.320 29.437 51.211 1.00 23.22 493 ALA B CA 1
ATOM 5512 C C . ALA B 1 491 ? 58.292 29.919 49.779 1.00 22.64 493 ALA B C 1
ATOM 5513 O O . ALA B 1 491 ? 58.471 31.114 49.543 1.00 20.58 493 ALA B O 1
ATOM 5515 N N . LEU B 1 492 ? 58.087 29.017 48.822 1.00 21.81 494 LEU B N 1
ATOM 5516 C CA . LEU B 1 492 ? 58.056 29.423 47.436 1.00 20.31 494 LEU B CA 1
ATOM 5517 C C . LEU B 1 492 ? 56.764 30.178 47.157 1.00 22.97 494 LEU B C 1
ATOM 5518 O O . LEU B 1 492 ? 55.747 29.937 47.803 1.00 19.03 494 LEU B O 1
ATOM 5523 N N . PRO B 1 493 ? 56.770 31.081 46.185 1.00 22.15 495 PRO B N 1
ATOM 5524 C CA . PRO B 1 493 ? 55.548 31.827 45.883 1.00 22.38 495 PRO B CA 1
ATOM 5525 C C . PRO B 1 493 ? 54.530 30.968 45.150 1.00 20.49 495 PRO B C 1
ATOM 5526 O O . PRO B 1 493 ? 54.870 30.012 44.444 1.00 19.68 495 PRO B O 1
ATOM 5530 N N . ALA B 1 494 ? 53.262 31.342 45.316 1.00 21.41 496 ALA B N 1
ATOM 5531 C CA . ALA B 1 494 ? 52.153 30.698 44.609 1.00 20.02 496 ALA B CA 1
ATOM 5532 C C . ALA B 1 494 ? 52.103 29.203 44.911 1.00 20.22 496 ALA B C 1
ATOM 5533 O O . ALA B 1 494 ? 51.901 28.378 44.023 1.00 16.30 496 ALA B O 1
ATOM 5535 N N . THR B 1 495 ? 52.299 28.845 46.175 1.00 19.66 497 THR B N 1
ATOM 5536 C CA . THR B 1 495 ? 52.244 27.452 46.594 1.00 17.17 497 THR B CA 1
ATOM 5537 C C . THR B 1 495 ? 51.198 27.274 47.683 1.00 17.01 497 THR B C 1
ATOM 5538 O O . THR B 1 495 ? 50.841 28.218 48.386 1.00 18.99 497 THR B O 1
ATOM 5542 N N . GLY B 1 496 ? 50.731 26.038 47.836 1.00 15.67 498 GLY B N 1
ATOM 5543 C CA . GLY B 1 496 ? 49.824 25.712 48.922 1.00 15.48 498 GLY B CA 1
ATOM 5544 C C . GLY B 1 496 ? 49.842 24.223 49.180 1.00 16.43 498 GLY B C 1
ATOM 5545 O O . GLY B 1 496 ? 50.225 23.437 48.315 1.00 14.86 498 GLY B O 1
ATOM 5546 N N . GLN B 1 497 ? 49.414 23.839 50.382 1.00 15.25 499 GLN B N 1
ATOM 5547 C CA . GLN B 1 497 ? 49.564 22.461 50.847 1.00 13.75 499 GLN B CA 1
ATOM 5548 C C . GLN B 1 497 ? 48.292 21.975 51.518 1.00 16.67 499 GLN B C 1
ATOM 5549 O O . GLN B 1 497 ? 47.765 22.656 52.403 1.00 15.79 499 GLN B O 1
ATOM 5555 N N . ALA B 1 498 ? 47.863 20.767 51.166 1.00 14.71 500 ALA B N 1
ATOM 5556 C CA . ALA B 1 498 ? 46.770 20.087 51.848 1.00 17.40 500 ALA B CA 1
ATOM 5557 C C . ALA B 1 498 ? 47.346 19.163 52.911 1.00 15.74 500 ALA B C 1
ATOM 5558 O O . ALA B 1 498 ? 48.118 18.257 52.586 1.00 17.15 500 ALA B O 1
ATOM 5560 N N . VAL B 1 499 ? 46.939 19.364 54.167 1.00 13.49 501 VAL B N 1
ATOM 5561 C CA . VAL B 1 499 ? 47.333 18.485 55.271 1.00 15.98 501 VAL B CA 1
ATOM 5562 C C . VAL B 1 499 ? 46.259 17.422 55.463 1.00 19.55 501 VAL B C 1
ATOM 5563 O O . VAL B 1 499 ? 45.061 17.735 55.518 1.00 19.21 501 VAL B O 1
ATOM 5567 N N . ILE B 1 500 ? 46.678 16.161 55.573 1.00 18.14 502 ILE B N 1
ATOM 5568 C CA . ILE B 1 500 ? 45.708 15.073 55.617 1.00 19.00 502 ILE B CA 1
ATOM 5569 C C . ILE B 1 500 ? 46.083 13.974 56.618 1.00 18.99 502 ILE B C 1
ATOM 5570 O O . ILE B 1 500 ? 45.677 12.819 56.442 1.00 17.75 502 ILE B O 1
ATOM 5575 N N . ILE B 1 501 ? 46.807 14.311 57.691 1.00 16.57 503 ILE B N 1
ATOM 5576 C CA . ILE B 1 501 ? 47.191 13.300 58.691 1.00 19.44 503 ILE B CA 1
ATOM 5577 C C . ILE B 1 501 ? 45.991 12.794 59.489 1.00 19.62 503 ILE B C 1
ATOM 5578 O O . ILE B 1 501 ? 46.126 11.899 60.334 1.00 19.65 503 ILE B O 1
ATOM 5583 N N . ASP B 1 502 ? 44.813 13.351 59.237 1.00 21.18 504 ASP B N 1
ATOM 5584 C CA . ASP B 1 502 ? 43.601 12.909 59.909 1.00 22.07 504 ASP B CA 1
ATOM 5585 C C . ASP B 1 502 ? 42.757 11.952 59.080 1.00 24.98 504 ASP B C 1
ATOM 5586 O O . ASP B 1 502 ? 41.747 11.454 59.579 1.00 23.41 504 ASP B O 1
ATOM 5591 N N . ILE B 1 503 ? 43.122 11.693 57.829 1.00 21.47 505 ILE B N 1
ATOM 5592 C CA . ILE B 1 503 ? 42.239 10.923 56.961 1.00 22.39 505 ILE B CA 1
ATOM 5593 C C . ILE B 1 503 ? 43.020 9.846 56.235 1.00 21.49 505 ILE B C 1
ATOM 5594 O O . ILE B 1 503 ? 42.586 9.350 55.187 1.00 26.12 505 ILE B O 1
ATOM 5599 N N . GLY B 1 504 ? 44.185 9.497 56.760 1.00 17.29 506 GLY B N 1
ATOM 5600 C CA . GLY B 1 504 ? 44.931 8.379 56.235 1.00 24.82 506 GLY B CA 1
ATOM 5601 C C . GLY B 1 504 ? 44.432 7.050 56.780 1.00 23.29 506 GLY B C 1
ATOM 5602 O O . GLY B 1 504 ? 43.392 6.945 57.432 1.00 27.52 506 GLY B O 1
ATOM 5603 N N . ASN B 1 505 ? 45.198 6.012 56.479 1.00 23.22 507 ASN B N 1
ATOM 5604 C CA . ASN B 1 505 ? 44.916 4.656 56.946 1.00 22.98 507 ASN B CA 1
ATOM 5605 C C . ASN B 1 505 ? 46.204 4.124 57.552 1.00 22.05 507 ASN B C 1
ATOM 5606 O O . ASN B 1 505 ? 47.198 3.944 56.818 1.00 20.45 507 ASN B O 1
ATOM 5611 N N . PRO B 1 506 ? 46.244 3.877 58.865 1.00 22.95 508 PRO B N 1
ATOM 5612 C CA . PRO B 1 506 ? 47.496 3.407 59.484 1.00 24.69 508 PRO B CA 1
ATOM 5613 C C . PRO B 1 506 ? 48.043 2.131 58.861 1.00 20.72 508 PRO B C 1
ATOM 5614 O O . PRO B 1 506 ? 49.266 1.929 58.860 1.00 22.80 508 PRO B O 1
ATOM 5618 N N . THR B 1 507 ? 47.182 1.280 58.301 1.00 24.16 509 THR B N 1
ATOM 5619 C CA . THR B 1 507 ? 47.599 -0.010 57.764 1.00 21.41 509 THR B CA 1
ATOM 5620 C C . THR B 1 507 ? 47.519 -0.077 56.241 1.00 27.34 509 THR B C 1
ATOM 5621 O O . THR B 1 507 ? 47.520 -1.177 55.680 1.00 28.62 509 THR B O 1
ATOM 5625 N N . ASP B 1 508 ? 47.447 1.059 55.548 1.00 22.99 510 ASP B N 1
ATOM 5626 C CA . ASP B 1 508 ? 47.506 0.981 54.095 1.00 22.55 510 ASP B CA 1
ATOM 5627 C C . ASP B 1 508 ? 48.052 2.286 53.553 1.00 24.61 510 ASP B C 1
ATOM 5628 O O . ASP B 1 508 ? 47.578 3.361 53.931 1.00 23.59 510 ASP B O 1
ATOM 5633 N N . ILE B 1 509 ? 49.066 2.190 52.688 1.00 24.84 511 ILE B N 1
ATOM 5634 C CA . ILE B 1 509 ? 49.659 3.395 52.121 1.00 19.80 511 ILE B CA 1
ATOM 5635 C C . ILE B 1 509 ? 48.710 4.106 51.175 1.00 24.02 511 ILE B C 1
ATOM 5636 O O . ILE B 1 509 ? 48.984 5.248 50.788 1.00 25.33 511 ILE B O 1
ATOM 5641 N N . HIS B 1 510 ? 47.568 3.481 50.846 1.00 25.83 512 HIS B N 1
ATOM 5642 C CA . HIS B 1 510 ? 46.559 4.022 49.932 1.00 27.39 512 HIS B CA 1
ATOM 5643 C C . HIS B 1 510 ? 45.242 4.229 50.679 1.00 24.51 512 HIS B C 1
ATOM 5644 O O . HIS B 1 510 ? 44.333 3.395 50.585 1.00 30.98 512 HIS B O 1
ATOM 5651 N N . PRO B 1 511 ? 45.088 5.330 51.408 1.00 24.15 513 PRO B N 1
ATOM 5652 C CA . PRO B 1 511 ? 43.801 5.579 52.077 1.00 25.66 513 PRO B CA 1
ATOM 5653 C C . PRO B 1 511 ? 42.735 5.916 51.053 1.00 25.21 513 PRO B C 1
ATOM 5654 O O . PRO B 1 511 ? 43.008 6.564 50.046 1.00 23.86 513 PRO B O 1
ATOM 5658 N N . THR B 1 512 ? 41.511 5.448 51.289 1.00 22.48 514 THR B N 1
ATOM 5659 C CA . THR B 1 512 ? 40.502 5.590 50.249 1.00 22.92 514 THR B CA 1
ATOM 5660 C C . THR B 1 512 ? 39.665 6.860 50.369 1.00 23.34 514 THR B C 1
ATOM 5661 O O . THR B 1 512 ? 38.843 7.121 49.488 1.00 26.96 514 THR B O 1
ATOM 5665 N N . ASN B 1 513 ? 39.847 7.666 51.412 1.00 26.62 515 ASN B N 1
ATOM 5666 C CA . ASN B 1 513 ? 39.157 8.956 51.501 1.00 24.59 515 ASN B CA 1
ATOM 5667 C C . ASN B 1 513 ? 39.905 9.962 50.630 1.00 21.78 515 ASN B C 1
ATOM 5668 O O . ASN B 1 513 ? 40.818 10.655 51.082 1.00 27.22 515 ASN B O 1
ATOM 5673 N N . LYS B 1 514 ? 39.502 10.058 49.373 1.00 23.03 516 LYS B N 1
ATOM 5674 C CA . LYS B 1 514 ? 40.061 11.058 48.475 1.00 20.61 516 LYS B CA 1
ATOM 5675 C C . LYS B 1 514 ? 39.199 12.302 48.354 1.00 20.35 516 LYS B C 1
ATOM 5676 O O . LYS B 1 514 ? 39.707 13.340 47.926 1.00 19.71 516 LYS B O 1
ATOM 5682 N N . ARG B 1 515 ? 37.911 12.223 48.715 1.00 23.49 517 ARG B N 1
ATOM 5683 C CA . ARG B 1 515 ? 37.048 13.401 48.618 1.00 21.58 517 ARG B CA 1
ATOM 5684 C C . ARG B 1 515 ? 37.557 14.539 49.494 1.00 22.57 517 ARG B C 1
ATOM 5685 O O . ARG B 1 515 ? 37.550 15.703 49.073 1.00 19.43 517 ARG B O 1
ATOM 5693 N N . ASP B 1 516 ? 37.988 14.230 50.723 1.00 22.23 518 ASP B N 1
ATOM 5694 C CA . ASP B 1 516 ? 38.475 15.301 51.589 1.00 17.79 518 ASP B CA 1
ATOM 5695 C C . ASP B 1 516 ? 39.805 15.841 51.088 1.00 19.24 518 ASP B C 1
ATOM 5696 O O . ASP B 1 516 ? 40.088 17.030 51.256 1.00 18.20 518 ASP B O 1
ATOM 5701 N N . VAL B 1 517 ? 40.618 14.989 50.461 1.00 19.16 519 VAL B N 1
ATOM 5702 C CA . VAL B 1 517 ? 41.851 15.457 49.828 1.00 19.02 519 VAL B CA 1
ATOM 5703 C C . VAL B 1 517 ? 41.525 16.481 48.743 1.00 18.70 519 VAL B C 1
ATOM 5704 O O . VAL B 1 517 ? 42.069 17.591 48.723 1.00 14.12 519 VAL B O 1
ATOM 5708 N N . GLY B 1 518 ? 40.599 16.137 47.845 1.00 19.73 520 GLY B N 1
ATOM 5709 C CA . GLY B 1 518 ? 40.201 17.076 46.809 1.00 17.78 520 GLY B CA 1
ATOM 5710 C C . GLY B 1 518 ? 39.626 18.367 47.363 1.00 18.04 520 GLY B C 1
ATOM 5711 O O . GLY B 1 518 ? 39.882 19.447 46.829 1.00 18.95 520 GLY B O 1
ATOM 5712 N N . HIS B 1 519 ? 38.852 18.278 48.445 1.00 19.20 521 HIS B N 1
ATOM 5713 C CA . HIS B 1 519 ? 38.291 19.481 49.065 1.00 19.18 521 HIS B CA 1
ATOM 5714 C C . HIS B 1 519 ? 39.395 20.415 49.560 1.00 18.14 521 HIS B C 1
ATOM 5715 O O . HIS B 1 519 ? 39.336 21.640 49.361 1.00 16.78 521 HIS B O 1
ATOM 5722 N N . ARG B 1 520 ? 40.411 19.851 50.199 1.00 18.83 522 ARG B N 1
ATOM 5723 C CA . ARG B 1 520 ? 41.466 20.671 50.785 1.00 18.43 522 ARG B CA 1
ATOM 5724 C C . ARG B 1 520 ? 42.404 21.246 49.725 1.00 18.50 522 ARG B C 1
ATOM 5725 O O . ARG B 1 520 ? 42.902 22.370 49.875 1.00 16.98 522 ARG B O 1
ATOM 5733 N N . LEU B 1 521 ? 42.683 20.493 48.659 1.00 17.08 523 LEU B N 1
ATOM 5734 C CA . LEU B 1 521 ? 43.430 21.074 47.548 1.00 15.44 523 LEU B CA 1
ATOM 5735 C C . LEU B 1 521 ? 42.653 22.214 46.908 1.00 18.20 523 LEU B C 1
ATOM 5736 O O . LEU B 1 521 ? 43.232 23.218 46.494 1.00 18.48 523 LEU B O 1
ATOM 5741 N N . ALA B 1 522 ? 41.332 22.058 46.782 1.00 16.79 524 ALA B N 1
ATOM 5742 C CA . ALA B 1 522 ? 40.543 23.075 46.101 1.00 18.04 524 ALA B CA 1
ATOM 5743 C C . ALA B 1 522 ? 40.437 24.348 46.921 1.00 18.28 524 ALA B C 1
ATOM 5744 O O . ALA B 1 522 ? 40.328 25.439 46.351 1.00 17.94 524 ALA B O 1
ATOM 5746 N N . LEU B 1 523 ? 40.432 24.235 48.247 1.00 18.98 525 LEU B N 1
ATOM 5747 C CA . LEU B 1 523 ? 40.554 25.428 49.074 1.00 19.07 525 LEU B CA 1
ATOM 5748 C C . LEU B 1 523 ? 41.829 26.174 48.733 1.00 21.28 525 LEU B C 1
ATOM 5749 O O . LEU B 1 523 ? 41.813 27.385 48.487 1.00 20.52 525 LEU B O 1
ATOM 5754 N N . ALA B 1 524 ? 42.953 25.455 48.724 1.00 16.51 526 ALA B N 1
ATOM 5755 C CA . ALA B 1 524 ? 44.231 26.084 48.414 1.00 19.25 526 ALA B CA 1
ATOM 5756 C C . ALA B 1 524 ? 44.215 26.668 47.011 1.00 19.65 526 ALA B C 1
ATOM 5757 O O . ALA B 1 524 ? 44.681 27.790 46.792 1.00 23.98 526 ALA B O 1
ATOM 5759 N N . ALA B 1 525 ? 43.647 25.930 46.053 1.00 19.19 527 ALA B N 1
ATOM 5760 C CA . ALA B 1 525 ? 43.557 26.423 44.681 1.00 19.48 527 ALA B CA 1
ATOM 5761 C C . ALA B 1 525 ? 42.770 27.719 44.615 1.00 20.05 527 ALA B C 1
ATOM 5762 O O . ALA B 1 525 ? 43.168 28.661 43.932 1.00 19.02 527 ALA B O 1
ATOM 5764 N N . ARG B 1 526 ? 41.627 27.774 45.293 1.00 18.32 528 ARG B N 1
ATOM 5765 C CA . ARG B 1 526 ? 40.812 28.980 45.244 1.00 22.17 528 ARG B CA 1
ATOM 5766 C C . ARG B 1 526 ? 41.559 30.198 45.768 1.00 23.30 528 ARG B C 1
ATOM 5767 O O . ARG B 1 526 ? 41.358 31.308 45.262 1.00 20.57 528 ARG B O 1
ATOM 5775 N N . HIS B 1 527 ? 42.422 30.022 46.771 1.00 22.59 529 HIS B N 1
ATOM 5776 C CA . HIS B 1 527 ? 43.228 31.147 47.224 1.00 24.32 529 HIS B CA 1
ATOM 5777 C C . HIS B 1 527 ? 44.369 31.434 46.256 1.00 23.72 529 HIS B C 1
ATOM 5778 O O . HIS B 1 527 ? 44.558 32.576 45.838 1.00 24.43 529 HIS B O 1
ATOM 5785 N N . VAL B 1 528 ? 45.143 30.409 45.895 1.00 21.83 530 VAL B N 1
ATOM 5786 C CA . VAL B 1 528 ? 46.426 30.638 45.228 1.00 23.69 530 VAL B CA 1
ATOM 5787 C C . VAL B 1 528 ? 46.228 30.925 43.745 1.00 24.15 530 VAL B C 1
ATOM 5788 O O . VAL B 1 528 ? 46.895 31.791 43.173 1.00 25.68 530 VAL B O 1
ATOM 5792 N N . ALA B 1 529 ? 45.305 30.215 43.100 1.00 23.44 531 ALA B N 1
ATOM 5793 C CA . ALA B 1 529 ? 45.114 30.343 41.666 1.00 23.85 531 ALA B CA 1
ATOM 5794 C C . ALA B 1 529 ? 43.961 31.256 41.291 1.00 24.07 531 ALA B C 1
ATOM 5795 O O . ALA B 1 529 ? 43.970 31.833 40.195 1.00 20.33 531 ALA B O 1
ATOM 5797 N N . TYR B 1 530 ? 42.944 31.366 42.142 1.00 21.94 532 TYR B N 1
ATOM 5798 C CA . TYR B 1 530 ? 41.780 32.177 41.823 1.00 21.07 532 TYR B CA 1
ATOM 5799 C C . TYR B 1 530 ? 41.706 33.438 42.667 1.00 22.82 532 TYR B C 1
ATOM 5800 O O . TYR B 1 530 ? 40.722 34.174 42.574 1.00 24.77 532 TYR B O 1
ATOM 5809 N N . GLY B 1 531 ? 42.727 33.699 43.483 1.00 25.36 533 GLY B N 1
ATOM 5810 C CA . GLY B 1 531 ? 42.812 34.941 44.227 1.00 26.37 533 GLY B CA 1
ATOM 5811 C C . GLY B 1 531 ? 41.675 35.190 45.192 1.00 24.09 533 GLY B C 1
ATOM 5812 O O . GLY B 1 531 ? 41.380 36.347 45.497 1.00 29.31 533 GLY B O 1
ATOM 5813 N N . GLU B 1 532 ? 41.028 34.137 45.677 1.00 25.60 534 GLU B N 1
ATOM 5814 C CA . GLU B 1 532 ? 39.984 34.271 46.677 1.00 28.46 534 GLU B CA 1
ATOM 5815 C C . GLU B 1 532 ? 40.584 34.364 48.068 1.00 26.96 534 GLU B C 1
ATOM 5816 O O . GLU B 1 532 ? 41.640 33.795 48.352 1.00 28.03 534 GLU B O 1
ATOM 5822 N N . THR B 1 533 ? 39.885 35.073 48.948 1.00 28.02 535 THR B N 1
ATOM 5823 C CA . THR B 1 533 ? 40.220 35.119 50.364 1.00 29.51 535 THR B CA 1
ATOM 5824 C C . THR B 1 533 ? 39.233 34.229 51.109 1.00 28.18 535 THR B C 1
ATOM 5825 O O . THR B 1 533 ? 38.025 34.469 51.069 1.00 29.01 535 THR B O 1
ATOM 5829 N N . LEU B 1 534 ? 39.750 33.189 51.757 1.00 26.06 536 LEU B N 1
ATOM 5830 C CA . LEU B 1 534 ? 38.938 32.201 52.458 1.00 22.60 536 LEU B CA 1
ATOM 5831 C C . LEU B 1 534 ? 39.860 31.443 53.402 1.00 23.27 536 LEU B C 1
ATOM 5832 O O . LEU B 1 534 ? 41.084 31.583 53.352 1.00 19.46 536 LEU B O 1
ATOM 5837 N N . VAL B 1 535 ? 39.259 30.629 54.264 1.00 26.84 537 VAL B N 1
ATOM 5838 C CA . VAL B 1 535 ? 40.034 29.783 55.171 1.00 23.08 537 VAL B CA 1
ATOM 5839 C C . VAL B 1 535 ? 40.482 28.565 54.364 1.00 24.31 537 VAL B C 1
ATOM 5840 O O . VAL B 1 535 ? 39.692 27.658 54.102 1.00 20.56 537 VAL B O 1
ATOM 5844 N N . TYR B 1 536 ? 41.747 28.552 53.935 1.00 19.26 538 TYR B N 1
ATOM 5845 C CA . TYR B 1 536 ? 42.255 27.480 53.096 1.00 20.99 538 TYR B CA 1
ATOM 5846 C C . TYR B 1 536 ? 43.352 26.680 53.763 1.00 21.42 538 TYR B C 1
ATOM 5847 O O . TYR B 1 536 ? 43.806 25.689 53.184 1.00 21.17 538 TYR B O 1
ATOM 5856 N N . SER B 1 537 ? 43.809 27.103 54.937 1.00 21.52 539 SER B N 1
ATOM 5857 C CA . SER B 1 537 ? 44.830 26.409 55.697 1.00 17.07 539 SER B CA 1
ATOM 5858 C C . SER B 1 537 ? 44.446 26.445 57.168 1.00 18.13 539 SER B C 1
ATOM 5859 O O . SER B 1 537 ? 43.830 27.403 57.637 1.00 23.39 539 SER B O 1
ATOM 5862 N N . ALA B 1 538 ? 44.805 25.388 57.894 1.00 19.45 540 ALA B N 1
ATOM 5863 C CA . ALA B 1 538 ? 44.775 25.428 59.331 1.00 16.95 540 ALA B CA 1
ATOM 5864 C C . ALA B 1 538 ? 45.861 26.384 59.810 1.00 17.98 540 ALA B C 1
ATOM 5865 O O . ALA B 1 538 ? 46.696 26.825 59.021 1.00 19.24 540 ALA B O 1
ATOM 5867 N N . PRO B 1 539 ? 45.862 26.737 61.093 1.00 19.07 541 PRO B N 1
ATOM 5868 C CA . PRO B 1 539 ? 46.937 27.589 61.615 1.00 18.30 541 PRO B CA 1
ATOM 5869 C C . PRO B 1 539 ? 48.301 26.950 61.418 1.00 21.99 541 PRO B C 1
ATOM 5870 O O . PRO B 1 539 ? 48.439 25.728 61.417 1.00 20.78 541 PRO B O 1
ATOM 5874 N N . VAL B 1 540 ? 49.316 27.798 61.275 1.00 19.60 542 VAL B N 1
ATOM 5875 C CA . VAL B 1 540 ? 50.667 27.374 60.928 1.00 19.45 542 VAL B CA 1
ATOM 5876 C C . VAL B 1 540 ? 51.608 27.810 62.041 1.00 19.00 542 VAL B C 1
ATOM 5877 O O . VAL B 1 540 ? 51.588 28.977 62.447 1.00 18.47 542 VAL B O 1
ATOM 5881 N N . PHE B 1 541 ? 52.426 26.879 62.533 1.00 17.88 543 PHE B N 1
ATOM 5882 C CA . PHE B 1 541 ? 53.412 27.222 63.548 1.00 18.27 543 PHE B CA 1
ATOM 5883 C C . PHE B 1 541 ? 54.375 28.257 62.998 1.00 19.66 543 PHE B C 1
ATOM 5884 O O . PHE B 1 541 ? 54.891 28.098 61.889 1.00 19.91 543 PHE B O 1
ATOM 5892 N N . LYS B 1 542 ? 54.625 29.313 63.779 1.00 19.34 544 LYS B N 1
ATOM 5893 C CA . LYS B 1 542 ? 55.547 30.372 63.372 1.00 17.84 544 LYS B CA 1
ATOM 5894 C C . LYS B 1 542 ? 56.732 30.561 64.309 1.00 23.35 544 LYS B C 1
ATOM 5895 O O . LYS B 1 542 ? 57.853 30.717 63.826 1.00 26.92 544 LYS B O 1
ATOM 5901 N N . ARG B 1 543 ? 56.535 30.549 65.630 1.00 23.01 545 ARG B N 1
ATOM 5902 C CA . ARG B 1 543 ? 57.609 30.952 66.540 1.00 27.69 545 ARG B CA 1
ATOM 5903 C C . ARG B 1 543 ? 57.467 30.292 67.910 1.00 25.48 545 ARG B C 1
ATOM 5904 O O . ARG B 1 543 ? 56.365 29.972 68.358 1.00 27.49 545 ARG B O 1
ATOM 5912 N N . ALA B 1 544 ? 58.604 30.125 68.591 1.00 26.58 546 ALA B N 1
ATOM 5913 C CA . ALA B 1 544 ? 58.653 29.404 69.851 1.00 24.62 546 ALA B CA 1
ATOM 5914 C C . ALA B 1 544 ? 59.616 30.086 70.815 1.00 25.70 546 ALA B C 1
ATOM 5915 O O . ALA B 1 544 ? 60.682 30.564 70.414 1.00 33.13 546 ALA B O 1
ATOM 5917 N N . SER B 1 545 ? 59.235 30.117 72.088 1.00 26.15 547 SER B N 1
ATOM 5918 C CA . SER B 1 545 ? 60.124 30.555 73.155 1.00 24.18 547 SER B CA 1
ATOM 5919 C C . SER B 1 545 ? 59.955 29.631 74.346 1.00 28.72 547 SER B C 1
ATOM 5920 O O . SER B 1 545 ? 58.850 29.162 74.636 1.00 25.98 547 SER B O 1
ATOM 5923 N N . PHE B 1 546 ? 61.065 29.369 75.020 1.00 26.88 548 PHE B N 1
ATOM 5924 C CA . PHE B 1 546 ? 61.137 28.402 76.104 1.00 26.89 548 PHE B CA 1
ATOM 5925 C C . PHE B 1 546 ? 61.558 29.152 77.358 1.00 33.14 548 PHE B C 1
ATOM 5926 O O . PHE B 1 546 ? 62.702 29.607 77.457 1.00 33.27 548 PHE B O 1
ATOM 5934 N N . ASP B 1 547 ? 60.633 29.296 78.300 1.00 30.64 549 ASP B N 1
ATOM 5935 C CA . ASP B 1 547 ? 60.874 30.105 79.487 1.00 37.16 549 ASP B CA 1
ATOM 5936 C C . ASP B 1 547 ? 60.077 29.514 80.632 1.00 39.39 549 ASP B C 1
ATOM 5937 O O . ASP B 1 547 ? 58.912 29.157 80.446 1.00 39.15 549 ASP B O 1
ATOM 5942 N N . GLY B 1 548 ? 60.708 29.391 81.796 1.00 37.21 550 GLY B N 1
ATOM 5943 C CA . GLY B 1 548 ? 59.984 28.989 82.995 1.00 35.59 550 GLY B CA 1
ATOM 5944 C C . GLY B 1 548 ? 59.417 27.586 82.961 1.00 36.95 550 GLY B C 1
ATOM 5945 O O . GLY B 1 548 ? 58.322 27.350 83.494 1.00 38.39 550 GLY B O 1
ATOM 5946 N N . GLY B 1 549 ? 60.141 26.644 82.357 1.00 29.12 551 GLY B N 1
ATOM 5947 C CA . GLY B 1 549 ? 59.712 25.258 82.313 1.00 27.05 551 GLY B CA 1
ATOM 5948 C C . GLY B 1 549 ? 58.615 24.952 81.315 1.00 29.84 551 GLY B C 1
ATOM 5949 O O . GLY B 1 549 ? 58.073 23.838 81.334 1.00 28.72 551 GLY B O 1
ATOM 5950 N N . LYS B 1 550 ? 58.284 25.892 80.431 1.00 25.76 552 LYS B N 1
ATOM 5951 C CA . LYS B 1 550 ? 57.226 25.700 79.451 1.00 30.43 552 LYS B CA 1
ATOM 5952 C C . LYS B 1 550 ? 57.689 26.214 78.096 1.00 26.82 552 LYS B C 1
ATOM 5953 O O . LYS B 1 550 ? 58.657 26.970 77.992 1.00 24.31 552 LYS B O 1
ATOM 5959 N N . ALA B 1 551 ? 56.971 25.809 77.052 1.00 21.87 553 ALA B N 1
ATOM 5960 C CA . ALA B 1 551 ? 57.145 26.361 75.719 1.00 22.45 553 ALA B CA 1
ATOM 5961 C C . ALA B 1 551 ? 55.874 27.102 75.316 1.00 22.57 553 ALA B C 1
ATOM 5962 O O . ALA B 1 551 ? 54.763 26.653 75.612 1.00 21.57 553 ALA B O 1
ATOM 5964 N N . VAL B 1 552 ? 56.034 28.246 74.661 1.00 21.91 554 VAL B N 1
ATOM 5965 C CA . VAL B 1 552 ? 54.902 29.004 74.130 1.00 22.26 554 VAL B CA 1
ATOM 5966 C C . VAL B 1 552 ? 55.060 29.072 72.616 1.00 24.78 554 VAL B C 1
ATOM 5967 O O . VAL B 1 552 ? 56.021 29.664 72.109 1.00 23.76 554 VAL B O 1
ATOM 5971 N N . LEU B 1 553 ? 54.119 28.475 71.898 1.00 20.03 555 LEU B N 1
ATOM 5972 C CA . LEU B 1 553 ? 54.189 28.382 70.451 1.00 22.18 555 LEU B CA 1
ATOM 5973 C C . LEU B 1 553 ? 53.246 29.416 69.854 1.00 26.16 555 LEU B C 1
ATOM 5974 O O . LEU B 1 553 ? 52.062 29.468 70.212 1.00 25.07 555 LEU B O 1
ATOM 5979 N N . GLY B 1 554 ? 53.781 30.266 68.977 1.00 21.46 556 GLY B N 1
ATOM 5980 C CA . GLY B 1 554 ? 52.967 31.241 68.282 1.00 24.31 556 GLY B CA 1
ATOM 5981 C C . GLY B 1 554 ? 52.574 30.703 66.921 1.00 24.87 556 GLY B C 1
ATOM 5982 O O . GLY B 1 554 ? 53.409 30.157 66.196 1.00 21.31 556 GLY B O 1
ATOM 5983 N N . PHE B 1 555 ? 51.295 30.852 66.586 1.00 19.28 557 PHE B N 1
ATOM 5984 C CA . PHE B 1 555 ? 50.710 30.404 65.330 1.00 24.38 557 PHE B CA 1
ATOM 5985 C C . PHE B 1 555 ? 50.186 31.587 64.523 1.00 24.45 557 PHE B C 1
ATOM 5986 O O . PHE B 1 555 ? 49.686 32.565 65.087 1.00 25.76 557 PHE B O 1
ATOM 5994 N N . ASP B 1 556 ? 50.311 31.490 63.194 1.00 23.13 558 ASP B N 1
ATOM 5995 C CA . ASP B 1 556 ? 49.510 32.290 62.272 1.00 21.70 558 ASP B CA 1
ATOM 5996 C C . ASP B 1 556 ? 48.161 31.595 62.144 1.00 23.99 558 ASP B C 1
ATOM 5997 O O . ASP B 1 556 ? 48.098 30.450 61.691 1.00 22.27 558 ASP B O 1
ATOM 6002 N N . LEU B 1 557 ? 47.088 32.257 62.570 1.00 23.25 559 LEU B N 1
ATOM 6003 C CA . LEU B 1 557 ? 45.830 31.534 62.695 1.00 24.15 559 LEU B CA 1
ATOM 6004 C C . LEU B 1 557 ? 45.129 31.317 61.361 1.00 24.02 559 LEU B C 1
ATOM 6005 O O . LEU B 1 557 ? 44.156 30.554 61.318 1.00 24.01 559 LEU B O 1
ATOM 6010 N N . GLN B 1 558 ? 45.590 31.966 60.285 1.00 21.21 560 GLN B N 1
ATOM 6011 C CA . GLN B 1 558 ? 45.084 31.727 58.933 1.00 26.38 560 GLN B CA 1
ATOM 6012 C C . GLN B 1 558 ? 43.569 31.908 58.833 1.00 26.21 560 GLN B C 1
ATOM 6013 O O . GLN B 1 558 ? 42.871 31.142 58.159 1.00 21.75 560 GLN B O 1
ATOM 6019 N N . GLY B 1 559 ? 43.056 32.943 59.499 1.00 24.96 561 GLY B N 1
ATOM 6020 C CA . GLY B 1 559 ? 41.681 33.339 59.333 1.00 23.74 561 GLY B CA 1
ATOM 6021 C C . GLY B 1 559 ? 40.687 32.598 60.197 1.00 28.49 561 GLY B C 1
ATOM 6022 O O . GLY B 1 559 ? 39.480 32.769 60.001 1.00 27.55 561 GLY B O 1
ATOM 6023 N N . SER B 1 560 ? 41.150 31.780 61.142 1.00 21.32 562 SER B N 1
ATOM 6024 C CA . SER B 1 560 ? 40.255 30.946 61.931 1.00 22.89 562 SER B CA 1
ATOM 6025 C C . SER B 1 560 ? 40.711 30.929 63.391 1.00 24.25 562 SER B C 1
ATOM 6026 O O . SER B 1 560 ? 41.301 31.901 63.868 1.00 25.05 562 SER B O 1
ATOM 6029 N N . ALA B 1 561 ? 40.439 29.847 64.114 1.00 25.22 563 ALA B N 1
ATOM 6030 C CA . ALA B 1 561 ? 40.848 29.723 65.505 1.00 26.40 563 ALA B CA 1
ATOM 6031 C C . ALA B 1 561 ? 41.121 28.259 65.799 1.00 24.82 563 ALA B C 1
ATOM 6032 O O . ALA B 1 561 ? 40.596 27.367 65.127 1.00 22.55 563 ALA B O 1
ATOM 6034 N N . LEU B 1 562 ? 41.942 28.016 66.823 1.00 22.08 564 LEU B N 1
ATOM 6035 C CA . LEU B 1 562 ? 42.364 26.659 67.148 1.00 18.98 564 LEU B CA 1
ATOM 6036 C C . LEU B 1 562 ? 41.290 25.909 67.930 1.00 26.02 564 LEU B C 1
ATOM 6037 O O . LEU B 1 562 ? 40.693 26.441 68.872 1.00 23.24 564 LEU B O 1
ATOM 6042 N N . GLN B 1 563 ? 41.058 24.658 67.539 1.00 22.09 565 GLN B N 1
ATOM 6043 C CA . GLN B 1 563 ? 40.129 23.779 68.228 1.00 26.16 565 GLN B CA 1
ATOM 6044 C C . GLN B 1 563 ? 40.781 22.417 68.367 1.00 19.46 565 GLN B C 1
ATOM 6045 O O . GLN B 1 563 ? 41.853 22.158 67.814 1.00 20.52 565 GLN B O 1
ATOM 6051 N N . VAL B 1 564 ? 40.109 21.537 69.096 1.00 19.13 566 VAL B N 1
ATOM 6052 C CA . VAL B 1 564 ? 40.538 20.160 69.304 1.00 18.43 566 VAL B CA 1
ATOM 6053 C C . VAL B 1 564 ? 39.509 19.251 68.654 1.00 25.21 566 VAL B C 1
ATOM 6054 O O . VAL B 1 564 ? 38.317 19.333 68.976 1.00 25.35 566 VAL B O 1
ATOM 6058 N N . ARG B 1 565 ? 39.954 18.403 67.724 1.00 25.29 567 ARG B N 1
ATOM 6059 C CA . ARG B 1 565 ? 39.020 17.515 67.037 1.00 27.84 567 ARG B CA 1
ATOM 6060 C C . ARG B 1 565 ? 38.327 16.613 68.046 1.00 30.40 567 ARG B C 1
ATOM 6061 O O . ARG B 1 565 ? 38.976 15.984 68.888 1.00 28.22 567 ARG B O 1
ATOM 6069 N N . GLY B 1 566 ? 36.995 16.597 67.989 1.00 32.06 568 GLY B N 1
ATOM 6070 C CA . GLY B 1 566 ? 36.215 15.800 68.908 1.00 28.80 568 GLY B CA 1
ATOM 6071 C C . GLY B 1 566 ? 36.283 16.243 70.348 1.00 36.40 568 GLY B C 1
ATOM 6072 O O . GLY B 1 566 ? 35.812 15.514 71.228 1.00 38.82 568 GLY B O 1
ATOM 6073 N N . GLY B 1 567 ? 36.841 17.419 70.621 1.00 31.17 569 GLY B N 1
ATOM 6074 C CA . GLY B 1 567 ? 36.927 17.913 71.979 1.00 26.00 569 GLY B CA 1
ATOM 6075 C C . GLY B 1 567 ? 37.895 17.099 72.814 1.00 35.16 569 GLY B C 1
ATOM 6076 O O . GLY B 1 567 ? 38.471 16.096 72.379 1.00 32.76 569 GLY B O 1
ATOM 6077 N N . GLY B 1 568 ? 38.070 17.547 74.050 1.00 28.53 570 GLY B N 1
ATOM 6078 C CA . GLY B 1 568 ? 38.994 16.901 74.955 1.00 26.05 570 GLY B CA 1
ATOM 6079 C C . GLY B 1 568 ? 40.334 17.606 74.995 1.00 27.53 570 GLY B C 1
ATOM 6080 O O . GLY B 1 568 ? 40.490 18.742 74.549 1.00 27.13 570 GLY B O 1
ATOM 6081 N N . ALA B 1 569 ? 41.317 16.902 75.550 1.00 25.89 571 ALA B N 1
ATOM 6082 C CA . ALA B 1 569 ? 42.670 17.431 75.681 1.00 28.48 571 ALA B CA 1
ATOM 6083 C C . ALA B 1 569 ? 43.400 17.397 74.341 1.00 22.72 571 ALA B C 1
ATOM 6084 O O . ALA B 1 569 ? 43.194 16.501 73.515 1.00 23.55 571 ALA B O 1
ATOM 6086 N N . VAL B 1 570 ? 44.246 18.404 74.120 1.00 25.72 572 VAL B N 1
ATOM 6087 C CA . VAL B 1 570 ? 45.082 18.430 72.928 1.00 22.32 572 VAL B CA 1
ATOM 6088 C C . VAL B 1 570 ? 46.084 17.291 73.000 1.00 27.08 572 VAL B C 1
ATOM 6089 O O . VAL B 1 570 ? 46.825 17.161 73.982 1.00 27.64 572 VAL B O 1
ATOM 6093 N N . GLN B 1 571 ? 46.124 16.467 71.956 1.00 24.48 573 GLN B N 1
ATOM 6094 C CA . GLN B 1 571 ? 47.119 15.413 71.845 1.00 21.40 573 GLN B CA 1
ATOM 6095 C C . GLN B 1 571 ? 48.033 15.686 70.654 1.00 24.41 573 GLN B C 1
ATOM 6096 O O . GLN B 1 571 ? 47.725 16.504 69.786 1.00 22.02 573 GLN B O 1
ATOM 6102 N N . GLY B 1 572 ? 49.167 14.991 70.624 1.00 16.73 574 GLY B N 1
ATOM 6103 C CA . GLY B 1 572 ? 50.116 15.106 69.540 1.00 19.13 574 GLY B CA 1
ATOM 6104 C C . GLY B 1 572 ? 51.408 15.813 69.902 1.00 22.39 574 GLY B C 1
ATOM 6105 O O . GLY B 1 572 ? 52.363 15.737 69.126 1.00 18.66 574 GLY B O 1
ATOM 6106 N N . PHE B 1 573 ? 51.481 16.491 71.043 1.00 16.68 575 PHE B N 1
ATOM 6107 C CA . PHE B 1 573 ? 52.684 17.224 71.411 1.00 20.95 575 PHE B CA 1
ATOM 6108 C C . PHE B 1 573 ? 53.610 16.360 72.253 1.00 20.71 575 PHE B C 1
ATOM 6109 O O . PHE B 1 573 ? 53.162 15.559 73.071 1.00 21.18 575 PHE B O 1
ATOM 6117 N N . ARG B 1 574 ? 54.906 16.510 72.019 1.00 19.17 576 ARG B N 1
ATOM 6118 C CA . ARG B 1 574 ? 55.950 15.946 72.858 1.00 17.85 576 ARG B CA 1
ATOM 6119 C C . ARG B 1 574 ? 56.999 17.025 73.061 1.00 21.02 576 ARG B C 1
ATOM 6120 O O . ARG B 1 574 ? 57.147 17.922 72.227 1.00 19.86 576 ARG B O 1
ATOM 6128 N N . ILE B 1 575 ? 57.688 16.973 74.198 1.00 17.41 577 ILE B N 1
ATOM 6129 C CA . ILE B 1 575 ? 58.579 18.062 74.570 1.00 17.02 577 ILE B CA 1
ATOM 6130 C C . ILE B 1 575 ? 59.865 17.457 75.120 1.00 20.64 577 ILE B C 1
ATOM 6131 O O . ILE B 1 575 ? 59.854 16.390 75.740 1.00 19.64 577 ILE B O 1
ATOM 6136 N N . ALA B 1 576 ? 60.990 18.131 74.865 1.00 17.78 578 ALA B N 1
ATOM 6137 C CA . ALA B 1 576 ? 62.289 17.602 75.258 1.00 21.16 578 ALA B CA 1
ATOM 6138 C C . ALA B 1 576 ? 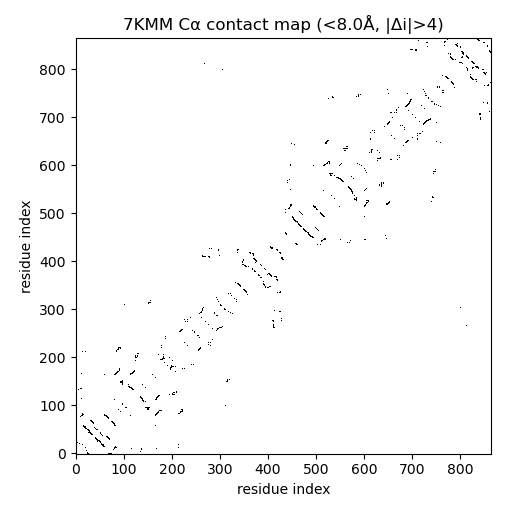63.198 18.701 75.798 1.00 20.27 578 ALA B C 1
ATOM 6139 O O . ALA B 1 576 ? 63.177 19.835 75.323 1.00 17.92 578 ALA B O 1
ATOM 6141 N N . GLY B 1 577 ? 64.008 18.340 76.793 1.00 21.44 579 GLY B N 1
ATOM 6142 C CA . GLY B 1 577 ? 65.123 19.158 77.213 1.00 18.30 579 GLY B CA 1
ATOM 6143 C C . GLY B 1 577 ? 66.292 19.002 76.258 1.00 22.42 579 GLY B C 1
ATOM 6144 O O . GLY B 1 577 ? 66.208 18.358 75.209 1.00 23.24 579 GLY B O 1
ATOM 6145 N N . ALA B 1 578 ? 67.413 19.606 76.640 1.00 18.62 580 ALA B N 1
ATOM 6146 C CA . ALA B 1 578 ? 68.597 19.536 75.786 1.00 24.89 580 ALA B CA 1
ATOM 6147 C C . ALA B 1 578 ? 69.104 18.104 75.588 1.00 26.19 580 ALA B C 1
ATOM 6148 O O . ALA B 1 578 ? 69.825 17.843 74.613 1.00 26.66 580 ALA B O 1
ATOM 6150 N N . ASP B 1 579 ? 68.721 17.159 76.459 1.00 22.12 581 ASP B N 1
ATOM 6151 C CA . ASP B 1 579 ? 69.152 15.779 76.236 1.00 23.28 581 ASP B CA 1
ATOM 6152 C C . ASP B 1 579 ? 68.471 15.115 75.041 1.00 22.08 581 ASP B C 1
ATOM 6153 O O . ASP B 1 579 ? 68.819 13.974 74.729 1.00 24.37 581 ASP B O 1
ATOM 6158 N N . GLN B 1 580 ? 67.547 15.792 74.359 1.00 20.27 582 GLN B N 1
ATOM 6159 C CA . GLN B 1 580 ? 66.804 15.262 73.216 1.00 20.80 582 GLN B CA 1
ATOM 6160 C C . GLN B 1 580 ? 65.892 14.095 73.586 1.00 28.71 582 GLN B C 1
ATOM 6161 O O . GLN B 1 580 ? 65.423 13.372 72.696 1.00 30.63 582 GLN B O 1
ATOM 6167 N N . ARG B 1 581 ? 65.588 13.910 74.867 1.00 26.52 583 ARG B N 1
ATOM 6168 C CA . ARG B 1 581 ? 64.651 12.871 75.297 1.00 26.59 583 ARG B CA 1
ATOM 6169 C C . ARG B 1 581 ? 63.245 13.469 75.323 1.00 28.12 583 ARG B C 1
ATOM 6170 O O . ARG B 1 581 ? 62.907 14.266 76.213 1.00 26.20 583 ARG B O 1
ATOM 6178 N N . PHE B 1 582 ? 62.427 13.101 74.340 1.00 23.91 584 PHE B N 1
ATOM 6179 C CA . PHE B 1 582 ? 61.070 13.617 74.280 1.00 22.60 584 PHE B CA 1
ATOM 6180 C C . PHE B 1 582 ? 60.174 12.870 75.253 1.00 22.89 584 PHE B C 1
ATOM 6181 O O . PHE B 1 582 ? 60.345 11.671 75.484 1.00 26.14 584 PHE B O 1
ATOM 6189 N N . HIS B 1 583 ? 59.220 13.603 75.827 1.00 24.39 585 HIS B N 1
ATOM 6190 C CA . HIS B 1 583 ? 58.199 13.154 76.765 1.00 21.98 585 HIS B CA 1
ATOM 6191 C C . HIS B 1 583 ? 56.830 13.614 76.290 1.00 23.12 585 HIS B C 1
ATOM 6192 O O . HIS B 1 583 ? 56.711 14.684 75.697 1.00 25.56 585 HIS B O 1
ATOM 6199 N N . PRO B 1 584 ? 55.778 12.844 76.560 1.00 22.22 586 PRO B N 1
ATOM 6200 C CA . PRO B 1 584 ? 54.422 13.321 76.250 1.00 20.59 586 PRO B CA 1
ATOM 6201 C C . PRO B 1 584 ? 54.123 14.614 77.000 1.00 24.59 586 PRO B C 1
ATOM 6202 O O . PRO B 1 584 ? 54.473 14.778 78.172 1.00 26.87 586 PRO B O 1
ATOM 6206 N N . ALA B 1 585 ? 53.501 15.553 76.302 1.00 25.92 587 ALA B N 1
ATOM 6207 C CA . ALA B 1 585 ? 53.302 16.892 76.827 1.00 24.19 587 ALA B CA 1
ATOM 6208 C C . ALA B 1 585 ? 51.817 17.215 76.878 1.00 25.72 587 ALA B C 1
ATOM 6209 O O . ALA B 1 585 ? 51.027 16.694 76.089 1.00 26.91 587 ALA B O 1
ATOM 6211 N N . THR B 1 586 ? 51.443 18.080 77.811 1.00 26.07 588 THR B N 1
ATOM 6212 C CA . THR B 1 586 ? 50.111 18.662 77.812 1.00 29.02 588 THR B CA 1
ATOM 6213 C C . THR B 1 586 ? 50.179 20.022 77.130 1.00 27.32 588 THR B C 1
ATOM 6214 O O . THR B 1 586 ? 51.216 20.685 77.134 1.00 28.18 588 THR B O 1
ATOM 6218 N N . ALA B 1 587 ? 49.072 20.428 76.525 1.00 21.43 589 ALA B N 1
ATOM 6219 C CA . ALA B 1 587 ? 49.084 21.614 75.689 1.00 23.94 589 ALA B CA 1
ATOM 6220 C C . ALA B 1 587 ? 47.784 22.375 75.887 1.00 26.45 589 ALA B C 1
ATOM 6221 O O . ALA B 1 587 ? 46.722 21.764 75.999 1.00 27.84 589 ALA B O 1
ATOM 6223 N N . GLN B 1 588 ? 47.872 23.704 75.936 1.00 23.26 590 GLN B N 1
ATOM 6224 C CA . GLN B 1 588 ? 46.719 24.560 76.187 1.00 25.71 590 GLN B CA 1
ATOM 6225 C C . GLN B 1 588 ? 46.641 25.645 75.123 1.00 23.80 590 GLN B C 1
ATOM 6226 O O . GLN B 1 588 ? 47.628 26.339 74.864 1.00 25.76 590 GLN B O 1
ATOM 6232 N N . ILE B 1 589 ? 45.466 25.796 74.515 1.00 24.65 591 ILE B N 1
ATOM 6233 C CA . ILE B 1 589 ? 45.234 26.801 73.483 1.00 19.73 591 ILE B CA 1
ATOM 6234 C C . ILE B 1 589 ? 44.874 28.125 74.140 1.00 27.12 591 ILE B C 1
ATOM 6235 O O . ILE B 1 589 ? 43.994 28.177 75.006 1.00 31.06 591 ILE B O 1
ATOM 6240 N N . ASP B 1 590 ? 45.526 29.205 73.708 1.00 28.71 592 ASP B N 1
ATOM 6241 C CA . ASP B 1 590 ? 45.211 30.561 74.168 1.00 33.51 592 ASP B CA 1
ATOM 6242 C C . ASP B 1 590 ? 45.349 31.517 72.985 1.00 28.64 592 ASP B C 1
ATOM 6243 O O . ASP B 1 590 ? 46.407 32.120 72.783 1.00 29.97 592 ASP B O 1
ATOM 6248 N N . GLY B 1 591 ? 44.280 31.654 72.205 1.00 28.06 593 GLY B N 1
ATOM 6249 C CA . GLY B 1 591 ? 44.343 32.532 71.042 1.00 26.58 593 GLY B CA 1
ATOM 6250 C C . GLY B 1 591 ? 45.282 31.965 69.989 1.00 25.28 593 GLY B C 1
ATOM 6251 O O . GLY B 1 591 ? 45.144 30.816 69.557 1.00 27.17 593 GLY B O 1
ATOM 6252 N N . ASP B 1 592 ? 46.253 32.763 69.560 1.00 23.46 594 ASP B N 1
ATOM 6253 C CA . ASP B 1 592 ? 47.227 32.280 68.598 1.00 21.38 594 ASP B CA 1
ATOM 6254 C C . ASP B 1 592 ? 48.445 31.664 69.275 1.00 28.24 594 ASP B C 1
ATOM 6255 O O . ASP B 1 592 ? 49.502 31.533 68.645 1.00 23.05 594 ASP B O 1
ATOM 6260 N N . ARG B 1 593 ? 48.321 31.293 70.539 1.00 23.09 595 ARG B N 1
ATOM 6261 C CA . ARG B 1 593 ? 49.394 30.636 71.256 1.00 21.40 595 ARG B CA 1
ATOM 6262 C C . ARG B 1 593 ? 48.915 29.277 71.730 1.00 25.82 595 ARG B C 1
ATOM 6263 O O . ARG B 1 593 ? 47.734 29.085 72.052 1.00 24.22 595 ARG B O 1
ATOM 6271 N N . VAL B 1 594 ? 49.845 28.331 71.744 1.00 22.97 596 VAL B N 1
ATOM 6272 C CA . VAL B 1 594 ? 49.674 27.058 72.417 1.00 21.50 596 VAL B CA 1
ATOM 6273 C C . VAL B 1 594 ? 50.789 26.948 73.445 1.00 22.02 596 VAL B C 1
ATOM 6274 O O . VAL B 1 594 ? 51.960 27.194 73.128 1.00 19.45 596 VAL B O 1
ATOM 6278 N N . ILE B 1 595 ? 50.418 26.658 74.687 1.00 22.04 597 ILE B N 1
ATOM 6279 C CA . ILE B 1 595 ? 51.377 26.515 75.773 1.00 21.76 597 ILE B CA 1
ATOM 6280 C C . ILE B 1 595 ? 51.552 25.030 76.036 1.00 20.41 597 ILE B C 1
ATOM 6281 O O . ILE B 1 595 ? 50.573 24.315 76.264 1.00 22.04 597 ILE B O 1
ATOM 6286 N N . VAL B 1 596 ? 52.797 24.563 75.997 1.00 20.47 598 VAL B N 1
ATOM 6287 C CA . VAL B 1 596 ? 53.115 23.141 76.004 1.00 19.47 598 VAL B CA 1
ATOM 6288 C C . VAL B 1 596 ? 54.086 22.875 77.146 1.00 24.24 598 VAL B C 1
ATOM 6289 O O . VAL B 1 596 ? 55.067 23.613 77.315 1.00 22.33 598 VAL B O 1
ATOM 6293 N N . ARG B 1 597 ? 53.818 21.833 77.932 1.00 20.35 599 ARG B N 1
ATOM 6294 C CA . ARG B 1 597 ? 54.694 21.551 79.061 1.00 26.59 599 ARG B CA 1
ATOM 6295 C C . ARG B 1 597 ? 54.613 20.075 79.423 1.00 25.17 599 ARG B C 1
ATOM 6296 O O . ARG B 1 597 ? 53.741 19.334 78.963 1.00 27.63 599 ARG B O 1
ATOM 6304 N N . SER B 1 598 ? 55.535 19.666 80.282 1.00 21.83 600 SER B N 1
ATOM 6305 C CA . SER B 1 598 ? 55.506 18.351 80.890 1.00 23.43 600 SER B CA 1
ATOM 6306 C C . SER B 1 598 ? 56.199 18.453 82.237 1.00 28.68 600 SER B C 1
ATOM 6307 O O . SER B 1 598 ? 57.245 19.104 82.350 1.00 25.73 600 SER B O 1
ATOM 6310 N N . ASP B 1 599 ? 55.615 17.804 83.253 1.00 30.79 601 ASP B N 1
ATOM 6311 C CA . ASP B 1 599 ? 56.226 17.782 84.579 1.00 30.33 601 ASP B CA 1
ATOM 6312 C C . ASP B 1 599 ? 57.583 17.073 84.587 1.00 29.55 601 ASP B C 1
ATOM 6313 O O . ASP B 1 599 ? 58.379 17.289 85.505 1.00 26.91 601 ASP B O 1
ATOM 6318 N N . ALA B 1 600 ? 57.869 16.235 83.596 1.00 27.57 602 ALA B N 1
ATOM 6319 C CA . ALA B 1 600 ? 59.152 15.547 83.519 1.00 28.45 602 ALA B CA 1
ATOM 6320 C C . ALA B 1 600 ? 60.235 16.347 82.800 1.00 32.84 602 ALA B C 1
ATOM 6321 O O . ALA B 1 600 ? 61.359 15.850 82.669 1.00 34.58 602 ALA B O 1
ATOM 6323 N N . VAL B 1 601 ? 59.933 17.552 82.316 1.00 26.68 603 VAL B N 1
ATOM 6324 C CA . VAL B 1 601 ? 60.848 18.329 81.483 1.00 25.21 603 VAL B CA 1
ATOM 6325 C C . VAL B 1 601 ? 60.965 19.704 82.121 1.00 24.95 603 VAL B C 1
ATOM 6326 O O . VAL B 1 601 ? 60.161 20.598 81.834 1.00 22.66 603 VAL B O 1
ATOM 6330 N N . ALA B 1 602 ? 61.991 19.898 82.949 1.00 26.98 604 ALA B N 1
ATOM 6331 C CA . ALA B 1 602 ? 62.098 21.151 83.691 1.00 28.45 604 ALA B CA 1
ATOM 6332 C C . ALA B 1 602 ? 62.660 22.289 82.845 1.00 25.07 604 ALA B C 1
ATOM 6333 O O . ALA B 1 602 ? 62.318 23.455 83.079 1.00 22.65 604 ALA B O 1
ATOM 6335 N N . ALA B 1 603 ? 63.539 21.993 81.888 1.00 26.56 605 ALA B N 1
ATOM 6336 C CA . ALA B 1 603 ? 64.140 23.017 81.024 1.00 25.29 605 ALA B CA 1
ATOM 6337 C C . ALA B 1 603 ? 63.933 22.612 79.572 1.00 25.17 605 ALA B C 1
ATOM 6338 O O . ALA B 1 603 ? 64.861 22.156 78.888 1.00 24.28 605 ALA B O 1
ATOM 6340 N N . PRO B 1 604 ? 62.725 22.774 79.061 1.00 26.39 606 PRO B N 1
ATOM 6341 C CA . PRO B 1 604 ? 62.461 22.374 77.681 1.00 21.42 606 PRO B CA 1
ATOM 6342 C C . PRO B 1 604 ? 63.140 23.292 76.677 1.00 22.68 606 PRO B C 1
ATOM 6343 O O . PRO B 1 604 ? 63.292 24.496 76.905 1.00 19.41 606 PRO B O 1
ATOM 6347 N N . VAL B 1 605 ? 63.572 22.698 75.559 1.00 19.89 607 VAL B N 1
ATOM 6348 C CA . VAL B 1 605 ? 64.182 23.438 74.452 1.00 21.91 607 VAL B CA 1
ATOM 6349 C C . VAL B 1 605 ? 63.598 23.018 73.100 1.00 20.94 607 VAL B C 1
ATOM 6350 O O . VAL B 1 605 ? 63.896 23.640 72.076 1.00 18.00 607 VAL B O 1
ATOM 6354 N N . ALA B 1 606 ? 62.774 21.965 73.070 1.00 19.42 608 ALA B N 1
ATOM 6355 C CA . ALA B 1 606 ? 62.233 21.508 71.796 1.00 17.33 608 ALA B CA 1
ATOM 6356 C C . ALA B 1 606 ? 60.816 20.985 71.970 1.00 18.18 608 ALA B C 1
ATOM 6357 O O . ALA B 1 606 ? 60.501 20.328 72.965 1.00 20.31 608 ALA B O 1
ATOM 6359 N N . VAL B 1 607 ? 59.973 21.285 70.988 1.00 16.31 609 VAL B N 1
ATOM 6360 C CA . VAL B 1 607 ? 58.614 20.775 70.911 1.00 20.33 609 VAL B CA 1
ATOM 6361 C C . VAL B 1 607 ? 58.432 20.139 69.543 1.00 20.05 609 VAL B C 1
ATOM 6362 O O . VAL B 1 607 ? 58.853 20.709 68.531 1.00 16.17 609 VAL B O 1
ATOM 6366 N N . ARG B 1 608 ? 57.798 18.966 69.515 1.00 14.60 610 ARG B N 1
ATOM 6367 C CA . ARG B 1 608 ? 57.371 18.322 68.284 1.00 19.69 610 ARG B CA 1
ATOM 6368 C C . ARG B 1 608 ? 55.876 18.037 68.364 1.00 16.97 610 ARG B C 1
ATOM 6369 O O . ARG B 1 608 ? 55.385 17.591 69.404 1.00 15.33 610 ARG B O 1
ATOM 6377 N N . TYR B 1 609 ? 55.166 18.306 67.264 1.00 18.96 611 TYR B N 1
ATOM 6378 C CA . TYR B 1 609 ? 53.723 18.098 67.140 1.00 18.40 611 TYR B CA 1
ATOM 6379 C C . TYR B 1 609 ? 53.455 17.119 66.006 1.00 18.60 611 TYR B C 1
ATOM 6380 O O . TYR B 1 609 ? 53.819 17.388 64.857 1.00 17.92 611 TYR B O 1
ATOM 6389 N N . GLY B 1 610 ? 52.826 15.993 66.331 1.00 15.53 612 GLY B N 1
ATOM 6390 C CA . GLY B 1 610 ? 52.521 14.974 65.331 1.00 20.67 612 GLY B CA 1
ATOM 6391 C C . GLY B 1 610 ? 53.738 14.457 64.599 1.00 21.82 612 GLY B C 1
ATOM 6392 O O . GLY B 1 610 ? 53.662 14.129 63.405 1.00 20.98 612 GLY B O 1
ATOM 6393 N N . TRP B 1 611 ? 54.872 14.374 65.287 1.00 19.89 613 TRP B N 1
ATOM 6394 C CA . TRP B 1 611 ? 56.129 14.057 64.623 1.00 16.86 613 TRP B CA 1
ATOM 6395 C C . TRP B 1 611 ? 56.352 12.546 64.659 1.00 24.05 613 TRP B C 1
ATOM 6396 O O . TRP B 1 611 ? 57.156 12.023 65.429 1.00 21.24 613 TRP B O 1
ATOM 6407 N N . SER B 1 612 ? 55.616 11.829 63.814 1.00 19.62 614 SER B N 1
ATOM 6408 C CA . SER B 1 612 ? 55.849 10.392 63.658 1.00 22.02 614 SER B CA 1
ATOM 6409 C C . SER B 1 612 ? 55.304 9.970 62.301 1.00 21.68 614 SER B C 1
ATOM 6410 O O . SER B 1 612 ? 54.720 10.773 61.565 1.00 18.64 614 SER B O 1
ATOM 6413 N N . GLU B 1 613 ? 55.514 8.704 61.952 1.00 20.39 615 GLU B N 1
ATOM 6414 C CA . GLU B 1 613 ? 55.031 8.277 60.647 1.00 21.51 615 GLU B CA 1
ATOM 6415 C C . GLU B 1 613 ? 53.519 8.151 60.639 1.00 21.40 615 GLU B C 1
ATOM 6416 O O . GLU B 1 613 ? 52.890 8.335 59.589 1.00 19.94 615 GLU B O 1
ATOM 6422 N N . ASN B 1 614 ? 52.911 7.864 61.789 1.00 18.91 616 ASN B N 1
ATOM 6423 C CA . ASN B 1 614 ? 51.466 7.669 61.881 1.00 18.82 616 ASN B CA 1
ATOM 6424 C C . ASN B 1 614 ? 50.910 8.506 63.024 1.00 21.95 616 ASN B C 1
ATOM 6425 O O . ASN B 1 614 ? 50.523 7.983 64.077 1.00 18.65 616 ASN B O 1
ATOM 6430 N N . PRO B 1 615 ? 50.843 9.811 62.848 1.00 21.71 617 PRO B N 1
ATOM 6431 C CA . PRO B 1 615 ? 50.388 10.663 63.958 1.00 20.70 617 PRO B CA 1
ATOM 6432 C C . PRO B 1 615 ? 48.865 10.763 64.013 1.00 22.37 617 PRO B C 1
ATOM 6433 O O . PRO B 1 615 ? 48.292 11.845 63.961 1.00 22.36 617 PRO B O 1
ATOM 6437 N N . ASP B 1 616 ? 48.196 9.612 64.124 1.00 23.56 618 ASP B N 1
ATOM 6438 C CA . ASP B 1 616 ? 46.738 9.633 64.103 1.00 24.48 618 ASP B CA 1
ATOM 6439 C C . ASP B 1 616 ? 46.133 10.102 65.419 1.00 25.78 618 ASP B C 1
ATOM 6440 O O . ASP B 1 616 ? 44.915 10.265 65.490 1.00 29.17 618 ASP B O 1
ATOM 6445 N N . ASP B 1 617 ? 46.946 10.360 66.441 1.00 22.15 619 ASP B N 1
ATOM 6446 C CA . ASP B 1 617 ? 46.432 10.931 67.683 1.00 25.90 619 ASP B CA 1
ATOM 6447 C C . ASP B 1 617 ? 46.349 12.456 67.621 1.00 23.57 619 ASP B C 1
ATOM 6448 O O . ASP B 1 617 ? 45.494 13.059 68.288 1.00 22.05 619 ASP B O 1
ATOM 6453 N N . ALA B 1 618 ? 47.209 13.085 66.819 1.00 26.11 620 ALA B N 1
ATOM 6454 C CA . ALA B 1 618 ? 47.252 14.543 66.733 1.00 24.04 620 ALA B CA 1
ATOM 6455 C C . ALA B 1 618 ? 45.889 15.088 66.333 1.00 18.38 620 ALA B C 1
ATOM 6456 O O . ALA B 1 618 ? 45.303 14.646 65.343 1.00 20.74 620 ALA B O 1
ATOM 6458 N N . ASN B 1 619 ? 45.375 16.056 67.115 1.00 18.60 621 ASN B N 1
ATOM 6459 C CA . ASN B 1 619 ? 43.987 16.483 66.951 1.00 18.91 621 ASN B CA 1
ATOM 6460 C C . ASN B 1 619 ? 43.815 18.002 66.954 1.00 21.70 621 ASN B C 1
ATOM 6461 O O . ASN B 1 619 ? 42.687 18.495 67.106 1.00 20.04 621 ASN B O 1
ATOM 6466 N N . LEU B 1 620 ? 44.887 18.762 66.751 1.00 17.11 622 LEU B N 1
ATOM 6467 C CA . LEU B 1 620 ? 44.770 20.210 66.649 1.00 18.58 622 LEU B CA 1
ATOM 6468 C C . LEU B 1 620 ? 44.218 20.592 65.275 1.00 20.07 622 LEU B C 1
ATOM 6469 O O . LEU B 1 620 ? 44.746 20.165 64.238 1.00 19.88 622 LEU B O 1
ATOM 6474 N N . ILE B 1 621 ? 43.146 21.392 65.263 1.00 16.11 623 ILE B N 1
ATOM 6475 C CA . ILE B 1 621 ? 42.445 21.777 64.041 1.00 20.43 623 ILE B CA 1
ATOM 6476 C C . ILE B 1 621 ? 42.037 23.242 64.150 1.00 20.20 623 ILE B C 1
ATOM 6477 O O . ILE B 1 621 ? 42.235 23.892 65.179 1.00 17.73 623 ILE B O 1
ATOM 6482 N N . ASN B 1 622 ? 41.466 23.770 63.068 1.00 18.11 624 ASN B N 1
ATOM 6483 C CA . ASN B 1 622 ? 40.761 25.037 63.138 1.00 23.26 624 ASN B CA 1
ATOM 6484 C C . ASN B 1 622 ? 39.253 24.771 63.214 1.00 21.54 624 ASN B C 1
ATOM 6485 O O . ASN B 1 622 ? 38.808 23.626 63.302 1.00 20.67 624 ASN B O 1
ATOM 6490 N N . ARG B 1 623 ? 38.464 25.851 63.193 1.00 21.47 625 ARG B N 1
ATOM 6491 C CA . ARG B 1 623 ? 37.011 25.733 63.289 1.00 28.69 625 ARG B CA 1
ATOM 6492 C C . ARG B 1 623 ? 36.386 25.059 62.066 1.00 24.66 625 ARG B C 1
ATOM 6493 O O . ARG B 1 623 ? 35.255 24.559 62.163 1.00 24.30 625 ARG B O 1
ATOM 6501 N N . ASP B 1 624 ? 37.089 25.028 60.927 1.00 23.70 626 ASP B N 1
ATOM 6502 C CA . ASP B 1 624 ? 36.627 24.339 59.721 1.00 24.09 626 ASP B CA 1
ATOM 6503 C C . ASP B 1 624 ? 37.070 22.882 59.667 1.00 24.55 626 ASP B C 1
ATOM 6504 O O . ASP B 1 624 ? 36.870 22.224 58.634 1.00 25.80 626 ASP B O 1
ATOM 6509 N N . ALA B 1 625 ? 37.698 22.387 60.735 1.00 19.30 627 ALA B N 1
ATOM 6510 C CA . ALA B 1 625 ? 38.197 21.018 60.880 1.00 21.36 627 ALA B CA 1
ATOM 6511 C C . ALA B 1 625 ? 39.369 20.715 59.959 1.00 21.18 627 ALA B C 1
ATOM 6512 O O . ALA B 1 625 ? 39.672 19.543 59.714 1.00 23.42 627 ALA B O 1
ATOM 6514 N N . LEU B 1 626 ? 40.020 21.744 59.428 1.00 16.60 628 LEU B N 1
ATOM 6515 C CA . LEU B 1 626 ? 41.298 21.541 58.750 1.00 17.27 628 LEU B CA 1
ATOM 6516 C C . LEU B 1 626 ? 42.373 21.258 59.801 1.00 19.69 628 LEU B C 1
ATOM 6517 O O . LEU B 1 626 ? 42.420 21.931 60.838 1.00 19.35 628 LEU B O 1
ATOM 6522 N N . PRO B 1 627 ? 43.220 20.248 59.594 1.00 19.40 629 PRO B N 1
ATOM 6523 C CA . PRO B 1 627 ? 44.198 19.894 60.631 1.00 16.59 629 PRO B CA 1
ATOM 6524 C C . PRO B 1 627 ? 45.466 20.720 60.512 1.00 16.44 629 PRO B C 1
ATOM 6525 O O . PRO B 1 627 ? 45.947 21.009 59.418 1.00 17.90 629 PRO B O 1
ATOM 6529 N N . VAL B 1 628 ? 45.999 21.106 61.673 1.00 17.30 630 VAL B N 1
ATOM 6530 C CA . VAL B 1 628 ? 47.291 21.771 61.735 1.00 16.32 630 VAL B CA 1
ATOM 6531 C C . VAL B 1 628 ? 48.362 20.797 61.266 1.00 17.96 630 VAL B C 1
ATOM 6532 O O . VAL B 1 628 ? 48.330 19.609 61.597 1.00 16.76 630 VAL B O 1
ATOM 6536 N N . SER B 1 629 ? 49.288 21.290 60.453 1.00 18.28 631 SER B N 1
ATOM 6537 C CA . SER B 1 629 ? 50.383 20.461 59.976 1.00 16.66 631 SER B CA 1
ATOM 6538 C C . SER B 1 629 ? 51.305 20.043 61.120 1.00 19.51 631 SER B C 1
ATOM 6539 O O . SER B 1 629 ? 51.622 20.858 61.992 1.00 16.95 631 SER B O 1
ATOM 6542 N N . PRO B 1 630 ? 51.805 18.808 61.101 1.00 17.95 632 PRO B N 1
ATOM 6543 C CA . PRO B 1 630 ? 52.888 18.432 62.016 1.00 14.17 632 PRO B CA 1
ATOM 6544 C C . PRO B 1 630 ? 54.063 19.383 61.861 1.00 16.61 632 PRO B C 1
ATOM 6545 O O . PRO B 1 630 ? 54.272 19.955 60.796 1.00 17.85 632 PRO B O 1
ATOM 6549 N N . PHE B 1 631 ? 54.825 19.556 62.942 1.00 15.37 633 PHE B N 1
ATOM 6550 C CA . PHE B 1 631 ? 55.968 20.460 62.921 1.00 18.25 633 PHE B CA 1
ATOM 6551 C C . PHE B 1 631 ? 56.862 20.141 64.111 1.00 18.58 633 PHE B C 1
ATOM 6552 O O . PHE B 1 631 ? 56.502 19.360 65.001 1.00 18.36 633 PHE B O 1
ATOM 6560 N N . ARG B 1 632 ? 58.033 20.773 64.117 1.00 16.85 634 ARG B N 1
ATOM 6561 C CA . ARG B 1 632 ? 58.958 20.699 65.234 1.00 18.60 634 ARG B CA 1
ATOM 6562 C C . ARG B 1 632 ? 59.669 22.038 65.326 1.00 18.76 634 ARG B C 1
ATOM 6563 O O . ARG B 1 632 ? 59.657 22.826 64.378 1.00 14.26 634 ARG B O 1
ATOM 6571 N N . THR B 1 633 ? 60.287 22.295 66.480 1.00 17.92 635 THR B N 1
ATOM 6572 C CA . THR B 1 633 ? 61.084 23.503 66.657 1.00 20.43 635 THR B CA 1
ATOM 6573 C C . THR B 1 633 ? 62.576 23.262 66.495 1.00 23.21 635 THR B C 1
ATOM 6574 O O . THR B 1 633 ? 63.326 24.224 66.270 1.00 20.33 635 THR B O 1
ATOM 6578 N N . ASP B 1 634 ? 63.014 22.014 66.621 1.00 19.93 636 ASP B N 1
ATOM 6579 C CA . ASP B 1 634 ? 64.415 21.639 66.561 1.00 18.61 636 ASP B CA 1
ATOM 6580 C C . ASP B 1 634 ? 64.806 21.282 65.128 1.00 22.31 636 ASP B C 1
ATOM 6581 O O . ASP B 1 634 ? 63.962 21.165 64.237 1.00 22.05 636 ASP B O 1
ATOM 6586 N N . THR B 1 635 ? 66.108 21.079 64.918 1.00 20.38 637 THR B N 1
ATOM 6587 C CA . THR B 1 635 ? 66.626 20.504 63.675 1.00 22.99 637 THR B CA 1
ATOM 6588 C C . THR B 1 635 ? 67.491 19.282 63.970 1.00 29.31 637 THR B C 1
ATOM 6589 O O . THR B 1 635 ? 68.413 18.959 63.213 1.00 28.65 637 THR B O 1
ATOM 6593 N N . TRP B 1 636 ? 67.197 18.601 65.076 1.00 21.33 638 TRP B N 1
ATOM 6594 C CA . TRP B 1 636 ? 67.877 17.374 65.453 1.00 24.11 638 TRP B CA 1
ATOM 6595 C C . TRP B 1 636 ? 67.657 16.244 64.448 1.00 33.22 638 TRP B C 1
ATOM 6596 O O . TRP B 1 636 ? 68.345 15.226 64.511 1.00 36.64 638 TRP B O 1
#

Radius of gyration: 36.62 Å; Cα contacts (8 Å, |Δi|>4): 2288; chains: 2; bounding box: 53×59×131 Å